Protein AF-A0A9E2IDX4-F1 (afdb_monomer)

Solvent-accessible surface area (backbone atoms only — not comparable to full-atom values): 43262 Å² total; per-residue (Å²): 86,78,41,84,50,68,46,78,37,51,72,86,38,72,53,68,49,57,102,42,39,40,37,21,64,90,28,57,51,42,34,43,14,36,42,33,38,45,52,80,47,53,42,56,63,56,61,58,37,43,88,36,31,35,42,36,38,52,19,70,54,82,28,78,37,52,57,63,57,46,55,25,11,19,40,34,29,66,18,68,16,37,36,28,46,77,59,54,38,39,24,67,22,37,40,34,28,64,24,25,34,43,32,33,51,72,33,38,38,42,26,58,21,34,42,37,33,38,19,35,43,37,44,33,63,18,48,35,41,30,27,21,33,43,36,27,60,87,28,40,34,37,30,64,64,16,38,42,33,39,59,31,60,24,49,34,32,36,64,27,73,47,96,37,30,31,39,17,26,41,35,33,58,16,42,39,30,38,76,82,35,33,46,27,26,68,28,36,44,39,32,58,22,34,42,34,32,72,36,33,38,37,40,32,21,34,36,41,40,33,73,34,49,64,39,30,67,74,11,38,42,35,35,48,22,81,51,65,27,45,39,31,40,51,68,35,57,38,28,26,41,34,34,48,20,38,71,82,29,41,41,35,44,35,103,34,48,42,40,28,71,48,35,39,36,23,57,18,10,30,44,35,43,34,78,70,28,30,40,36,33,18,30,35,38,28,31,70,52,8,32,44,39,34,68,23,50,28,34,40,34,30,74,31,40,39,40,28,45,16,40,39,40,38,36,32,74,49,103,84,53,36,23,36,39,35,33,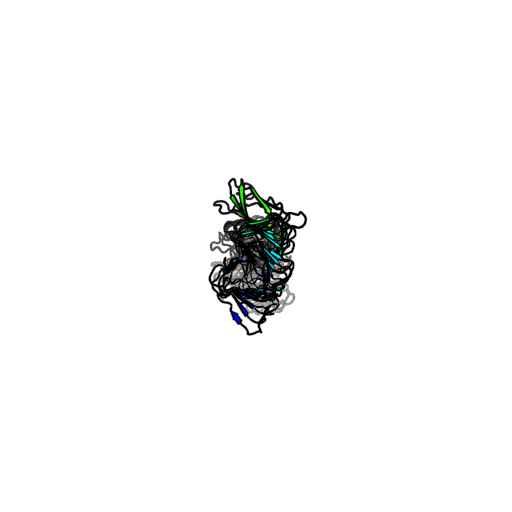73,46,86,85,46,60,31,40,43,36,36,84,26,51,76,43,41,26,34,31,35,37,25,16,33,30,20,73,88,63,36,45,66,46,43,67,26,74,34,65,45,87,69,44,72,50,33,24,62,45,57,49,37,85,20,33,50,21,18,42,32,17,70,35,92,84,77,44,57,33,84,52,78,41,44,34,37,38,31,39,22,41,79,81,70,27,70,48,78,51,77,38,70,18,54,59,15,40,40,65,48,72,48,37,64,51,52,68,63,17,23,38,26,36,27,33,48,95,48,96,86,50,46,19,21,28,37,38,22,32,52,35,87,39,79,46,66,75,68,44,32,30,40,46,27,37,38,44,35,25,77,38,81,56,30,33,40,70,48,52,51,57,25,54,88,85,51,92,45,50,57,54,48,58,59,94,48,23,38,37,38,36,77,53,28,24,40,34,37,33,70,58,20,32,38,46,35,73,30,33,40,35,34,28,42,20,36,38,36,32,28,57,65,7,34,47,35,37,49,70,27,41,40,38,33,35,64,74,22,38,40,38,31,45,12,34,44,38,33,61,33,46,35,38,42,28,57,18,34,39,42,31,61,19,38,40,38,33,53,46,21,45,36,40,29,24,38,36,42,39,32,72,24,48,51,46,24,75,66,13,38,40,33,44,25,41,57,44,53,27,43,37,28,38,40,73,30,47,40,17,29,39,34,33,42,18,65,45,94,52,92,88,38,14,36,41,35,43,56,89,38,44,44,40,26,70,50,29,40,34,23,60,17,26,34,42,35,37,59,60,31,38,41,37,33,16,27,37,38,28,31,68,60,6,32,42,38,27,77,20,55,27,35,39,34,31,70,33,41,38,41,28,24,16,42,37,39,40,34,30,71,86,51,92,39,18,20,45,40,35,32,73,45,84,88,43,62,31,42,42,34,32,44,95,74,23,45,76,46,39,28,26,28,28,39,26,17,34,29,22,78,88,62,38,48,62,49,48,60,30,70,34,62,46,85,73,42,70,36,27,16,61,46,64,48,34,89,24,34,52,20,22,39,37,15,71,34,94,81,74,47,52,38,56,54,79,47,41,37,36,48,39,47,30,53,72,58,90,28,61,46,83,49,83,50,74,53,71,45,44,20,42,84,79,63,5,41,44,74,50,70,49,34,61,41,36,63,62,16,18,28,21,43,27,30,42,98,46,94,85,49,45,20,24,27,34,34,27,29,27,64,82,50,54,49,71,74,63,46,32,27,45,42,26,43,34,44,34,32,64,27,98,58,63,29,30,29,66,49,49,50,57,27,53,89,79,56,84,50,49,58,56,48,62,60,95,50,22,36,37,34,39,79,69,33,26,42,33,38,35,65,60,22,38,44,37,39,88,36,44,55,40,63,46,89,37,59,76,44,74,33,76,72,32,45,77,57,74,90,55,82,67,134

Sequence (950 aa):
LTVTNNLTLSSNAILGLRDKNLNAAGAVISNQGIIKLEGSQSLPNFFNDDNSGCVEYYGNYSYPQLVAGDNYYSLTFSGAGNYSLDDPLDVQGDLRINSGSLSAGNNSINIEGNLTNSGILTLANNMVNIAGNWTNTGGTFIAGTSTVIFDGISTIITGGIADTQDFNDVVISGTANLSTNPIDINGSLEVTGSFDTSGLDIYLAGNWTNQGTFTHSSGTVVFDGAASSTLISGGSSFYDLAVNKTSGVILTLQTDPVIIENSFTITFGELIQAEGINLTTGDVIVEAAGKWTNISDGDVTLSGNVSNSGIITFNGVTALNGISITSSAAGAQRNWQGQGVFSMADVDVRDQACIGGVPPYMEVTDGTDSGNNINWFFKGIDELAGIAYKDEGVSPIDENLTIKLYLAYNTGSKLNLSAIASLGEYFFSGLDIDTGDVVTLYIDDHATYEATTSARLAGDEFLTDLDLYNGVVIMRAEVGAISNSDLNNADSGDDDIKYNVLANNLTIDSGFKLLIWQGDVVNLTGNLTVDNADCQIAVGAALNINANTFNLTTGGTLNNDGTLNITTGLIDLSANLDNFGTINAGGVLINLAGNWSNQGIFNAQTSTVTLSGITSSTLVSGESSFYDLIINKTDSDDANDNLILQTNDAIVTNSLTITNGELIQNGRNFTTGTVTVEAAGKWTNISDGDVTLSGDVSNSGIITFNGVTALNGISITSSAVGTQRNWQAVGGGVFNMTDVDIRDQACVGGVPPYIEVTDGTDSGNNVNWFFKGTDSIAGIIYADEGITAIVQDVCLTLYLYYETTSRLTLTTTTIGTANLGDGSYSFNNLDLDTQDVAAVYINDSLNYEATTSSNFDDAVSPANFNLYHNDVIIRSDSTTPISNTALNNADDGDMDIHYSITGGNLSIDSGYKLLVWGGDTFTPGGNVTVTSADMQIATGAGLNLTTYNL

Radius of gyration: 60.91 Å; Cα contacts (8 Å, |Δi|>4): 3240; chains: 1; bounding box: 128×70×184 Å

pLDDT: mean 91.88, std 9.24, range [36.69, 98.81]

Nearest PDB structures (foldseek):
  4wa0-assembly1_A  TM=1.634E-01  e=6.545E+00  Caldicellulosiruptor kronotskyensis 2002

Structure (mmCIF, N/CA/C/O backbone):
data_AF-A0A9E2IDX4-F1
#
_entry.id   AF-A0A9E2IDX4-F1
#
loop_
_atom_site.group_PDB
_atom_site.id
_atom_site.type_symbol
_atom_site.label_atom_id
_atom_site.label_alt_id
_atom_site.label_comp_id
_atom_site.label_asym_id
_atom_site.label_entity_id
_atom_site.label_seq_id
_atom_site.pdbx_PDB_ins_code
_atom_site.Cartn_x
_atom_site.Cartn_y
_atom_site.Cartn_z
_atom_site.occupancy
_atom_site.B_iso_or_equiv
_atom_site.auth_seq_id
_atom_site.auth_comp_id
_atom_site.auth_asym_id
_atom_site.auth_atom_id
_atom_site.pdbx_PDB_model_num
ATOM 1 N N . LEU A 1 1 ? 54.530 -10.138 -82.701 1.00 84.94 1 LEU A N 1
ATOM 2 C CA . LEU A 1 1 ? 53.566 -10.764 -83.626 1.00 84.94 1 LEU A CA 1
ATOM 3 C C . LEU A 1 1 ? 52.988 -9.673 -84.525 1.00 84.94 1 LEU A C 1
ATOM 5 O O . LEU A 1 1 ? 52.742 -8.576 -84.041 1.00 84.94 1 LEU A O 1
ATOM 9 N N . THR A 1 2 ? 52.812 -9.935 -85.817 1.00 87.88 2 THR A N 1
ATOM 10 C CA . THR A 1 2 ? 52.103 -9.019 -86.724 1.00 87.88 2 THR A CA 1
ATOM 11 C C . THR A 1 2 ? 50.972 -9.801 -87.357 1.00 87.88 2 THR A C 1
ATOM 13 O O . THR A 1 2 ? 51.210 -10.862 -87.932 1.00 87.88 2 THR A O 1
ATOM 16 N N . VAL A 1 3 ? 49.759 -9.293 -87.201 1.00 87.06 3 VAL A N 1
ATOM 17 C CA . VAL A 1 3 ? 48.524 -9.914 -87.670 1.00 87.06 3 VAL A CA 1
ATOM 18 C C . VAL A 1 3 ? 48.006 -9.069 -88.832 1.00 87.06 3 VAL A C 1
ATOM 20 O O . VAL A 1 3 ? 47.849 -7.861 -88.691 1.00 87.06 3 VAL A O 1
ATOM 23 N N . THR A 1 4 ? 47.811 -9.691 -89.997 1.00 84.06 4 THR A N 1
ATOM 24 C CA . THR A 1 4 ? 47.451 -9.008 -91.261 1.00 84.06 4 THR A CA 1
ATOM 25 C C . THR A 1 4 ? 46.065 -9.384 -91.799 1.00 84.06 4 THR A C 1
ATOM 27 O O . THR A 1 4 ? 45.686 -8.942 -92.877 1.00 84.06 4 THR A O 1
ATOM 30 N N . ASN A 1 5 ? 45.330 -10.220 -91.064 1.00 87.69 5 ASN A N 1
ATOM 31 C CA . ASN A 1 5 ? 43.939 -10.635 -91.280 1.00 87.69 5 ASN A CA 1
ATOM 32 C C . ASN A 1 5 ? 43.311 -10.865 -89.893 1.00 87.69 5 ASN A C 1
ATOM 34 O O . ASN A 1 5 ? 44.044 -10.870 -88.910 1.00 87.69 5 ASN A O 1
ATOM 38 N N . ASN A 1 6 ? 42.003 -11.110 -89.793 1.00 90.38 6 ASN A N 1
ATOM 39 C CA . ASN A 1 6 ? 41.339 -11.354 -88.503 1.00 90.38 6 ASN A CA 1
ATOM 40 C C . ASN A 1 6 ? 42.035 -12.436 -87.653 1.00 90.38 6 ASN A C 1
ATOM 42 O O . ASN A 1 6 ? 42.464 -13.472 -88.171 1.00 90.38 6 ASN A O 1
ATOM 46 N N . LEU A 1 7 ? 42.103 -12.201 -86.341 1.00 90.81 7 LEU A N 1
ATOM 47 C CA . LEU A 1 7 ? 42.621 -13.142 -85.350 1.00 90.81 7 LEU A CA 1
ATOM 48 C C . LEU A 1 7 ? 41.449 -13.711 -84.552 1.00 90.81 7 LEU A C 1
ATOM 50 O O . LEU A 1 7 ? 40.772 -12.969 -83.851 1.00 90.81 7 LEU A O 1
ATOM 54 N N . THR A 1 8 ? 41.239 -15.024 -84.636 1.00 93.00 8 THR A N 1
ATOM 55 C CA . THR A 1 8 ? 40.175 -15.719 -83.901 1.00 93.00 8 THR A CA 1
ATOM 56 C C . THR A 1 8 ? 40.767 -16.741 -82.936 1.00 93.00 8 THR A C 1
ATOM 58 O O . THR A 1 8 ? 41.477 -17.657 -83.361 1.00 93.00 8 THR A O 1
ATOM 61 N N . LEU A 1 9 ? 40.455 -16.611 -81.647 1.00 95.19 9 LEU A N 1
ATOM 62 C CA . LEU A 1 9 ? 40.769 -17.593 -80.608 1.00 95.19 9 LEU A CA 1
ATOM 63 C C . LEU A 1 9 ? 39.498 -18.373 -80.258 1.00 95.19 9 LEU A C 1
ATOM 65 O O . LEU A 1 9 ? 38.446 -17.787 -80.024 1.00 95.19 9 LEU A O 1
ATOM 69 N N . SER A 1 10 ? 39.597 -19.702 -80.238 1.00 95.69 10 SER A N 1
ATOM 70 C CA . SER A 1 10 ? 38.510 -20.585 -79.789 1.00 95.69 10 SER A CA 1
ATOM 71 C C . SER A 1 10 ? 38.506 -20.722 -78.264 1.00 95.69 10 SER A C 1
ATOM 73 O O . SER A 1 10 ? 39.498 -20.397 -77.615 1.00 95.69 10 SER A O 1
ATOM 75 N N . SER A 1 11 ? 37.420 -21.248 -77.693 1.00 90.12 11 SER A N 1
ATOM 76 C CA . SER A 1 11 ? 37.141 -21.230 -76.246 1.00 90.12 11 SER A CA 1
ATOM 77 C C . SER A 1 11 ? 38.174 -21.880 -75.312 1.00 90.12 11 SER A C 1
ATOM 79 O O . SER A 1 11 ? 38.112 -21.685 -74.105 1.00 90.12 11 SER A O 1
ATOM 81 N N . ASN A 1 12 ? 39.128 -22.649 -75.846 1.00 90.94 12 ASN A N 1
ATOM 82 C CA . ASN A 1 12 ? 40.222 -23.270 -75.087 1.00 90.94 12 ASN A CA 1
ATOM 83 C C . ASN A 1 12 ? 41.619 -22.818 -75.565 1.00 90.94 12 ASN A C 1
ATOM 85 O O . ASN A 1 12 ? 42.632 -23.406 -75.184 1.00 90.94 12 ASN A O 1
ATOM 89 N N . ALA A 1 13 ? 41.696 -21.824 -76.454 1.00 96.38 13 ALA A N 1
ATOM 90 C CA . ALA A 1 13 ? 42.954 -21.317 -76.988 1.00 96.38 13 ALA A CA 1
ATOM 91 C C . ALA A 1 13 ? 43.565 -20.264 -76.052 1.00 96.38 13 ALA A C 1
ATOM 93 O O . ALA A 1 13 ? 42.868 -19.382 -75.559 1.00 96.38 13 ALA A O 1
ATOM 94 N N . ILE A 1 14 ? 44.886 -20.324 -75.861 1.00 96.75 14 ILE A N 1
ATOM 95 C CA . ILE A 1 14 ? 45.642 -19.326 -75.096 1.00 96.75 14 ILE A CA 1
ATOM 96 C C . ILE A 1 14 ? 46.661 -18.656 -76.020 1.00 96.75 14 ILE A C 1
ATOM 98 O O . ILE A 1 14 ? 47.577 -19.313 -76.521 1.00 96.75 14 ILE A O 1
ATOM 102 N N . LEU A 1 15 ? 46.541 -17.341 -76.206 1.00 95.31 15 LEU A N 1
ATOM 103 C CA . LEU A 1 15 ? 47.544 -16.505 -76.862 1.00 95.31 15 LEU A CA 1
ATOM 104 C C . LEU A 1 15 ? 48.394 -15.794 -75.807 1.00 95.31 15 LEU A C 1
ATOM 106 O O . LEU A 1 15 ? 48.090 -14.681 -75.389 1.00 95.31 15 LEU A O 1
ATOM 110 N N . GLY A 1 16 ? 49.480 -16.433 -75.376 1.00 94.25 16 GLY A N 1
ATOM 111 C CA . GLY A 1 16 ? 50.469 -15.790 -74.509 1.00 94.25 16 GLY A CA 1
ATOM 112 C C . GLY A 1 16 ? 51.516 -15.031 -75.313 1.00 94.25 16 GLY A C 1
ATOM 113 O O . GLY A 1 16 ? 52.361 -15.660 -75.953 1.00 94.25 16 GLY A O 1
ATOM 114 N N . LEU A 1 17 ? 51.488 -13.696 -75.261 1.00 92.50 17 LEU A N 1
ATOM 115 C CA . LEU A 1 17 ? 52.434 -12.863 -76.011 1.00 92.50 17 LEU A CA 1
ATOM 116 C C . LEU A 1 17 ? 53.844 -12.844 -75.405 1.00 92.50 17 LEU A C 1
ATOM 118 O O . LEU A 1 17 ? 54.814 -12.722 -76.156 1.00 92.50 17 LEU A O 1
ATOM 122 N N . ARG A 1 18 ? 53.974 -13.011 -74.078 1.00 87.94 18 ARG A N 1
ATOM 123 C CA . ARG A 1 18 ? 55.245 -12.828 -73.346 1.00 87.94 18 ARG A CA 1
ATOM 124 C C . ARG A 1 18 ? 55.867 -11.467 -73.673 1.00 87.94 18 ARG A C 1
ATOM 126 O O . ARG A 1 18 ? 55.144 -10.537 -74.006 1.00 87.94 18 ARG A O 1
ATOM 133 N N . ASP A 1 19 ? 57.186 -11.350 -73.686 1.00 84.81 19 ASP A N 1
ATOM 134 C CA . ASP A 1 19 ? 57.937 -10.140 -74.045 1.00 84.81 19 ASP A CA 1
ATOM 135 C C . ASP A 1 19 ? 57.739 -9.619 -75.498 1.00 84.81 19 ASP A C 1
ATOM 137 O O . ASP A 1 19 ? 58.552 -8.831 -75.988 1.00 84.81 19 ASP A O 1
ATOM 141 N N . LYS A 1 20 ? 56.717 -10.069 -76.249 1.00 92.81 20 LYS A N 1
ATOM 142 C CA . LYS A 1 20 ? 56.503 -9.718 -77.664 1.00 92.81 20 LYS A CA 1
ATOM 143 C C . LYS A 1 20 ? 55.314 -8.780 -77.878 1.00 92.81 20 LYS A C 1
ATOM 145 O O . LYS A 1 20 ? 54.168 -9.124 -77.622 1.00 92.81 20 LYS A O 1
ATOM 150 N N . ASN A 1 21 ? 55.590 -7.650 -78.523 1.00 94.44 21 ASN A N 1
ATOM 151 C CA . ASN A 1 21 ? 54.587 -6.719 -79.052 1.00 94.44 21 ASN A CA 1
ATOM 152 C C . ASN A 1 21 ? 53.662 -7.387 -80.086 1.00 94.44 21 ASN A C 1
ATOM 154 O O . ASN A 1 21 ? 54.110 -8.266 -80.835 1.00 94.44 21 ASN A O 1
ATOM 158 N N . LEU A 1 22 ? 52.416 -6.923 -80.203 1.00 93.06 22 LEU A N 1
ATOM 159 C CA . LEU A 1 22 ? 51.442 -7.360 -81.211 1.00 93.06 22 LEU A CA 1
ATOM 160 C C . LEU A 1 22 ? 50.909 -6.146 -81.985 1.00 93.06 22 LEU A C 1
ATOM 162 O O . LEU A 1 22 ? 50.265 -5.283 -81.415 1.00 93.06 22 LEU A O 1
ATOM 166 N N . ASN A 1 23 ? 51.155 -6.091 -83.295 1.00 91.25 23 ASN A N 1
ATOM 167 C CA . ASN A 1 23 ? 50.528 -5.103 -84.180 1.00 91.25 23 ASN A CA 1
ATOM 168 C C . ASN A 1 23 ? 49.384 -5.769 -84.956 1.00 91.25 23 ASN A C 1
ATOM 170 O O . ASN A 1 23 ? 49.626 -6.765 -85.650 1.00 91.25 23 ASN A O 1
ATOM 174 N N . ALA A 1 24 ? 48.179 -5.210 -84.839 1.00 88.75 24 ALA A N 1
ATOM 175 C CA . ALA A 1 24 ? 46.933 -5.737 -85.400 1.00 88.75 24 ALA A CA 1
ATOM 176 C C . ALA A 1 24 ? 46.305 -4.808 -86.463 1.00 88.75 24 ALA A C 1
ATOM 178 O O . ALA A 1 24 ? 45.092 -4.789 -86.640 1.00 88.75 24 ALA A O 1
ATOM 179 N N . ALA A 1 25 ? 47.123 -4.025 -87.177 1.00 83.88 25 ALA A N 1
ATOM 180 C CA . ALA A 1 25 ? 46.675 -3.049 -88.175 1.00 83.88 25 ALA A CA 1
ATOM 181 C C . ALA A 1 25 ? 45.646 -3.609 -89.187 1.00 83.88 25 ALA A C 1
ATOM 183 O O . ALA A 1 25 ? 46.003 -4.300 -90.142 1.00 83.88 25 ALA A O 1
ATOM 184 N N . GLY A 1 26 ? 44.371 -3.249 -88.991 1.00 76.56 26 GLY A N 1
ATOM 185 C CA . GLY A 1 26 ? 43.246 -3.631 -89.853 1.00 76.56 26 GLY A CA 1
ATOM 186 C C . GLY A 1 26 ? 42.646 -5.019 -89.589 1.00 76.56 26 GLY A C 1
ATOM 187 O O . GLY A 1 26 ? 41.825 -5.468 -90.386 1.00 76.56 26 GLY A O 1
ATOM 188 N N . ALA A 1 27 ? 43.038 -5.703 -88.512 1.00 85.31 27 ALA A N 1
ATOM 189 C CA . ALA A 1 27 ? 42.496 -7.005 -88.134 1.00 85.31 27 ALA A CA 1
ATOM 190 C C . ALA A 1 27 ? 41.369 -6.867 -87.101 1.00 85.31 27 ALA A C 1
ATOM 192 O O . ALA A 1 27 ? 41.535 -6.180 -86.097 1.00 85.31 27 ALA A O 1
ATOM 193 N N . VAL A 1 28 ? 40.259 -7.584 -87.301 1.00 88.38 28 VAL A N 1
ATOM 194 C CA . VAL A 1 28 ? 39.278 -7.802 -86.226 1.00 88.38 28 VAL A CA 1
ATOM 195 C C . VAL A 1 28 ? 39.821 -8.882 -85.292 1.00 88.38 28 VAL A C 1
ATOM 197 O O . VAL A 1 28 ? 40.227 -9.957 -85.752 1.00 88.38 28 VAL A O 1
ATOM 200 N N . ILE A 1 29 ? 39.833 -8.593 -83.994 1.00 91.12 29 ILE A N 1
ATOM 201 C CA . ILE A 1 29 ? 40.133 -9.561 -82.940 1.00 91.12 29 ILE A CA 1
ATOM 202 C C . ILE A 1 29 ? 38.810 -10.188 -82.502 1.00 91.12 29 ILE A C 1
ATOM 204 O O . ILE A 1 29 ? 37.836 -9.480 -82.282 1.00 91.12 29 ILE A O 1
ATOM 208 N N . SER A 1 30 ? 38.765 -11.514 -82.409 1.00 93.81 30 SER A N 1
ATOM 209 C CA . SER A 1 30 ? 37.679 -12.236 -81.747 1.00 93.81 30 SER A CA 1
ATOM 210 C C . SER A 1 30 ? 38.290 -13.287 -80.829 1.00 93.81 30 SER A C 1
ATOM 212 O O . SER A 1 30 ? 39.097 -14.118 -81.260 1.00 93.81 30 SER A O 1
ATOM 214 N N . ASN A 1 31 ? 37.955 -13.226 -79.551 1.00 94.88 31 ASN A N 1
ATOM 215 C CA . ASN A 1 31 ? 38.595 -13.974 -78.493 1.00 94.88 31 ASN A CA 1
ATOM 216 C C . ASN A 1 31 ? 37.559 -14.737 -77.678 1.00 94.88 31 ASN A C 1
ATOM 218 O O . ASN A 1 31 ? 37.050 -14.217 -76.710 1.00 94.88 31 ASN A O 1
ATOM 222 N N . GLN A 1 32 ? 37.325 -16.014 -77.971 1.00 96.06 32 GLN A N 1
ATOM 223 C CA . GLN A 1 32 ? 36.561 -16.863 -77.045 1.00 96.06 32 GLN A CA 1
ATOM 224 C C . GLN A 1 32 ? 37.454 -17.482 -75.953 1.00 96.06 32 GLN A C 1
ATOM 226 O O . GLN A 1 32 ? 36.943 -18.109 -75.030 1.00 96.06 32 GLN A O 1
ATOM 231 N N . GLY A 1 33 ? 38.781 -17.361 -76.086 1.00 96.44 33 GLY A N 1
ATOM 232 C CA . GLY A 1 33 ? 39.790 -17.987 -75.229 1.00 96.44 33 GLY A CA 1
ATOM 233 C C . GLY A 1 33 ? 40.447 -17.000 -74.260 1.00 96.44 33 GLY A C 1
ATOM 234 O O . GLY A 1 33 ? 39.773 -16.169 -73.656 1.00 96.44 33 GLY A O 1
ATOM 235 N N . ILE A 1 34 ? 41.772 -17.104 -74.096 1.00 97.62 34 ILE A N 1
ATOM 236 C CA . ILE A 1 34 ? 42.558 -16.233 -73.204 1.00 97.62 34 ILE A CA 1
ATOM 237 C C . ILE A 1 34 ? 43.694 -15.544 -73.971 1.00 97.62 34 ILE A C 1
ATOM 239 O O . ILE A 1 34 ? 44.552 -16.213 -74.553 1.00 97.62 34 ILE A O 1
ATOM 243 N N . ILE A 1 35 ? 43.772 -14.214 -73.900 1.00 97.00 35 ILE A N 1
ATOM 244 C CA . ILE A 1 35 ? 44.955 -13.437 -74.306 1.00 97.00 35 ILE A CA 1
ATOM 245 C C . ILE A 1 35 ? 45.777 -13.138 -73.048 1.00 97.00 35 ILE A C 1
ATOM 247 O O . ILE A 1 35 ? 45.300 -12.441 -72.160 1.00 97.00 35 ILE A O 1
ATOM 251 N N . LYS A 1 36 ? 47.014 -13.652 -72.952 1.00 97.44 36 LYS A N 1
ATOM 252 C CA . LYS A 1 36 ? 47.897 -13.405 -71.795 1.00 97.44 36 LYS A CA 1
ATOM 253 C C . LYS A 1 36 ? 48.941 -12.332 -72.092 1.00 97.44 36 LYS A C 1
ATOM 255 O O . LYS A 1 36 ? 49.741 -12.484 -73.025 1.00 97.44 36 LYS A O 1
ATOM 260 N N . LEU A 1 37 ? 48.982 -11.311 -71.240 1.00 96.94 37 LEU A N 1
ATOM 261 C CA . LEU A 1 37 ? 49.834 -10.126 -71.341 1.00 96.94 37 LEU A CA 1
ATOM 262 C C . LEU A 1 37 ? 50.705 -9.954 -70.091 1.00 96.94 37 LEU A C 1
ATOM 264 O O . LEU A 1 37 ? 50.325 -10.321 -68.985 1.00 96.94 37 LEU A O 1
ATOM 268 N N . GLU A 1 38 ? 51.879 -9.354 -70.264 1.00 94.69 38 GLU A N 1
ATOM 269 C CA . GLU A 1 38 ? 52.756 -8.949 -69.150 1.00 94.69 38 GLU A CA 1
ATOM 270 C C . GLU A 1 38 ? 52.576 -7.470 -68.797 1.00 94.69 38 GLU A C 1
ATOM 272 O O . GLU A 1 38 ? 53.259 -7.009 -67.900 1.00 94.69 38 GLU A O 1
ATOM 277 N N . GLY A 1 39 ? 51.741 -6.711 -69.515 1.00 93.94 39 GLY A N 1
ATOM 278 C CA . GLY A 1 39 ? 51.535 -5.269 -69.325 1.00 93.94 39 GLY A CA 1
ATOM 279 C C . GLY A 1 39 ? 52.559 -4.367 -70.032 1.00 93.94 39 GLY A C 1
ATOM 280 O O . GLY A 1 39 ? 52.263 -3.218 -70.329 1.00 93.94 39 GLY A O 1
ATOM 281 N N . SER A 1 40 ? 53.755 -4.873 -70.353 1.00 93.69 40 SER A N 1
ATOM 282 C CA . SER A 1 40 ? 54.845 -4.116 -71.003 1.00 93.69 40 SER A CA 1
ATOM 283 C C . SER A 1 40 ? 54.863 -4.192 -72.537 1.00 93.69 40 SER A C 1
ATOM 285 O O . SER A 1 40 ? 55.747 -3.612 -73.172 1.00 93.69 40 SER A O 1
ATOM 287 N N . GLN A 1 41 ? 53.939 -4.940 -73.148 1.00 94.69 41 GLN A N 1
ATOM 288 C CA . GLN A 1 41 ? 53.838 -5.066 -74.604 1.00 94.69 41 GLN A CA 1
ATOM 289 C C . GLN A 1 41 ? 53.492 -3.719 -75.248 1.00 94.69 41 GLN A C 1
ATOM 291 O O . GLN A 1 41 ? 52.850 -2.878 -74.645 1.00 94.69 41 GLN A O 1
ATOM 296 N N . SER A 1 42 ? 53.832 -3.542 -76.522 1.00 93.44 42 SER A N 1
ATOM 297 C CA . SER A 1 42 ? 53.187 -2.538 -77.374 1.00 93.44 42 SER A CA 1
ATOM 298 C C . SER A 1 42 ? 52.127 -3.213 -78.249 1.00 93.44 42 SER A C 1
ATOM 300 O O . SER A 1 42 ? 52.436 -4.187 -78.947 1.00 93.44 42 SER A O 1
ATOM 302 N N . LEU A 1 43 ? 50.897 -2.691 -78.206 1.00 93.75 43 LEU A N 1
ATOM 303 C CA . LEU A 1 43 ? 49.700 -3.224 -78.872 1.00 93.75 43 LEU A CA 1
ATOM 304 C C . LEU A 1 43 ? 49.085 -2.233 -79.899 1.00 93.75 43 LEU A C 1
ATOM 306 O O . LEU A 1 43 ? 47.902 -1.908 -79.832 1.00 93.75 43 LEU A O 1
ATOM 310 N N . PRO A 1 44 ? 49.856 -1.688 -80.866 1.00 89.94 44 PRO A N 1
ATOM 311 C CA . PRO A 1 44 ? 49.341 -0.673 -81.782 1.00 89.94 44 PRO A CA 1
ATOM 312 C C . PRO A 1 44 ? 48.242 -1.226 -82.702 1.00 89.94 44 PRO A C 1
ATOM 314 O O . PRO A 1 44 ? 48.409 -2.267 -83.348 1.00 89.94 44 PRO A O 1
ATOM 317 N N . ASN A 1 45 ? 47.153 -0.462 -82.824 1.00 88.50 45 ASN A N 1
ATOM 318 C CA . ASN A 1 45 ? 45.938 -0.812 -83.576 1.00 88.50 45 ASN A CA 1
ATOM 319 C C . ASN A 1 45 ? 45.234 -2.086 -83.074 1.00 88.50 45 ASN A C 1
ATOM 321 O O . ASN A 1 45 ? 44.481 -2.697 -83.830 1.00 88.50 45 ASN A O 1
ATOM 325 N N . PHE A 1 46 ? 45.510 -2.513 -81.841 1.00 91.56 46 PHE A N 1
ATOM 326 C CA . PHE A 1 46 ? 44.728 -3.544 -81.175 1.00 91.56 46 PHE A CA 1
ATOM 327 C C . PHE A 1 46 ? 43.446 -2.917 -80.624 1.00 91.56 46 PHE A C 1
ATOM 329 O O . PHE A 1 46 ? 43.501 -1.898 -79.944 1.00 91.56 46 PHE A O 1
ATOM 336 N N . PHE A 1 47 ? 42.315 -3.545 -80.919 1.00 90.81 47 PHE A N 1
ATOM 337 C CA . PHE A 1 47 ? 41.043 -3.308 -80.251 1.00 90.81 47 PHE A CA 1
ATOM 338 C C . PHE A 1 47 ? 40.661 -4.637 -79.610 1.00 90.81 47 PHE A C 1
ATOM 340 O O . PHE A 1 47 ? 40.761 -5.676 -80.273 1.00 90.81 47 PHE A O 1
ATOM 347 N N . ASN A 1 48 ? 40.325 -4.616 -78.324 1.00 92.81 48 ASN A N 1
ATOM 348 C CA . ASN A 1 48 ? 39.987 -5.831 -77.598 1.00 92.81 48 ASN A CA 1
ATOM 349 C C . ASN A 1 48 ? 38.639 -6.408 -78.068 1.00 92.81 48 ASN A C 1
ATOM 351 O O . ASN A 1 48 ? 37.830 -5.697 -78.659 1.00 92.81 48 ASN A O 1
ATOM 355 N N . ASP A 1 49 ? 38.416 -7.696 -77.805 1.00 93.12 49 ASP A N 1
ATOM 356 C CA . ASP A 1 49 ? 37.081 -8.289 -77.898 1.00 93.12 49 ASP A CA 1
ATOM 357 C C . ASP A 1 49 ? 36.377 -8.110 -76.542 1.00 93.12 49 ASP A C 1
ATOM 359 O O . ASP A 1 49 ? 36.853 -8.595 -75.512 1.00 93.12 49 ASP A O 1
ATOM 363 N N . ASP A 1 50 ? 35.279 -7.362 -76.550 1.00 92.06 50 ASP A N 1
ATOM 364 C CA . ASP A 1 50 ? 34.476 -6.965 -75.389 1.00 92.06 50 ASP A CA 1
ATOM 365 C C . ASP A 1 50 ? 33.233 -7.849 -75.181 1.00 92.06 50 ASP A C 1
ATOM 367 O O . ASP A 1 50 ? 32.612 -7.806 -74.124 1.00 92.06 50 ASP A O 1
ATOM 371 N N . ASN A 1 51 ? 32.897 -8.709 -76.150 1.00 94.38 51 ASN A N 1
ATOM 372 C CA . ASN A 1 51 ? 31.714 -9.578 -76.106 1.00 94.38 51 ASN A CA 1
ATOM 373 C C . ASN A 1 51 ? 32.037 -11.060 -75.841 1.00 94.38 51 ASN A C 1
ATOM 375 O O . ASN A 1 51 ? 31.113 -11.860 -75.667 1.00 94.38 51 ASN A O 1
ATOM 379 N N . SER A 1 52 ? 33.318 -11.458 -75.816 1.00 95.12 52 SER A N 1
ATOM 380 C CA . SER A 1 52 ? 33.708 -12.814 -75.413 1.00 95.12 52 SER A CA 1
ATOM 381 C C . SER A 1 52 ? 35.138 -12.937 -74.858 1.00 95.12 52 SER A C 1
ATOM 383 O O . SER A 1 52 ? 36.002 -12.093 -75.087 1.00 95.12 52 SER A O 1
ATOM 385 N N . GLY A 1 53 ? 35.376 -14.030 -74.117 1.00 96.56 53 GLY A N 1
ATOM 386 C CA . GLY A 1 53 ? 36.694 -14.481 -73.643 1.00 96.56 53 GLY A CA 1
ATOM 387 C C . GLY A 1 53 ? 37.362 -13.620 -72.571 1.00 96.56 53 GLY A C 1
ATOM 388 O O . GLY A 1 53 ? 36.754 -12.761 -71.946 1.00 96.56 53 GLY A O 1
ATOM 389 N N . CYS A 1 54 ? 38.632 -13.911 -72.292 1.00 97.38 54 CYS A N 1
ATOM 390 C CA . CYS A 1 54 ? 39.372 -13.290 -71.195 1.00 97.38 54 CYS A CA 1
ATOM 391 C C . CYS A 1 54 ? 40.682 -12.646 -71.668 1.00 97.38 54 CYS A C 1
ATOM 393 O O . CYS A 1 54 ? 41.395 -13.207 -72.510 1.00 97.38 54 CYS A O 1
ATOM 395 N N . VAL A 1 55 ? 41.033 -11.506 -71.074 1.00 98.06 55 VAL A N 1
ATOM 396 C CA . VAL A 1 55 ? 42.403 -10.979 -71.072 1.00 98.06 55 VAL A CA 1
ATOM 397 C C . VAL A 1 55 ? 43.003 -11.183 -69.684 1.00 98.06 55 VAL A C 1
ATOM 399 O O . VAL A 1 55 ? 42.401 -10.833 -68.672 1.00 98.06 55 VAL A O 1
ATOM 402 N N . GLU A 1 56 ? 44.202 -11.760 -69.632 1.00 98.06 56 GLU A N 1
ATOM 403 C CA . GLU A 1 56 ? 44.896 -12.087 -68.389 1.00 98.06 56 GLU A CA 1
ATOM 404 C C . GLU A 1 56 ? 46.256 -11.377 -68.304 1.00 98.06 56 GLU A C 1
ATOM 406 O O . GLU A 1 56 ? 47.193 -11.697 -69.044 1.00 98.06 56 GLU A O 1
ATOM 411 N N . TYR A 1 57 ? 46.392 -10.452 -67.358 1.00 98.00 57 TYR A N 1
ATOM 412 C CA . TYR A 1 57 ? 47.640 -9.775 -67.023 1.00 98.00 57 TYR A CA 1
ATOM 413 C C . TYR A 1 57 ? 48.424 -10.546 -65.952 1.00 98.00 57 TYR A C 1
ATOM 415 O O . TYR A 1 57 ? 47.982 -10.699 -64.814 1.00 98.00 57 TYR A O 1
ATOM 423 N N . TYR A 1 58 ? 49.626 -11.009 -66.301 1.00 96.88 58 TYR A N 1
ATOM 424 C CA . TYR A 1 58 ? 50.498 -11.810 -65.424 1.00 96.88 58 TYR A CA 1
ATOM 425 C C . TYR A 1 58 ? 51.888 -11.179 -65.182 1.00 96.88 58 TYR A C 1
ATOM 427 O O . TYR A 1 58 ? 52.820 -11.843 -64.722 1.00 96.88 58 TYR A O 1
ATOM 435 N N . GLY A 1 59 ? 52.040 -9.890 -65.500 1.00 96.00 59 GLY A N 1
ATOM 436 C CA . GLY A 1 59 ? 53.252 -9.103 -65.259 1.00 96.00 59 GLY A CA 1
ATOM 437 C C . GLY A 1 59 ? 53.633 -8.963 -63.778 1.00 96.00 59 GLY A C 1
ATOM 438 O O . GLY A 1 59 ? 52.858 -9.316 -62.894 1.00 96.00 59 GLY A O 1
ATOM 439 N N . ASN A 1 60 ? 54.839 -8.440 -63.518 1.00 95.69 60 ASN A N 1
ATOM 440 C CA . ASN A 1 60 ? 55.444 -8.311 -62.176 1.00 95.69 60 ASN A CA 1
ATOM 441 C C . ASN A 1 60 ? 56.096 -6.932 -61.919 1.00 95.69 60 ASN A C 1
ATOM 443 O O . ASN A 1 60 ? 56.876 -6.781 -60.981 1.00 95.69 60 ASN A O 1
ATOM 447 N N . TYR A 1 61 ? 55.838 -5.942 -62.777 1.00 95.88 61 TYR A N 1
ATOM 448 C CA . TYR A 1 61 ? 56.333 -4.566 -62.642 1.00 95.88 61 TYR A CA 1
ATOM 449 C C . TYR A 1 61 ? 55.171 -3.592 -62.402 1.00 95.88 61 TYR A C 1
ATOM 451 O O . TYR A 1 61 ? 54.038 -4.024 -62.211 1.00 95.88 61 TYR A O 1
ATOM 459 N N . SER A 1 62 ? 55.442 -2.287 -62.402 1.00 97.12 62 SER A N 1
ATOM 460 C CA . SER A 1 62 ? 54.392 -1.265 -62.440 1.00 97.12 62 SER A CA 1
ATOM 461 C C . SER A 1 62 ? 54.076 -0.866 -63.884 1.00 97.12 62 SER A C 1
ATOM 463 O O . SER A 1 62 ? 54.991 -0.590 -64.664 1.00 97.12 62 SER A O 1
ATOM 465 N N . TYR A 1 63 ? 52.790 -0.808 -64.214 1.00 97.19 63 TYR A N 1
ATOM 466 C CA . TYR A 1 63 ? 52.236 -0.518 -65.532 1.00 97.19 63 TYR A CA 1
ATOM 467 C C . TYR A 1 63 ? 51.261 0.660 -65.394 1.00 97.19 63 TYR A C 1
ATOM 469 O O . TYR A 1 63 ? 50.310 0.556 -64.622 1.00 97.19 63 TYR A O 1
ATOM 477 N N . PRO A 1 64 ? 51.481 1.788 -66.093 1.00 95.75 64 PRO A N 1
ATOM 478 C CA . PRO A 1 64 ? 50.675 2.997 -65.908 1.00 95.75 64 PRO A CA 1
ATOM 479 C C . PRO A 1 64 ? 49.315 2.959 -66.627 1.00 95.75 64 PRO A C 1
ATOM 481 O O . PRO A 1 64 ? 48.595 3.945 -66.559 1.00 95.75 64 PRO A O 1
ATOM 484 N N . GLN A 1 65 ? 49.020 1.874 -67.350 1.00 95.69 65 GLN A N 1
ATOM 485 C CA . GLN A 1 65 ? 47.809 1.662 -68.144 1.00 95.69 65 GLN A CA 1
ATOM 486 C C . GLN A 1 65 ? 47.567 0.168 -68.383 1.00 95.69 65 GLN A C 1
ATOM 488 O O . GLN A 1 65 ? 48.500 -0.645 -68.278 1.00 95.69 65 GLN A O 1
ATOM 493 N N . LEU A 1 66 ? 46.352 -0.187 -68.803 1.00 97.12 66 LEU A N 1
ATOM 494 C CA . LEU A 1 66 ? 46.036 -1.510 -69.336 1.00 97.12 66 LEU A CA 1
ATOM 495 C C . LEU A 1 66 ? 46.294 -1.533 -70.847 1.00 97.12 66 LEU A C 1
ATOM 497 O O . LEU A 1 66 ? 45.547 -0.990 -71.649 1.00 97.12 66 LEU A O 1
ATOM 501 N N . VAL A 1 67 ? 47.376 -2.183 -71.277 1.00 95.31 67 VAL A N 1
ATOM 502 C CA . VAL A 1 67 ? 47.865 -2.040 -72.663 1.00 95.31 67 VAL A CA 1
ATOM 503 C C . VAL A 1 67 ? 46.995 -2.701 -73.755 1.00 95.31 67 VAL A C 1
ATOM 505 O O . VAL A 1 67 ? 47.275 -2.550 -74.944 1.00 95.31 67 VAL A O 1
ATOM 508 N N . ALA A 1 68 ? 45.928 -3.412 -73.383 1.00 95.06 68 ALA A N 1
ATOM 509 C CA . ALA A 1 68 ? 44.866 -3.859 -74.294 1.00 95.06 68 ALA A CA 1
ATOM 510 C C . ALA A 1 68 ? 43.689 -2.862 -74.428 1.00 95.06 68 ALA A C 1
ATOM 512 O O . ALA A 1 68 ? 42.745 -3.157 -75.163 1.00 95.06 68 ALA A O 1
ATOM 513 N N . GLY A 1 69 ? 43.757 -1.703 -73.762 1.00 95.06 69 GLY A N 1
ATOM 514 C CA . GLY A 1 69 ? 42.648 -0.766 -73.558 1.00 95.06 69 GLY A CA 1
ATOM 515 C C . GLY A 1 69 ? 41.842 -1.103 -72.301 1.00 95.06 69 GLY A C 1
ATOM 516 O O . GLY A 1 69 ? 42.250 -1.956 -71.513 1.00 95.06 69 GLY A O 1
ATOM 517 N N . ASP A 1 70 ? 40.684 -0.465 -72.147 1.00 96.50 70 ASP A N 1
ATOM 518 C CA . ASP A 1 70 ? 39.916 -0.475 -70.889 1.00 96.50 70 ASP A CA 1
ATOM 519 C C . ASP A 1 70 ? 38.499 -1.061 -71.038 1.00 96.50 70 ASP A C 1
ATOM 521 O O . ASP A 1 70 ? 37.691 -0.980 -70.124 1.00 96.50 70 ASP A O 1
ATOM 525 N N . ASN A 1 71 ? 38.204 -1.701 -72.177 1.00 97.44 71 ASN A N 1
ATOM 526 C CA . ASN A 1 71 ? 36.943 -2.411 -72.428 1.00 97.44 71 ASN A CA 1
ATOM 527 C C . ASN A 1 71 ? 37.225 -3.918 -72.561 1.00 97.44 71 ASN A C 1
ATOM 529 O O . ASN A 1 71 ? 38.073 -4.332 -73.366 1.00 97.44 71 ASN A O 1
ATOM 533 N N . TYR A 1 72 ? 36.536 -4.747 -71.777 1.00 98.12 72 TYR A N 1
ATOM 534 C CA . TYR A 1 72 ? 36.773 -6.190 -71.676 1.00 98.12 72 TYR A CA 1
ATOM 535 C C . TYR A 1 72 ? 35.468 -6.981 -71.580 1.00 98.12 72 TYR A C 1
ATOM 537 O O . TYR A 1 72 ? 34.523 -6.533 -70.944 1.00 98.12 72 TYR A O 1
ATOM 545 N N . TYR A 1 73 ? 35.455 -8.216 -72.096 1.00 97.56 73 TYR A N 1
ATOM 546 C CA . TYR A 1 73 ? 34.456 -9.192 -71.652 1.00 97.56 73 TYR A CA 1
ATOM 547 C C . TYR A 1 73 ? 34.796 -9.699 -70.247 1.00 97.56 73 TYR A C 1
ATOM 549 O O . TYR A 1 73 ? 34.087 -9.414 -69.294 1.00 97.56 73 TYR A O 1
ATOM 557 N N . SER A 1 74 ? 35.935 -10.379 -70.087 1.00 98.06 74 SER A N 1
ATOM 558 C CA . SER A 1 74 ? 36.469 -10.744 -68.769 1.00 98.06 74 SER A CA 1
ATOM 559 C C . SER A 1 74 ? 37.931 -10.327 -68.629 1.00 98.06 74 SER A C 1
ATOM 561 O O . SER A 1 74 ? 38.729 -10.456 -69.563 1.00 98.06 74 SER A O 1
ATOM 563 N N . LEU A 1 75 ? 38.294 -9.867 -67.433 1.00 98.50 75 LEU A N 1
ATOM 564 C CA . LEU A 1 75 ? 39.617 -9.346 -67.101 1.00 98.50 75 LEU A CA 1
ATOM 565 C C . LEU A 1 75 ? 40.180 -10.084 -65.882 1.00 98.50 75 LEU A C 1
ATOM 567 O O . LEU A 1 75 ? 39.507 -10.257 -64.869 1.00 98.50 75 LEU A O 1
ATOM 571 N N . THR A 1 76 ? 41.422 -10.560 -65.965 1.00 98.38 76 THR A N 1
ATOM 572 C CA . THR A 1 76 ? 42.095 -11.252 -64.855 1.00 98.38 76 THR A CA 1
ATOM 573 C C . THR A 1 76 ? 43.506 -10.717 -64.623 1.00 98.38 76 THR A C 1
ATOM 575 O O . THR A 1 76 ? 44.303 -10.646 -65.551 1.00 98.38 76 THR A O 1
ATOM 578 N N . PHE A 1 77 ? 43.857 -10.433 -63.373 1.00 98.31 77 PHE A N 1
ATOM 579 C CA . PHE A 1 77 ? 45.218 -10.171 -62.912 1.00 98.31 77 PHE A CA 1
ATOM 580 C C . PHE A 1 77 ? 45.708 -11.382 -62.111 1.00 98.31 77 PHE A C 1
ATOM 582 O O . PHE A 1 77 ? 45.060 -11.805 -61.154 1.00 98.31 77 PHE A O 1
ATOM 589 N N . SER A 1 78 ? 46.820 -11.991 -62.527 1.00 97.00 78 SER A N 1
ATOM 590 C CA . SER A 1 78 ? 47.343 -13.242 -61.947 1.00 97.00 78 SER A CA 1
ATOM 591 C C . SER A 1 78 ? 48.827 -13.202 -61.568 1.00 97.00 78 SER A C 1
ATOM 593 O O . SER A 1 78 ? 49.321 -14.138 -60.939 1.00 97.00 78 SER A O 1
ATOM 595 N N . GLY A 1 79 ? 49.541 -12.137 -61.939 1.00 95.06 79 GLY A N 1
ATOM 596 C CA . GLY A 1 79 ? 50.940 -11.890 -61.572 1.00 95.06 79 GLY A CA 1
ATOM 597 C C . GLY A 1 79 ? 51.073 -10.796 -60.515 1.00 95.06 79 GLY A C 1
ATOM 598 O O . GLY A 1 79 ? 50.112 -10.094 -60.223 1.00 95.06 79 GLY A O 1
ATOM 599 N N . ALA A 1 80 ? 52.276 -10.606 -59.969 1.00 96.38 80 ALA A N 1
ATOM 600 C CA . ALA A 1 80 ? 52.536 -9.658 -58.878 1.00 96.38 80 ALA A CA 1
ATOM 601 C C . ALA A 1 80 ? 52.699 -8.188 -59.337 1.00 96.38 80 ALA A C 1
ATOM 603 O O . ALA A 1 80 ? 53.367 -7.396 -58.675 1.00 96.38 80 ALA A O 1
ATOM 604 N N . GLY A 1 81 ? 52.173 -7.837 -60.511 1.00 96.94 81 GLY A N 1
ATOM 605 C CA . GLY A 1 81 ? 52.298 -6.510 -61.113 1.00 96.94 81 GLY A CA 1
ATOM 606 C C . GLY A 1 81 ? 51.348 -5.485 -60.500 1.00 96.94 81 GLY A C 1
ATOM 607 O O . GLY A 1 81 ? 50.314 -5.847 -59.950 1.00 96.94 81 GLY A O 1
ATOM 608 N N . ASN A 1 82 ? 51.690 -4.207 -60.639 1.00 97.75 82 ASN A N 1
ATOM 609 C CA . ASN A 1 82 ? 50.861 -3.081 -60.221 1.00 97.75 82 ASN A CA 1
ATOM 610 C C . ASN A 1 82 ? 50.343 -2.365 -61.466 1.00 97.75 82 ASN A C 1
ATOM 612 O O . ASN A 1 82 ? 51.151 -1.881 -62.257 1.00 97.75 82 ASN A O 1
ATOM 616 N N . TYR A 1 83 ? 49.033 -2.296 -61.651 1.00 98.25 83 TYR A N 1
ATOM 617 C CA . TYR A 1 83 ? 48.402 -1.723 -62.836 1.00 98.25 83 TYR A CA 1
ATOM 618 C C . TYR A 1 83 ? 47.612 -0.481 -62.433 1.00 98.25 83 TYR A C 1
ATOM 620 O O . TYR A 1 83 ? 46.831 -0.529 -61.487 1.00 98.25 83 TYR A O 1
ATOM 628 N N . SER A 1 84 ? 47.814 0.626 -63.138 1.00 97.38 84 SER A N 1
ATOM 629 C CA . SER A 1 84 ? 46.961 1.811 -63.040 1.00 97.38 84 SER A CA 1
ATOM 630 C C . SER A 1 84 ? 46.009 1.864 -64.230 1.00 97.38 84 SER A C 1
ATOM 632 O O . SER A 1 84 ? 46.398 1.475 -65.330 1.00 97.38 84 SER A O 1
ATOM 634 N N . LEU A 1 85 ? 44.788 2.351 -64.010 1.00 97.69 85 LEU A N 1
ATOM 635 C CA . LEU A 1 85 ? 43.889 2.773 -65.085 1.00 97.69 85 LEU A CA 1
ATOM 636 C C . LEU A 1 85 ? 44.264 4.181 -65.565 1.00 97.69 85 LEU A C 1
ATOM 638 O O . LEU A 1 85 ? 44.573 5.049 -64.743 1.00 97.69 85 LEU A O 1
ATOM 642 N N . ASP A 1 86 ? 44.186 4.421 -66.875 1.00 95.94 86 ASP A N 1
ATOM 643 C CA . ASP A 1 86 ? 44.287 5.750 -67.493 1.00 95.94 86 ASP A CA 1
ATOM 644 C C . ASP A 1 86 ? 42.993 6.220 -68.191 1.00 95.94 86 ASP A C 1
ATOM 646 O O . ASP A 1 86 ? 42.870 7.419 -68.441 1.00 95.94 86 ASP A O 1
ATOM 650 N N . ASP A 1 87 ? 41.993 5.344 -68.353 1.00 97.38 87 ASP A N 1
ATOM 651 C CA . ASP A 1 87 ? 40.596 5.654 -68.728 1.00 97.38 87 ASP A CA 1
ATOM 652 C C . ASP A 1 87 ? 39.609 4.858 -67.818 1.00 97.38 87 ASP A C 1
ATOM 654 O O . ASP A 1 87 ? 40.062 4.041 -67.005 1.00 97.38 87 ASP A O 1
ATOM 658 N N . PRO A 1 88 ? 38.278 5.088 -67.856 1.00 98.06 88 PRO A N 1
ATOM 659 C CA . PRO A 1 88 ? 37.285 4.227 -67.203 1.00 98.06 88 PRO A CA 1
ATOM 660 C C . PRO A 1 88 ? 37.332 2.772 -67.671 1.00 98.06 88 PRO A C 1
ATOM 662 O O . PRO A 1 88 ? 37.398 2.502 -68.868 1.00 98.06 88 PRO A O 1
ATOM 665 N N . LEU A 1 89 ? 37.238 1.845 -66.717 1.00 98.25 89 LEU A N 1
ATOM 666 C CA . LEU A 1 89 ? 37.255 0.405 -66.967 1.00 98.25 89 LEU A CA 1
ATOM 667 C C . LEU A 1 89 ? 35.825 -0.128 -67.117 1.00 98.25 89 LEU A C 1
ATOM 669 O O . LEU A 1 89 ? 35.035 -0.020 -66.182 1.00 98.25 89 LEU A O 1
ATOM 673 N N . ASP A 1 90 ? 35.523 -0.756 -68.251 1.00 98.25 90 ASP A N 1
ATOM 674 C CA . ASP A 1 90 ? 34.270 -1.476 -68.499 1.00 98.25 90 ASP A CA 1
ATOM 675 C C . ASP A 1 90 ? 34.530 -2.979 -68.686 1.00 98.25 90 ASP A C 1
ATOM 677 O O . ASP A 1 90 ? 35.378 -3.393 -69.488 1.00 98.25 90 ASP A O 1
ATOM 681 N N . VAL A 1 91 ? 33.816 -3.804 -67.917 1.00 98.44 91 VAL A N 1
ATOM 682 C CA . VAL A 1 91 ? 33.942 -5.265 -67.915 1.00 98.44 91 VAL A CA 1
ATOM 683 C C . VAL A 1 91 ? 32.555 -5.897 -68.046 1.00 98.44 91 VAL A C 1
ATOM 685 O O . VAL A 1 91 ? 31.811 -6.019 -67.077 1.00 98.44 91 VAL A O 1
ATOM 688 N N . GLN A 1 92 ? 32.228 -6.383 -69.242 1.00 98.06 92 GLN A N 1
ATOM 689 C CA . GLN A 1 92 ? 30.939 -7.005 -69.604 1.00 98.06 92 GLN A CA 1
ATOM 690 C C . GLN A 1 92 ? 30.718 -8.407 -68.980 1.00 98.06 92 GLN A C 1
ATOM 692 O O . GLN A 1 92 ? 29.829 -9.164 -69.369 1.00 98.06 92 GLN A O 1
ATOM 697 N N . GLY A 1 93 ? 31.561 -8.779 -68.023 1.00 97.44 93 GLY A N 1
ATOM 698 C CA . GLY A 1 93 ? 31.697 -10.098 -67.426 1.00 97.44 93 GLY A CA 1
ATOM 699 C C . GLY A 1 93 ? 32.521 -9.995 -66.145 1.00 97.44 93 GLY A C 1
ATOM 700 O O . GLY A 1 93 ? 32.325 -9.083 -65.348 1.00 97.44 93 GLY A O 1
ATOM 701 N N . ASP A 1 94 ? 33.434 -10.932 -65.901 1.00 98.31 94 ASP A N 1
ATOM 702 C CA . ASP A 1 94 ? 34.111 -11.007 -64.600 1.00 98.31 94 ASP A CA 1
ATOM 703 C C . ASP A 1 94 ? 35.424 -10.209 -64.541 1.00 98.31 94 ASP A C 1
ATOM 705 O O . ASP A 1 94 ? 36.312 -10.396 -65.383 1.00 98.31 94 ASP A O 1
ATOM 709 N N . LEU A 1 95 ? 35.615 -9.458 -63.452 1.00 98.50 95 LEU A N 1
ATOM 710 C CA . LEU A 1 95 ? 36.900 -8.899 -63.029 1.00 98.50 95 LEU A CA 1
ATOM 711 C C . LEU A 1 95 ? 37.510 -9.754 -61.908 1.00 98.50 95 LEU A C 1
ATOM 713 O O . LEU A 1 95 ? 36.945 -9.888 -60.824 1.00 98.50 95 LEU A O 1
ATOM 717 N N . ARG A 1 96 ? 38.705 -10.307 -62.131 1.00 98.25 96 ARG A N 1
ATOM 718 C CA . ARG A 1 96 ? 39.425 -11.131 -61.143 1.00 98.25 96 ARG A CA 1
ATOM 719 C C . ARG A 1 96 ? 40.805 -10.568 -60.837 1.00 98.25 96 ARG A C 1
ATOM 721 O O . ARG A 1 96 ? 41.677 -10.584 -61.697 1.00 98.25 96 ARG A O 1
ATOM 728 N N . ILE A 1 97 ? 41.046 -10.144 -59.605 1.00 98.00 97 ILE A N 1
ATOM 729 C CA . ILE A 1 97 ? 42.360 -9.729 -59.106 1.00 98.00 97 ILE A CA 1
ATOM 730 C C . ILE A 1 97 ? 42.886 -10.860 -58.216 1.00 98.00 97 ILE A C 1
ATOM 732 O O . ILE A 1 97 ? 42.737 -10.835 -57.000 1.00 98.00 97 ILE A O 1
ATOM 736 N N . ASN A 1 98 ? 43.469 -11.897 -58.821 1.00 96.62 98 ASN A N 1
ATOM 737 C CA . ASN A 1 98 ? 43.985 -13.062 -58.089 1.00 96.62 98 ASN A CA 1
ATOM 738 C C . ASN A 1 98 ? 45.342 -12.776 -57.419 1.00 96.62 98 ASN A C 1
ATOM 740 O O . ASN A 1 98 ? 45.742 -13.485 -56.498 1.00 96.62 98 ASN A O 1
ATOM 744 N N . SER A 1 99 ? 46.091 -11.796 -57.933 1.00 95.25 99 SER A N 1
ATOM 745 C CA . SER A 1 99 ? 47.360 -11.313 -57.381 1.00 95.25 99 SER A CA 1
ATOM 746 C C . SER A 1 99 ? 47.709 -9.940 -57.970 1.00 95.25 99 SER A C 1
ATOM 748 O O . SER A 1 99 ? 47.051 -9.483 -58.906 1.00 95.25 99 SER A O 1
ATOM 750 N N . GLY A 1 100 ? 48.756 -9.303 -57.440 1.00 95.56 100 GLY A N 1
ATOM 751 C CA . GLY A 1 100 ? 49.179 -7.962 -57.851 1.00 95.56 100 GLY A CA 1
ATOM 752 C C . GLY A 1 100 ? 48.258 -6.863 -57.318 1.00 95.56 100 GLY A C 1
ATOM 753 O O . GLY A 1 100 ? 47.522 -7.080 -56.354 1.00 95.56 100 GLY A O 1
ATOM 754 N N . SER A 1 101 ? 48.314 -5.682 -57.935 1.00 97.06 101 SER A N 1
ATOM 755 C CA . SER A 1 101 ? 47.429 -4.559 -57.619 1.00 97.06 101 SER A CA 1
ATOM 756 C C . SER A 1 101 ? 46.786 -3.933 -58.856 1.00 97.06 101 SER A C 1
ATOM 758 O O . SER A 1 101 ? 47.421 -3.830 -59.907 1.00 97.06 101 SER A O 1
ATOM 760 N N . LEU A 1 102 ? 45.541 -3.479 -58.709 1.00 97.94 102 LEU A N 1
ATOM 761 C CA . LEU A 1 102 ? 44.842 -2.593 -59.636 1.00 97.94 102 LEU A CA 1
ATOM 762 C C . LEU A 1 102 ? 44.517 -1.283 -58.907 1.00 97.94 102 LEU A C 1
ATOM 764 O O . LEU A 1 102 ? 43.865 -1.294 -57.865 1.00 97.94 102 LEU A O 1
ATOM 768 N N . SER A 1 103 ? 44.959 -0.154 -59.456 1.00 97.62 103 SER A N 1
ATOM 769 C CA . SER A 1 103 ? 44.661 1.186 -58.954 1.00 97.62 103 SER A CA 1
ATOM 770 C C . SER A 1 103 ? 43.824 1.952 -59.973 1.00 97.62 103 SER A C 1
ATOM 772 O O . SER A 1 103 ? 44.257 2.169 -61.105 1.00 97.62 103 SER A O 1
ATOM 774 N N . ALA A 1 104 ? 42.628 2.371 -59.568 1.00 96.56 104 ALA A N 1
ATOM 775 C CA . ALA A 1 104 ? 41.665 3.015 -60.455 1.00 96.56 104 ALA A CA 1
ATOM 776 C C . ALA A 1 104 ? 41.917 4.519 -60.666 1.00 96.56 104 ALA A C 1
ATOM 778 O O . ALA A 1 104 ? 41.283 5.138 -61.518 1.00 96.56 104 ALA A O 1
ATOM 779 N N . GLY A 1 105 ? 42.804 5.136 -59.875 1.00 92.50 105 GLY A N 1
ATOM 780 C CA . GLY A 1 105 ? 42.935 6.594 -59.842 1.00 92.50 105 GLY A CA 1
ATOM 781 C C . GLY A 1 105 ? 41.576 7.231 -59.544 1.00 92.50 105 GLY A C 1
ATOM 782 O O . GLY A 1 105 ? 40.939 6.858 -58.566 1.00 92.50 105 GLY A O 1
ATOM 783 N N . ASN A 1 106 ? 41.098 8.105 -60.434 1.00 89.12 106 ASN A N 1
ATOM 784 C CA . ASN A 1 106 ? 39.762 8.717 -60.359 1.00 89.12 106 ASN A CA 1
ATOM 785 C C . ASN A 1 106 ? 38.788 8.173 -61.433 1.00 89.12 106 ASN A C 1
ATOM 787 O O . ASN A 1 106 ? 37.731 8.759 -61.661 1.00 89.12 106 ASN A O 1
ATOM 791 N N . ASN A 1 107 ? 39.148 7.092 -62.131 1.00 96.44 107 ASN A N 1
ATOM 792 C CA . ASN A 1 107 ? 38.374 6.544 -63.245 1.00 96.44 107 ASN A CA 1
ATOM 793 C C . ASN A 1 107 ? 37.276 5.598 -62.738 1.00 96.44 107 ASN A C 1
ATOM 795 O O . ASN A 1 107 ? 37.521 4.796 -61.837 1.00 96.44 107 ASN A O 1
ATOM 799 N N . SER A 1 108 ? 36.062 5.676 -63.283 1.00 97.19 108 SER A N 1
ATOM 800 C CA . SER A 1 108 ? 34.977 4.765 -62.892 1.00 97.19 108 SER A CA 1
ATOM 801 C C . SER A 1 108 ? 35.252 3.325 -63.331 1.00 97.19 108 SER A C 1
ATOM 803 O O . SER A 1 108 ? 35.987 3.090 -64.293 1.00 97.19 108 SER A O 1
ATOM 805 N N . ILE A 1 109 ? 34.628 2.372 -62.640 1.00 98.25 109 ILE A N 1
ATOM 806 C CA . ILE A 1 109 ? 34.652 0.951 -62.994 1.00 98.25 109 ILE A CA 1
ATOM 807 C C . ILE A 1 109 ? 33.204 0.478 -63.186 1.00 98.25 109 ILE A C 1
ATOM 809 O O . ILE A 1 109 ? 32.365 0.718 -62.321 1.00 98.25 109 ILE A O 1
ATOM 813 N N . ASN A 1 110 ? 32.916 -0.194 -64.299 1.00 98.38 110 ASN A N 1
ATOM 814 C CA . ASN A 1 110 ? 31.638 -0.852 -64.573 1.00 98.38 110 ASN A CA 1
ATOM 815 C C . ASN A 1 110 ? 31.859 -2.362 -64.738 1.00 98.38 110 ASN A C 1
ATOM 817 O O . ASN A 1 110 ? 32.785 -2.768 -65.446 1.00 98.38 110 ASN A O 1
ATOM 821 N N . ILE A 1 111 ? 31.059 -3.188 -64.058 1.00 98.56 111 ILE A N 1
ATOM 822 C CA . ILE A 1 111 ? 31.201 -4.651 -64.063 1.00 98.56 111 ILE A CA 1
ATOM 823 C C . ILE A 1 111 ? 29.821 -5.306 -64.151 1.00 98.56 111 ILE A C 1
ATOM 825 O O . ILE A 1 111 ? 29.093 -5.387 -63.165 1.00 98.56 111 ILE A O 1
ATOM 829 N N . GLU A 1 112 ? 29.487 -5.849 -65.319 1.00 98.19 112 GLU A N 1
ATOM 830 C CA . GLU A 1 112 ? 28.222 -6.568 -65.539 1.00 98.19 112 GLU A CA 1
ATOM 831 C C . GLU A 1 112 ? 28.237 -7.984 -64.914 1.00 98.19 112 GLU A C 1
ATOM 833 O O . GLU A 1 112 ? 27.193 -8.586 -64.660 1.00 98.19 112 GLU A O 1
ATOM 838 N N . GLY A 1 113 ? 29.429 -8.545 -64.675 1.00 97.56 113 GLY A N 1
ATOM 839 C CA . GLY A 1 113 ? 29.635 -9.830 -64.001 1.00 97.56 113 GLY A CA 1
ATOM 840 C C . GLY A 1 113 ? 30.188 -9.689 -62.580 1.00 97.56 113 GLY A C 1
ATOM 841 O O . GLY A 1 113 ? 29.829 -8.784 -61.831 1.00 97.56 113 GLY A O 1
ATOM 842 N N . ASN A 1 114 ? 31.036 -10.633 -62.162 1.00 98.44 114 ASN A N 1
ATOM 843 C CA . ASN A 1 114 ? 31.510 -10.709 -60.776 1.00 98.44 114 ASN A CA 1
ATOM 844 C C . ASN A 1 114 ? 32.854 -9.995 -60.580 1.00 98.44 114 ASN A C 1
ATOM 846 O O . ASN A 1 114 ? 33.771 -10.175 -61.384 1.00 98.44 114 ASN A O 1
ATOM 850 N N . LEU A 1 115 ? 33.020 -9.307 -59.447 1.00 98.38 115 LEU A N 1
ATOM 851 C CA . LEU A 1 115 ? 34.326 -8.875 -58.947 1.00 98.38 115 LEU A CA 1
ATOM 852 C C . LEU A 1 115 ? 34.858 -9.889 -57.928 1.00 98.38 115 LEU A C 1
ATOM 854 O O . LEU A 1 115 ? 34.213 -10.185 -56.924 1.00 98.38 115 LEU A O 1
ATOM 858 N N . THR A 1 116 ? 36.070 -10.397 -58.146 1.00 97.94 116 THR A N 1
ATOM 859 C CA . THR A 1 116 ? 36.805 -11.213 -57.165 1.00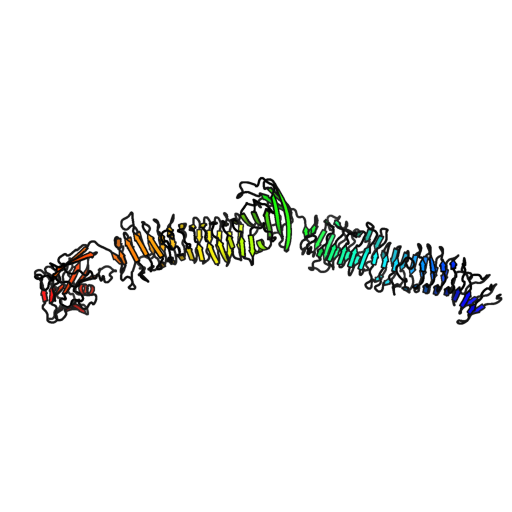 97.94 116 THR A CA 1
ATOM 860 C C . THR A 1 116 ? 38.165 -10.589 -56.869 1.00 97.94 116 THR A C 1
ATOM 862 O O . THR A 1 116 ? 38.994 -10.489 -57.771 1.00 97.94 116 THR A O 1
ATOM 865 N N . ASN A 1 117 ? 38.423 -10.212 -55.615 1.00 97.44 117 ASN A N 1
ATOM 866 C CA . ASN A 1 117 ? 39.698 -9.680 -55.144 1.00 97.44 117 ASN A CA 1
ATOM 867 C C . ASN A 1 117 ? 40.373 -10.615 -54.123 1.00 97.44 117 ASN A C 1
ATOM 869 O O . ASN A 1 117 ? 39.847 -10.897 -53.044 1.00 97.44 117 ASN A O 1
ATOM 873 N N . SER A 1 118 ? 41.585 -11.036 -54.471 1.00 96.12 118 SER A N 1
ATOM 874 C CA . SER A 1 118 ? 42.579 -11.691 -53.610 1.00 96.12 118 SER A CA 1
ATOM 875 C C . SER A 1 118 ? 43.971 -11.043 -53.752 1.00 96.12 118 SER A C 1
ATOM 877 O O . SER A 1 118 ? 44.954 -11.564 -53.228 1.00 96.12 118 SER A O 1
ATOM 879 N N . GLY A 1 119 ? 44.069 -9.924 -54.480 1.00 96.00 119 GLY A N 1
ATOM 880 C CA . GLY A 1 119 ? 45.249 -9.067 -54.578 1.00 96.00 119 GLY A CA 1
ATOM 881 C C . GLY A 1 119 ? 44.987 -7.738 -53.874 1.00 96.00 119 GLY A C 1
ATOM 882 O O . GLY A 1 119 ? 44.485 -7.723 -52.752 1.00 96.00 119 GLY A O 1
ATOM 883 N N . ILE A 1 120 ? 45.326 -6.625 -54.524 1.00 97.62 120 ILE A N 1
ATOM 884 C CA . ILE A 1 120 ? 45.053 -5.275 -54.020 1.00 97.62 120 ILE A CA 1
ATOM 885 C C . ILE A 1 120 ? 44.179 -4.515 -55.025 1.00 97.62 120 ILE A C 1
ATOM 887 O O . ILE A 1 120 ? 44.565 -4.362 -56.183 1.00 97.62 120 ILE A O 1
ATOM 891 N N . LEU A 1 121 ? 43.041 -3.985 -54.581 1.00 97.69 121 LEU A N 1
ATOM 892 C CA . LEU A 1 121 ? 42.235 -3.019 -55.329 1.00 97.69 121 LEU A CA 1
ATOM 893 C C . LEU A 1 121 ? 42.299 -1.668 -54.613 1.00 97.69 121 LEU A C 1
ATOM 895 O O . LEU A 1 121 ? 41.959 -1.577 -53.436 1.00 97.69 121 LEU A O 1
ATOM 899 N N . THR A 1 122 ? 42.747 -0.624 -55.308 1.00 97.56 122 THR A N 1
ATOM 900 C CA . THR A 1 122 ? 42.894 0.727 -54.747 1.00 97.56 122 THR A CA 1
ATOM 901 C C . THR A 1 122 ? 42.070 1.738 -55.529 1.00 97.56 122 THR A C 1
ATOM 903 O O . THR A 1 122 ? 42.338 1.999 -56.706 1.00 97.56 122 THR A O 1
ATOM 906 N N . LEU A 1 123 ? 41.109 2.339 -54.842 1.00 96.81 123 LEU A N 1
ATOM 907 C CA . LEU A 1 123 ? 40.261 3.422 -55.317 1.00 96.81 123 LEU A CA 1
ATOM 908 C C . LEU A 1 123 ? 40.709 4.762 -54.698 1.00 96.81 123 LEU A C 1
ATOM 910 O O . LEU A 1 123 ? 41.427 4.800 -53.696 1.00 96.81 123 LEU A O 1
ATOM 914 N N . ALA A 1 124 ? 40.305 5.866 -55.323 1.00 94.81 124 ALA A N 1
ATOM 915 C CA . ALA A 1 124 ? 40.293 7.204 -54.747 1.00 94.81 124 ALA A CA 1
ATOM 916 C C . ALA A 1 124 ? 38.840 7.687 -54.618 1.00 94.81 124 ALA A C 1
ATOM 918 O O . ALA A 1 124 ? 38.197 7.351 -53.638 1.00 94.81 124 ALA A O 1
ATOM 919 N N . ASN A 1 125 ? 38.296 8.441 -55.576 1.00 94.06 125 ASN A N 1
ATOM 920 C CA . ASN A 1 125 ? 36.926 8.982 -55.528 1.00 94.06 125 ASN A CA 1
ATOM 921 C C . ASN A 1 125 ? 35.998 8.372 -56.597 1.00 94.06 125 ASN A C 1
ATOM 923 O O . ASN A 1 125 ? 35.161 9.059 -57.182 1.00 94.06 125 ASN A O 1
ATOM 927 N N . ASN A 1 126 ? 36.215 7.097 -56.916 1.00 95.12 126 ASN A N 1
ATOM 928 C CA . ASN A 1 126 ? 35.598 6.417 -58.055 1.00 95.12 126 ASN A CA 1
ATOM 929 C C . ASN A 1 126 ? 34.121 6.095 -57.806 1.00 95.12 126 ASN A C 1
ATOM 931 O O . ASN A 1 126 ? 33.703 5.867 -56.674 1.00 95.12 126 ASN A O 1
ATOM 935 N N . MET A 1 127 ? 33.369 5.970 -58.896 1.00 96.94 127 MET A N 1
ATOM 936 C CA . MET A 1 127 ? 32.094 5.255 -58.927 1.00 96.94 127 MET A CA 1
ATOM 937 C C . MET A 1 127 ? 32.356 3.842 -59.460 1.00 96.94 127 MET A C 1
ATOM 939 O O . MET A 1 127 ? 33.019 3.698 -60.494 1.00 96.94 127 MET A O 1
ATOM 943 N N . VAL A 1 128 ? 31.885 2.820 -58.746 1.00 98.19 128 VAL A N 1
ATOM 944 C CA . VAL A 1 128 ? 32.083 1.403 -59.090 1.00 98.19 128 VAL A CA 1
ATOM 945 C C . VAL A 1 128 ? 30.725 0.708 -59.156 1.00 98.19 128 VAL A C 1
ATOM 947 O O . VAL A 1 128 ? 30.149 0.430 -58.110 1.00 98.19 128 VAL A O 1
ATOM 950 N N . ASN A 1 129 ? 30.224 0.432 -60.361 1.00 98.38 129 ASN A N 1
ATOM 951 C CA . ASN A 1 129 ? 28.956 -0.281 -60.571 1.00 98.38 129 ASN A CA 1
ATOM 952 C C . ASN A 1 129 ? 29.215 -1.783 -60.737 1.00 98.38 129 ASN A C 1
ATOM 954 O O . ASN A 1 129 ? 30.147 -2.170 -61.453 1.00 98.38 129 ASN A O 1
ATOM 958 N N . ILE A 1 130 ? 28.418 -2.619 -60.069 1.00 98.19 130 ILE A N 1
ATOM 959 C CA . ILE A 1 130 ? 28.562 -4.078 -60.063 1.00 98.19 130 ILE A CA 1
ATOM 960 C C . ILE A 1 130 ? 27.180 -4.737 -60.148 1.00 98.19 130 ILE A C 1
ATOM 962 O O . ILE A 1 130 ? 26.435 -4.769 -59.164 1.00 98.19 130 ILE A O 1
ATOM 966 N N . ALA A 1 131 ? 26.893 -5.370 -61.286 1.00 98.19 131 ALA A N 1
ATOM 967 C CA . ALA A 1 131 ? 25.643 -6.101 -61.482 1.00 98.19 131 ALA A CA 1
ATOM 968 C C . ALA A 1 131 ? 25.700 -7.557 -60.971 1.00 98.19 131 ALA A C 1
ATOM 970 O O . ALA A 1 131 ? 24.661 -8.164 -60.694 1.00 98.19 131 ALA A O 1
ATOM 971 N N . GLY A 1 132 ? 26.900 -8.138 -60.842 1.00 98.06 132 GLY A N 1
ATOM 972 C CA . GLY A 1 132 ? 27.119 -9.480 -60.290 1.00 98.06 132 GLY A CA 1
ATOM 973 C C . GLY A 1 132 ? 27.547 -9.490 -58.818 1.00 98.06 132 GLY A C 1
ATOM 974 O O . GLY A 1 132 ? 27.226 -8.597 -58.037 1.00 98.06 132 GLY A O 1
ATOM 975 N N . ASN A 1 133 ? 28.271 -10.536 -58.407 1.00 98.44 133 ASN A N 1
ATOM 976 C CA . ASN A 1 133 ? 28.720 -10.700 -57.020 1.00 98.44 133 ASN A CA 1
ATOM 977 C C . ASN A 1 133 ? 30.012 -9.917 -56.730 1.00 98.44 133 ASN A C 1
ATOM 979 O O . ASN A 1 133 ? 30.894 -9.825 -57.587 1.00 98.44 133 ASN A O 1
ATOM 983 N N . TRP A 1 134 ? 30.173 -9.459 -55.485 1.00 98.25 134 TRP A N 1
ATOM 984 C CA . TRP A 1 134 ? 31.442 -8.944 -54.958 1.00 98.25 134 TRP A CA 1
ATOM 985 C C . TRP A 1 134 ? 32.057 -9.958 -54.002 1.00 98.25 134 TRP A C 1
ATOM 987 O O . TRP A 1 134 ? 31.404 -10.457 -53.085 1.00 98.25 134 TRP A O 1
ATOM 997 N N . THR A 1 135 ? 33.331 -10.278 -54.198 1.00 97.62 135 THR A N 1
ATOM 998 C CA . THR A 1 135 ? 34.063 -11.203 -53.331 1.00 97.62 135 THR A CA 1
ATOM 999 C C . THR A 1 135 ? 35.466 -10.690 -53.071 1.00 97.62 135 THR A C 1
ATOM 1001 O O . THR A 1 135 ? 36.364 -10.876 -53.887 1.00 97.62 135 THR A O 1
ATOM 1004 N N . ASN A 1 136 ? 35.670 -10.079 -51.911 1.00 95.44 136 ASN A N 1
ATOM 1005 C CA . ASN A 1 136 ? 36.981 -9.721 -51.394 1.00 95.44 136 ASN A CA 1
ATOM 1006 C C . ASN A 1 136 ? 37.363 -10.753 -50.323 1.00 95.44 136 ASN A C 1
ATOM 1008 O O . ASN A 1 136 ? 36.835 -10.753 -49.216 1.00 95.44 136 ASN A O 1
ATOM 1012 N N . THR A 1 137 ? 38.223 -11.715 -50.664 1.00 82.88 137 THR A N 1
ATOM 1013 C CA . THR A 1 137 ? 38.587 -12.818 -49.756 1.00 82.88 137 THR A CA 1
ATOM 1014 C C . THR A 1 137 ? 40.093 -13.016 -49.770 1.00 82.88 137 THR A C 1
ATOM 1016 O O . THR A 1 137 ? 40.667 -13.511 -50.742 1.00 82.88 137 THR A O 1
ATOM 1019 N N . GLY A 1 138 ? 40.738 -12.587 -48.682 1.00 83.56 138 GLY A N 1
ATOM 1020 C CA . GLY A 1 138 ? 42.198 -12.550 -48.555 1.00 83.56 138 GLY A CA 1
ATOM 1021 C C . GLY A 1 138 ? 42.882 -11.431 -49.352 1.00 83.56 138 GLY A C 1
ATOM 1022 O O . GLY A 1 138 ? 44.106 -11.348 -49.319 1.00 83.56 138 GLY A O 1
ATOM 1023 N N . GLY A 1 139 ? 42.113 -10.595 -50.056 1.00 91.31 139 GLY A N 1
ATOM 1024 C CA . GLY A 1 139 ? 42.597 -9.391 -50.724 1.00 91.31 139 GLY A CA 1
ATOM 1025 C C . GLY A 1 139 ? 42.564 -8.156 -49.821 1.00 91.31 139 GLY A C 1
ATOM 1026 O O . GLY A 1 139 ? 41.896 -8.121 -48.786 1.00 91.31 139 GLY A O 1
ATOM 1027 N N . THR A 1 140 ? 43.285 -7.126 -50.252 1.00 96.69 140 THR A N 1
ATOM 1028 C CA . THR A 1 140 ? 43.206 -5.765 -49.717 1.00 96.69 140 THR A CA 1
ATOM 1029 C C . THR A 1 140 ? 42.344 -4.928 -50.653 1.00 96.69 140 THR A C 1
ATOM 1031 O O . THR A 1 140 ? 42.631 -4.821 -51.846 1.00 96.69 140 THR A O 1
ATOM 1034 N N . PHE A 1 141 ? 41.300 -4.321 -50.114 1.00 97.12 141 PHE A N 1
ATOM 1035 C CA . PHE A 1 141 ? 40.525 -3.266 -50.744 1.00 97.12 141 PHE A CA 1
ATOM 1036 C C . PHE A 1 141 ? 40.864 -1.947 -50.044 1.00 97.12 141 PHE A C 1
ATOM 1038 O O . PHE A 1 141 ? 41.031 -1.926 -48.832 1.00 97.12 141 PHE A O 1
ATOM 1045 N N . ILE A 1 142 ? 41.049 -0.870 -50.802 1.00 96.25 142 ILE A N 1
ATOM 1046 C CA . ILE A 1 142 ? 41.269 0.481 -50.274 1.00 96.25 142 ILE A CA 1
ATOM 1047 C C . ILE A 1 142 ? 40.242 1.368 -50.970 1.00 96.25 142 ILE A C 1
ATOM 1049 O O . ILE A 1 142 ? 40.426 1.699 -52.144 1.00 96.25 142 ILE A O 1
ATOM 1053 N N . ALA A 1 143 ? 39.157 1.705 -50.272 1.00 95.81 143 ALA A N 1
ATOM 1054 C CA . ALA A 1 143 ? 38.019 2.425 -50.847 1.00 95.81 143 ALA A CA 1
ATOM 1055 C C . ALA A 1 143 ? 38.298 3.917 -51.117 1.00 95.81 143 ALA A C 1
ATOM 1057 O O . ALA A 1 143 ? 37.712 4.508 -52.020 1.00 95.81 143 ALA A O 1
ATOM 1058 N N . GLY A 1 144 ? 39.188 4.552 -50.349 1.00 94.12 144 GLY A N 1
ATOM 1059 C CA . GLY A 1 144 ? 39.394 5.999 -50.444 1.00 94.12 144 GLY A CA 1
ATOM 1060 C C . GLY A 1 144 ? 38.120 6.760 -50.060 1.00 94.12 144 GLY A C 1
ATOM 1061 O O . GLY A 1 144 ? 37.620 6.600 -48.956 1.00 94.12 144 GLY A O 1
ATOM 1062 N N . THR A 1 145 ? 37.597 7.575 -50.974 1.00 95.44 145 THR A N 1
ATOM 1063 C CA . THR A 1 145 ? 36.285 8.238 -50.888 1.00 95.44 145 THR A CA 1
ATOM 1064 C C . THR A 1 145 ? 35.370 7.805 -52.048 1.00 95.44 145 THR A C 1
ATOM 1066 O O . THR A 1 145 ? 34.731 8.644 -52.689 1.00 95.44 145 THR A O 1
ATOM 1069 N N . SER A 1 146 ? 35.403 6.522 -52.426 1.00 97.31 146 SER A N 1
ATOM 1070 C CA . SER A 1 146 ? 34.612 5.973 -53.536 1.00 97.31 146 SER A CA 1
ATOM 1071 C C . SER A 1 146 ? 33.155 5.691 -53.160 1.00 97.31 146 SER A C 1
ATOM 1073 O O . SER A 1 146 ? 32.843 5.480 -51.987 1.00 97.31 146 SER A O 1
ATOM 1075 N N . THR A 1 147 ? 32.303 5.542 -54.173 1.00 98.38 147 THR A N 1
ATOM 1076 C CA . THR A 1 147 ? 30.954 4.977 -54.046 1.00 98.38 147 THR A CA 1
ATOM 1077 C C . THR A 1 147 ? 30.878 3.652 -54.801 1.00 98.38 147 THR A C 1
ATOM 1079 O O . THR A 1 147 ? 31.159 3.606 -56.003 1.00 98.38 147 THR A O 1
ATOM 1082 N N . VAL A 1 148 ? 30.487 2.580 -54.111 1.00 98.62 148 VAL A N 1
ATOM 1083 C CA . VAL A 1 148 ? 30.226 1.266 -54.716 1.00 98.62 148 VAL A CA 1
ATOM 1084 C C . VAL A 1 148 ? 28.718 1.069 -54.857 1.00 98.62 148 VAL A C 1
ATOM 1086 O O . VAL A 1 148 ? 27.973 1.224 -53.892 1.00 98.62 148 VAL A O 1
ATOM 1089 N N . ILE A 1 149 ? 28.269 0.753 -56.069 1.00 98.69 149 ILE A N 1
ATOM 1090 C CA . ILE A 1 149 ? 26.861 0.645 -56.446 1.00 98.69 149 ILE A CA 1
ATOM 1091 C C . ILE A 1 149 ? 26.575 -0.800 -56.858 1.00 98.69 149 ILE A C 1
ATOM 1093 O O . ILE A 1 149 ? 27.147 -1.309 -57.822 1.00 98.69 149 ILE A O 1
ATOM 1097 N N . PHE A 1 150 ? 25.679 -1.451 -56.123 1.00 98.75 150 PHE A N 1
ATOM 1098 C CA . PHE A 1 150 ? 25.172 -2.788 -56.416 1.00 98.75 150 PHE A CA 1
ATOM 1099 C C . PHE A 1 150 ? 23.816 -2.655 -57.114 1.00 98.75 150 PHE A C 1
ATOM 1101 O O . PHE A 1 150 ? 22.789 -2.449 -56.459 1.00 98.75 150 PHE A O 1
ATOM 1108 N N . ASP A 1 151 ? 23.821 -2.722 -58.446 1.00 98.06 151 ASP A N 1
ATOM 1109 C CA . ASP A 1 151 ? 22.678 -2.410 -59.317 1.00 98.06 151 ASP A CA 1
ATOM 1110 C C . ASP A 1 151 ? 22.004 -3.642 -59.952 1.00 98.06 151 ASP A C 1
ATOM 1112 O O . ASP A 1 151 ? 20.891 -3.537 -60.475 1.00 98.06 151 ASP A O 1
ATOM 1116 N N . GLY A 1 152 ? 22.624 -4.821 -59.848 1.00 96.94 152 GLY A N 1
ATOM 1117 C CA . GLY A 1 152 ? 22.099 -6.092 -60.360 1.00 96.94 152 GLY A CA 1
ATOM 1118 C C . GLY A 1 152 ? 21.611 -7.056 -59.272 1.00 96.94 152 GLY A C 1
ATOM 1119 O O . GLY A 1 152 ? 20.737 -6.717 -58.475 1.00 96.94 152 GLY A O 1
ATOM 1120 N N . ILE A 1 153 ? 22.121 -8.294 -59.278 1.00 98.06 153 ILE A N 1
ATOM 1121 C CA . ILE A 1 153 ? 21.815 -9.322 -58.267 1.00 98.06 153 ILE A CA 1
ATOM 1122 C C . ILE A 1 153 ? 23.130 -9.801 -57.648 1.00 98.06 153 ILE A C 1
ATOM 1124 O O . ILE A 1 153 ? 23.868 -10.587 -58.250 1.00 98.06 153 ILE A O 1
ATOM 1128 N N . SER A 1 154 ? 23.401 -9.342 -56.429 1.00 98.31 154 SER A N 1
ATOM 1129 C CA . SER A 1 154 ? 24.726 -9.400 -55.815 1.00 98.31 154 SER A CA 1
ATOM 1130 C C . SER A 1 154 ? 24.731 -10.178 -54.503 1.00 98.31 154 SER A C 1
ATOM 1132 O O . SER A 1 154 ? 24.092 -9.806 -53.526 1.00 98.31 154 SER A O 1
ATOM 1134 N N . THR A 1 155 ? 25.545 -11.225 -54.432 1.00 98.38 155 THR A N 1
ATOM 1135 C CA . THR A 1 155 ? 26.061 -11.740 -53.159 1.00 98.38 155 THR A CA 1
ATOM 1136 C C . THR A 1 155 ? 27.313 -10.943 -52.807 1.00 98.38 155 THR A C 1
ATOM 1138 O O . THR A 1 155 ? 28.218 -10.820 -53.638 1.00 98.38 155 THR A O 1
ATOM 1141 N N . ILE A 1 156 ? 27.375 -10.409 -51.589 1.00 98.38 156 ILE A N 1
ATOM 1142 C CA . ILE A 1 156 ? 28.483 -9.585 -51.106 1.00 98.38 156 ILE A CA 1
ATOM 1143 C C . ILE A 1 156 ? 29.273 -10.363 -50.048 1.00 98.38 156 ILE A C 1
ATOM 1145 O O . ILE A 1 156 ? 28.768 -10.734 -48.986 1.00 98.38 156 ILE A O 1
ATOM 1149 N N . ILE A 1 157 ? 30.553 -10.583 -50.345 1.00 97.75 157 ILE A N 1
ATOM 1150 C CA . ILE A 1 157 ? 31.570 -11.081 -49.417 1.00 97.75 157 ILE A CA 1
ATOM 1151 C C . ILE A 1 157 ? 32.602 -9.960 -49.253 1.00 97.75 157 ILE A C 1
ATOM 1153 O O . ILE A 1 157 ? 33.444 -9.742 -50.125 1.00 97.75 157 ILE A O 1
ATOM 1157 N N . THR A 1 158 ? 32.497 -9.218 -48.151 1.00 96.25 158 THR A N 1
ATOM 1158 C CA . THR A 1 158 ? 33.320 -8.030 -47.836 1.00 96.25 158 THR A CA 1
ATOM 1159 C C . THR A 1 158 ? 34.762 -8.392 -47.467 1.00 96.25 158 THR A C 1
ATOM 1161 O O . THR A 1 158 ? 35.701 -7.657 -47.772 1.00 96.25 158 THR A O 1
ATOM 1164 N N . GLY A 1 159 ? 34.932 -9.561 -46.842 1.00 93.81 159 GLY A N 1
ATOM 1165 C CA . GLY A 1 159 ? 36.184 -10.045 -46.267 1.00 93.81 159 GLY A CA 1
ATOM 1166 C C . GLY A 1 159 ? 36.368 -9.706 -44.784 1.00 93.81 159 GLY A C 1
ATOM 1167 O O . GLY A 1 159 ? 37.277 -10.257 -44.165 1.00 93.81 159 GLY A O 1
ATOM 1168 N N . GLY A 1 160 ? 35.521 -8.846 -44.205 1.00 93.25 160 GLY A N 1
ATOM 1169 C CA . GLY A 1 160 ? 35.624 -8.383 -42.819 1.00 93.25 160 GLY A CA 1
ATOM 1170 C C . GLY A 1 160 ? 35.347 -6.885 -42.659 1.00 93.25 160 GLY A C 1
ATOM 1171 O O . GLY A 1 160 ? 34.802 -6.259 -43.561 1.00 93.25 160 GLY A O 1
ATOM 1172 N N . ILE A 1 161 ? 35.747 -6.355 -41.498 1.00 94.62 161 ILE A N 1
ATOM 1173 C CA . ILE A 1 161 ? 35.479 -4.990 -40.999 1.00 94.62 161 ILE A CA 1
ATOM 1174 C C . ILE A 1 161 ? 36.768 -4.268 -40.556 1.00 94.62 161 ILE A C 1
ATOM 1176 O O . ILE A 1 161 ? 36.832 -3.657 -39.496 1.00 94.62 161 ILE A O 1
ATOM 1180 N N . ALA A 1 162 ? 37.863 -4.469 -41.285 1.00 93.12 162 ALA A N 1
ATOM 1181 C CA . ALA A 1 162 ? 39.093 -3.712 -41.057 1.00 93.12 162 ALA A CA 1
ATOM 1182 C C . ALA A 1 162 ? 39.342 -2.782 -42.247 1.00 93.12 162 ALA A C 1
ATOM 1184 O O . ALA A 1 162 ? 38.822 -3.043 -43.332 1.00 93.12 162 ALA A O 1
ATOM 1185 N N . ASP A 1 163 ? 40.229 -1.796 -42.060 1.00 89.06 163 ASP A N 1
ATOM 1186 C CA . ASP A 1 163 ? 40.678 -0.732 -42.989 1.00 89.06 163 ASP A CA 1
ATOM 1187 C C . ASP A 1 163 ? 41.255 -1.224 -44.351 1.00 89.06 163 ASP A C 1
ATOM 1189 O O . ASP A 1 163 ? 41.968 -0.506 -45.059 1.00 89.06 163 ASP A O 1
ATOM 1193 N N . THR A 1 164 ? 41.087 -2.510 -44.664 1.00 90.94 164 THR A N 1
ATOM 1194 C CA . THR A 1 164 ? 41.485 -3.167 -45.913 1.00 90.94 164 THR A CA 1
ATOM 1195 C C . THR A 1 164 ? 40.342 -3.977 -46.554 1.00 90.94 164 THR A C 1
ATOM 1197 O O . THR A 1 164 ? 40.582 -4.798 -47.449 1.00 90.94 164 THR A O 1
ATOM 1200 N N . GLN A 1 165 ? 39.110 -3.804 -46.069 1.00 94.19 165 GLN A N 1
ATOM 1201 C CA . GLN A 1 165 ? 37.874 -4.481 -46.493 1.00 94.19 165 GLN A CA 1
ATOM 1202 C C . GLN A 1 165 ? 36.641 -3.557 -46.456 1.00 94.19 165 GLN A C 1
ATOM 1204 O O . GLN A 1 165 ? 35.626 -3.886 -47.071 1.00 94.19 165 GLN A O 1
ATOM 1209 N N . ASP A 1 166 ? 36.745 -2.436 -45.749 1.00 94.06 166 ASP A N 1
ATOM 1210 C CA . ASP A 1 166 ? 35.754 -1.381 -45.584 1.00 94.06 166 ASP A CA 1
ATOM 1211 C C . ASP A 1 166 ? 35.378 -0.694 -46.904 1.00 94.06 166 ASP A C 1
ATOM 1213 O O . ASP A 1 166 ? 36.181 -0.543 -47.830 1.00 94.06 166 ASP A O 1
ATOM 1217 N N . PHE A 1 167 ? 34.128 -0.246 -46.979 1.00 98.19 167 PHE A N 1
ATOM 1218 C CA . PHE A 1 167 ? 33.638 0.631 -48.034 1.00 98.19 167 PHE A CA 1
ATOM 1219 C C . PHE A 1 167 ? 33.649 2.082 -47.548 1.00 98.19 167 PHE A C 1
ATOM 1221 O O . PHE A 1 167 ? 33.585 2.355 -46.352 1.00 98.19 167 PHE A O 1
ATOM 1228 N N . ASN A 1 168 ? 33.688 3.032 -48.485 1.00 97.69 168 ASN A N 1
ATOM 1229 C CA . ASN A 1 168 ? 33.379 4.424 -48.173 1.00 97.69 168 ASN A CA 1
ATOM 1230 C C . ASN A 1 168 ? 31.863 4.644 -48.299 1.00 97.69 168 ASN A C 1
ATOM 1232 O O . ASN A 1 168 ? 31.172 4.504 -47.301 1.00 97.69 168 ASN A O 1
ATOM 1236 N N . ASP A 1 169 ? 31.318 4.881 -49.493 1.00 98.62 169 ASP A N 1
ATOM 1237 C CA . ASP A 1 169 ? 29.863 4.967 -49.697 1.00 98.62 169 ASP A CA 1
ATOM 1238 C C . ASP A 1 169 ? 29.343 3.712 -50.414 1.00 98.62 169 ASP A C 1
ATOM 1240 O O . ASP A 1 169 ? 30.010 3.184 -51.313 1.00 98.62 169 ASP A O 1
ATOM 1244 N N . VAL A 1 170 ? 28.140 3.256 -50.052 1.00 98.75 170 VAL A N 1
ATOM 1245 C CA . VAL A 1 170 ? 27.474 2.095 -50.667 1.00 98.75 170 VAL A CA 1
ATOM 1246 C C . VAL A 1 170 ? 26.057 2.461 -51.101 1.00 98.75 170 VAL A C 1
ATOM 1248 O O . VAL A 1 170 ? 25.284 3.016 -50.322 1.00 98.75 170 VAL A O 1
ATOM 1251 N N . VAL A 1 171 ? 25.697 2.094 -52.332 1.00 98.81 171 VAL A N 1
ATOM 1252 C CA . VAL A 1 171 ? 24.332 2.211 -52.863 1.00 98.81 171 VAL A CA 1
ATOM 1253 C C . VAL A 1 171 ? 23.827 0.831 -53.277 1.00 98.81 171 VAL A C 1
ATOM 1255 O O . VAL A 1 171 ? 24.433 0.174 -54.122 1.00 98.81 171 VAL A O 1
ATOM 1258 N N . ILE A 1 172 ? 22.696 0.400 -52.721 1.00 98.75 172 ILE A N 1
ATOM 1259 C CA . ILE A 1 172 ? 21.970 -0.802 -53.147 1.00 98.75 172 ILE A CA 1
ATOM 1260 C C . ILE A 1 172 ? 20.761 -0.368 -53.977 1.00 98.75 172 ILE A C 1
ATOM 1262 O O . ILE A 1 172 ? 19.723 0.006 -53.426 1.00 98.75 172 ILE A O 1
ATOM 1266 N N . SER A 1 173 ? 20.884 -0.410 -55.303 1.00 98.38 173 SER A N 1
ATOM 1267 C CA . SER A 1 173 ? 19.794 -0.109 -56.248 1.00 98.38 173 SER A CA 1
ATOM 1268 C C . SER A 1 173 ? 19.196 -1.366 -56.895 1.00 98.38 173 SER A C 1
ATOM 1270 O O . SER A 1 173 ? 18.049 -1.340 -57.342 1.00 98.38 173 SER A O 1
ATOM 1272 N N . GLY A 1 174 ? 19.942 -2.475 -56.896 1.00 98.12 174 GLY A N 1
ATOM 1273 C CA . GLY A 1 174 ? 19.503 -3.806 -57.313 1.00 98.12 174 GLY A CA 1
ATOM 1274 C C . GLY A 1 174 ? 18.981 -4.660 -56.150 1.00 98.12 174 GLY A C 1
ATOM 1275 O O . GLY A 1 174 ? 18.279 -4.188 -55.258 1.00 98.12 174 GLY A O 1
ATOM 1276 N N . THR A 1 175 ? 19.307 -5.952 -56.152 1.00 98.44 175 THR A N 1
ATOM 1277 C CA . THR A 1 175 ? 19.066 -6.878 -55.031 1.00 98.44 175 THR A CA 1
ATOM 1278 C C . THR A 1 175 ? 20.403 -7.384 -54.509 1.00 98.44 175 THR A C 1
ATOM 1280 O O . THR A 1 175 ? 21.130 -8.050 -55.247 1.00 98.44 175 THR A O 1
ATOM 1283 N N . ALA A 1 176 ? 20.727 -7.096 -53.252 1.00 98.44 176 ALA A N 1
ATOM 1284 C CA . ALA A 1 176 ? 21.991 -7.481 -52.639 1.00 98.44 176 ALA A CA 1
ATOM 1285 C C . ALA A 1 176 ? 21.788 -8.253 -51.333 1.00 98.44 176 ALA A C 1
ATOM 1287 O O . ALA A 1 176 ? 20.970 -7.867 -50.502 1.00 98.44 176 ALA A O 1
ATOM 1288 N N . ASN A 1 177 ? 22.594 -9.294 -51.119 1.00 98.25 177 ASN A N 1
ATOM 1289 C CA . ASN A 1 177 ? 22.623 -10.044 -49.866 1.00 98.25 177 ASN A CA 1
ATOM 1290 C C . ASN A 1 177 ? 24.063 -10.145 -49.338 1.00 98.25 177 ASN A C 1
ATOM 1292 O O . ASN A 1 177 ? 24.976 -10.457 -50.110 1.00 98.25 177 ASN A O 1
ATOM 1296 N N . LEU A 1 178 ? 24.282 -9.958 -48.032 1.00 98.25 178 LEU A N 1
ATOM 1297 C CA . LEU A 1 178 ? 25.546 -10.372 -47.398 1.00 98.25 178 LEU A CA 1
ATOM 1298 C C . LEU A 1 178 ? 25.610 -11.912 -47.303 1.00 98.25 178 LEU A C 1
ATOM 1300 O O . LEU A 1 178 ? 24.597 -12.595 -47.436 1.00 98.25 178 LEU A O 1
ATOM 1304 N N . SER A 1 179 ? 26.805 -12.485 -47.109 1.00 96.06 179 SER A N 1
ATOM 1305 C CA . SER A 1 179 ? 26.981 -13.952 -47.144 1.00 96.06 179 SER A CA 1
ATOM 1306 C C . SER A 1 179 ? 27.858 -14.545 -46.038 1.00 96.06 179 SER A C 1
ATOM 1308 O O . SER A 1 179 ? 27.482 -15.554 -45.445 1.00 96.06 179 SER A O 1
ATOM 1310 N N . THR A 1 180 ? 29.029 -13.964 -45.755 1.00 95.44 180 THR A N 1
ATOM 1311 C CA . THR A 1 180 ? 30.015 -14.574 -44.831 1.00 95.44 180 THR A CA 1
ATOM 1312 C C . THR A 1 180 ? 30.595 -13.633 -43.784 1.00 95.44 180 THR A C 1
ATOM 1314 O O . THR A 1 180 ? 31.243 -14.099 -42.849 1.00 95.44 180 THR A O 1
ATOM 1317 N N . ASN A 1 181 ? 30.436 -12.323 -43.955 1.00 96.44 181 ASN A N 1
ATOM 1318 C CA . ASN A 1 181 ? 31.099 -11.301 -43.155 1.00 96.44 181 ASN A CA 1
ATOM 1319 C C . ASN A 1 181 ? 30.175 -10.085 -42.998 1.00 96.44 181 ASN A C 1
ATOM 1321 O O . ASN A 1 181 ? 29.492 -9.754 -43.971 1.00 96.44 181 ASN A O 1
ATOM 1325 N N . PRO A 1 182 ? 30.196 -9.403 -41.838 1.00 97.88 182 PRO A N 1
ATOM 1326 C CA . PRO A 1 182 ? 29.625 -8.067 -41.697 1.00 97.88 182 PRO A CA 1
ATOM 1327 C C . PRO A 1 182 ? 30.189 -7.089 -42.736 1.00 97.88 182 PRO A C 1
ATOM 1329 O O . PRO A 1 182 ? 31.271 -7.313 -43.299 1.00 97.88 182 PRO A O 1
ATOM 1332 N N . ILE A 1 183 ? 29.460 -6.004 -42.977 1.00 98.06 183 ILE A N 1
ATOM 1333 C CA . ILE A 1 183 ? 29.904 -4.893 -43.826 1.00 98.06 183 ILE A CA 1
ATOM 1334 C C . ILE A 1 183 ? 30.254 -3.681 -42.967 1.00 98.06 183 ILE A C 1
ATOM 1336 O O . ILE A 1 183 ? 29.580 -3.410 -41.978 1.00 98.06 183 ILE A O 1
ATOM 1340 N N . ASP A 1 184 ? 31.311 -2.977 -43.357 1.00 98.19 184 ASP A N 1
ATOM 1341 C CA . ASP A 1 184 ? 31.762 -1.729 -42.744 1.00 98.19 184 ASP A CA 1
ATOM 1342 C C . ASP A 1 184 ? 31.765 -0.619 -43.805 1.00 98.19 184 ASP A C 1
ATOM 1344 O O . ASP A 1 184 ? 32.164 -0.855 -44.954 1.00 98.19 184 ASP A O 1
ATOM 1348 N N . ILE A 1 185 ? 31.228 0.546 -43.442 1.00 98.56 185 ILE A N 1
ATOM 1349 C CA . ILE A 1 185 ? 30.893 1.662 -44.329 1.00 98.56 185 ILE A CA 1
ATOM 1350 C C . ILE A 1 185 ? 31.283 2.977 -43.633 1.00 98.56 185 ILE A C 1
ATOM 1352 O O . ILE A 1 185 ? 30.540 3.528 -42.817 1.00 98.56 185 ILE A O 1
ATOM 1356 N N . ASN A 1 186 ? 32.443 3.521 -44.005 1.00 97.38 186 ASN A N 1
ATOM 1357 C CA . ASN A 1 186 ? 32.993 4.775 -43.471 1.00 97.38 186 ASN A CA 1
ATOM 1358 C C . ASN A 1 186 ? 32.221 6.042 -43.906 1.00 97.38 186 ASN A C 1
ATOM 1360 O O . ASN A 1 186 ? 32.371 7.112 -43.310 1.00 97.38 186 ASN A O 1
ATOM 1364 N N . GLY A 1 187 ? 31.420 5.932 -44.963 1.00 97.50 187 GLY A N 1
ATOM 1365 C CA . GLY A 1 187 ? 30.537 6.960 -45.505 1.00 97.50 187 GLY A CA 1
ATOM 1366 C C . GLY A 1 187 ? 29.069 6.622 -45.246 1.00 97.50 187 GLY A C 1
ATOM 1367 O O . GLY A 1 187 ? 28.696 6.257 -44.134 1.00 97.50 187 GLY A O 1
ATOM 1368 N N . SER A 1 188 ? 28.215 6.798 -46.252 1.00 98.38 188 SER A N 1
ATOM 1369 C CA . SER A 1 188 ? 26.764 6.577 -46.151 1.00 98.38 188 SER A CA 1
ATOM 1370 C C . SER A 1 188 ? 26.304 5.305 -46.869 1.00 98.38 188 SER A C 1
ATOM 1372 O O . SER A 1 188 ? 26.900 4.880 -47.862 1.00 98.38 188 SER A O 1
ATOM 1374 N N . LEU A 1 189 ? 25.195 4.738 -46.388 1.00 98.75 189 LEU A N 1
ATOM 1375 C CA . LEU A 1 189 ? 24.473 3.635 -47.019 1.00 98.75 189 LEU A CA 1
ATOM 1376 C C . LEU A 1 189 ? 23.125 4.135 -47.556 1.00 98.75 189 LEU A C 1
ATOM 1378 O O . LEU A 1 189 ? 22.273 4.598 -46.792 1.00 98.75 189 LEU A O 1
ATOM 1382 N N . GLU A 1 190 ? 22.922 3.999 -48.866 1.00 98.69 190 GLU A N 1
ATOM 1383 C CA . GLU A 1 190 ? 21.642 4.248 -49.535 1.00 98.69 190 GLU A CA 1
ATOM 1384 C C . GLU A 1 190 ? 21.050 2.934 -50.067 1.00 98.69 190 GLU A C 1
ATOM 1386 O O . GLU A 1 190 ? 21.697 2.205 -50.818 1.00 98.69 190 GLU A O 1
ATOM 1391 N N . VAL A 1 191 ? 19.800 2.632 -49.716 1.00 98.69 191 VAL A N 1
ATOM 1392 C CA . VAL A 1 191 ? 19.056 1.469 -50.220 1.00 98.69 191 VAL A CA 1
ATOM 1393 C C . VAL A 1 191 ? 17.830 1.966 -50.979 1.00 98.69 191 VAL A C 1
ATOM 1395 O O . VAL A 1 191 ? 16.902 2.506 -50.388 1.00 98.69 191 VAL A O 1
ATOM 1398 N N . THR A 1 192 ? 17.815 1.772 -52.295 1.00 98.31 192 THR A N 1
ATOM 1399 C CA . THR A 1 192 ? 16.654 2.030 -53.175 1.00 98.31 192 THR A CA 1
ATOM 1400 C C . THR A 1 192 ? 16.087 0.743 -53.784 1.00 98.31 192 THR A C 1
ATOM 1402 O O . THR A 1 192 ? 14.939 0.725 -54.225 1.00 98.31 192 THR A O 1
ATOM 1405 N N . GLY A 1 193 ? 16.869 -0.339 -53.774 1.00 98.12 193 GLY A N 1
ATOM 1406 C CA . GLY A 1 193 ? 16.472 -1.687 -54.169 1.00 98.12 193 GLY A CA 1
ATOM 1407 C C . GLY A 1 193 ? 16.104 -2.572 -52.972 1.00 98.12 193 GLY A C 1
ATOM 1408 O O . GLY A 1 193 ? 15.251 -2.214 -52.159 1.00 98.12 193 GLY A O 1
ATOM 1409 N N . SER A 1 194 ? 16.728 -3.747 -52.862 1.00 98.25 194 SER A N 1
ATOM 1410 C CA . SER A 1 194 ? 16.519 -4.696 -51.758 1.00 98.25 194 SER A CA 1
ATOM 1411 C C . SER A 1 194 ? 17.849 -5.146 -51.152 1.00 98.25 194 SER A C 1
ATOM 1413 O O . SER A 1 194 ? 18.743 -5.553 -51.893 1.00 98.25 194 SER A O 1
ATOM 1415 N N . PHE A 1 195 ? 17.972 -5.081 -49.822 1.00 98.62 195 PHE A N 1
ATOM 1416 C CA . PHE A 1 195 ? 19.175 -5.470 -49.082 1.00 98.62 195 PHE A CA 1
ATOM 1417 C C . PHE A 1 195 ? 18.850 -6.416 -47.913 1.00 98.62 195 PHE A C 1
ATOM 1419 O O . PHE A 1 195 ? 18.175 -6.007 -46.968 1.00 98.62 195 PHE A O 1
ATOM 1426 N N . ASP A 1 196 ? 19.341 -7.659 -47.965 1.00 98.44 196 ASP A N 1
ATOM 1427 C CA . ASP A 1 196 ? 19.239 -8.653 -46.880 1.00 98.44 196 ASP A CA 1
ATOM 1428 C C . ASP A 1 196 ? 20.619 -8.911 -46.256 1.00 98.44 196 ASP A C 1
ATOM 1430 O O . ASP A 1 196 ? 21.549 -9.379 -46.920 1.00 98.44 196 ASP A O 1
ATOM 1434 N N . THR A 1 197 ? 20.781 -8.641 -44.962 1.00 97.62 197 THR A N 1
ATOM 1435 C CA . THR A 1 197 ? 22.073 -8.877 -44.293 1.00 97.62 197 THR A CA 1
ATOM 1436 C C . THR A 1 197 ? 22.334 -10.354 -44.000 1.00 97.62 197 THR A C 1
ATOM 1438 O O . THR A 1 197 ? 23.434 -10.705 -43.578 1.00 97.62 197 THR A O 1
ATOM 1441 N N . SER A 1 198 ? 21.348 -11.238 -44.194 1.00 97.75 198 SER A N 1
ATOM 1442 C CA . SER A 1 198 ? 21.436 -12.665 -43.850 1.00 97.75 198 SER A CA 1
ATOM 1443 C C . SER A 1 198 ? 21.876 -12.927 -42.395 1.00 97.75 198 SER A C 1
ATOM 1445 O O . SER A 1 198 ? 22.476 -13.962 -42.104 1.00 97.75 198 SER A O 1
ATOM 1447 N N . GLY A 1 199 ? 21.580 -11.991 -41.483 1.00 97.44 199 GLY A N 1
ATOM 1448 C CA . GLY A 1 199 ? 21.909 -12.077 -40.057 1.00 97.44 199 GLY A CA 1
ATOM 1449 C C . GLY A 1 199 ? 23.315 -11.596 -39.700 1.00 97.44 199 GLY A C 1
ATOM 1450 O O . GLY A 1 199 ? 23.803 -11.892 -38.614 1.00 97.44 199 GLY A O 1
ATOM 1451 N N . LEU A 1 200 ? 23.980 -10.890 -40.616 1.00 98.56 200 LEU A N 1
ATOM 1452 C CA . LEU A 1 200 ? 25.290 -10.276 -40.408 1.00 98.56 200 LEU A CA 1
ATOM 1453 C C . LEU A 1 200 ? 25.133 -8.792 -40.054 1.00 98.56 200 LEU A C 1
ATOM 1455 O O . LEU A 1 200 ? 24.173 -8.142 -40.470 1.00 98.56 200 LEU A O 1
ATOM 1459 N N . ASP A 1 201 ? 26.087 -8.265 -39.291 1.00 98.56 201 ASP A N 1
ATOM 1460 C CA . ASP A 1 201 ? 26.043 -6.880 -38.819 1.00 98.56 201 ASP A CA 1
ATOM 1461 C C . ASP A 1 201 ? 26.421 -5.862 -39.917 1.00 98.56 201 ASP A C 1
ATOM 1463 O O . ASP A 1 201 ? 27.099 -6.179 -40.904 1.00 98.56 201 ASP A O 1
ATOM 1467 N N . ILE A 1 202 ? 25.999 -4.614 -39.712 1.00 98.81 202 ILE A N 1
ATOM 1468 C CA . ILE A 1 202 ? 26.400 -3.436 -40.487 1.00 98.81 202 ILE A CA 1
ATOM 1469 C C . ILE A 1 202 ? 27.071 -2.450 -39.532 1.00 98.81 202 ILE A C 1
ATOM 1471 O O . ILE A 1 202 ? 26.450 -2.031 -38.557 1.00 98.81 202 ILE A O 1
ATOM 1475 N N . TYR A 1 203 ? 28.293 -2.035 -39.848 1.00 98.62 203 TYR A N 1
ATOM 1476 C CA . TYR A 1 203 ? 28.981 -0.905 -39.227 1.00 98.62 203 TYR A CA 1
ATOM 1477 C C . TYR A 1 203 ? 28.876 0.296 -40.173 1.00 98.62 203 TYR A C 1
ATOM 1479 O O . TYR A 1 203 ? 29.093 0.158 -41.381 1.00 98.62 203 TYR A O 1
ATOM 1487 N N . LEU A 1 204 ? 28.430 1.444 -39.656 1.00 98.69 204 LEU A N 1
ATOM 1488 C CA . LEU A 1 204 ? 28.091 2.615 -40.462 1.00 98.69 204 LEU A CA 1
ATOM 1489 C C . LEU A 1 204 ? 28.481 3.923 -39.768 1.00 98.69 204 LEU A C 1
ATOM 1491 O O . LEU A 1 204 ? 27.862 4.367 -38.793 1.00 98.69 204 LEU A O 1
ATOM 1495 N N . ALA A 1 205 ? 29.449 4.623 -40.349 1.00 98.12 205 ALA A N 1
ATOM 1496 C CA . ALA A 1 205 ? 29.915 5.883 -39.797 1.00 98.12 205 ALA A CA 1
ATOM 1497 C C . ALA A 1 205 ? 29.022 7.084 -40.172 1.00 98.12 205 ALA A C 1
ATOM 1499 O O . ALA A 1 205 ? 28.821 7.985 -39.341 1.00 98.12 205 ALA A O 1
ATOM 1500 N N . GLY A 1 206 ? 28.494 7.105 -41.401 1.00 97.81 206 GLY A N 1
ATOM 1501 C CA . GLY A 1 206 ? 27.681 8.183 -41.971 1.00 97.81 206 GLY A CA 1
ATOM 1502 C C . GLY A 1 206 ? 26.172 7.929 -41.929 1.00 97.81 206 GLY A C 1
ATOM 1503 O O . GLY A 1 206 ? 25.639 7.432 -40.938 1.00 97.81 206 GLY A O 1
ATOM 1504 N N . ASN A 1 207 ? 25.457 8.368 -42.971 1.00 98.50 207 ASN A N 1
ATOM 1505 C CA . ASN A 1 207 ? 23.990 8.374 -42.989 1.00 98.50 207 ASN A CA 1
ATOM 1506 C C . ASN A 1 207 ? 23.407 7.034 -43.442 1.00 98.50 207 ASN A C 1
ATOM 1508 O O . ASN A 1 207 ? 23.946 6.387 -44.340 1.00 98.50 207 ASN A O 1
ATOM 1512 N N . TRP A 1 208 ? 22.246 6.688 -42.888 1.00 98.69 208 TRP A N 1
ATOM 1513 C CA . TRP A 1 208 ? 21.397 5.602 -43.367 1.00 98.69 208 TRP A CA 1
ATOM 1514 C C . TRP A 1 208 ? 20.189 6.185 -44.099 1.00 98.69 208 TRP A C 1
ATOM 1516 O O . TRP A 1 208 ? 19.408 6.941 -43.515 1.00 98.69 208 TRP A O 1
ATOM 1526 N N . THR A 1 209 ? 20.009 5.832 -45.370 1.00 98.50 209 THR A N 1
ATOM 1527 C CA . THR A 1 209 ? 18.823 6.206 -46.153 1.00 98.50 209 THR A CA 1
ATOM 1528 C C . THR A 1 209 ? 18.240 4.977 -46.829 1.00 98.50 209 THR A C 1
ATOM 1530 O O . THR A 1 209 ? 18.781 4.495 -47.820 1.00 98.50 209 THR A O 1
ATOM 1533 N N . ASN A 1 210 ? 17.110 4.485 -46.324 1.00 98.25 210 ASN A N 1
ATOM 1534 C CA . ASN A 1 210 ? 16.338 3.446 -46.994 1.00 98.25 210 ASN A CA 1
ATOM 1535 C C . ASN A 1 210 ? 15.077 4.042 -47.640 1.00 98.25 210 ASN A C 1
ATOM 1537 O O . ASN A 1 210 ? 14.264 4.682 -46.984 1.00 98.25 210 ASN A O 1
ATOM 1541 N N . GLN A 1 211 ? 14.927 3.805 -48.939 1.00 96.81 211 GLN A N 1
ATOM 1542 C CA . GLN A 1 211 ? 13.737 4.064 -49.757 1.00 96.81 211 GLN A CA 1
ATOM 1543 C C . GLN A 1 211 ? 13.266 2.777 -50.471 1.00 96.81 211 GLN A C 1
ATOM 1545 O O . GLN A 1 211 ? 12.352 2.818 -51.296 1.00 96.81 211 GLN A O 1
ATOM 1550 N N . GLY A 1 212 ? 13.914 1.643 -50.181 1.00 96.81 212 GLY A N 1
ATOM 1551 C CA . GLY A 1 212 ? 13.636 0.320 -50.724 1.00 96.81 212 GLY A CA 1
ATOM 1552 C C . GLY A 1 212 ? 13.236 -0.669 -49.626 1.00 96.81 212 GLY A C 1
ATOM 1553 O O . GLY A 1 212 ? 12.523 -0.330 -48.684 1.00 96.81 212 GLY A O 1
ATOM 1554 N N . THR A 1 213 ? 13.670 -1.923 -49.757 1.00 97.50 213 THR A N 1
ATOM 1555 C CA . THR A 1 213 ? 13.413 -2.986 -48.770 1.00 97.50 213 THR A CA 1
ATOM 1556 C C . THR A 1 213 ? 14.694 -3.367 -48.040 1.00 97.50 213 THR A C 1
ATOM 1558 O O . THR A 1 213 ? 15.622 -3.885 -48.661 1.00 97.50 213 THR A O 1
ATOM 1561 N N . PHE A 1 214 ? 14.718 -3.188 -46.721 1.00 98.50 214 PHE A N 1
ATOM 1562 C CA . PHE A 1 214 ? 15.761 -3.734 -45.856 1.00 98.50 214 PHE A CA 1
ATOM 1563 C C . PHE A 1 214 ? 15.269 -5.013 -45.162 1.00 98.50 214 PHE A C 1
ATOM 1565 O O . PHE A 1 214 ? 14.095 -5.135 -44.812 1.00 98.50 214 PHE A O 1
ATOM 1572 N N . THR A 1 215 ? 16.148 -5.996 -44.984 1.00 98.31 215 THR A N 1
ATOM 1573 C CA . THR A 1 215 ? 15.870 -7.233 -44.245 1.00 98.31 215 THR A CA 1
ATOM 1574 C C . THR A 1 215 ? 17.049 -7.530 -43.323 1.00 98.31 215 THR A C 1
ATOM 1576 O O . THR A 1 215 ? 18.152 -7.841 -43.764 1.00 98.31 215 THR A O 1
ATOM 1579 N N . HIS A 1 216 ? 16.809 -7.400 -42.019 1.00 97.62 216 HIS A N 1
ATOM 1580 C CA . HIS A 1 216 ? 17.832 -7.521 -40.978 1.00 97.62 216 HIS A CA 1
ATOM 1581 C C . HIS A 1 216 ? 18.235 -8.970 -40.683 1.00 97.62 216 HIS A C 1
ATOM 1583 O O . HIS A 1 216 ? 19.349 -9.199 -40.235 1.00 97.62 216 HIS A O 1
ATOM 1589 N N . SER A 1 217 ? 17.346 -9.955 -40.863 1.00 95.88 217 SER A N 1
ATOM 1590 C CA . SER A 1 217 ? 17.643 -11.390 -40.667 1.00 95.88 217 SER A CA 1
ATOM 1591 C C . SER A 1 217 ? 18.353 -11.753 -39.336 1.00 95.88 217 SER A C 1
ATOM 1593 O O . SER A 1 217 ? 19.043 -12.762 -39.263 1.00 95.88 217 SER A O 1
ATOM 1595 N N . SER A 1 218 ? 18.139 -10.944 -38.286 1.00 96.94 218 SER A N 1
ATOM 1596 C CA . SER A 1 218 ? 18.795 -10.934 -36.956 1.00 96.94 218 SER A CA 1
ATOM 1597 C C . SER A 1 218 ? 20.206 -10.320 -36.831 1.00 96.94 218 SER A C 1
ATOM 1599 O O . SER A 1 218 ? 20.886 -10.584 -35.843 1.00 96.94 218 SER A O 1
ATOM 1601 N N . GLY A 1 219 ? 20.656 -9.519 -37.799 1.00 97.75 219 GLY A N 1
ATOM 1602 C CA . GLY A 1 219 ? 21.896 -8.737 -37.722 1.00 97.75 219 GLY A CA 1
ATOM 1603 C C . GLY A 1 219 ? 21.702 -7.364 -37.065 1.00 97.75 219 GLY A C 1
ATOM 1604 O O . GLY A 1 219 ? 20.620 -6.772 -37.139 1.00 97.75 219 GLY A O 1
ATOM 1605 N N . THR A 1 220 ? 22.768 -6.854 -36.449 1.00 98.50 220 THR A N 1
ATOM 1606 C CA . THR A 1 220 ? 22.821 -5.550 -35.767 1.00 98.50 220 THR A CA 1
ATOM 1607 C C . THR A 1 220 ? 23.192 -4.439 -36.743 1.00 98.50 220 THR A C 1
ATOM 1609 O O . THR A 1 220 ? 24.094 -4.609 -37.564 1.00 98.50 220 THR A O 1
ATOM 1612 N N . VAL A 1 221 ? 22.580 -3.261 -36.614 1.00 98.81 221 VAL A N 1
ATOM 1613 C CA . VAL A 1 221 ? 23.091 -2.033 -37.250 1.00 98.81 221 VAL A CA 1
ATOM 1614 C C . VAL A 1 221 ? 23.795 -1.179 -36.200 1.00 98.81 221 VAL A C 1
ATOM 1616 O O . VAL A 1 221 ? 23.187 -0.775 -35.212 1.00 98.81 221 VAL A O 1
ATOM 1619 N N . VAL A 1 222 ? 25.083 -0.912 -36.404 1.00 98.69 222 VAL A N 1
ATOM 1620 C CA . VAL A 1 222 ? 25.959 -0.178 -35.485 1.00 98.69 222 VAL A CA 1
ATOM 1621 C C . VAL A 1 222 ? 26.370 1.146 -36.123 1.00 98.69 222 VAL A C 1
ATOM 1623 O O . VAL A 1 222 ? 27.111 1.171 -37.101 1.00 98.69 222 VAL A O 1
ATOM 1626 N N . PHE A 1 223 ? 25.932 2.262 -35.543 1.00 98.75 223 PHE A N 1
ATOM 1627 C CA . PHE A 1 223 ? 26.423 3.591 -35.904 1.00 98.75 223 PHE A CA 1
ATOM 1628 C C . PHE A 1 223 ? 27.643 3.945 -35.053 1.00 98.75 223 PHE A C 1
ATOM 1630 O O . PHE A 1 223 ? 27.493 4.208 -33.862 1.00 98.75 223 PHE A O 1
ATOM 1637 N N . ASP A 1 224 ? 28.834 4.001 -35.642 1.00 97.50 224 ASP A N 1
ATOM 1638 C CA . ASP A 1 224 ? 30.120 4.136 -34.926 1.00 97.50 224 ASP A CA 1
ATOM 1639 C C . ASP A 1 224 ? 30.957 5.374 -35.312 1.00 97.50 224 ASP A C 1
ATOM 1641 O O . ASP A 1 224 ? 31.936 5.725 -34.649 1.00 97.50 224 ASP A O 1
ATOM 1645 N N . GLY A 1 225 ? 30.527 6.106 -36.339 1.00 96.12 225 GLY A N 1
ATOM 1646 C CA . GLY A 1 225 ? 31.274 7.235 -36.897 1.00 96.12 225 GLY A CA 1
ATOM 1647 C C . GLY A 1 225 ? 31.512 8.433 -35.969 1.00 96.12 225 GLY A C 1
ATOM 1648 O O . GLY A 1 225 ? 30.754 8.730 -35.042 1.00 96.12 225 GLY A O 1
ATOM 1649 N N . ALA A 1 226 ? 32.553 9.203 -36.297 1.00 96.12 226 ALA A N 1
ATOM 1650 C CA . ALA A 1 226 ? 32.954 10.418 -35.579 1.00 96.12 226 ALA A CA 1
ATOM 1651 C C . ALA A 1 226 ? 32.246 11.713 -36.042 1.00 96.12 226 ALA A C 1
ATOM 1653 O O . ALA A 1 226 ? 32.514 12.786 -35.501 1.00 96.12 226 ALA A O 1
ATOM 1654 N N . ALA A 1 227 ? 31.353 11.633 -37.033 1.00 97.12 227 ALA A N 1
ATOM 1655 C CA . ALA A 1 227 ? 30.531 12.744 -37.518 1.00 97.12 227 ALA A CA 1
ATOM 1656 C C . ALA A 1 227 ? 29.041 12.459 -37.284 1.00 97.12 227 ALA A C 1
ATOM 1658 O O . ALA A 1 227 ? 28.626 11.298 -37.280 1.00 97.12 227 ALA A O 1
ATOM 1659 N N . SER A 1 228 ? 28.240 13.510 -37.076 1.00 97.56 228 SER A N 1
ATOM 1660 C CA . SER A 1 228 ? 26.795 13.356 -36.873 1.00 97.56 228 SER A CA 1
ATOM 1661 C C . SER A 1 228 ? 26.122 12.812 -38.131 1.00 97.56 228 SER A C 1
ATOM 1663 O O . SER A 1 228 ? 26.507 13.179 -39.242 1.00 97.56 228 SER A O 1
ATOM 1665 N N . SER A 1 229 ? 25.112 11.967 -37.948 1.00 97.94 229 SER A N 1
ATOM 1666 C CA . SER A 1 229 ? 24.436 11.255 -39.035 1.00 97.94 229 SER A CA 1
ATOM 1667 C C . SER A 1 229 ? 22.918 11.236 -38.868 1.00 97.94 229 SER A C 1
ATOM 1669 O O . SER A 1 229 ? 22.391 11.481 -37.780 1.00 97.94 229 SER A O 1
ATOM 1671 N N . THR A 1 230 ? 22.211 10.919 -39.948 1.00 98.25 230 THR A N 1
ATOM 1672 C CA . THR A 1 230 ? 20.756 10.733 -39.971 1.00 98.25 230 THR A CA 1
ATOM 1673 C C . THR A 1 230 ? 20.377 9.283 -40.274 1.00 98.25 230 THR A C 1
ATOM 1675 O O . THR A 1 230 ? 21.139 8.546 -40.908 1.00 98.25 230 THR A O 1
ATOM 1678 N N . LEU A 1 231 ? 19.192 8.880 -39.811 1.00 98.50 231 LEU A N 1
ATOM 1679 C CA . LEU A 1 231 ? 18.566 7.592 -40.106 1.00 98.50 231 LEU A CA 1
ATOM 1680 C C . LEU A 1 231 ? 17.163 7.840 -40.669 1.00 98.50 231 LEU A C 1
ATOM 1682 O O . LEU A 1 231 ? 16.290 8.338 -39.960 1.00 98.50 231 LEU A O 1
ATOM 1686 N N . ILE A 1 232 ? 16.966 7.463 -41.934 1.00 98.25 232 ILE A N 1
ATOM 1687 C CA . ILE A 1 232 ? 15.662 7.382 -42.610 1.00 98.25 232 ILE A CA 1
ATOM 1688 C C . ILE A 1 232 ? 15.367 5.897 -42.848 1.00 98.25 232 ILE A C 1
ATOM 1690 O O . ILE A 1 232 ? 16.044 5.252 -43.655 1.00 98.25 232 ILE A O 1
ATOM 1694 N N . SER A 1 233 ? 14.414 5.332 -42.101 1.00 97.00 233 SER A N 1
ATOM 1695 C CA . SER A 1 233 ? 14.173 3.878 -42.066 1.00 97.00 233 SER A CA 1
ATOM 1696 C C . SER A 1 233 ? 13.458 3.349 -43.312 1.00 97.00 233 SER A C 1
ATOM 1698 O O . SER A 1 233 ? 13.527 2.147 -43.589 1.00 97.00 233 SER A O 1
ATOM 1700 N N . GLY A 1 234 ? 12.748 4.208 -44.055 1.00 95.75 234 GLY A N 1
ATOM 1701 C CA . GLY A 1 234 ? 11.848 3.786 -45.131 1.00 95.75 234 GLY A CA 1
ATOM 1702 C C . GLY A 1 234 ? 10.702 2.901 -44.627 1.00 95.75 234 GLY A C 1
ATOM 1703 O O . GLY A 1 234 ? 10.171 2.090 -45.385 1.00 95.75 234 GLY A O 1
ATOM 1704 N N . GLY A 1 235 ? 10.389 2.963 -43.327 1.00 92.81 235 GLY A N 1
ATOM 1705 C CA . GLY A 1 235 ? 9.428 2.084 -42.656 1.00 92.81 235 GLY A CA 1
ATOM 1706 C C . GLY A 1 235 ? 9.875 0.624 -42.485 1.00 92.81 235 GLY A C 1
ATOM 1707 O O . GLY A 1 235 ? 9.053 -0.210 -42.111 1.00 92.81 235 GLY A O 1
ATOM 1708 N N . SER A 1 236 ? 11.142 0.286 -42.762 1.00 96.62 236 SER A N 1
ATOM 1709 C CA . SER A 1 236 ? 11.697 -1.050 -42.477 1.00 96.62 236 SER A CA 1
ATOM 1710 C C . SER A 1 236 ? 12.162 -1.164 -41.018 1.00 96.62 236 SER A C 1
ATOM 1712 O O . SER A 1 236 ? 12.646 -0.187 -40.444 1.00 96.62 236 SER A O 1
ATOM 1714 N N . SER A 1 237 ? 12.035 -2.355 -40.425 1.00 97.62 237 SER A N 1
ATOM 1715 C CA . SER A 1 237 ? 12.508 -2.643 -39.067 1.00 97.62 237 SER A CA 1
ATOM 1716 C C . SER A 1 237 ? 13.998 -3.002 -39.016 1.00 97.62 237 SER A C 1
ATOM 1718 O O . SER A 1 237 ? 14.605 -3.445 -39.995 1.00 97.62 237 SER A O 1
ATOM 1720 N N . PHE A 1 238 ? 14.578 -2.823 -37.832 1.00 98.69 238 PHE A N 1
ATOM 1721 C CA . PHE A 1 238 ? 15.893 -3.318 -37.435 1.00 98.69 238 PHE A CA 1
ATOM 1722 C C . PHE A 1 238 ? 15.710 -4.442 -36.410 1.00 98.69 238 PHE A C 1
ATOM 1724 O O . PHE A 1 238 ? 14.743 -4.424 -35.650 1.00 98.69 238 PHE A O 1
ATOM 1731 N N . TYR A 1 239 ? 16.641 -5.398 -36.341 1.00 98.50 239 TYR A N 1
ATOM 1732 C CA . TYR A 1 239 ? 16.639 -6.366 -35.239 1.00 98.50 239 TYR A CA 1
ATOM 1733 C C . TYR A 1 239 ? 17.173 -5.710 -33.967 1.00 98.50 239 TYR A C 1
ATOM 1735 O O . TYR A 1 239 ? 16.422 -5.436 -33.032 1.00 98.50 239 TYR A O 1
ATOM 1743 N N . ASP A 1 240 ? 18.464 -5.387 -34.013 1.00 98.75 240 ASP A N 1
ATOM 1744 C CA . ASP A 1 240 ? 19.199 -4.651 -33.001 1.00 98.75 240 ASP A CA 1
ATOM 1745 C C . ASP A 1 240 ? 19.773 -3.378 -33.632 1.00 98.75 240 ASP A C 1
ATOM 1747 O O . ASP A 1 240 ? 20.260 -3.392 -34.770 1.00 98.75 240 ASP A O 1
ATOM 1751 N N . LEU A 1 241 ? 19.728 -2.277 -32.885 1.00 98.69 241 LEU A N 1
ATOM 1752 C CA . LEU A 1 241 ? 20.303 -0.994 -33.284 1.00 98.69 241 LEU A CA 1
ATOM 1753 C C . LEU A 1 241 ? 21.234 -0.495 -32.178 1.00 98.69 241 LEU A C 1
ATOM 1755 O O . LEU A 1 241 ? 20.816 -0.320 -31.034 1.00 98.69 241 LEU A O 1
ATOM 1759 N N . ALA A 1 242 ? 22.488 -0.224 -32.529 1.00 98.62 242 ALA A N 1
ATOM 1760 C CA . ALA A 1 242 ? 23.499 0.277 -31.612 1.00 98.62 242 ALA A CA 1
ATOM 1761 C C . ALA A 1 242 ? 24.016 1.656 -32.047 1.00 98.62 242 ALA A C 1
ATOM 1763 O O . ALA A 1 242 ? 24.416 1.860 -33.193 1.00 98.62 242 ALA A O 1
ATOM 1764 N N . VAL A 1 243 ? 24.074 2.597 -31.108 1.00 98.69 243 VAL A N 1
ATOM 1765 C CA . VAL A 1 243 ? 24.740 3.895 -31.258 1.00 98.69 243 VAL A CA 1
ATOM 1766 C C . VAL A 1 243 ? 26.030 3.850 -30.443 1.00 98.69 243 VAL A C 1
ATOM 1768 O O . VAL A 1 243 ? 26.028 3.870 -29.214 1.00 98.69 243 VAL A O 1
ATOM 1771 N N . ASN A 1 244 ? 27.147 3.743 -31.151 1.00 97.88 244 ASN A N 1
ATOM 1772 C CA . ASN A 1 244 ? 28.504 3.617 -30.626 1.00 97.88 244 ASN A CA 1
ATOM 1773 C C . ASN A 1 244 ? 29.425 4.678 -31.261 1.00 97.88 244 ASN A C 1
ATOM 1775 O O . ASN A 1 244 ? 30.596 4.428 -31.541 1.00 97.88 244 ASN A O 1
ATOM 1779 N N . LYS A 1 245 ? 28.863 5.860 -31.544 1.00 96.75 245 LYS A N 1
ATOM 1780 C CA . LYS A 1 245 ? 29.553 6.981 -32.194 1.00 96.75 245 LYS A CA 1
ATOM 1781 C C . LYS A 1 245 ? 30.589 7.587 -31.248 1.00 96.75 245 LYS A C 1
ATOM 1783 O O . LYS A 1 245 ? 30.679 7.243 -30.073 1.00 96.75 245 LYS A O 1
ATOM 1788 N N . THR A 1 246 ? 31.362 8.564 -31.713 1.00 93.69 246 THR A N 1
ATOM 1789 C CA . THR A 1 246 ? 32.178 9.359 -30.776 1.00 93.69 246 THR A CA 1
ATOM 1790 C C . THR A 1 246 ? 31.288 10.076 -29.747 1.00 93.69 246 THR A C 1
ATOM 1792 O O . THR A 1 246 ? 30.215 10.575 -30.080 1.00 93.69 246 THR A O 1
ATOM 1795 N N . SER A 1 247 ? 31.720 10.146 -28.484 1.00 87.75 247 SER A N 1
ATOM 1796 C CA . SER A 1 247 ? 30.920 10.766 -27.416 1.00 87.75 247 SER A CA 1
ATOM 1797 C C . SER A 1 247 ? 30.524 12.211 -27.759 1.00 87.75 247 SER A C 1
ATOM 1799 O O . SER A 1 247 ? 31.360 13.012 -28.180 1.00 87.75 247 SER A O 1
ATOM 1801 N N . GLY A 1 248 ? 29.237 12.535 -27.592 1.00 84.56 248 GLY A N 1
ATOM 1802 C CA . GLY A 1 248 ? 28.655 13.830 -27.966 1.00 84.56 248 GLY A CA 1
ATOM 1803 C C . GLY A 1 248 ? 28.339 14.009 -29.459 1.00 84.56 248 GLY A C 1
ATOM 1804 O O . GLY A 1 248 ? 27.854 15.072 -29.839 1.00 84.56 248 GLY A O 1
ATOM 1805 N N . VAL A 1 249 ? 28.589 13.002 -30.303 1.00 97.50 249 VAL A N 1
ATOM 1806 C CA . VAL A 1 249 ? 28.154 12.982 -31.708 1.00 97.50 249 VAL A CA 1
ATOM 1807 C C . VAL A 1 249 ? 26.730 12.435 -31.806 1.00 97.50 249 VAL A C 1
ATOM 1809 O O . VAL A 1 249 ? 26.371 11.488 -31.107 1.00 97.50 249 VAL A O 1
ATOM 1812 N N . ILE A 1 250 ? 25.924 13.045 -32.677 1.00 98.00 250 ILE A N 1
ATOM 1813 C CA . ILE A 1 250 ? 24.476 12.826 -32.747 1.00 98.00 250 ILE A CA 1
ATOM 1814 C C . ILE A 1 250 ? 24.112 11.859 -33.883 1.00 98.00 250 ILE A C 1
ATOM 1816 O O . ILE A 1 250 ? 24.600 12.006 -35.006 1.00 98.00 250 ILE A O 1
ATOM 1820 N N . LEU A 1 251 ? 23.202 10.925 -33.603 1.00 98.50 251 LEU A N 1
ATOM 1821 C CA . LEU A 1 251 ? 22.359 10.257 -34.594 1.00 98.50 251 LEU A CA 1
ATOM 1822 C C . LEU A 1 251 ? 20.945 10.854 -34.512 1.00 98.50 251 LEU A C 1
ATOM 1824 O O . LEU A 1 251 ? 20.349 10.871 -33.436 1.00 98.50 251 LEU A O 1
ATOM 1828 N N . THR A 1 252 ? 20.395 11.337 -35.626 1.00 98.06 252 THR A N 1
ATOM 1829 C CA . THR A 1 252 ? 19.022 11.873 -35.676 1.00 98.06 252 THR A CA 1
ATOM 1830 C C . THR A 1 252 ? 18.099 10.944 -36.460 1.00 98.06 252 THR A C 1
ATOM 1832 O O . THR A 1 252 ? 18.364 10.661 -37.630 1.00 98.06 252 THR A O 1
ATOM 1835 N N . LEU A 1 253 ? 17.002 10.504 -35.837 1.00 97.69 253 LEU A N 1
ATOM 1836 C CA . LEU A 1 253 ? 15.929 9.768 -36.516 1.00 97.69 253 LEU A CA 1
ATOM 1837 C C . LEU A 1 253 ? 15.065 10.744 -37.325 1.00 97.69 253 LEU A C 1
ATOM 1839 O O . LEU A 1 253 ? 14.739 11.821 -36.825 1.00 97.69 253 LEU A O 1
ATOM 1843 N N . GLN A 1 254 ? 14.731 10.406 -38.573 1.00 95.38 254 GLN A N 1
ATOM 1844 C CA . GLN A 1 254 ? 14.054 11.315 -39.504 1.00 95.38 254 GLN A CA 1
ATOM 1845 C C . GLN A 1 254 ? 13.044 10.610 -40.417 1.00 95.38 254 GLN A C 1
ATOM 1847 O O . GLN A 1 254 ? 13.216 9.450 -40.783 1.00 95.38 254 GLN A O 1
ATOM 1852 N N . THR A 1 255 ? 12.052 11.390 -40.863 1.00 93.00 255 THR A N 1
ATOM 1853 C CA . THR A 1 255 ? 11.043 11.076 -41.896 1.00 93.00 255 THR A CA 1
ATOM 1854 C C . THR A 1 255 ? 10.026 9.991 -41.544 1.00 93.00 255 THR A C 1
ATOM 1856 O O . THR A 1 255 ? 8.831 10.244 -41.676 1.00 93.00 255 THR A O 1
ATOM 1859 N N . ASP A 1 256 ? 10.477 8.824 -41.099 1.00 95.00 256 ASP A N 1
ATOM 1860 C CA . ASP A 1 256 ? 9.655 7.636 -40.876 1.00 95.00 256 ASP A CA 1
ATOM 1861 C C . ASP A 1 256 ? 9.777 7.153 -39.420 1.00 95.00 256 ASP A C 1
ATOM 1863 O O . ASP A 1 256 ? 10.852 7.289 -38.826 1.00 95.00 256 ASP A O 1
ATOM 1867 N N . PRO A 1 257 ? 8.737 6.516 -38.847 1.00 95.75 257 PRO A N 1
ATOM 1868 C CA . PRO A 1 257 ? 8.866 5.789 -37.590 1.00 95.75 257 PRO A CA 1
ATOM 1869 C C . PRO A 1 257 ? 9.979 4.735 -37.646 1.00 95.75 257 PRO A C 1
ATOM 1871 O O . PRO A 1 257 ? 10.235 4.109 -38.683 1.00 95.75 257 PRO A O 1
ATOM 1874 N N . VAL A 1 258 ? 10.625 4.508 -36.506 1.00 98.19 258 VAL A N 1
ATOM 1875 C CA . VAL A 1 258 ? 11.705 3.524 -36.369 1.00 98.19 258 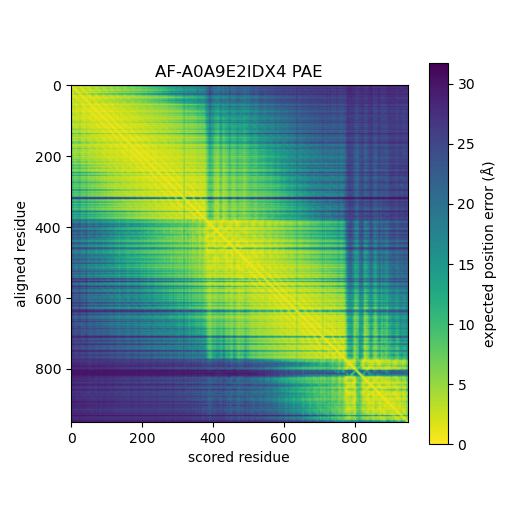VAL A CA 1
ATOM 1876 C C . VAL A 1 258 ? 11.224 2.369 -35.501 1.00 98.19 258 VAL A C 1
ATOM 1878 O O . VAL A 1 258 ? 10.639 2.577 -34.439 1.00 98.19 258 VAL A O 1
ATOM 1881 N N . ILE A 1 259 ? 11.457 1.143 -35.972 1.00 98.38 259 ILE A N 1
ATOM 1882 C CA . ILE A 1 259 ? 11.070 -0.093 -35.286 1.00 98.38 259 ILE A CA 1
ATOM 1883 C C . ILE A 1 259 ? 12.330 -0.928 -35.058 1.00 98.38 259 ILE A C 1
ATOM 1885 O O . ILE A 1 259 ? 13.044 -1.236 -36.012 1.00 98.38 259 ILE A O 1
ATOM 1889 N N . ILE A 1 260 ? 12.585 -1.289 -33.803 1.00 98.69 260 ILE A N 1
ATOM 1890 C CA . ILE A 1 260 ? 13.705 -2.123 -33.357 1.00 98.69 260 ILE A CA 1
ATOM 1891 C C . ILE A 1 260 ? 13.100 -3.334 -32.643 1.00 98.69 260 ILE A C 1
ATOM 1893 O O . ILE A 1 260 ? 12.423 -3.192 -31.626 1.00 98.69 260 ILE A O 1
ATOM 1897 N N . GLU A 1 261 ? 13.273 -4.527 -33.200 1.00 98.25 261 GLU A N 1
ATOM 1898 C CA . GLU A 1 261 ? 12.507 -5.708 -32.784 1.00 98.25 261 GLU A CA 1
ATOM 1899 C C . GLU A 1 261 ? 13.023 -6.364 -31.493 1.00 98.25 261 GLU A C 1
ATOM 1901 O O . GLU A 1 261 ? 12.234 -7.014 -30.803 1.00 98.25 261 GLU A O 1
ATOM 1906 N N . ASN A 1 262 ? 14.310 -6.201 -31.156 1.00 98.19 262 ASN A N 1
ATOM 1907 C CA . ASN A 1 262 ? 14.957 -6.896 -30.039 1.00 98.19 262 ASN A CA 1
ATOM 1908 C C . ASN A 1 262 ? 15.644 -5.947 -29.034 1.00 98.19 262 ASN A C 1
ATOM 1910 O O . ASN A 1 262 ? 15.182 -5.858 -27.896 1.00 98.19 262 ASN A O 1
ATOM 1914 N N . SER A 1 263 ? 16.706 -5.227 -29.414 1.00 98.06 263 SER A N 1
ATOM 1915 C CA . SER A 1 263 ? 17.455 -4.353 -28.494 1.00 98.06 263 SER A CA 1
ATOM 1916 C C . SER A 1 263 ? 17.928 -3.046 -29.133 1.00 98.06 263 SER A C 1
ATOM 1918 O O . SER A 1 263 ? 18.522 -3.019 -30.214 1.00 98.06 263 SER A O 1
ATOM 1920 N N . PHE A 1 264 ? 17.725 -1.945 -28.411 1.00 98.69 264 PHE A N 1
ATOM 1921 C CA . PHE A 1 264 ? 18.289 -0.637 -28.714 1.00 98.69 264 PHE A CA 1
ATOM 1922 C C . PHE A 1 264 ? 19.372 -0.283 -27.693 1.00 98.69 264 PHE A C 1
ATOM 1924 O O . PHE A 1 264 ? 19.108 -0.197 -26.496 1.00 98.69 264 PHE A O 1
ATOM 1931 N N . THR A 1 265 ? 20.603 -0.057 -28.151 1.00 98.75 265 THR A N 1
ATOM 1932 C CA . THR A 1 265 ? 21.744 0.244 -27.272 1.00 98.75 265 THR A CA 1
ATOM 1933 C C . THR A 1 265 ? 22.414 1.564 -27.649 1.00 98.75 265 THR A C 1
ATOM 1935 O O . THR A 1 265 ? 22.694 1.815 -28.817 1.00 98.75 265 THR A O 1
ATOM 1938 N N . ILE A 1 266 ? 22.738 2.398 -26.663 1.00 98.69 266 ILE A N 1
ATOM 1939 C CA . ILE A 1 266 ? 23.547 3.611 -26.822 1.00 98.69 266 ILE A CA 1
ATOM 1940 C C . ILE A 1 266 ? 24.785 3.479 -25.936 1.00 98.69 266 ILE A C 1
ATOM 1942 O O . ILE A 1 266 ? 24.747 3.786 -24.746 1.00 98.69 266 ILE A O 1
ATOM 1946 N N . THR A 1 267 ? 25.893 3.032 -26.523 1.00 98.25 267 THR A N 1
ATOM 1947 C CA . THR A 1 267 ? 27.186 2.897 -25.836 1.00 98.25 267 THR A CA 1
ATOM 1948 C C . THR A 1 267 ? 27.880 4.256 -25.707 1.00 98.25 267 THR A C 1
ATOM 1950 O O . THR A 1 267 ? 28.388 4.616 -24.645 1.00 98.25 267 THR A O 1
ATOM 1953 N N . PHE A 1 268 ? 27.881 5.027 -26.799 1.00 97.06 268 PHE A N 1
ATOM 1954 C CA . PHE A 1 268 ? 28.488 6.354 -26.894 1.00 97.06 268 PHE A CA 1
ATOM 1955 C C . PHE A 1 268 ? 27.747 7.217 -27.921 1.00 97.06 268 PHE A C 1
ATOM 1957 O O . PHE A 1 268 ? 27.339 6.733 -28.976 1.00 97.06 268 PHE A O 1
ATOM 1964 N N . GLY A 1 269 ? 27.646 8.517 -27.640 1.00 97.56 269 GLY A N 1
ATOM 1965 C CA . GLY A 1 269 ? 26.977 9.481 -28.519 1.00 97.56 269 GLY A CA 1
ATOM 1966 C C . GLY A 1 269 ? 25.576 9.831 -28.022 1.00 97.56 269 GLY A C 1
ATOM 1967 O O . GLY A 1 269 ? 25.250 9.609 -26.857 1.00 97.56 269 GLY A O 1
ATOM 1968 N N . GLU A 1 270 ? 24.765 10.425 -28.892 1.00 98.06 270 GLU A N 1
ATOM 1969 C CA . GLU A 1 270 ? 23.420 10.902 -28.560 1.00 98.06 270 GLU A CA 1
ATOM 1970 C C . GLU A 1 270 ? 22.421 10.528 -29.663 1.00 98.06 270 GLU A C 1
ATOM 1972 O O . GLU A 1 270 ? 22.637 10.867 -30.827 1.00 98.06 270 GLU A O 1
ATOM 1977 N N . LEU A 1 271 ? 21.327 9.845 -29.311 1.00 98.25 271 LEU A N 1
ATOM 1978 C CA . LEU A 1 271 ? 20.172 9.687 -30.198 1.00 98.25 271 LEU A CA 1
ATOM 1979 C C . LEU A 1 271 ? 19.216 10.869 -29.998 1.00 98.25 271 LEU A C 1
ATOM 1981 O O . LEU A 1 271 ? 18.809 11.132 -28.867 1.00 98.25 271 LEU A O 1
ATOM 1985 N N . ILE A 1 272 ? 18.802 11.515 -31.090 1.00 96.94 272 ILE A N 1
ATOM 1986 C CA . ILE A 1 272 ? 17.729 12.518 -31.098 1.00 96.94 272 ILE A CA 1
ATOM 1987 C C . ILE A 1 272 ? 16.565 12.034 -31.972 1.00 96.94 272 ILE A C 1
ATOM 1989 O O . ILE A 1 272 ? 16.757 11.709 -33.146 1.00 96.94 272 ILE A O 1
ATOM 1993 N N . GLN A 1 273 ? 15.357 12.041 -31.408 1.00 95.62 273 GLN A N 1
ATOM 1994 C CA . GLN A 1 273 ? 14.103 11.931 -32.164 1.00 95.62 273 GLN A CA 1
ATOM 1995 C C . GLN A 1 273 ? 13.726 13.309 -32.731 1.00 95.62 273 GLN A C 1
ATOM 1997 O O . GLN A 1 273 ? 13.777 14.308 -32.010 1.00 95.62 273 GLN A O 1
ATOM 2002 N N . ALA A 1 274 ? 13.419 13.378 -34.029 1.00 92.06 274 ALA A N 1
ATOM 2003 C CA . ALA A 1 274 ? 12.900 14.590 -34.662 1.00 92.06 274 ALA A CA 1
ATOM 2004 C C . ALA A 1 274 ? 11.367 14.692 -34.517 1.00 92.06 274 ALA A C 1
ATOM 2006 O O . ALA A 1 274 ? 10.707 13.715 -34.176 1.00 92.06 274 ALA A O 1
ATOM 2007 N N . GLU A 1 275 ? 10.820 15.872 -34.821 1.00 90.56 275 GLU A N 1
ATOM 2008 C CA . GLU A 1 275 ? 9.377 16.177 -34.823 1.00 90.56 275 GLU A CA 1
ATOM 2009 C C . GLU A 1 275 ? 8.553 15.090 -35.542 1.00 90.56 275 GLU A C 1
ATOM 2011 O O . GLU A 1 275 ? 8.834 14.740 -36.693 1.00 90.56 275 GLU A O 1
ATOM 2016 N N . GLY A 1 276 ? 7.563 14.539 -34.836 1.00 89.69 276 GLY A N 1
ATOM 2017 C CA . GLY A 1 276 ? 6.666 13.469 -35.276 1.00 89.69 276 GLY A CA 1
ATOM 2018 C C . GLY A 1 276 ? 7.284 12.074 -35.453 1.00 89.69 276 GLY A C 1
ATOM 2019 O O . GLY A 1 276 ? 6.622 11.203 -36.021 1.00 89.69 276 GLY A O 1
ATOM 2020 N N . ILE A 1 277 ? 8.537 11.834 -35.040 1.00 94.25 277 ILE A N 1
ATOM 2021 C CA . ILE A 1 277 ? 9.224 10.553 -35.281 1.00 94.25 277 ILE A CA 1
ATOM 2022 C C . ILE A 1 277 ? 9.094 9.607 -34.087 1.00 94.25 277 ILE A 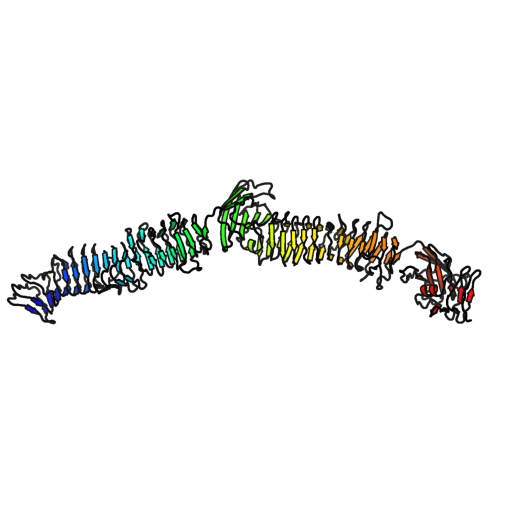C 1
ATOM 2024 O O . ILE A 1 277 ? 9.865 9.678 -33.132 1.00 94.25 277 ILE A O 1
ATOM 2028 N N . ASN A 1 278 ? 8.145 8.676 -34.192 1.00 95.94 278 ASN A N 1
ATOM 2029 C CA . ASN A 1 278 ? 7.904 7.649 -33.181 1.00 95.94 278 ASN A CA 1
ATOM 2030 C C . ASN A 1 278 ? 8.981 6.544 -33.209 1.00 95.94 278 ASN A C 1
ATOM 2032 O O . ASN A 1 278 ? 9.382 6.075 -34.283 1.00 95.94 278 ASN A O 1
ATOM 2036 N N . LEU A 1 279 ? 9.369 6.056 -32.029 1.00 98.00 279 LEU A N 1
ATOM 2037 C CA . LEU A 1 279 ? 10.277 4.922 -31.837 1.00 98.00 279 LEU A CA 1
ATOM 2038 C C . LEU A 1 279 ? 9.558 3.759 -31.142 1.00 98.00 279 LEU A C 1
ATOM 2040 O O . LEU A 1 279 ? 9.116 3.866 -29.999 1.00 98.00 279 LEU A O 1
ATOM 2044 N N . THR A 1 280 ? 9.486 2.614 -31.819 1.00 98.56 280 THR A N 1
ATOM 2045 C CA . THR A 1 280 ? 9.089 1.333 -31.217 1.00 98.56 280 THR A CA 1
ATOM 2046 C C . THR A 1 280 ? 10.331 0.477 -31.001 1.00 98.56 280 THR A C 1
ATOM 2048 O O . THR A 1 280 ? 11.081 0.255 -31.949 1.00 98.56 280 THR A O 1
ATOM 2051 N N . THR A 1 281 ? 10.567 -0.011 -29.784 1.00 98.50 281 THR A N 1
ATOM 2052 C CA . THR A 1 281 ? 11.784 -0.774 -29.459 1.00 98.50 281 THR A CA 1
ATOM 2053 C C . THR A 1 281 ? 11.552 -1.874 -28.423 1.00 98.50 281 THR A C 1
ATOM 2055 O O . THR A 1 281 ? 10.627 -1.784 -27.617 1.00 98.50 281 THR A O 1
ATOM 2058 N N . GLY A 1 282 ? 12.407 -2.900 -28.443 1.00 98.19 282 GLY A N 1
ATOM 2059 C CA . GLY A 1 282 ? 12.542 -3.916 -27.397 1.00 98.19 282 GLY A CA 1
ATOM 2060 C C . GLY A 1 282 ? 13.213 -3.401 -26.127 1.00 98.19 282 GLY A C 1
ATOM 2061 O O . GLY A 1 282 ? 12.807 -2.372 -25.586 1.00 98.19 282 GLY A O 1
ATOM 2062 N N . ASP A 1 283 ? 14.201 -4.136 -25.616 1.00 98.31 283 ASP A N 1
ATOM 2063 C CA . ASP A 1 283 ? 14.992 -3.665 -24.471 1.00 98.31 283 ASP A CA 1
ATOM 2064 C C . ASP A 1 283 ? 15.794 -2.414 -24.875 1.00 98.31 283 ASP A C 1
ATOM 2066 O O . ASP A 1 283 ? 16.252 -2.293 -26.013 1.00 98.31 283 ASP A O 1
ATOM 2070 N N . VAL A 1 284 ? 15.963 -1.472 -23.947 1.00 98.81 284 VAL A N 1
ATOM 2071 C CA . VAL A 1 284 ? 16.747 -0.247 -24.148 1.00 98.81 284 VAL A CA 1
ATOM 2072 C C . VAL A 1 284 ? 17.900 -0.208 -23.157 1.00 98.81 284 VAL A C 1
ATOM 2074 O O . VAL A 1 284 ? 17.692 -0.314 -21.949 1.00 98.81 284 VAL A O 1
ATOM 2077 N N . ILE A 1 285 ? 19.117 -0.003 -23.656 1.00 98.69 285 ILE A N 1
ATOM 2078 C CA . ILE A 1 285 ? 20.338 0.095 -22.852 1.00 98.69 285 ILE A CA 1
ATOM 2079 C C . ILE A 1 285 ? 21.040 1.415 -23.179 1.00 98.69 285 ILE A C 1
ATOM 2081 O O . ILE A 1 285 ? 21.563 1.593 -24.275 1.00 98.69 285 ILE A O 1
ATOM 2085 N N . VAL A 1 286 ? 21.090 2.345 -22.227 1.00 98.69 286 VAL A N 1
ATOM 2086 C CA . VAL A 1 286 ? 21.852 3.599 -22.349 1.00 98.69 286 VAL A CA 1
ATOM 2087 C C . VAL A 1 286 ? 23.046 3.528 -21.405 1.00 98.69 286 VAL A C 1
ATOM 2089 O O . VAL A 1 286 ? 22.897 3.638 -20.191 1.00 98.69 286 VAL A O 1
ATOM 2092 N N . GLU A 1 287 ? 24.241 3.315 -21.947 1.00 98.50 287 GLU A N 1
ATOM 2093 C CA . GLU A 1 287 ? 25.482 3.232 -21.171 1.00 98.50 287 GLU A CA 1
ATOM 2094 C C . GLU A 1 287 ? 25.932 4.606 -20.658 1.00 98.50 287 GLU A C 1
ATOM 2096 O O . GLU A 1 287 ? 25.467 5.649 -21.113 1.00 98.50 287 GLU A O 1
ATOM 2101 N N . ALA A 1 288 ? 26.899 4.628 -19.736 1.00 97.62 288 ALA A N 1
ATOM 2102 C CA . ALA A 1 288 ? 27.343 5.842 -19.036 1.00 97.62 288 ALA A CA 1
ATOM 2103 C C . ALA A 1 288 ? 27.848 7.003 -19.924 1.00 97.62 288 ALA A C 1
ATOM 2105 O O . ALA A 1 288 ? 27.958 8.134 -19.452 1.00 97.62 288 ALA A O 1
ATOM 2106 N N . ALA A 1 289 ? 28.176 6.745 -21.194 1.00 96.94 289 ALA A N 1
ATOM 2107 C CA . ALA A 1 289 ? 28.594 7.757 -22.171 1.00 96.94 289 ALA A CA 1
ATOM 2108 C C . ALA A 1 289 ? 27.591 7.957 -23.327 1.00 96.94 289 ALA A C 1
ATOM 2110 O O . ALA A 1 289 ? 27.872 8.722 -24.262 1.00 96.94 289 ALA A O 1
ATOM 2111 N N . GLY A 1 290 ? 26.449 7.269 -23.263 1.00 98.19 290 GLY A N 1
ATOM 2112 C CA . GLY A 1 290 ? 25.326 7.383 -24.178 1.00 98.19 290 GLY A CA 1
ATOM 2113 C C . GLY A 1 290 ? 24.263 8.361 -23.681 1.00 98.19 290 GLY A C 1
ATOM 2114 O O . GLY A 1 290 ? 24.137 8.638 -22.484 1.00 98.19 290 GLY A O 1
ATOM 2115 N N . LYS A 1 291 ? 23.478 8.883 -24.623 1.00 98.50 291 LYS A N 1
ATOM 2116 C CA . LYS A 1 291 ? 22.308 9.711 -24.338 1.00 98.50 291 LYS A CA 1
ATOM 2117 C C . LYS A 1 291 ? 21.143 9.409 -25.270 1.00 98.50 291 LYS A C 1
ATOM 2119 O O . LYS A 1 291 ? 21.353 9.240 -26.471 1.00 98.50 291 LYS A O 1
ATOM 2124 N N . TRP A 1 292 ? 19.926 9.458 -24.743 1.00 98.44 292 TRP A N 1
ATOM 2125 C CA . TRP A 1 292 ? 18.692 9.426 -25.525 1.00 98.44 292 TRP A CA 1
ATOM 2126 C C . TRP A 1 292 ? 17.873 10.686 -25.248 1.00 98.44 292 TRP A C 1
ATOM 2128 O O . TRP A 1 292 ? 17.428 10.918 -24.124 1.00 98.44 292 TRP A O 1
ATOM 2138 N N . THR A 1 293 ? 17.677 11.499 -26.280 1.00 97.25 293 THR A N 1
ATOM 2139 C CA . THR A 1 293 ? 17.003 12.793 -26.187 1.00 97.25 293 THR A CA 1
ATOM 2140 C C . THR A 1 293 ? 15.741 12.786 -27.048 1.00 97.25 293 THR A C 1
ATOM 2142 O O . THR A 1 293 ? 15.778 12.474 -28.241 1.00 97.25 293 THR A O 1
ATOM 2145 N N . ASN A 1 294 ? 14.618 13.183 -26.455 1.00 95.25 294 ASN A N 1
ATOM 2146 C CA . ASN A 1 294 ? 13.397 13.536 -27.167 1.00 95.25 294 ASN A CA 1
ATOM 2147 C C . ASN A 1 294 ? 12.934 14.913 -26.692 1.00 95.25 294 ASN A C 1
ATOM 2149 O O . ASN A 1 294 ? 12.452 15.062 -25.575 1.00 95.25 294 ASN A O 1
ATOM 2153 N N . ILE A 1 295 ? 13.114 15.923 -27.537 1.00 91.25 295 ILE A N 1
ATOM 2154 C CA . ILE A 1 295 ? 12.640 17.292 -27.289 1.00 91.25 295 ILE A CA 1
ATOM 2155 C C . ILE A 1 295 ? 11.618 17.704 -28.356 1.00 91.25 295 ILE A C 1
ATOM 2157 O O . ILE A 1 295 ? 11.646 18.817 -28.880 1.00 91.25 295 ILE A O 1
ATOM 2161 N N . SER A 1 296 ? 10.799 16.729 -28.748 1.00 88.62 296 SER A N 1
ATOM 2162 C CA . SER A 1 296 ? 9.822 16.781 -29.832 1.00 88.62 296 SER A CA 1
ATOM 2163 C C . SER A 1 296 ? 8.495 16.162 -29.364 1.00 88.62 296 SER A C 1
ATOM 2165 O O . SER A 1 296 ? 8.261 16.054 -28.165 1.00 88.62 296 SER A O 1
ATOM 2167 N N . ASP A 1 297 ? 7.632 15.775 -30.294 1.00 88.94 297 ASP A N 1
ATOM 2168 C CA . ASP A 1 297 ? 6.320 15.152 -30.089 1.00 88.94 297 ASP A CA 1
ATOM 2169 C C . ASP A 1 297 ? 6.248 13.693 -30.599 1.00 88.94 297 ASP A C 1
ATOM 2171 O O . ASP A 1 297 ? 5.164 13.129 -30.698 1.00 88.94 297 ASP A O 1
ATOM 2175 N N . GLY A 1 298 ? 7.383 13.066 -30.941 1.00 92.56 298 GLY A N 1
ATOM 2176 C CA . GLY A 1 298 ? 7.425 11.653 -31.346 1.00 92.56 298 GLY A CA 1
ATOM 2177 C C . GLY A 1 298 ? 7.247 10.685 -30.167 1.00 92.56 298 GLY A C 1
ATOM 2178 O O . GLY A 1 298 ? 7.948 10.809 -29.162 1.00 92.56 298 GLY A O 1
ATOM 2179 N N . ASP A 1 299 ? 6.352 9.701 -30.294 1.00 95.31 299 ASP A N 1
ATOM 2180 C CA . ASP A 1 299 ? 6.021 8.745 -29.221 1.00 95.31 299 ASP A CA 1
ATOM 2181 C C . ASP A 1 299 ? 7.057 7.625 -29.043 1.00 95.31 299 ASP A C 1
ATOM 2183 O O . ASP A 1 299 ? 7.720 7.189 -29.988 1.00 95.31 299 ASP A O 1
ATOM 2187 N N . VAL A 1 300 ? 7.106 7.058 -27.835 1.00 97.75 300 VAL A N 1
ATOM 2188 C CA . VAL A 1 300 ? 7.946 5.912 -27.466 1.00 97.75 300 VAL A CA 1
ATOM 2189 C C . VAL A 1 300 ? 7.073 4.708 -27.099 1.00 97.75 300 VAL A C 1
ATOM 2191 O O . VAL A 1 300 ? 6.281 4.744 -26.158 1.00 97.75 300 VAL A O 1
ATOM 2194 N N . THR A 1 301 ? 7.242 3.598 -27.822 1.00 98.44 301 THR A N 1
ATOM 2195 C CA . THR A 1 301 ? 6.548 2.325 -27.554 1.00 98.44 301 THR A CA 1
ATOM 2196 C C . THR A 1 301 ? 7.552 1.227 -27.203 1.00 98.44 301 THR A C 1
ATOM 2198 O O . THR A 1 301 ? 8.422 0.892 -28.006 1.00 98.44 301 THR A O 1
ATOM 2201 N N . LEU A 1 302 ? 7.417 0.628 -26.018 1.00 98.62 302 LEU A N 1
ATOM 2202 C CA . LEU A 1 302 ? 8.366 -0.351 -25.480 1.00 98.62 302 LEU A CA 1
ATOM 2203 C C . LEU A 1 302 ? 7.815 -1.787 -25.488 1.00 98.62 302 LEU A C 1
ATOM 2205 O O . LEU A 1 302 ? 6.696 -2.058 -25.038 1.00 98.62 302 LEU A O 1
ATOM 2209 N N . SER A 1 303 ? 8.610 -2.746 -25.961 1.00 97.56 303 SER A N 1
ATOM 2210 C CA . SER A 1 303 ? 8.379 -4.193 -25.813 1.00 97.56 303 SER A CA 1
ATOM 2211 C C . SER A 1 303 ? 9.376 -4.881 -24.873 1.00 97.56 303 SER A C 1
ATOM 2213 O O . SER A 1 303 ? 9.129 -6.027 -24.480 1.00 97.56 303 SER A O 1
ATOM 2215 N N . GLY A 1 304 ? 10.407 -4.159 -24.420 1.00 97.62 304 GLY A N 1
ATOM 2216 C CA . GLY A 1 304 ? 11.340 -4.541 -23.356 1.00 97.62 304 GLY A CA 1
ATOM 2217 C C . GLY A 1 304 ? 11.427 -3.503 -22.226 1.00 97.62 304 GLY A C 1
ATOM 2218 O O . GLY A 1 304 ? 10.569 -2.628 -22.105 1.00 97.62 304 GLY A O 1
ATOM 2219 N N . ASN A 1 305 ? 12.434 -3.640 -21.366 1.00 97.88 305 ASN A N 1
ATOM 2220 C CA . ASN A 1 305 ? 12.720 -2.758 -20.227 1.00 97.88 305 ASN A CA 1
ATOM 2221 C C . ASN A 1 305 ? 13.798 -1.716 -20.572 1.00 97.88 305 ASN A C 1
ATOM 2223 O O . ASN A 1 305 ? 14.556 -1.890 -21.522 1.00 97.88 305 ASN A O 1
ATOM 2227 N N . VAL A 1 306 ? 13.916 -0.662 -19.759 1.00 98.62 306 VAL A N 1
ATOM 2228 C CA . VAL A 1 306 ? 14.933 0.389 -19.912 1.00 98.62 306 VAL A CA 1
ATOM 2229 C C . VAL A 1 306 ? 15.988 0.290 -18.809 1.00 98.62 306 VAL A C 1
ATOM 2231 O O . VAL A 1 306 ? 15.679 0.399 -17.622 1.00 98.62 306 VAL A O 1
ATOM 2234 N N . SER A 1 307 ? 17.246 0.131 -19.216 1.00 97.94 307 SER A N 1
ATOM 2235 C CA . SER A 1 307 ? 18.438 0.166 -18.367 1.00 97.94 307 SER A CA 1
ATOM 2236 C C . SER A 1 307 ? 19.288 1.390 -18.713 1.00 97.94 307 SER A C 1
ATOM 2238 O O . SER A 1 307 ? 19.783 1.510 -19.832 1.00 97.94 307 SER A O 1
ATOM 2240 N N . ASN A 1 308 ? 19.485 2.300 -17.761 1.00 98.31 308 ASN A N 1
ATOM 2241 C CA . ASN A 1 308 ? 20.135 3.593 -17.984 1.00 98.31 308 ASN A CA 1
ATOM 2242 C C . ASN A 1 308 ? 21.280 3.841 -16.991 1.00 98.31 308 ASN A C 1
ATOM 2244 O O . ASN A 1 308 ? 21.052 4.064 -15.806 1.00 98.31 308 ASN A O 1
ATOM 2248 N N . SER A 1 309 ? 22.514 3.875 -17.480 1.00 98.12 309 SER A N 1
ATOM 2249 C CA . SER A 1 309 ? 23.679 4.429 -16.774 1.00 98.12 309 SER A CA 1
ATOM 2250 C C . SER A 1 309 ? 24.089 5.814 -17.299 1.00 98.12 309 SER A C 1
ATOM 2252 O O . SER A 1 309 ? 24.943 6.455 -16.690 1.00 98.12 309 SER A O 1
ATOM 2254 N N . GLY A 1 310 ? 23.525 6.257 -18.428 1.00 98.12 310 GLY A N 1
ATOM 2255 C CA . GLY A 1 310 ? 23.826 7.524 -19.099 1.00 98.12 310 GLY A CA 1
ATOM 2256 C C . GLY A 1 310 ? 22.805 8.622 -18.800 1.00 98.12 310 GLY A C 1
ATOM 2257 O O . GLY A 1 310 ? 22.553 8.954 -17.641 1.00 98.12 310 GLY A O 1
ATOM 2258 N N . ILE A 1 311 ? 22.253 9.236 -19.851 1.00 98.38 311 ILE A N 1
ATOM 2259 C CA . ILE A 1 311 ? 21.240 10.298 -19.741 1.00 98.38 311 ILE A CA 1
ATOM 2260 C C . ILE A 1 311 ? 20.061 9.994 -20.669 1.00 98.38 311 ILE A C 1
ATOM 2262 O O . ILE A 1 311 ? 20.245 9.820 -21.872 1.00 98.38 311 ILE A O 1
ATOM 2266 N N . ILE A 1 312 ? 18.844 10.017 -20.129 1.00 98.62 312 ILE A N 1
ATOM 2267 C CA . ILE A 1 312 ? 17.600 10.038 -20.903 1.00 98.62 312 ILE A CA 1
ATOM 2268 C C . ILE A 1 312 ? 16.881 11.355 -20.601 1.00 98.62 312 ILE A C 1
ATOM 2270 O O . ILE A 1 312 ? 16.693 11.716 -19.439 1.00 98.62 312 ILE A O 1
ATOM 2274 N N . THR A 1 313 ? 16.530 12.112 -21.639 1.00 97.56 313 THR A N 1
ATOM 2275 C CA . THR A 1 313 ? 15.889 13.430 -21.518 1.00 97.56 313 THR A CA 1
ATOM 2276 C C . THR A 1 313 ? 14.707 13.529 -22.462 1.00 97.56 313 THR A C 1
ATOM 2278 O O . THR A 1 313 ? 14.893 13.718 -23.665 1.00 97.56 313 THR A O 1
ATOM 2281 N N . PHE A 1 314 ? 13.503 13.422 -21.907 1.00 97.00 314 PHE A N 1
ATOM 2282 C CA . PHE A 1 314 ? 12.244 13.663 -22.599 1.00 97.00 314 PHE A CA 1
ATOM 2283 C C . PHE A 1 314 ? 11.638 14.975 -22.094 1.00 97.00 314 PHE A C 1
ATOM 2285 O O . PHE A 1 314 ? 11.475 15.172 -20.891 1.00 97.00 314 PHE A O 1
ATOM 2292 N N . ASN A 1 315 ? 11.375 15.889 -23.023 1.00 93.38 315 ASN A N 1
ATOM 2293 C CA . ASN A 1 315 ? 10.744 17.178 -22.766 1.00 93.38 315 ASN A CA 1
ATOM 2294 C C . ASN A 1 315 ? 9.937 17.590 -23.999 1.00 93.38 315 ASN A C 1
ATOM 2296 O O . ASN A 1 315 ? 10.506 18.175 -24.927 1.00 93.38 315 ASN A O 1
ATOM 2300 N N . GLY A 1 316 ? 8.645 17.268 -24.006 1.00 88.06 316 GLY A N 1
ATOM 2301 C CA . GLY A 1 316 ? 7.724 17.674 -25.065 1.00 88.06 316 GLY A CA 1
ATOM 2302 C C . GLY A 1 316 ? 7.713 19.192 -25.312 1.00 88.06 316 GLY A C 1
ATOM 2303 O O . GLY A 1 316 ? 8.190 20.004 -24.511 1.00 88.06 316 GLY A O 1
ATOM 2304 N N . VAL A 1 317 ? 7.255 19.582 -26.504 1.00 76.12 317 VAL A N 1
ATOM 2305 C CA . VAL A 1 317 ? 7.297 20.977 -26.991 1.00 76.12 317 VAL A CA 1
ATOM 2306 C C . VAL A 1 317 ? 5.949 21.493 -27.499 1.00 76.12 317 VAL A C 1
ATOM 2308 O O . VAL A 1 317 ? 5.895 22.602 -28.043 1.00 76.12 317 VAL A O 1
ATOM 2311 N N . THR A 1 318 ? 4.847 20.748 -27.329 1.00 62.00 318 THR A N 1
ATOM 2312 C CA . THR A 1 318 ? 3.530 21.170 -27.842 1.00 62.00 318 THR A CA 1
ATOM 2313 C C . THR A 1 318 ? 2.402 21.001 -26.827 1.00 62.00 318 THR A C 1
ATOM 2315 O O . THR A 1 318 ? 2.174 19.934 -26.279 1.00 62.00 318 THR A O 1
ATOM 2318 N N . ALA A 1 319 ? 1.615 22.063 -26.646 1.00 58.72 319 ALA A N 1
ATOM 2319 C CA . ALA A 1 319 ? 0.583 22.168 -25.611 1.00 58.72 319 ALA A CA 1
ATOM 2320 C C . ALA A 1 319 ? -0.689 21.308 -25.832 1.00 58.72 319 ALA A C 1
ATOM 2322 O O . ALA A 1 319 ? -1.760 21.692 -25.359 1.00 58.72 319 ALA A O 1
ATOM 2323 N N . LEU A 1 320 ? -0.622 20.221 -26.613 1.00 49.84 320 LEU A N 1
ATOM 2324 C CA . LEU A 1 320 ? -1.778 19.358 -26.906 1.00 49.84 320 LEU A CA 1
ATOM 2325 C C . LEU A 1 320 ? -1.485 17.856 -27.032 1.00 49.84 320 LEU A C 1
ATOM 2327 O O . LEU A 1 320 ? -2.440 17.096 -26.912 1.00 49.84 320 LEU A O 1
ATOM 2331 N N . ASN A 1 321 ? -0.240 17.426 -27.254 1.00 54.38 321 ASN A N 1
ATOM 2332 C CA . ASN A 1 321 ? 0.191 16.041 -27.039 1.00 54.38 321 ASN A CA 1
ATOM 2333 C C . ASN A 1 321 ? 1.668 16.084 -26.615 1.00 54.38 321 ASN A C 1
ATOM 2335 O O . ASN A 1 321 ? 2.521 16.450 -27.429 1.00 54.38 321 ASN A O 1
ATOM 2339 N N . GLY A 1 322 ? 1.946 15.748 -25.355 1.00 80.69 322 GLY A N 1
ATOM 2340 C CA . GLY A 1 322 ? 3.302 15.449 -24.898 1.00 80.69 322 GLY A CA 1
ATOM 2341 C C . GLY A 1 322 ? 3.796 14.119 -25.475 1.00 80.69 322 GLY A C 1
ATOM 2342 O O . GLY A 1 322 ? 3.088 13.447 -26.226 1.00 80.69 322 GLY A O 1
ATOM 2343 N N . ILE A 1 323 ? 5.008 13.708 -25.110 1.00 94.00 323 ILE A N 1
ATOM 2344 C CA . ILE A 1 323 ? 5.594 12.444 -25.583 1.00 94.00 323 ILE A CA 1
ATOM 2345 C C . ILE A 1 323 ? 4.840 11.272 -24.941 1.00 94.00 323 ILE A C 1
ATOM 2347 O O . ILE A 1 323 ? 4.937 11.084 -23.724 1.00 94.00 323 ILE A O 1
ATOM 2351 N N . SER A 1 324 ? 4.130 10.451 -25.724 1.00 95.19 324 SER A N 1
ATOM 2352 C CA . SER A 1 324 ? 3.485 9.257 -25.168 1.00 95.19 324 SER A CA 1
ATOM 2353 C C . SER A 1 324 ? 4.516 8.150 -24.925 1.00 95.19 324 SER A C 1
ATOM 2355 O O . SER A 1 324 ? 5.269 7.781 -25.829 1.00 95.19 324 SER A O 1
ATOM 2357 N N . ILE A 1 325 ? 4.562 7.604 -23.707 1.00 97.69 325 ILE A N 1
ATOM 2358 C CA . ILE A 1 325 ? 5.443 6.497 -23.307 1.00 97.69 325 ILE A CA 1
ATOM 2359 C C . ILE A 1 325 ? 4.565 5.301 -22.943 1.00 97.69 325 ILE A C 1
ATOM 2361 O O . ILE A 1 325 ? 3.926 5.282 -21.890 1.00 97.69 325 ILE A O 1
ATOM 2365 N N . THR A 1 326 ? 4.524 4.291 -23.813 1.00 97.69 326 THR A N 1
ATOM 2366 C CA . THR A 1 326 ? 3.571 3.176 -23.681 1.00 97.69 326 THR A CA 1
ATOM 2367 C C . THR A 1 326 ? 4.219 1.803 -23.805 1.00 97.69 326 THR A C 1
ATOM 2369 O O . THR A 1 326 ? 5.264 1.620 -24.433 1.00 97.69 326 THR A O 1
ATOM 2372 N N . SER A 1 327 ? 3.577 0.792 -23.217 1.00 98.06 327 SER A N 1
ATOM 2373 C CA . SER A 1 327 ? 3.883 -0.604 -23.516 1.00 98.06 327 SER A CA 1
ATOM 2374 C C . SER A 1 327 ? 3.203 -1.040 -24.814 1.00 98.06 327 SER A C 1
ATOM 2376 O O . SER A 1 327 ? 1.999 -0.879 -24.999 1.00 98.06 327 SER A O 1
ATOM 2378 N N . SER A 1 328 ? 3.960 -1.713 -25.676 1.00 96.88 328 SER A N 1
ATOM 2379 C CA . SER A 1 328 ? 3.458 -2.470 -26.838 1.00 96.88 328 SER A CA 1
ATOM 2380 C C . SER A 1 328 ? 2.445 -3.573 -26.482 1.00 96.88 328 SER A C 1
ATOM 2382 O O . SER A 1 328 ? 1.760 -4.093 -27.364 1.00 96.88 328 SER A O 1
ATOM 2384 N N . ALA A 1 329 ? 2.357 -3.956 -25.205 1.00 95.88 329 ALA A N 1
ATOM 2385 C CA . ALA A 1 329 ? 1.425 -4.948 -24.692 1.00 95.88 329 ALA A CA 1
ATOM 2386 C C . ALA A 1 329 ? 0.616 -4.333 -23.542 1.00 95.88 329 ALA A C 1
ATOM 2388 O O . ALA A 1 329 ? 1.103 -4.239 -22.418 1.00 95.88 329 ALA A O 1
ATOM 2389 N N . ALA A 1 330 ? -0.620 -3.923 -23.838 1.00 92.56 330 ALA A N 1
ATOM 2390 C CA . ALA A 1 330 ? -1.495 -3.236 -22.890 1.00 92.56 330 ALA A CA 1
ATOM 2391 C C . ALA A 1 330 ? -1.653 -4.011 -21.567 1.00 92.56 330 ALA A C 1
ATOM 2393 O O . ALA A 1 330 ? -1.947 -5.212 -21.572 1.00 92.56 330 ALA A O 1
ATOM 2394 N N . GLY A 1 331 ? -1.471 -3.319 -20.442 1.00 91.31 331 GLY A N 1
ATOM 2395 C CA . GLY A 1 331 ? -1.495 -3.896 -19.095 1.00 91.31 331 GLY A CA 1
ATOM 2396 C C . GLY A 1 331 ? -0.185 -4.562 -18.647 1.00 91.31 331 GLY A C 1
ATOM 2397 O O . GLY A 1 331 ? -0.072 -4.935 -17.480 1.00 91.31 331 GLY A O 1
ATOM 2398 N N . ALA A 1 332 ? 0.805 -4.732 -19.532 1.00 96.25 332 ALA A N 1
ATOM 2399 C CA . ALA A 1 332 ? 2.107 -5.309 -19.195 1.00 96.25 332 ALA A CA 1
ATOM 2400 C C . ALA A 1 332 ? 3.152 -4.203 -19.002 1.00 96.25 332 ALA A C 1
ATOM 2402 O O . ALA A 1 332 ? 3.634 -3.619 -19.975 1.00 96.25 332 ALA A O 1
ATOM 2403 N N . GLN A 1 333 ? 3.511 -3.954 -17.743 1.00 96.69 333 GLN A N 1
ATOM 2404 C CA . GLN A 1 333 ? 4.416 -2.877 -17.352 1.00 96.69 333 GLN A CA 1
ATOM 2405 C C . GLN A 1 333 ? 5.846 -3.054 -17.875 1.00 96.69 333 GLN A C 1
ATOM 2407 O O . GLN A 1 333 ? 6.382 -4.166 -17.871 1.00 96.69 333 GLN A O 1
ATOM 2412 N N . ARG A 1 334 ? 6.484 -1.946 -18.270 1.00 97.81 334 ARG A N 1
ATOM 2413 C CA . ARG A 1 334 ? 7.905 -1.890 -18.657 1.00 97.81 334 ARG A CA 1
ATOM 2414 C C . ARG A 1 334 ? 8.718 -1.165 -17.602 1.00 97.81 334 ARG A C 1
ATOM 2416 O O . ARG A 1 334 ? 8.367 -0.068 -17.183 1.00 97.81 334 ARG A O 1
ATOM 2423 N N . ASN A 1 335 ? 9.783 -1.806 -17.137 1.00 97.81 335 ASN A N 1
ATOM 2424 C CA . ASN A 1 335 ? 10.552 -1.339 -15.995 1.00 97.81 335 ASN A CA 1
ATOM 2425 C C . ASN A 1 335 ? 11.691 -0.409 -16.425 1.00 97.81 335 ASN A C 1
ATOM 2427 O O . ASN A 1 335 ? 12.451 -0.752 -17.329 1.00 97.81 335 ASN A O 1
ATOM 2431 N N . TRP A 1 336 ? 11.834 0.723 -15.742 1.00 98.19 336 TRP A N 1
ATOM 2432 C CA . TRP A 1 336 ? 12.886 1.716 -15.954 1.00 98.19 336 TRP A CA 1
ATOM 2433 C C . TRP A 1 336 ? 13.807 1.743 -14.735 1.00 98.19 336 TRP A C 1
ATOM 2435 O O . TRP A 1 336 ? 13.354 2.005 -13.622 1.00 98.19 336 TRP A O 1
ATOM 2445 N N . GLN A 1 337 ? 15.092 1.436 -14.927 1.00 96.81 337 GLN A N 1
ATOM 2446 C CA . GLN A 1 337 ? 16.094 1.356 -13.856 1.00 96.81 337 GLN A CA 1
ATOM 2447 C C . GLN A 1 337 ? 17.493 1.777 -14.339 1.00 96.81 337 GLN A C 1
ATOM 2449 O O . GLN A 1 337 ? 17.790 1.804 -15.532 1.00 96.81 337 GLN A O 1
ATOM 2454 N N . GLY A 1 338 ? 18.377 2.057 -13.385 1.00 96.19 338 GLY A N 1
ATOM 2455 C CA . GLY A 1 338 ? 19.799 2.338 -13.553 1.00 96.19 338 GLY A CA 1
ATOM 2456 C C . GLY A 1 338 ? 20.248 3.641 -12.873 1.00 96.19 338 GLY A C 1
ATOM 2457 O O . GLY A 1 338 ? 19.438 4.453 -12.439 1.00 96.19 338 GLY A O 1
ATOM 2458 N N . GLN A 1 339 ? 21.568 3.820 -12.736 1.00 95.75 339 GLN A N 1
ATOM 2459 C CA . GLN A 1 339 ? 22.195 4.965 -12.045 1.00 95.75 339 GLN A CA 1
ATOM 2460 C C . GLN A 1 339 ? 22.286 6.247 -12.894 1.00 95.75 339 GLN A C 1
ATOM 2462 O O . GLN A 1 339 ? 22.813 7.256 -12.425 1.00 95.75 339 GLN A O 1
ATOM 2467 N N . GLY A 1 340 ? 21.830 6.197 -14.145 1.00 96.88 340 GLY A N 1
ATOM 2468 C CA . GLY A 1 340 ? 21.819 7.328 -15.063 1.00 96.88 340 GLY A CA 1
ATOM 2469 C C . GLY A 1 340 ? 20.793 8.396 -14.689 1.00 96.88 340 GLY A C 1
ATOM 2470 O O . GLY A 1 340 ? 19.954 8.227 -13.804 1.00 96.88 340 GLY A O 1
ATOM 2471 N N . VAL A 1 341 ? 20.850 9.517 -15.402 1.00 97.88 341 VAL A N 1
ATOM 2472 C CA . VAL A 1 341 ? 19.875 10.602 -15.258 1.00 97.88 341 VAL A CA 1
ATOM 2473 C C . VAL A 1 341 ? 18.644 10.281 -16.095 1.00 97.88 341 VAL A C 1
ATOM 2475 O O . VAL A 1 341 ? 18.763 9.989 -17.286 1.00 97.88 341 VAL A O 1
ATOM 2478 N N . PHE A 1 342 ? 17.470 10.399 -15.484 1.00 98.06 342 PHE A N 1
ATOM 2479 C CA . PHE A 1 342 ? 16.188 10.467 -16.172 1.00 98.06 342 PHE A CA 1
ATOM 2480 C C . PHE A 1 342 ? 15.618 11.875 -15.973 1.00 98.06 342 PHE A C 1
ATOM 2482 O O . PHE A 1 342 ? 15.575 12.372 -14.852 1.00 98.06 342 PHE A O 1
ATOM 2489 N N . SER A 1 343 ? 15.211 12.522 -17.060 1.00 96.75 343 SER A N 1
ATOM 2490 C CA . SER A 1 343 ? 14.535 13.822 -17.051 1.00 96.75 343 SER A CA 1
ATOM 2491 C C . SER A 1 343 ? 13.249 13.674 -17.850 1.00 96.75 343 SER A C 1
ATOM 2493 O O . SER A 1 343 ? 13.334 13.481 -19.063 1.00 96.75 343 SER A O 1
ATOM 2495 N N . MET A 1 344 ? 12.097 13.739 -17.177 1.00 96.00 344 MET A N 1
ATOM 2496 C CA . MET A 1 344 ? 10.773 13.512 -17.766 1.00 96.00 344 MET A CA 1
ATOM 2497 C C . MET A 1 344 ? 9.882 14.744 -17.573 1.00 96.00 344 MET A C 1
ATOM 2499 O O . MET A 1 344 ? 9.518 15.082 -16.446 1.00 96.00 344 MET A O 1
ATOM 2503 N N . ALA A 1 345 ? 9.543 15.409 -18.675 1.00 93.00 345 ALA A N 1
ATOM 2504 C CA . ALA A 1 345 ? 8.658 16.570 -18.723 1.00 93.00 345 ALA A CA 1
ATOM 2505 C C . ALA A 1 345 ? 7.805 16.542 -20.004 1.00 93.00 345 ALA A C 1
ATOM 2507 O O . ALA A 1 345 ? 8.277 16.084 -21.045 1.00 93.00 345 ALA A O 1
ATOM 2508 N N . ASP A 1 346 ? 6.566 17.029 -19.929 1.00 91.56 346 ASP A N 1
ATOM 2509 C CA . ASP A 1 346 ? 5.565 16.973 -21.008 1.00 91.56 346 ASP A CA 1
ATOM 2510 C C . ASP A 1 346 ? 5.494 15.559 -21.635 1.00 91.56 346 ASP A C 1
ATOM 2512 O O . ASP A 1 346 ? 5.757 15.344 -22.823 1.00 91.56 346 ASP A O 1
ATOM 2516 N N . VAL A 1 347 ? 5.225 14.567 -20.771 1.00 93.88 347 VAL A N 1
ATOM 2517 C CA . VAL A 1 347 ? 5.086 13.135 -21.107 1.00 93.88 347 VAL A CA 1
ATOM 2518 C C . VAL A 1 347 ? 3.708 12.596 -20.698 1.00 93.88 347 VAL A C 1
ATOM 2520 O O . VAL A 1 347 ? 3.203 12.926 -19.627 1.00 93.88 347 VAL A O 1
ATOM 2523 N N . ASP A 1 348 ? 3.120 11.721 -21.515 1.00 93.56 348 ASP A N 1
ATOM 2524 C CA . ASP A 1 348 ? 1.895 10.964 -21.197 1.00 93.56 348 ASP A CA 1
ATOM 2525 C C . ASP A 1 348 ? 2.252 9.481 -21.050 1.00 93.56 348 ASP A C 1
ATOM 2527 O O . ASP A 1 348 ? 2.690 8.840 -22.006 1.00 93.56 348 ASP A O 1
ATOM 2531 N N . VAL A 1 349 ? 2.136 8.924 -19.846 1.00 95.44 349 VAL A N 1
ATOM 2532 C CA . VAL A 1 349 ? 2.793 7.652 -19.504 1.00 95.44 349 VAL A CA 1
ATOM 2533 C C . VAL A 1 349 ? 1.761 6.565 -19.213 1.00 95.44 349 VAL A C 1
ATOM 2535 O O . VAL A 1 349 ? 0.836 6.776 -18.433 1.00 95.44 349 VAL A O 1
ATOM 2538 N N . ARG A 1 350 ? 1.915 5.372 -19.801 1.00 95.12 350 ARG A N 1
ATOM 2539 C CA . ARG A 1 350 ? 1.049 4.204 -19.544 1.00 95.12 350 ARG A CA 1
ATOM 2540 C C . ARG A 1 350 ? 1.845 2.911 -19.476 1.00 95.12 350 ARG A C 1
ATOM 2542 O O . ARG A 1 350 ? 2.724 2.687 -20.309 1.00 95.12 350 ARG A O 1
ATOM 2549 N N . ASP A 1 351 ? 1.442 2.000 -18.590 1.00 96.69 351 ASP A N 1
ATOM 2550 C CA . ASP A 1 351 ? 2.037 0.663 -18.461 1.00 96.69 351 ASP A CA 1
ATOM 2551 C C . ASP A 1 351 ? 3.568 0.720 -18.231 1.00 96.69 351 ASP A C 1
ATOM 2553 O O . ASP A 1 351 ? 4.334 -0.022 -18.854 1.00 96.69 351 ASP A O 1
ATOM 2557 N N . GLN A 1 352 ? 4.040 1.608 -17.351 1.00 97.44 352 GLN A N 1
ATOM 2558 C CA . GLN A 1 352 ? 5.451 1.707 -16.956 1.00 97.44 352 GLN A CA 1
ATOM 2559 C C . GLN A 1 352 ? 5.656 1.367 -15.470 1.00 97.44 352 GLN A C 1
ATOM 2561 O O . GLN A 1 352 ? 4.739 1.395 -14.656 1.00 97.44 352 GLN A O 1
ATOM 2566 N N . ALA A 1 353 ? 6.881 1.020 -15.093 1.00 96.38 353 ALA A N 1
ATOM 2567 C CA . ALA A 1 353 ? 7.253 0.728 -13.714 1.00 96.38 353 ALA A CA 1
ATOM 2568 C C . ALA A 1 353 ? 8.649 1.274 -13.391 1.00 96.38 353 ALA A C 1
ATOM 2570 O O . ALA A 1 353 ? 9.484 1.424 -14.284 1.00 96.38 353 ALA A O 1
ATOM 2571 N N . CYS A 1 354 ? 8.904 1.547 -12.114 1.00 95.75 354 CYS A N 1
ATOM 2572 C CA . CYS A 1 354 ? 10.230 1.841 -11.577 1.00 95.75 354 CYS A CA 1
ATOM 2573 C C . CYS A 1 354 ? 10.478 0.968 -10.335 1.00 95.75 354 CYS A C 1
ATOM 2575 O O . CYS A 1 354 ? 10.186 1.338 -9.198 1.00 95.75 354 CYS A O 1
ATOM 2577 N N . ILE A 1 355 ? 10.927 -0.267 -10.570 1.00 91.81 355 ILE A N 1
ATOM 2578 C CA . ILE A 1 355 ? 11.069 -1.317 -9.555 1.00 91.81 355 ILE A CA 1
ATOM 2579 C C . ILE A 1 355 ? 12.481 -1.907 -9.643 1.00 91.81 355 ILE A C 1
ATOM 2581 O O . ILE A 1 355 ? 12.888 -2.432 -10.678 1.00 91.81 355 ILE A O 1
ATOM 2585 N N . GLY A 1 356 ? 13.226 -1.870 -8.538 1.00 83.94 356 GLY A N 1
ATOM 2586 C CA . GLY A 1 356 ? 14.606 -2.378 -8.466 1.00 83.94 356 GLY A CA 1
ATOM 2587 C C . GLY A 1 356 ? 15.539 -1.540 -7.587 1.00 83.94 356 GLY A C 1
ATOM 2588 O O . GLY A 1 356 ? 16.594 -2.027 -7.184 1.00 83.94 356 GLY A O 1
ATOM 2589 N N . GLY A 1 357 ? 15.113 -0.327 -7.219 1.00 80.38 357 GLY A N 1
ATOM 2590 C CA . GLY A 1 357 ? 15.735 0.507 -6.191 1.00 80.38 357 GLY A CA 1
ATOM 2591 C C . GLY A 1 357 ? 16.686 1.593 -6.695 1.00 80.38 357 GLY A C 1
ATOM 2592 O O . GLY A 1 357 ? 17.139 2.389 -5.875 1.00 80.38 357 GLY A O 1
ATOM 2593 N N . VAL A 1 358 ? 16.985 1.673 -7.999 1.00 92.31 358 VAL A N 1
ATOM 2594 C CA . VAL A 1 358 ? 17.761 2.794 -8.560 1.00 92.31 358 VAL A CA 1
ATOM 2595 C C . VAL A 1 358 ? 17.219 3.209 -9.938 1.00 92.31 358 VAL A C 1
ATOM 2597 O O . VAL A 1 358 ? 17.359 2.428 -10.875 1.00 92.31 358 VAL A O 1
ATOM 2600 N N . PRO A 1 359 ? 16.651 4.421 -10.089 1.00 92.50 359 PRO A N 1
ATOM 2601 C CA . PRO A 1 359 ? 16.142 5.240 -8.994 1.00 92.50 359 PRO A CA 1
ATOM 2602 C C . PRO A 1 359 ? 15.036 4.474 -8.231 1.00 92.50 359 PRO A C 1
ATOM 2604 O O . PRO A 1 359 ? 14.497 3.487 -8.743 1.00 92.50 359 PRO A O 1
ATOM 2607 N N . PRO A 1 360 ? 14.709 4.871 -6.989 1.00 87.94 360 PRO A N 1
ATOM 2608 C CA . PRO A 1 360 ? 13.604 4.263 -6.244 1.00 87.94 360 PRO A CA 1
ATOM 2609 C C . PRO A 1 360 ? 12.239 4.540 -6.896 1.00 87.94 360 PRO A C 1
ATOM 2611 O O . PRO A 1 360 ? 11.307 3.766 -6.700 1.00 87.94 360 PRO A O 1
ATOM 2614 N N . TYR A 1 361 ? 12.138 5.625 -7.668 1.00 91.69 361 TYR A N 1
ATOM 2615 C CA . TYR A 1 361 ? 10.969 6.035 -8.437 1.00 91.69 361 TYR A CA 1
ATOM 2616 C C . TYR A 1 361 ? 11.370 6.937 -9.613 1.00 91.69 361 TYR A C 1
ATOM 2618 O O . TYR A 1 361 ? 12.491 7.442 -9.662 1.00 91.69 361 TYR A O 1
ATOM 2626 N N . MET A 1 362 ? 10.457 7.142 -10.559 1.00 94.44 362 MET A N 1
ATOM 2627 C CA . MET A 1 362 ? 10.581 8.116 -11.646 1.00 94.44 362 MET A CA 1
ATOM 2628 C C . MET A 1 362 ? 9.814 9.389 -11.285 1.00 94.44 362 MET A C 1
ATOM 2630 O O . MET A 1 362 ? 8.639 9.318 -10.935 1.00 94.44 362 MET A O 1
ATOM 2634 N N . GLU A 1 363 ? 10.469 10.544 -11.377 1.00 92.81 363 GLU A N 1
ATOM 2635 C CA . GLU A 1 363 ? 9.844 11.859 -11.198 1.00 92.81 363 GLU A CA 1
ATOM 2636 C C . GLU A 1 363 ? 9.472 12.437 -12.571 1.00 92.81 363 GLU A C 1
ATOM 2638 O O . GLU A 1 363 ? 10.333 12.580 -13.444 1.00 92.81 363 GLU A O 1
ATOM 2643 N N . VAL A 1 364 ? 8.196 12.773 -12.753 1.00 93.31 364 VAL A N 1
ATOM 2644 C CA . VAL A 1 364 ? 7.658 13.459 -13.930 1.00 93.31 364 VAL A CA 1
ATOM 2645 C C . VAL A 1 364 ? 7.305 14.885 -13.519 1.00 93.31 364 VAL A C 1
ATOM 2647 O O . VAL A 1 364 ? 6.373 15.114 -12.749 1.00 93.31 364 VAL A O 1
ATOM 2650 N N . THR A 1 365 ? 8.076 15.862 -14.000 1.00 90.25 365 THR A N 1
ATOM 2651 C CA . THR A 1 365 ? 7.947 17.257 -13.541 1.00 90.25 365 THR A CA 1
ATOM 2652 C C . THR A 1 365 ? 6.799 18.025 -14.189 1.00 90.25 365 THR A C 1
ATOM 2654 O O . THR A 1 365 ? 6.422 19.075 -13.680 1.00 90.25 365 THR A O 1
ATOM 2657 N N . ASP A 1 366 ? 6.300 17.520 -15.316 1.00 88.06 366 ASP A N 1
ATOM 2658 C CA . ASP A 1 366 ? 5.126 17.977 -16.065 1.00 88.06 366 ASP A CA 1
ATOM 2659 C C . ASP A 1 366 ? 4.673 16.782 -16.926 1.00 88.06 366 ASP A C 1
ATOM 2661 O O . ASP A 1 366 ? 5.535 16.103 -17.494 1.00 88.06 366 ASP A O 1
ATOM 2665 N N . GLY A 1 367 ? 3.381 16.462 -16.994 1.00 89.88 367 GLY A N 1
ATOM 2666 C CA . GLY A 1 367 ? 2.906 15.264 -17.696 1.00 89.88 367 GLY A CA 1
ATOM 2667 C C . GLY A 1 367 ? 1.542 14.745 -17.241 1.00 89.88 367 GLY A C 1
ATOM 2668 O O . GLY A 1 367 ? 0.785 15.433 -16.562 1.00 89.88 367 GLY A O 1
ATOM 2669 N N . THR A 1 368 ? 1.203 13.522 -17.649 1.00 89.81 368 THR A N 1
ATOM 2670 C CA . THR A 1 368 ? -0.086 12.868 -17.363 1.00 89.81 368 THR A CA 1
ATOM 2671 C C . THR A 1 368 ? 0.105 11.384 -17.045 1.00 89.81 368 THR A C 1
ATOM 2673 O O . THR A 1 368 ? 0.790 10.671 -17.786 1.00 89.81 368 THR A O 1
ATOM 2676 N N . ASP A 1 369 ? -0.538 10.905 -15.971 1.00 90.38 369 ASP A N 1
ATOM 2677 C CA . ASP A 1 369 ? -0.699 9.471 -15.719 1.00 90.38 369 ASP A CA 1
ATOM 2678 C C . ASP A 1 369 ? -1.853 8.924 -16.574 1.00 90.38 369 ASP A C 1
ATOM 2680 O O . ASP A 1 369 ? -3.038 9.133 -16.306 1.00 90.38 369 ASP A O 1
ATOM 2684 N N . SER A 1 370 ? -1.504 8.200 -17.633 1.00 91.88 370 SER A N 1
ATOM 2685 C CA . SER A 1 370 ? -2.456 7.531 -18.520 1.00 91.88 370 SER A CA 1
ATOM 2686 C C . SER A 1 370 ? -2.853 6.122 -18.037 1.00 91.88 370 SER A C 1
ATOM 2688 O O . SER A 1 370 ? -3.610 5.420 -18.729 1.00 91.88 370 SER A O 1
ATOM 2690 N N . GLY A 1 371 ? -2.368 5.698 -16.867 1.00 90.31 371 GLY A N 1
ATOM 2691 C CA . GLY A 1 371 ? -2.791 4.526 -16.105 1.00 90.31 371 GLY A CA 1
ATOM 2692 C C . GLY A 1 371 ? -1.778 3.376 -16.029 1.00 90.31 371 GLY A C 1
ATOM 2693 O O . GLY A 1 371 ? -0.939 3.169 -16.908 1.00 90.31 371 GLY A O 1
ATOM 2694 N N . ASN A 1 372 ? -1.947 2.547 -14.990 1.00 92.12 372 ASN A N 1
ATOM 2695 C CA . ASN A 1 372 ? -1.164 1.331 -14.717 1.00 92.12 372 ASN A CA 1
ATOM 2696 C C . ASN A 1 372 ? 0.351 1.576 -14.566 1.00 92.12 372 ASN A C 1
ATOM 2698 O O . ASN A 1 372 ? 1.164 0.725 -14.939 1.00 92.12 372 ASN A O 1
ATOM 2702 N N . ASN A 1 373 ? 0.731 2.723 -14.003 1.00 93.56 373 ASN A N 1
ATOM 2703 C CA . ASN A 1 373 ? 2.118 3.034 -13.684 1.00 93.56 373 ASN A CA 1
ATOM 2704 C C . ASN A 1 373 ? 2.440 2.707 -12.213 1.00 93.56 373 ASN A C 1
ATOM 2706 O O . ASN A 1 373 ? 1.612 2.928 -11.333 1.00 93.56 373 ASN A O 1
ATOM 2710 N N . ILE A 1 374 ? 3.633 2.165 -11.937 1.00 93.19 374 ILE A N 1
ATOM 2711 C CA . ILE A 1 374 ? 4.114 1.900 -10.563 1.00 93.19 374 ILE A CA 1
ATOM 2712 C C . ILE A 1 374 ? 5.417 2.649 -10.300 1.00 93.19 374 ILE A C 1
ATOM 2714 O O . ILE A 1 374 ? 6.393 2.475 -11.032 1.00 93.19 374 ILE A O 1
ATOM 2718 N N . ASN A 1 375 ? 5.451 3.426 -9.215 1.00 92.75 375 ASN A N 1
ATOM 2719 C CA . ASN A 1 375 ? 6.571 4.291 -8.824 1.00 92.75 375 ASN A CA 1
ATOM 2720 C C . ASN A 1 375 ? 6.973 5.288 -9.929 1.00 92.75 375 ASN A C 1
ATOM 2722 O O . ASN A 1 375 ? 8.152 5.596 -10.105 1.00 92.75 375 ASN A O 1
ATOM 2726 N N . TRP A 1 376 ? 5.991 5.775 -10.684 1.00 92.94 376 TRP A N 1
ATOM 2727 C CA . TRP A 1 376 ? 6.097 6.994 -11.479 1.00 92.94 376 TRP A CA 1
ATOM 2728 C C . TRP A 1 376 ? 5.235 8.042 -10.783 1.00 92.94 376 TRP A C 1
ATOM 2730 O O . TRP A 1 376 ? 4.064 7.777 -10.524 1.00 92.94 376 TRP A O 1
ATOM 2740 N N . PHE A 1 377 ? 5.825 9.183 -10.441 1.00 90.56 377 PHE A N 1
ATOM 2741 C CA . PHE A 1 377 ? 5.156 10.256 -9.713 1.00 90.56 377 PHE A CA 1
ATOM 2742 C C . PHE A 1 377 ? 5.088 11.500 -10.579 1.00 90.56 377 PHE A C 1
ATOM 2744 O O . PHE A 1 377 ? 6.116 12.031 -11.003 1.00 90.56 377 PHE A O 1
ATOM 2751 N N . PHE A 1 378 ? 3.864 11.941 -10.829 1.00 89.69 378 PHE A N 1
ATOM 2752 C CA . PHE A 1 378 ? 3.539 13.129 -11.595 1.00 89.69 378 PHE A CA 1
ATOM 2753 C C . PHE A 1 378 ? 3.381 14.279 -10.606 1.00 89.69 378 PHE A C 1
ATOM 2755 O O . PHE A 1 378 ? 2.819 14.101 -9.527 1.00 89.69 378 PHE A O 1
ATOM 2762 N N . LYS A 1 379 ? 3.937 15.450 -10.923 1.00 86.56 379 LYS A N 1
ATOM 2763 C CA . LYS A 1 379 ? 3.772 16.620 -10.057 1.00 86.56 379 LYS A CA 1
ATOM 2764 C C . LYS A 1 379 ? 2.377 17.205 -10.214 1.00 86.56 379 LYS A C 1
ATOM 2766 O O . LYS A 1 379 ? 2.125 17.948 -11.161 1.00 86.56 379 LYS A O 1
ATOM 2771 N N . GLY A 1 380 ? 1.512 16.886 -9.260 1.00 86.00 380 GLY A N 1
ATOM 2772 C CA . GLY A 1 380 ? 0.227 17.547 -9.085 1.00 86.00 380 GLY A CA 1
ATOM 2773 C C . GLY A 1 380 ? 0.369 18.921 -8.423 1.00 86.00 380 GLY A C 1
ATOM 2774 O O . GLY A 1 380 ? 1.449 19.525 -8.382 1.00 86.00 380 GLY A O 1
ATOM 2775 N N . ILE A 1 381 ? -0.752 19.437 -7.925 1.00 85.06 381 ILE A N 1
ATOM 2776 C CA . ILE A 1 381 ? -0.854 20.775 -7.322 1.00 85.06 381 ILE A CA 1
ATOM 2777 C C . ILE A 1 381 ? -1.026 20.751 -5.801 1.00 85.06 381 ILE A C 1
ATOM 2779 O O . ILE A 1 381 ? -1.043 21.823 -5.196 1.00 85.06 381 ILE A O 1
ATOM 2783 N N . ASP A 1 382 ? -1.133 19.565 -5.207 1.00 90.88 382 ASP A N 1
ATOM 2784 C CA . ASP A 1 382 ? -1.586 19.386 -3.832 1.00 90.88 382 ASP A CA 1
ATOM 2785 C C . ASP A 1 382 ? -0.481 19.676 -2.811 1.00 90.88 382 ASP A C 1
ATOM 2787 O O . ASP A 1 382 ? 0.728 19.573 -3.092 1.00 90.88 382 ASP A O 1
ATOM 2791 N N . GLU A 1 383 ? -0.914 20.052 -1.608 1.00 93.81 383 GLU A N 1
ATOM 2792 C CA . GLU A 1 383 ? -0.051 20.445 -0.499 1.00 93.81 383 GLU A CA 1
ATOM 2793 C C . GLU A 1 383 ? -0.537 19.844 0.828 1.00 93.81 383 GLU A C 1
ATOM 2795 O O . GLU A 1 383 ? -1.685 20.034 1.235 1.00 93.81 383 GLU A O 1
ATOM 2800 N N . LEU A 1 384 ? 0.372 19.154 1.524 1.00 95.75 384 LEU A N 1
ATOM 2801 C CA . LEU A 1 384 ? 0.157 18.622 2.869 1.00 95.75 384 LEU A CA 1
ATOM 2802 C C . LEU A 1 384 ? 1.098 19.323 3.851 1.00 95.75 384 LEU A C 1
ATOM 2804 O O . LEU A 1 384 ? 2.322 19.259 3.715 1.00 95.75 384 LEU A O 1
ATOM 2808 N N . ALA A 1 385 ? 0.528 19.989 4.847 1.00 96.88 385 ALA A N 1
ATOM 2809 C CA . ALA A 1 385 ? 1.225 20.828 5.811 1.00 96.88 385 ALA A CA 1
ATOM 2810 C C . ALA A 1 385 ? 0.631 20.686 7.220 1.00 96.88 385 ALA A C 1
ATOM 2812 O O . ALA A 1 385 ? -0.507 20.248 7.402 1.00 96.88 385 ALA A O 1
ATOM 2813 N N . GLY A 1 386 ? 1.413 21.076 8.222 1.00 97.12 386 GLY A N 1
ATOM 2814 C CA . GLY A 1 386 ? 1.012 21.022 9.624 1.00 97.12 386 GLY A CA 1
ATOM 2815 C C . GLY A 1 386 ? 2.089 21.579 10.547 1.00 97.12 386 GLY A C 1
ATOM 2816 O O . GLY A 1 386 ? 3.112 22.113 10.099 1.00 97.12 386 GLY A O 1
ATOM 2817 N N . ILE A 1 387 ? 1.846 21.461 11.850 1.00 97.75 387 ILE A N 1
ATOM 2818 C CA . ILE A 1 387 ? 2.750 21.926 12.900 1.00 97.75 387 ILE A CA 1
ATOM 2819 C C . ILE A 1 387 ? 3.103 20.766 13.840 1.00 97.75 387 ILE A C 1
ATOM 2821 O O . ILE A 1 387 ? 2.243 20.026 14.318 1.00 97.75 387 ILE A O 1
ATOM 2825 N N . ALA A 1 388 ? 4.394 20.620 14.138 1.00 98.06 388 ALA A N 1
ATOM 2826 C CA . ALA A 1 388 ? 4.897 19.715 15.165 1.00 98.06 388 ALA A CA 1
ATOM 2827 C C . ALA A 1 388 ? 4.909 20.400 16.548 1.00 98.06 388 ALA A C 1
ATOM 2829 O O . ALA A 1 388 ? 5.554 21.438 16.746 1.00 98.06 388 ALA A O 1
ATOM 2830 N N . TYR A 1 389 ? 4.218 19.800 17.518 1.00 98.19 389 TYR A N 1
ATOM 2831 C CA . TYR A 1 389 ? 3.995 20.325 18.866 1.00 98.19 389 TYR A CA 1
ATOM 2832 C C . TYR A 1 389 ? 4.640 19.459 19.958 1.00 98.19 389 TYR A C 1
ATOM 2834 O O . TYR A 1 389 ? 4.751 18.239 19.849 1.00 98.19 389 TYR A O 1
ATOM 2842 N N . LYS A 1 390 ? 5.025 20.108 21.063 1.00 96.25 390 LYS A N 1
ATOM 2843 C CA . LYS A 1 390 ? 5.557 19.474 22.289 1.00 96.25 390 LYS A CA 1
ATOM 2844 C C . LYS A 1 390 ? 4.471 18.823 23.152 1.00 96.25 390 LYS A C 1
ATOM 2846 O O . LYS A 1 390 ? 4.789 18.079 24.076 1.00 96.25 390 LYS A O 1
ATOM 2851 N N . ASP A 1 391 ? 3.226 19.190 22.885 1.00 94.62 391 ASP A N 1
ATOM 2852 C CA . ASP A 1 391 ? 1.996 18.852 23.586 1.00 94.62 391 ASP A CA 1
ATOM 2853 C C . ASP A 1 391 ? 0.853 18.752 22.552 1.00 94.62 391 ASP A C 1
ATOM 2855 O O . ASP A 1 391 ? 1.089 18.831 21.346 1.00 94.62 391 ASP A O 1
ATOM 2859 N N . GLU A 1 392 ? -0.386 18.558 22.997 1.00 93.75 392 GLU A N 1
ATOM 2860 C CA . GLU A 1 392 ? -1.544 18.408 22.106 1.00 93.75 392 GLU A CA 1
ATOM 2861 C C . GLU A 1 392 ? -2.025 19.773 21.576 1.00 93.75 392 GLU A C 1
ATOM 2863 O O . GLU A 1 392 ? -2.975 20.368 22.087 1.00 93.75 392 GLU A O 1
ATOM 2868 N N . GLY A 1 393 ? -1.326 20.284 20.557 1.00 93.69 393 GLY A N 1
ATOM 2869 C CA . GLY A 1 393 ? -1.738 21.437 19.748 1.00 93.69 393 GLY A CA 1
ATOM 2870 C C . GLY A 1 393 ? -1.516 22.827 20.363 1.00 93.69 393 GLY A C 1
ATOM 2871 O O . GLY A 1 393 ? -2.096 23.799 19.874 1.00 93.69 393 GLY A O 1
ATOM 2872 N N . VAL A 1 394 ? -0.710 22.971 21.427 1.00 95.31 394 VAL A N 1
ATOM 2873 C CA . VAL A 1 394 ? -0.550 24.254 22.151 1.00 95.31 394 VAL A CA 1
ATOM 2874 C C . VAL A 1 394 ? 0.820 24.905 21.939 1.00 95.31 394 VAL A C 1
ATOM 2876 O O . VAL A 1 394 ? 0.889 26.102 21.650 1.00 95.31 394 VAL A O 1
ATOM 2879 N N . SER A 1 395 ? 1.910 24.150 22.082 1.00 96.56 395 SER A N 1
ATOM 2880 C CA . SER A 1 395 ? 3.292 24.650 22.091 1.00 96.56 395 SER A CA 1
ATOM 2881 C C . SER A 1 395 ? 4.125 24.059 20.942 1.00 96.56 395 SER A C 1
ATOM 2883 O O . SER A 1 395 ? 4.639 22.945 21.082 1.00 96.56 395 SER A O 1
ATOM 2885 N N . PRO A 1 396 ? 4.324 24.782 19.822 1.00 97.25 396 PRO A N 1
ATOM 2886 C CA . PRO A 1 396 ? 5.153 24.309 18.714 1.00 97.25 396 PRO A CA 1
ATOM 2887 C C . PRO A 1 396 ? 6.606 24.008 19.112 1.00 97.25 396 PRO A C 1
ATOM 2889 O O . PRO A 1 396 ? 7.153 24.556 20.084 1.00 97.25 396 PRO A O 1
ATOM 2892 N N . ILE A 1 397 ? 7.258 23.136 18.345 1.00 96.06 397 ILE A N 1
ATOM 2893 C CA . ILE A 1 397 ? 8.661 22.771 18.548 1.00 96.06 397 ILE A CA 1
ATOM 2894 C C . ILE A 1 397 ? 9.588 23.859 17.975 1.00 96.06 397 ILE A C 1
ATOM 2896 O O . ILE A 1 397 ? 9.831 23.957 16.780 1.00 96.06 397 ILE A O 1
ATOM 2900 N N . ASP A 1 398 ? 10.122 24.692 18.871 1.00 92.81 398 ASP A N 1
ATOM 2901 C CA . ASP A 1 398 ? 11.082 25.781 18.599 1.00 92.81 398 ASP A CA 1
ATOM 2902 C C . ASP A 1 398 ? 12.523 25.276 18.325 1.00 92.81 398 ASP A C 1
ATOM 2904 O O . ASP A 1 398 ? 13.494 25.758 18.908 1.00 92.81 398 ASP A O 1
ATOM 2908 N N . GLU A 1 399 ? 12.662 24.252 17.478 1.00 92.06 399 GLU A N 1
ATOM 2909 C CA . GLU A 1 399 ? 13.929 23.810 16.877 1.00 92.06 399 GLU A CA 1
ATOM 2910 C C . GLU A 1 399 ? 13.684 23.106 15.530 1.00 92.06 399 GLU A C 1
ATOM 2912 O O . GLU A 1 399 ? 12.538 22.895 15.133 1.00 92.06 399 GLU A O 1
ATOM 2917 N N . ASN A 1 400 ? 14.750 22.811 14.780 1.00 92.38 400 ASN A N 1
ATOM 2918 C CA . ASN A 1 400 ? 14.623 22.173 13.470 1.00 92.38 400 ASN A CA 1
ATOM 2919 C C . ASN A 1 400 ? 14.399 20.665 13.627 1.00 92.38 400 ASN A C 1
ATOM 2921 O O . ASN A 1 400 ? 15.235 19.993 14.230 1.00 92.38 400 ASN A O 1
ATOM 2925 N N . LEU A 1 401 ? 13.348 20.138 13.001 1.00 94.81 401 LEU A N 1
ATOM 2926 C CA . LEU A 1 401 ? 13.060 18.702 12.934 1.00 94.81 401 LEU A CA 1
ATOM 2927 C C . LEU A 1 401 ? 13.151 18.214 11.491 1.00 94.81 401 LEU A C 1
ATOM 2929 O O . LEU A 1 401 ? 12.767 18.948 10.578 1.00 94.81 401 LEU A O 1
ATOM 2933 N N . THR A 1 402 ? 13.585 16.974 11.282 1.00 97.00 402 THR A N 1
ATOM 2934 C CA . THR A 1 402 ? 13.300 16.271 10.026 1.00 97.00 402 THR A CA 1
ATOM 2935 C C . THR A 1 402 ? 11.907 15.668 10.148 1.00 97.00 402 THR A C 1
ATOM 2937 O O . THR A 1 402 ? 11.645 14.909 11.077 1.00 97.00 402 THR A O 1
ATOM 2940 N N . ILE A 1 403 ? 11.010 16.024 9.233 1.00 97.81 403 ILE A N 1
ATOM 2941 C CA . ILE A 1 403 ? 9.689 15.405 9.117 1.00 97.81 403 ILE A CA 1
ATOM 2942 C C . ILE A 1 403 ? 9.705 14.536 7.871 1.00 97.81 403 ILE A C 1
ATOM 2944 O O . ILE A 1 403 ? 10.045 15.006 6.779 1.00 97.81 403 ILE A O 1
ATOM 2948 N N . LYS A 1 404 ? 9.341 13.269 8.034 1.00 97.50 404 LYS A N 1
ATOM 2949 C CA . LYS A 1 404 ? 9.132 12.330 6.936 1.00 97.50 404 LYS A CA 1
ATOM 2950 C C . LYS A 1 404 ? 7.670 12.310 6.550 1.00 97.50 404 LYS A C 1
ATOM 2952 O O . LYS A 1 404 ? 6.788 12.456 7.394 1.00 97.50 404 LYS A O 1
ATOM 2957 N N . LEU A 1 405 ? 7.439 12.089 5.266 1.00 96.38 405 LEU A N 1
ATOM 2958 C CA . LEU A 1 405 ? 6.127 11.805 4.711 1.00 96.38 405 LEU A CA 1
ATOM 2959 C C . LEU A 1 405 ? 6.247 10.536 3.881 1.00 96.38 405 LEU A C 1
ATOM 2961 O O . LEU A 1 405 ? 7.007 10.500 2.911 1.00 96.38 405 LEU A O 1
ATOM 2965 N N . TYR A 1 406 ? 5.500 9.505 4.267 1.00 96.25 406 TYR A N 1
ATOM 2966 C CA . TYR A 1 406 ? 5.336 8.283 3.495 1.00 96.25 406 TYR A CA 1
ATOM 2967 C C . TYR A 1 406 ? 3.910 8.234 2.946 1.00 96.25 406 TYR A C 1
ATOM 2969 O O . TYR A 1 406 ? 2.951 8.049 3.696 1.00 96.25 406 TYR A O 1
ATOM 2977 N N . LEU A 1 407 ? 3.777 8.444 1.637 1.00 94.81 407 LEU A N 1
ATOM 2978 C CA . LEU A 1 407 ? 2.504 8.465 0.923 1.00 94.81 407 LEU A CA 1
ATOM 2979 C C . LEU A 1 407 ? 2.318 7.158 0.152 1.00 94.81 407 LEU A C 1
ATOM 2981 O O . LEU A 1 407 ? 3.127 6.767 -0.697 1.00 94.81 407 LEU A O 1
ATOM 2985 N N . ALA A 1 408 ? 1.224 6.486 0.479 1.00 94.94 408 ALA A N 1
ATOM 2986 C CA . ALA A 1 408 ? 0.786 5.231 -0.084 1.00 94.94 408 ALA A CA 1
ATOM 2987 C C . ALA A 1 408 ? -0.422 5.467 -0.989 1.00 94.94 408 ALA A C 1
ATOM 2989 O O . ALA A 1 408 ? -1.559 5.569 -0.528 1.00 94.94 408 ALA A O 1
ATOM 2990 N N . TYR A 1 409 ? -0.155 5.492 -2.289 1.00 91.00 409 TYR A N 1
ATOM 2991 C CA . TYR A 1 409 ? -1.169 5.684 -3.313 1.00 91.00 409 TYR A CA 1
ATOM 2992 C C . TYR A 1 409 ? -2.056 4.442 -3.436 1.00 91.00 409 TYR A C 1
ATOM 2994 O O . TYR A 1 409 ? -1.591 3.302 -3.292 1.00 91.00 409 TYR A O 1
ATOM 3002 N N . ASN A 1 410 ? -3.324 4.650 -3.783 1.00 86.00 410 ASN A N 1
ATOM 3003 C CA . ASN A 1 410 ? -4.295 3.592 -4.061 1.00 86.00 410 ASN A CA 1
ATOM 3004 C C . ASN A 1 410 ? -3.862 2.683 -5.237 1.00 86.00 410 ASN A C 1
ATOM 3006 O O . ASN A 1 410 ? -4.222 1.504 -5.278 1.00 86.00 410 ASN A O 1
ATOM 3010 N N . THR A 1 411 ? -3.010 3.200 -6.132 1.00 80.44 411 THR A N 1
ATOM 3011 C CA . THR A 1 411 ? -2.372 2.478 -7.247 1.00 80.44 411 THR A CA 1
ATOM 3012 C C . THR A 1 411 ? -1.326 1.449 -6.797 1.00 80.44 411 THR A C 1
ATOM 3014 O O . THR A 1 411 ? -0.906 0.604 -7.587 1.00 80.44 411 THR A O 1
ATOM 3017 N N . GLY A 1 412 ? -0.899 1.502 -5.530 1.00 84.31 412 GLY A N 1
ATOM 3018 C CA . GLY A 1 412 ? 0.168 0.678 -4.958 1.00 84.31 412 GLY A CA 1
ATOM 3019 C C . GLY A 1 412 ? 1.555 1.332 -4.982 1.00 84.31 412 GLY A C 1
ATOM 3020 O O . GLY A 1 412 ? 2.462 0.821 -4.323 1.00 84.31 412 GLY A O 1
ATOM 3021 N N . SER A 1 413 ? 1.719 2.461 -5.679 1.00 89.19 413 SER A N 1
ATOM 3022 C CA . SER A 1 413 ? 2.951 3.264 -5.665 1.00 89.19 413 SER A CA 1
ATOM 3023 C C . SER A 1 413 ? 3.249 3.832 -4.269 1.00 89.19 413 SER A C 1
ATOM 3025 O O . SER A 1 413 ? 2.332 4.082 -3.481 1.00 89.19 413 SER A O 1
ATOM 3027 N N . LYS A 1 414 ? 4.538 4.034 -3.955 1.00 89.94 414 LYS A N 1
ATOM 3028 C CA . LYS A 1 414 ? 5.015 4.534 -2.647 1.00 89.94 414 LYS A CA 1
ATOM 3029 C C . LYS A 1 414 ? 5.987 5.698 -2.803 1.00 89.94 414 LYS A C 1
ATOM 3031 O O . LYS A 1 414 ? 7.039 5.529 -3.418 1.00 89.94 414 LYS A O 1
ATOM 3036 N N . LEU A 1 415 ? 5.667 6.842 -2.206 1.00 90.25 415 LEU A N 1
ATOM 3037 C CA . LEU A 1 415 ? 6.527 8.024 -2.198 1.00 90.25 415 LEU A CA 1
ATOM 3038 C C . LEU A 1 415 ? 7.013 8.304 -0.772 1.00 90.25 415 LEU A C 1
ATOM 3040 O O . LEU A 1 415 ? 6.215 8.349 0.159 1.00 90.25 415 LEU A O 1
ATOM 3044 N N . ASN A 1 416 ? 8.322 8.500 -0.605 1.00 91.75 416 ASN A N 1
ATOM 3045 C CA . ASN A 1 416 ? 8.929 8.934 0.653 1.00 91.75 416 ASN A CA 1
ATOM 3046 C C . ASN A 1 416 ? 9.607 10.292 0.424 1.00 91.75 416 ASN A C 1
ATOM 3048 O O . ASN A 1 416 ? 10.499 10.400 -0.423 1.00 91.75 416 ASN A O 1
ATOM 3052 N N . LEU A 1 417 ? 9.164 11.314 1.156 1.00 93.19 417 LEU A N 1
ATOM 3053 C CA . LEU A 1 417 ? 9.709 12.671 1.129 1.00 93.19 417 LEU A CA 1
ATOM 3054 C C . LEU A 1 417 ? 10.245 13.071 2.506 1.00 93.19 417 LEU A C 1
ATOM 3056 O O . LEU A 1 417 ? 9.954 12.456 3.530 1.00 93.19 417 LEU A O 1
ATOM 3060 N N . SER A 1 418 ? 11.047 14.133 2.539 1.00 95.31 418 SER A N 1
ATOM 3061 C CA . SER A 1 418 ? 11.556 14.715 3.784 1.00 95.31 418 SER A CA 1
ATOM 3062 C C . SER A 1 418 ? 11.496 16.238 3.718 1.00 95.31 418 SER A C 1
ATOM 3064 O O . SER A 1 418 ? 11.973 16.833 2.750 1.00 95.31 418 SER A O 1
ATOM 3066 N N . ALA A 1 419 ? 10.943 16.858 4.756 1.00 95.69 419 ALA A N 1
ATOM 3067 C CA . ALA A 1 419 ? 10.929 18.300 4.966 1.00 95.69 419 ALA A CA 1
ATOM 3068 C C . ALA A 1 419 ? 11.705 18.644 6.246 1.00 95.69 419 ALA A C 1
ATOM 3070 O O . ALA A 1 419 ? 11.847 17.812 7.141 1.00 95.69 419 ALA A O 1
ATOM 3071 N N . ILE A 1 420 ? 12.210 19.876 6.341 1.00 95.38 420 ILE A N 1
ATOM 3072 C CA . ILE A 1 420 ? 12.783 20.399 7.587 1.00 95.38 420 ILE A CA 1
ATOM 3073 C C . ILE A 1 420 ? 11.749 21.339 8.194 1.00 95.38 420 ILE A C 1
ATOM 3075 O O . ILE A 1 420 ? 11.500 22.406 7.628 1.00 95.38 420 ILE A O 1
ATOM 3079 N N . ALA A 1 421 ? 11.169 20.958 9.330 1.00 93.62 421 ALA A N 1
ATOM 3080 C CA . ALA A 1 421 ? 10.271 21.834 10.066 1.00 93.62 421 ALA A CA 1
ATOM 3081 C C . ALA A 1 421 ? 11.051 22.979 10.725 1.00 93.62 421 ALA A C 1
ATOM 3083 O O . ALA A 1 421 ? 12.182 22.791 11.187 1.00 93.62 421 ALA A O 1
ATOM 3084 N N . SER A 1 422 ? 10.440 24.160 10.804 1.00 91.75 422 SER A N 1
ATOM 3085 C CA . SER A 1 422 ? 11.003 25.332 11.481 1.00 91.75 422 SER A CA 1
ATOM 3086 C C . SER A 1 422 ? 9.928 25.980 12.344 1.00 91.75 422 SER A C 1
ATOM 3088 O O . SER A 1 422 ? 8.853 26.286 11.845 1.00 91.75 422 SER A O 1
ATOM 3090 N N . LEU A 1 423 ? 10.196 26.164 13.644 1.00 92.56 423 LEU A N 1
ATOM 3091 C CA . LEU A 1 423 ? 9.167 26.534 14.635 1.00 92.56 423 LEU A CA 1
ATOM 3092 C C . LEU A 1 423 ? 7.988 25.536 14.671 1.00 92.56 423 LEU A C 1
ATOM 3094 O O . LEU A 1 423 ? 6.861 25.910 14.983 1.00 92.56 423 LEU A O 1
ATOM 3098 N N . GLY A 1 424 ? 8.248 24.273 14.327 1.00 93.06 424 GLY A N 1
ATOM 3099 C CA . GLY A 1 424 ? 7.252 23.215 14.169 1.00 93.06 424 GLY A CA 1
ATOM 3100 C C . GLY A 1 424 ? 6.563 23.183 12.801 1.00 93.06 424 GLY A C 1
ATOM 3101 O O . GLY A 1 424 ? 6.111 22.113 12.414 1.00 93.06 424 GLY A O 1
ATOM 3102 N N . GLU A 1 425 ? 6.516 24.288 12.050 1.00 97.00 425 GLU A N 1
ATOM 3103 C CA . GLU A 1 425 ? 5.833 24.373 10.747 1.00 97.00 425 GLU A CA 1
ATOM 3104 C C . GLU A 1 425 ? 6.575 23.577 9.657 1.00 97.00 425 GLU A C 1
ATOM 3106 O O . GLU A 1 425 ? 7.78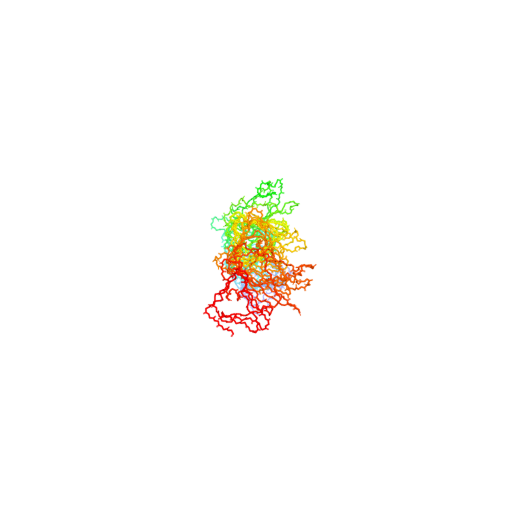4 23.757 9.469 1.00 97.00 425 GLU A O 1
ATOM 3111 N N . TYR A 1 426 ? 5.851 22.743 8.903 1.00 97.06 426 TYR A N 1
ATOM 3112 C CA . TYR A 1 426 ? 6.336 22.042 7.705 1.00 97.06 426 TYR A CA 1
ATOM 3113 C C . TYR A 1 426 ? 5.270 21.979 6.606 1.00 97.06 426 TYR A C 1
ATOM 3115 O O . TYR A 1 426 ? 4.075 22.102 6.870 1.00 97.06 426 TYR A O 1
ATOM 3123 N N . PHE A 1 427 ? 5.712 21.735 5.371 1.00 96.06 427 PHE A N 1
ATOM 3124 C CA . PHE A 1 427 ? 4.847 21.473 4.223 1.00 96.06 427 PHE A CA 1
ATOM 3125 C C . PHE A 1 427 ? 5.543 20.572 3.193 1.00 96.06 427 PHE A C 1
ATOM 3127 O O . PHE A 1 427 ? 6.773 20.565 3.078 1.00 96.06 427 PHE A O 1
ATOM 3134 N N . PHE A 1 428 ? 4.738 19.848 2.423 1.00 95.38 428 PHE A N 1
ATOM 3135 C CA . PHE A 1 428 ? 5.117 19.049 1.262 1.00 95.38 428 PHE A CA 1
ATOM 3136 C C . PHE A 1 428 ? 4.220 19.468 0.100 1.00 95.38 428 PHE A C 1
ATOM 3138 O O . PHE A 1 428 ? 3.006 19.509 0.266 1.00 95.38 428 PHE A O 1
ATOM 3145 N N . SER A 1 429 ? 4.797 19.786 -1.058 1.00 91.81 429 SER A N 1
ATOM 3146 C CA . SER A 1 429 ? 4.064 20.340 -2.202 1.00 91.81 429 SER A CA 1
ATOM 3147 C C . SER A 1 429 ? 4.478 19.708 -3.528 1.00 91.81 429 SER A C 1
ATOM 3149 O O . SER A 1 429 ? 5.557 19.121 -3.645 1.00 91.81 429 SER A O 1
ATOM 3151 N N . GLY A 1 430 ? 3.614 19.847 -4.538 1.00 87.12 430 GLY A N 1
ATOM 3152 C CA . GLY A 1 430 ? 3.772 19.157 -5.821 1.00 87.12 430 GLY A CA 1
ATOM 3153 C C . GLY A 1 430 ? 3.357 17.688 -5.741 1.00 87.12 430 GLY A C 1
ATOM 3154 O O . GLY A 1 430 ? 3.915 16.857 -6.458 1.00 87.12 430 GLY A O 1
ATOM 3155 N N . LEU A 1 431 ? 2.439 17.381 -4.820 1.00 90.12 431 LEU A N 1
ATOM 3156 C CA . LEU A 1 431 ? 1.805 16.079 -4.669 1.00 90.12 431 LEU A CA 1
ATOM 3157 C C . LEU A 1 431 ? 0.607 15.981 -5.625 1.00 90.12 431 LEU A C 1
ATOM 3159 O O . LEU A 1 431 ? 0.079 16.996 -6.074 1.00 90.12 431 LEU A O 1
ATOM 3163 N N . ASP A 1 432 ? 0.216 14.755 -5.943 1.00 88.19 432 ASP A N 1
ATOM 3164 C CA . ASP A 1 432 ? -0.895 14.407 -6.836 1.00 88.19 432 ASP A CA 1
ATOM 3165 C C . ASP A 1 432 ? -1.746 13.392 -6.071 1.00 88.19 432 ASP A C 1
ATOM 3167 O O . ASP A 1 432 ? -1.389 12.217 -6.033 1.00 88.19 432 ASP A O 1
ATOM 3171 N N . ILE A 1 433 ? -2.727 13.854 -5.292 1.00 89.88 433 ILE A N 1
ATOM 3172 C CA . ILE A 1 433 ? -3.377 13.041 -4.256 1.00 89.88 433 ILE A CA 1
ATOM 3173 C C . ILE A 1 433 ? -4.777 12.641 -4.710 1.00 89.88 433 ILE A C 1
ATOM 3175 O O . ILE A 1 433 ? -5.654 13.482 -4.914 1.00 89.88 433 ILE A O 1
ATOM 3179 N N . ASP A 1 434 ? -5.011 11.333 -4.779 1.00 90.50 434 ASP A N 1
ATOM 3180 C CA . ASP A 1 434 ? -6.308 10.760 -5.127 1.00 90.50 434 ASP A CA 1
ATOM 3181 C C . ASP A 1 434 ? -7.152 10.422 -3.885 1.00 90.50 434 ASP A C 1
ATOM 3183 O O . ASP A 1 434 ? -6.657 10.102 -2.797 1.00 90.50 434 ASP A O 1
ATOM 3187 N N . THR A 1 435 ? -8.476 10.382 -4.068 1.00 93.56 435 THR A N 1
ATOM 3188 C CA . THR A 1 435 ? -9.404 9.914 -3.031 1.00 93.56 435 THR A CA 1
ATOM 3189 C C . THR A 1 435 ? -9.088 8.479 -2.596 1.00 93.56 435 THR A C 1
ATOM 3191 O O . THR A 1 435 ? -9.302 7.512 -3.331 1.00 93.56 435 THR A O 1
ATOM 3194 N N . GLY A 1 436 ? -8.721 8.316 -1.328 1.00 92.44 436 GLY A N 1
ATOM 3195 C CA . GLY A 1 436 ? -8.422 7.033 -0.703 1.00 92.44 436 GLY A CA 1
ATOM 3196 C C . GLY A 1 436 ? -6.936 6.710 -0.592 1.00 92.44 436 GLY A C 1
ATOM 3197 O O . GLY A 1 436 ? -6.628 5.643 -0.059 1.00 92.44 436 GLY A O 1
ATOM 3198 N N . ASP A 1 437 ? -6.052 7.606 -1.029 1.00 94.38 437 ASP A N 1
ATOM 3199 C CA . ASP A 1 437 ? -4.631 7.545 -0.694 1.00 94.38 437 ASP A CA 1
ATOM 3200 C C . ASP A 1 437 ? -4.425 7.678 0.823 1.00 94.38 437 ASP A C 1
ATOM 3202 O O . ASP A 1 437 ? -5.294 8.157 1.561 1.00 94.38 437 ASP A O 1
ATOM 3206 N N . VAL A 1 438 ? -3.288 7.188 1.319 1.00 97.12 438 VAL A N 1
ATOM 3207 C CA . VAL A 1 438 ? -3.006 7.134 2.759 1.00 97.12 438 VAL A CA 1
ATOM 3208 C C . VAL A 1 438 ? -1.609 7.666 3.020 1.00 97.12 438 VAL A C 1
ATOM 3210 O O . VAL A 1 438 ? -0.641 7.192 2.429 1.00 97.12 438 VAL A O 1
ATOM 3213 N N . VAL A 1 439 ? -1.491 8.627 3.928 1.00 97.31 439 VAL A N 1
ATOM 3214 C CA . VAL A 1 439 ? -0.212 9.214 4.330 1.00 97.31 439 VAL A CA 1
ATOM 3215 C C . VAL A 1 439 ? 0.092 8.886 5.786 1.00 97.31 439 VAL A C 1
ATOM 3217 O O . VAL A 1 439 ? -0.802 8.932 6.628 1.00 97.31 439 VAL A O 1
ATOM 3220 N N . THR A 1 440 ? 1.356 8.593 6.084 1.00 98.19 440 THR A N 1
ATOM 3221 C CA . THR A 1 440 ? 1.907 8.623 7.444 1.00 98.19 440 THR A CA 1
ATOM 3222 C C . THR A 1 440 ? 3.018 9.665 7.492 1.00 98.19 440 THR A C 1
ATOM 3224 O O . THR A 1 440 ? 3.970 9.606 6.710 1.00 98.19 440 THR A O 1
ATOM 3227 N N . LEU A 1 441 ? 2.893 10.622 8.409 1.00 98.06 441 LEU A N 1
ATOM 3228 C CA . LEU A 1 441 ? 3.929 11.591 8.749 1.00 98.06 441 LEU A CA 1
ATOM 3229 C C . LEU A 1 441 ? 4.558 11.215 10.087 1.00 98.06 441 LEU A C 1
ATOM 3231 O O . LEU A 1 441 ? 3.853 10.763 10.992 1.00 98.06 441 LEU A O 1
ATOM 3235 N N . TYR A 1 442 ? 5.866 11.421 10.217 1.00 98.25 442 TYR A N 1
ATOM 3236 C CA . TYR A 1 442 ? 6.603 11.147 11.450 1.00 98.25 442 TYR A CA 1
ATOM 3237 C C . TYR A 1 442 ? 7.816 12.071 11.625 1.00 98.25 442 TYR A C 1
ATOM 3239 O O . TYR A 1 442 ? 8.320 12.648 10.657 1.00 98.25 442 TYR A O 1
ATOM 3247 N N . ILE A 1 443 ? 8.254 12.242 12.876 1.00 97.75 443 ILE A N 1
ATOM 3248 C CA . ILE A 1 443 ? 9.490 12.962 13.225 1.00 97.75 443 ILE A CA 1
ATOM 3249 C C . ILE A 1 443 ? 10.652 11.965 13.160 1.00 97.75 443 ILE A C 1
ATOM 3251 O O . ILE A 1 443 ? 10.597 10.949 13.835 1.00 97.75 443 ILE A O 1
ATOM 3255 N N . ASP A 1 444 ? 11.677 12.274 12.371 1.00 96.50 444 ASP A N 1
ATOM 3256 C CA . ASP A 1 444 ? 12.749 11.357 11.947 1.00 96.50 444 ASP A CA 1
ATOM 3257 C C . ASP A 1 444 ? 14.076 11.642 12.673 1.00 96.50 444 ASP A C 1
ATOM 3259 O O . ASP A 1 444 ? 14.549 12.788 12.701 1.00 96.50 444 ASP A O 1
ATOM 3263 N N . ASP A 1 445 ? 14.674 10.596 13.254 1.00 92.62 445 ASP A N 1
ATOM 3264 C CA . ASP A 1 445 ? 15.984 10.568 13.927 1.00 92.62 445 ASP A CA 1
ATOM 3265 C C . ASP A 1 445 ? 16.115 11.554 15.126 1.00 92.62 445 ASP A C 1
ATOM 3267 O O . ASP A 1 445 ? 17.220 11.976 15.505 1.00 92.62 445 ASP A O 1
ATOM 3271 N N . HIS A 1 446 ? 15.002 11.968 15.757 1.00 93.62 446 HIS A N 1
ATOM 3272 C CA . HIS A 1 446 ? 15.010 13.055 16.750 1.00 93.62 446 HIS A CA 1
ATOM 3273 C C . HIS A 1 446 ? 15.021 12.607 18.225 1.00 93.62 446 HIS A C 1
ATOM 3275 O O . HIS A 1 446 ? 14.014 12.235 18.817 1.00 93.62 446 HIS A O 1
ATOM 3281 N N . ALA A 1 447 ? 16.158 12.818 18.896 1.00 89.50 447 ALA A N 1
ATOM 3282 C CA . ALA A 1 447 ? 16.477 12.316 20.243 1.00 89.50 447 ALA A CA 1
ATOM 3283 C C . ALA A 1 447 ? 15.610 12.798 21.439 1.00 89.50 447 ALA A C 1
ATOM 3285 O O . ALA A 1 447 ? 15.985 12.577 22.594 1.00 89.50 447 ALA A O 1
ATOM 3286 N N . THR A 1 448 ? 14.522 13.541 21.229 1.00 92.81 448 THR A N 1
ATOM 3287 C CA . THR A 1 448 ? 13.651 14.070 22.309 1.00 92.81 448 THR A CA 1
ATOM 3288 C C . THR A 1 448 ? 12.178 14.171 21.920 1.00 92.81 448 THR A C 1
ATOM 3290 O O . THR A 1 448 ? 11.337 14.255 22.815 1.00 92.81 448 THR A O 1
ATOM 3293 N N . TYR A 1 449 ? 11.859 14.171 20.623 1.00 95.88 449 TYR A N 1
ATOM 3294 C CA . TYR A 1 449 ? 10.487 14.328 20.152 1.00 95.88 449 TYR A CA 1
ATOM 3295 C C . TYR A 1 449 ? 10.197 13.287 19.092 1.00 95.88 449 TYR A C 1
ATOM 3297 O O . TYR A 1 449 ? 10.890 13.243 18.084 1.00 95.88 449 TYR A O 1
ATOM 3305 N N . GLU A 1 450 ? 9.155 12.509 19.321 1.00 96.75 450 GLU A N 1
ATOM 3306 C CA . GLU A 1 450 ? 8.710 11.434 18.447 1.00 96.75 450 GLU A CA 1
ATOM 3307 C C . GLU A 1 450 ? 7.186 11.547 18.342 1.00 96.75 450 GLU A C 1
ATOM 3309 O O . GLU A 1 450 ? 6.501 11.766 19.344 1.00 96.75 450 GLU A O 1
ATOM 3314 N N . ALA A 1 451 ? 6.648 11.466 17.131 1.00 97.75 451 ALA A N 1
ATOM 3315 C CA . ALA A 1 451 ? 5.220 11.611 16.861 1.00 97.75 451 ALA A CA 1
ATOM 3316 C C . ALA A 1 451 ? 4.885 10.928 15.537 1.00 97.75 451 ALA A C 1
ATOM 3318 O O . ALA A 1 451 ? 5.731 10.879 14.640 1.00 97.75 451 ALA A O 1
ATOM 3319 N N . THR A 1 452 ? 3.648 10.461 15.391 1.00 98.44 452 THR A N 1
ATOM 3320 C CA . THR A 1 452 ? 3.174 9.854 14.143 1.00 98.44 452 THR A CA 1
ATOM 3321 C C . THR A 1 452 ? 1.740 10.288 13.862 1.00 98.44 452 THR A C 1
ATOM 3323 O O . THR A 1 452 ? 0.880 10.166 14.729 1.00 98.44 452 THR A O 1
ATOM 3326 N N . THR A 1 453 ? 1.456 10.742 12.644 1.00 98.44 453 THR A N 1
ATOM 3327 C CA . THR A 1 453 ? 0.096 11.082 12.200 1.00 98.44 453 THR A CA 1
ATOM 3328 C C . THR A 1 453 ? -0.200 10.340 10.914 1.00 98.44 453 THR A C 1
ATOM 3330 O O . THR A 1 453 ? 0.500 10.529 9.920 1.00 98.44 453 THR A O 1
ATOM 3333 N N . SER A 1 454 ? -1.248 9.517 10.920 1.00 98.31 454 SER A N 1
ATOM 3334 C CA . SER A 1 454 ? -1.703 8.789 9.736 1.00 98.31 454 SER A CA 1
ATOM 3335 C C . SER A 1 454 ? -3.101 9.241 9.328 1.00 98.31 454 SER A C 1
ATOM 3337 O O . SER A 1 454 ? -4.029 9.260 10.143 1.00 98.31 454 SER A O 1
ATOM 3339 N N . ALA A 1 455 ? -3.242 9.584 8.049 1.00 97.44 455 ALA A N 1
ATOM 3340 C CA . ALA A 1 455 ? -4.456 10.136 7.472 1.00 97.44 455 ALA A CA 1
ATOM 3341 C C . ALA A 1 455 ? -4.847 9.401 6.191 1.00 97.44 455 ALA A C 1
ATOM 3343 O O . ALA A 1 455 ? -4.003 9.111 5.341 1.00 97.44 455 ALA A O 1
ATOM 3344 N N . ARG A 1 456 ? -6.146 9.128 6.045 1.00 97.00 456 ARG A N 1
ATOM 3345 C CA . ARG A 1 456 ? -6.742 8.713 4.772 1.00 97.00 456 ARG A CA 1
ATOM 3346 C C . ARG A 1 456 ? -7.318 9.932 4.057 1.00 97.00 456 ARG A C 1
ATOM 3348 O O . ARG A 1 456 ? -8.135 10.643 4.637 1.00 97.00 456 ARG A O 1
ATOM 3355 N N . LEU A 1 457 ? -6.923 10.114 2.806 1.00 95.94 457 LEU A N 1
ATOM 3356 C CA . LEU A 1 457 ? -7.052 11.357 2.055 1.00 95.94 457 LEU A CA 1
ATOM 3357 C C . LEU A 1 457 ? -8.276 11.352 1.122 1.00 95.94 457 LEU A C 1
ATOM 3359 O O . LEU A 1 457 ? -8.665 10.316 0.581 1.00 95.94 457 LEU A O 1
ATOM 3363 N N . ALA A 1 458 ? -8.916 12.508 0.972 1.00 91.69 458 ALA A N 1
ATOM 3364 C CA . ALA A 1 458 ? -10.046 12.802 0.098 1.00 91.69 458 ALA A CA 1
ATOM 3365 C C . ALA A 1 458 ? -9.643 13.159 -1.348 1.00 91.69 458 ALA A C 1
ATOM 3367 O O . ALA A 1 458 ? -10.462 12.943 -2.245 1.00 91.69 458 ALA A O 1
ATOM 3368 N N . GLY A 1 459 ? -8.412 13.626 -1.573 1.00 86.06 459 GLY A N 1
ATOM 3369 C CA . GLY A 1 459 ? -7.871 14.039 -2.881 1.00 86.06 459 GLY A CA 1
ATOM 3370 C C . GLY A 1 459 ? -8.217 15.478 -3.309 1.00 86.06 459 GLY A C 1
ATOM 3371 O O . GLY A 1 459 ? -9.126 16.085 -2.736 1.00 86.06 459 GLY A O 1
ATOM 3372 N N . ASP A 1 460 ? -7.480 16.020 -4.292 1.00 76.31 460 ASP A N 1
ATOM 3373 C CA . ASP A 1 460 ? -7.434 17.464 -4.644 1.00 76.31 460 ASP A CA 1
ATOM 3374 C C . ASP A 1 460 ? -7.129 18.354 -3.403 1.00 76.31 460 ASP A C 1
ATOM 3376 O O . ASP A 1 460 ? -7.870 19.290 -3.063 1.00 76.31 460 ASP A O 1
ATOM 3380 N N . GLU A 1 461 ? -6.083 18.012 -2.644 1.00 76.19 461 GLU A N 1
ATOM 3381 C CA . GLU A 1 461 ? -5.905 18.454 -1.255 1.00 76.19 461 GLU A CA 1
ATOM 3382 C C . GLU A 1 461 ? -4.984 19.654 -1.015 1.00 76.19 461 GLU A C 1
ATOM 3384 O O . GLU A 1 461 ? -3.832 19.721 -1.437 1.00 76.19 461 GLU A O 1
ATOM 3389 N N . PHE A 1 462 ? -5.474 20.548 -0.153 1.00 88.44 462 PHE A N 1
ATOM 3390 C CA . PHE A 1 462 ? -4.680 21.558 0.543 1.00 88.44 462 PHE A CA 1
ATOM 3391 C C . PHE A 1 462 ? -4.936 21.421 2.047 1.00 88.44 462 PHE A C 1
ATOM 3393 O O . PHE A 1 462 ? -5.710 22.190 2.626 1.00 88.44 462 PHE A O 1
ATOM 3400 N N . LEU A 1 463 ? -4.338 20.399 2.666 1.00 91.44 463 LEU A N 1
ATOM 3401 C CA . LEU A 1 463 ? -4.471 20.143 4.101 1.00 91.44 463 LEU A CA 1
ATOM 3402 C C . LEU A 1 463 ? -3.349 20.846 4.863 1.00 91.44 463 LEU A C 1
ATOM 3404 O O . LEU A 1 463 ? -2.175 20.630 4.582 1.00 91.44 463 LEU A O 1
ATOM 3408 N N . THR A 1 464 ? -3.708 21.677 5.841 1.00 92.44 464 THR A N 1
ATOM 3409 C CA . THR A 1 464 ? -2.746 22.494 6.609 1.00 92.44 464 THR A CA 1
ATOM 3410 C C . THR A 1 464 ? -2.766 22.216 8.112 1.00 92.44 464 THR A C 1
ATOM 3412 O O . THR A 1 464 ? -2.164 22.964 8.878 1.00 92.44 464 THR A O 1
ATOM 3415 N N . ASP A 1 465 ? -3.515 21.200 8.534 1.00 93.69 465 ASP A N 1
ATOM 3416 C CA . ASP A 1 465 ? -3.733 20.776 9.920 1.00 93.69 465 ASP A CA 1
ATOM 3417 C C . ASP A 1 465 ? -3.329 19.306 10.147 1.00 93.69 465 ASP A C 1
ATOM 3419 O O . ASP A 1 465 ? -3.783 18.672 11.102 1.00 93.69 465 ASP A O 1
ATOM 3423 N N . LEU A 1 466 ? -2.469 18.746 9.283 1.00 95.81 466 LEU A N 1
ATOM 3424 C CA . LEU A 1 466 ? -1.822 17.443 9.492 1.00 95.81 466 LEU A CA 1
ATOM 3425 C C . LEU A 1 466 ? -0.749 17.566 10.577 1.00 95.81 466 LEU A C 1
ATOM 3427 O O . LEU A 1 466 ? 0.432 17.373 10.311 1.00 95.81 466 LEU A O 1
ATOM 3431 N N . ASP A 1 467 ? -1.157 17.940 11.785 1.00 97.62 467 ASP A N 1
ATOM 3432 C CA . ASP A 1 467 ? -0.273 18.215 12.914 1.00 97.62 467 ASP A CA 1
ATOM 3433 C C . ASP A 1 467 ? 0.360 16.940 13.488 1.00 97.62 467 ASP A C 1
ATOM 3435 O O . ASP A 1 467 ? -0.175 15.835 13.365 1.00 97.62 467 ASP A O 1
ATOM 3439 N N . LEU A 1 468 ? 1.497 17.108 14.166 1.00 98.25 468 LEU A N 1
ATOM 3440 C CA . LEU A 1 468 ? 2.215 16.052 14.885 1.00 98.25 468 LEU A CA 1
ATOM 3441 C C . LEU A 1 468 ? 2.317 16.429 16.364 1.00 98.25 468 LEU A C 1
ATOM 3443 O O . LEU A 1 468 ? 2.889 17.465 16.701 1.00 98.25 468 LEU A O 1
ATOM 3447 N N . TYR A 1 469 ? 1.797 15.591 17.262 1.00 98.31 469 TYR A N 1
ATOM 3448 C CA . TYR A 1 469 ? 1.877 15.815 18.710 1.00 98.31 469 TYR A CA 1
ATOM 3449 C C . TYR A 1 469 ? 2.888 14.849 19.332 1.00 98.31 469 TYR A C 1
ATOM 3451 O O . TYR A 1 469 ? 2.756 13.632 19.207 1.00 98.31 469 TYR A O 1
ATOM 3459 N N . ASN A 1 470 ? 3.907 15.387 20.003 1.00 97.50 470 ASN A N 1
ATOM 3460 C CA . ASN A 1 470 ? 4.945 14.586 20.647 1.00 97.50 470 ASN A CA 1
ATOM 3461 C C . ASN A 1 470 ? 4.364 13.565 21.645 1.00 97.50 470 ASN A C 1
ATOM 3463 O O . ASN A 1 470 ? 3.629 13.938 22.560 1.00 97.50 470 ASN A O 1
ATOM 3467 N N . GLY A 1 471 ? 4.748 12.294 21.505 1.00 96.94 471 GLY A N 1
ATOM 3468 C CA . GLY A 1 471 ? 4.243 11.185 22.318 1.00 96.94 471 GLY A CA 1
ATOM 3469 C C . GLY A 1 471 ? 2.869 10.655 21.889 1.00 96.94 471 GLY A C 1
ATOM 3470 O O . GLY A 1 471 ? 2.254 9.906 22.649 1.00 96.94 471 GLY A O 1
ATOM 3471 N N . VAL A 1 472 ? 2.369 11.031 20.705 1.00 98.38 472 VAL A N 1
ATOM 3472 C CA . VAL A 1 472 ? 1.036 10.652 20.211 1.00 98.38 472 VAL A CA 1
ATOM 3473 C C . VAL A 1 472 ? 1.118 9.998 18.828 1.00 98.38 472 VAL A C 1
ATOM 3475 O O . 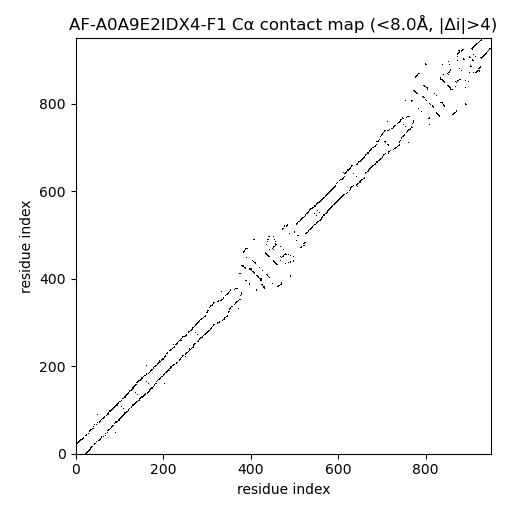VAL A 1 472 ? 1.831 10.469 17.939 1.00 98.38 472 VAL A O 1
ATOM 3478 N N . VAL A 1 473 ? 0.332 8.935 18.644 1.00 98.44 473 VAL A N 1
ATOM 3479 C CA . VAL A 1 473 ? -0.065 8.399 17.338 1.00 98.44 473 VAL A CA 1
ATOM 3480 C C . VAL A 1 473 ? -1.474 8.894 17.023 1.00 98.44 473 VAL A C 1
ATOM 3482 O O . VAL A 1 473 ? -2.437 8.513 17.694 1.00 98.44 473 VAL A O 1
ATOM 3485 N N . ILE A 1 474 ? -1.601 9.745 16.009 1.00 98.50 474 ILE A N 1
ATOM 3486 C CA . ILE A 1 474 ? -2.876 10.302 15.549 1.00 98.50 474 ILE A CA 1
ATOM 3487 C C . ILE A 1 474 ? -3.402 9.465 14.381 1.00 98.50 474 ILE A C 1
ATOM 3489 O O . ILE A 1 474 ? -2.688 9.214 13.410 1.00 98.50 474 ILE A O 1
ATOM 3493 N N . MET A 1 475 ? -4.674 9.074 14.456 1.00 98.19 475 MET A N 1
ATOM 3494 C CA . MET A 1 475 ? -5.408 8.444 13.358 1.00 98.19 475 MET A CA 1
ATOM 3495 C C . MET A 1 475 ? -6.569 9.342 12.946 1.00 98.19 475 MET A C 1
ATOM 3497 O O . MET A 1 475 ? -7.476 9.592 13.747 1.00 98.19 475 MET A O 1
ATOM 3501 N N . ARG A 1 476 ? -6.527 9.815 11.698 1.00 96.50 476 ARG A N 1
ATOM 3502 C CA . ARG A 1 476 ? -7.519 10.721 11.105 1.00 96.50 476 ARG A CA 1
ATOM 3503 C C . ARG A 1 476 ? -7.952 10.267 9.708 1.00 96.50 476 ARG A C 1
ATOM 3505 O O . ARG A 1 476 ? -7.320 9.392 9.107 1.00 96.50 476 ARG A O 1
ATOM 3512 N N . ALA A 1 477 ? -9.063 10.790 9.204 1.00 95.88 477 ALA A N 1
ATOM 3513 C CA . ALA A 1 477 ? -9.599 10.407 7.897 1.00 95.88 477 ALA A CA 1
ATOM 3514 C C . ALA A 1 477 ? -10.439 11.527 7.269 1.00 95.88 477 ALA A C 1
ATOM 3516 O O . ALA A 1 477 ? -11.606 11.707 7.606 1.00 95.88 477 ALA A O 1
ATOM 3517 N N . GLU A 1 478 ? -9.875 12.181 6.255 1.00 94.88 478 GLU A N 1
ATOM 3518 C CA . GLU A 1 478 ? -10.534 13.228 5.465 1.00 94.88 478 GLU A CA 1
ATOM 3519 C C . GLU A 1 478 ? -11.661 12.656 4.587 1.00 94.88 478 GLU A C 1
ATOM 3521 O O . GLU A 1 478 ? -12.619 13.349 4.233 1.00 94.88 478 GLU A O 1
ATOM 3526 N N . VAL A 1 479 ? -11.587 11.356 4.264 1.00 94.00 479 VAL A N 1
ATOM 3527 C CA . VAL A 1 479 ? -12.671 10.618 3.609 1.00 94.00 479 VAL A CA 1
ATOM 3528 C C . VAL A 1 479 ? -12.886 9.225 4.201 1.00 94.00 479 VAL A C 1
ATOM 3530 O O . VAL A 1 479 ? -11.967 8.423 4.382 1.00 94.00 479 VAL A O 1
ATOM 3533 N N . GLY A 1 480 ? -14.157 8.884 4.414 1.00 94.75 480 GLY A N 1
ATOM 3534 C CA . GLY A 1 480 ? -14.571 7.541 4.804 1.00 94.75 480 GLY A CA 1
ATOM 3535 C C . GLY A 1 480 ? -14.060 7.153 6.191 1.00 94.75 480 GLY A C 1
ATOM 3536 O O . GLY A 1 480 ? -14.441 7.759 7.184 1.00 94.75 480 GLY A O 1
ATOM 3537 N N . ALA A 1 481 ? -13.270 6.085 6.252 1.00 95.88 481 ALA A N 1
ATOM 3538 C CA . ALA A 1 481 ? -12.640 5.614 7.477 1.00 95.88 481 ALA A CA 1
ATOM 3539 C C . ALA A 1 481 ? -11.251 5.053 7.168 1.00 95.88 481 ALA A C 1
ATOM 3541 O O . ALA A 1 481 ? -11.072 4.401 6.131 1.00 95.88 481 ALA A O 1
ATOM 3542 N N . ILE A 1 482 ? -10.305 5.260 8.081 1.00 96.44 482 ILE A N 1
ATOM 3543 C CA . ILE A 1 482 ? -8.974 4.640 8.050 1.00 96.44 482 ILE A CA 1
ATOM 3544 C C . ILE A 1 482 ? -9.002 3.296 8.805 1.00 96.44 482 ILE A C 1
ATOM 3546 O O . ILE A 1 482 ? -9.795 3.099 9.732 1.00 96.44 482 ILE A O 1
ATOM 3550 N N . SER A 1 483 ? -8.189 2.332 8.376 1.00 95.19 483 SER A N 1
ATOM 3551 C CA . SER A 1 483 ? -8.197 0.945 8.865 1.00 95.19 483 SER A CA 1
ATOM 3552 C C . SER A 1 483 ? -6.793 0.371 9.078 1.00 95.19 483 SER A C 1
ATOM 3554 O O . SER A 1 483 ? -5.808 0.933 8.606 1.00 95.19 483 SER A O 1
ATOM 3556 N N . ASN A 1 484 ? -6.687 -0.808 9.712 1.00 93.75 484 ASN A N 1
ATOM 3557 C CA . ASN A 1 484 ? -5.406 -1.529 9.827 1.00 93.75 484 ASN A CA 1
ATOM 3558 C C . ASN A 1 484 ? -4.724 -1.739 8.463 1.00 93.75 484 ASN A C 1
ATOM 3560 O O . ASN A 1 484 ? -3.501 -1.723 8.384 1.00 93.75 484 ASN A O 1
ATOM 3564 N N . SER A 1 485 ? -5.509 -1.959 7.399 1.00 93.88 485 SER A N 1
ATOM 3565 C CA . SER A 1 485 ? -4.972 -2.166 6.051 1.00 93.88 485 SER A CA 1
ATOM 3566 C C . SER A 1 485 ? -4.393 -0.884 5.465 1.00 93.88 485 SER A C 1
ATOM 3568 O O . SER A 1 485 ? -3.412 -0.958 4.737 1.00 93.88 485 SER A O 1
ATOM 3570 N N . ASP A 1 486 ? -4.992 0.264 5.776 1.00 95.81 486 ASP A N 1
ATOM 3571 C CA . ASP A 1 486 ? -4.528 1.575 5.322 1.00 95.81 486 ASP A CA 1
ATOM 3572 C C . ASP A 1 486 ? -3.217 1.933 6.036 1.00 95.81 486 ASP A C 1
ATOM 3574 O O . ASP A 1 486 ? -2.225 2.243 5.382 1.00 95.81 486 ASP A O 1
ATOM 3578 N N . LEU A 1 487 ? -3.178 1.753 7.363 1.00 95.69 487 LEU A N 1
ATOM 3579 C CA . LEU A 1 487 ? -1.983 1.934 8.194 1.00 95.69 487 LEU A CA 1
ATOM 3580 C C . LEU A 1 487 ? -0.824 1.034 7.732 1.00 95.69 487 LEU A C 1
ATOM 3582 O O . LEU A 1 487 ? 0.243 1.535 7.413 1.00 95.69 487 LEU A O 1
ATOM 3586 N N . ASN A 1 488 ? -1.046 -0.277 7.570 1.00 95.31 488 ASN A N 1
ATOM 3587 C CA . ASN A 1 488 ? -0.032 -1.204 7.039 1.00 95.31 488 ASN A CA 1
ATOM 3588 C C . ASN A 1 488 ? 0.423 -0.838 5.612 1.00 95.31 488 ASN A C 1
ATOM 3590 O O . ASN A 1 488 ? 1.508 -1.219 5.182 1.00 95.31 488 ASN A O 1
ATOM 3594 N N . ASN A 1 489 ? -0.430 -0.185 4.823 1.00 93.12 489 ASN A N 1
ATOM 3595 C CA . ASN A 1 489 ? -0.099 0.230 3.462 1.00 93.12 489 ASN A CA 1
ATOM 3596 C C . ASN A 1 489 ? 0.733 1.526 3.454 1.00 93.12 489 ASN A C 1
ATOM 3598 O O . ASN A 1 489 ? 1.513 1.720 2.520 1.00 93.12 489 ASN A O 1
ATOM 3602 N N . ALA A 1 490 ? 0.584 2.371 4.479 1.00 94.25 490 ALA A N 1
ATOM 3603 C CA . ALA A 1 490 ? 1.333 3.606 4.722 1.00 94.25 490 ALA A CA 1
ATOM 3604 C C . ALA A 1 490 ? 2.420 3.463 5.810 1.00 94.25 490 ALA A C 1
ATOM 3606 O O . ALA A 1 490 ? 2.875 4.465 6.360 1.00 94.25 490 ALA A O 1
ATOM 3607 N N . ASP A 1 491 ? 2.845 2.234 6.095 1.00 94.12 491 ASP A N 1
ATOM 3608 C CA . ASP A 1 491 ? 3.970 1.907 6.968 1.00 94.12 491 ASP A CA 1
ATOM 3609 C C . ASP A 1 491 ? 5.228 1.696 6.104 1.00 94.12 491 ASP A C 1
ATOM 3611 O O . ASP A 1 491 ? 5.250 0.853 5.200 1.00 94.12 491 ASP A O 1
ATOM 3615 N N . SER A 1 492 ? 6.269 2.495 6.344 1.00 92.12 492 SER A N 1
ATOM 3616 C CA . SER A 1 492 ? 7.564 2.396 5.659 1.00 92.12 492 SER A CA 1
ATOM 3617 C C . SER A 1 492 ? 8.490 1.326 6.258 1.00 92.12 492 SER A C 1
ATOM 3619 O O . SER A 1 492 ? 9.514 1.010 5.644 1.00 92.12 492 SER A O 1
ATOM 3621 N N . GLY A 1 493 ? 8.145 0.755 7.419 1.00 92.31 493 GLY A N 1
ATOM 3622 C CA . GLY A 1 493 ? 9.009 -0.112 8.225 1.00 92.31 493 GLY A CA 1
ATOM 3623 C C . GLY A 1 493 ? 10.123 0.638 8.965 1.00 92.31 493 GLY A C 1
ATOM 3624 O O . GLY A 1 493 ? 11.129 0.027 9.325 1.00 92.31 493 GLY A O 1
ATOM 3625 N N . ASP A 1 494 ? 9.962 1.951 9.116 1.00 95.31 494 ASP A N 1
ATOM 3626 C CA . ASP A 1 494 ? 10.869 2.889 9.778 1.00 95.31 494 ASP A CA 1
ATOM 3627 C C . ASP A 1 494 ? 10.585 2.924 11.291 1.00 95.31 494 ASP A C 1
ATOM 3629 O O . ASP A 1 494 ? 9.421 2.913 11.694 1.00 95.31 494 ASP A O 1
ATOM 3633 N N . ASP A 1 495 ? 11.621 2.929 12.137 1.00 93.75 495 ASP A N 1
ATOM 3634 C CA . ASP A 1 495 ? 11.462 2.858 13.596 1.00 93.75 495 ASP A CA 1
ATOM 3635 C C . ASP A 1 495 ? 10.940 4.153 14.244 1.00 93.75 495 ASP A C 1
ATOM 3637 O O . ASP A 1 495 ? 10.628 4.156 15.442 1.00 93.75 495 ASP A O 1
ATOM 3641 N N . ASP A 1 496 ? 10.740 5.216 13.456 1.00 96.31 496 ASP A N 1
ATOM 3642 C CA . ASP A 1 496 ? 10.030 6.421 13.883 1.00 96.31 496 ASP A CA 1
ATOM 3643 C C . ASP A 1 496 ? 8.513 6.444 13.608 1.00 96.31 496 ASP A C 1
ATOM 3645 O O . ASP A 1 496 ? 7.805 7.335 14.091 1.00 96.31 496 ASP A O 1
ATOM 3649 N N . ILE A 1 497 ? 7.966 5.411 12.957 1.00 97.50 497 ILE A N 1
ATOM 3650 C CA . ILE A 1 497 ? 6.519 5.150 12.943 1.00 97.50 497 ILE A CA 1
ATOM 3651 C C . ILE A 1 497 ? 6.152 4.390 14.226 1.00 97.50 497 ILE A C 1
ATOM 3653 O O . ILE A 1 497 ? 6.405 3.196 14.350 1.00 97.50 497 ILE A O 1
ATOM 3657 N N . LYS A 1 498 ? 5.520 5.069 15.193 1.00 97.25 498 LYS A N 1
ATOM 3658 C CA . LYS A 1 498 ? 5.278 4.541 16.559 1.00 97.25 498 LYS A CA 1
ATOM 3659 C C . LYS A 1 498 ? 4.048 3.630 16.674 1.00 97.25 498 LYS A C 1
ATOM 3661 O O . LYS A 1 498 ? 3.359 3.576 17.699 1.00 97.25 498 LYS A O 1
ATOM 3666 N N . TYR A 1 499 ? 3.750 2.922 15.590 1.00 97.12 499 TYR A N 1
ATOM 3667 C CA . TYR A 1 499 ? 2.774 1.846 15.530 1.00 97.12 499 TYR A CA 1
ATOM 3668 C C . TYR A 1 499 ? 3.268 0.741 14.595 1.00 97.12 499 TYR A C 1
ATOM 3670 O O . TYR A 1 499 ? 4.035 0.978 13.672 1.00 97.12 499 TYR A O 1
ATOM 3678 N N . ASN A 1 500 ? 2.754 -0.470 14.784 1.00 95.75 500 ASN A N 1
ATOM 3679 C CA . ASN A 1 500 ? 3.048 -1.616 13.929 1.00 95.75 500 ASN A CA 1
ATOM 3680 C C . ASN A 1 500 ? 1.759 -2.384 13.621 1.00 95.75 500 ASN A C 1
ATOM 3682 O O . ASN A 1 500 ? 0.964 -2.662 14.529 1.00 95.75 500 ASN A O 1
ATOM 3686 N N . VAL A 1 501 ? 1.563 -2.767 12.356 1.00 95.69 501 VAL A N 1
ATOM 3687 C CA . VAL A 1 501 ? 0.465 -3.648 11.943 1.00 95.69 501 VAL A CA 1
ATOM 3688 C C . VAL A 1 501 ? 0.995 -5.034 11.571 1.00 95.69 501 VAL A C 1
ATOM 3690 O O . VAL A 1 501 ? 1.478 -5.269 10.469 1.00 95.69 501 VAL A O 1
ATOM 3693 N N . LEU A 1 502 ? 0.831 -6.009 12.471 1.00 93.88 502 LEU A N 1
ATOM 3694 C CA . LEU A 1 502 ? 1.269 -7.389 12.240 1.00 93.88 502 LEU A CA 1
ATOM 3695 C C . LEU A 1 502 ? 0.084 -8.357 12.175 1.00 93.88 502 LEU A C 1
ATOM 3697 O O . LEU A 1 502 ? -0.660 -8.545 13.141 1.00 93.88 502 LEU A O 1
ATOM 3701 N N . ALA A 1 503 ? -0.070 -9.018 11.022 1.00 91.31 503 ALA A N 1
ATOM 3702 C CA . ALA A 1 503 ? -1.187 -9.923 10.733 1.00 91.31 503 ALA A CA 1
ATOM 3703 C C . ALA A 1 503 ? -2.558 -9.268 11.018 1.00 91.31 503 ALA A C 1
ATOM 3705 O O . ALA A 1 503 ? -3.413 -9.850 11.685 1.00 91.31 503 ALA A O 1
ATOM 3706 N N . ASN A 1 504 ? -2.728 -8.036 10.522 1.00 91.19 504 ASN A N 1
ATOM 3707 C CA . ASN A 1 504 ? -3.853 -7.116 10.737 1.00 91.19 504 ASN A CA 1
ATOM 3708 C C . ASN A 1 504 ? -4.029 -6.573 12.167 1.00 91.19 504 ASN A C 1
ATOM 3710 O O . ASN A 1 504 ? -4.880 -5.709 12.355 1.00 91.19 504 ASN A O 1
ATOM 3714 N N . ASN A 1 505 ? -3.261 -7.021 13.165 1.00 93.19 505 ASN A N 1
ATOM 3715 C CA . ASN A 1 505 ? -3.328 -6.469 14.522 1.00 93.19 505 ASN A CA 1
ATOM 3716 C C . ASN A 1 505 ? -2.506 -5.184 14.601 1.00 93.19 505 ASN A C 1
ATOM 3718 O O . ASN A 1 505 ? -1.333 -5.200 14.240 1.00 93.19 505 ASN A O 1
ATOM 3722 N N . LEU A 1 506 ? -3.111 -4.112 15.101 1.00 95.31 506 LEU A N 1
ATOM 3723 C CA . LEU A 1 506 ? -2.459 -2.835 15.364 1.00 95.31 506 LEU A CA 1
ATOM 3724 C C . LEU A 1 506 ? -1.940 -2.815 16.805 1.00 95.31 506 LEU A C 1
ATOM 3726 O O . LEU A 1 506 ? -2.714 -2.958 17.754 1.00 95.31 506 LEU A O 1
ATOM 3730 N N . THR A 1 507 ? -0.637 -2.605 16.954 1.00 95.81 507 THR A N 1
ATOM 3731 C CA . THR A 1 507 ? 0.001 -2.282 18.234 1.00 95.81 507 THR A CA 1
ATOM 3732 C C . THR A 1 507 ? 0.505 -0.846 18.160 1.00 95.81 507 THR A C 1
ATOM 3734 O O . THR A 1 507 ? 1.170 -0.497 17.189 1.00 95.81 507 THR A O 1
ATOM 3737 N N . ILE A 1 508 ? 0.181 -0.034 19.162 1.00 96.94 508 ILE A N 1
ATOM 3738 C CA . ILE A 1 508 ? 0.797 1.276 19.399 1.00 96.94 508 ILE A CA 1
ATOM 3739 C C . ILE A 1 508 ? 1.972 1.075 20.353 1.00 96.94 508 ILE A C 1
ATOM 3741 O O . ILE A 1 508 ? 1.863 0.286 21.299 1.00 96.94 508 ILE A O 1
ATOM 3745 N N . ASP A 1 509 ? 3.084 1.758 20.094 1.00 95.75 509 ASP A N 1
ATOM 3746 C CA . ASP A 1 509 ? 4.314 1.564 20.855 1.00 95.75 509 ASP A CA 1
ATOM 3747 C C . ASP A 1 509 ? 4.195 2.008 22.319 1.00 95.75 509 ASP A C 1
ATOM 3749 O O . ASP A 1 509 ? 3.408 2.881 22.692 1.00 95.75 509 ASP A O 1
ATOM 3753 N N . SER A 1 510 ? 5.000 1.373 23.173 1.00 94.81 510 SER A N 1
ATOM 3754 C CA . SER A 1 510 ? 4.933 1.545 24.625 1.00 94.81 510 SER A CA 1
ATOM 3755 C C . SER A 1 510 ? 5.190 2.994 25.039 1.00 94.81 510 SER A C 1
ATOM 3757 O O . SER A 1 510 ? 6.265 3.538 24.788 1.00 94.81 510 SER A O 1
ATOM 3759 N N . GLY A 1 511 ? 4.218 3.608 25.716 1.00 93.94 511 GLY A N 1
ATOM 3760 C CA . GLY A 1 511 ? 4.281 5.006 26.148 1.00 93.94 511 GLY A CA 1
ATOM 3761 C C . GLY A 1 511 ? 3.736 6.029 25.143 1.00 93.94 511 GLY A C 1
ATOM 3762 O O . GLY A 1 511 ? 3.677 7.206 25.498 1.00 93.94 511 GLY A O 1
ATOM 3763 N N . PHE A 1 512 ? 3.290 5.615 23.950 1.00 96.25 512 PHE A N 1
ATOM 3764 C CA . PHE A 1 512 ? 2.650 6.503 22.972 1.00 96.25 512 PHE A CA 1
ATOM 3765 C C . PHE A 1 512 ? 1.126 6.484 23.091 1.00 96.25 512 PHE A C 1
ATOM 3767 O O . PHE A 1 512 ? 0.481 5.437 23.013 1.00 96.25 512 PHE A O 1
ATOM 3774 N N . LYS A 1 513 ? 0.530 7.668 23.255 1.00 97.00 513 LYS A N 1
ATOM 3775 C CA . LYS A 1 513 ? -0.925 7.844 23.305 1.00 97.00 513 LYS A CA 1
ATOM 3776 C C . LYS A 1 513 ? -1.531 7.576 21.928 1.00 97.00 513 LYS A C 1
ATOM 3778 O O . LYS A 1 513 ? -1.069 8.134 20.938 1.00 97.00 513 LYS A O 1
ATOM 3783 N N . LEU A 1 514 ? -2.622 6.816 21.867 1.00 97.81 514 LEU A N 1
ATOM 3784 C CA . LEU A 1 514 ? -3.460 6.757 20.667 1.00 97.81 514 LEU A CA 1
ATOM 3785 C C . LEU A 1 514 ? -4.487 7.893 20.698 1.00 97.81 514 LEU A C 1
ATOM 3787 O O . LEU A 1 514 ? -5.237 8.009 21.668 1.00 97.81 514 LEU A O 1
ATOM 3791 N N . LEU A 1 515 ? -4.565 8.694 19.635 1.00 98.31 515 LEU A N 1
ATOM 3792 C CA . LEU A 1 515 ? -5.606 9.704 19.441 1.00 98.31 515 LEU A CA 1
ATOM 3793 C C . LEU A 1 515 ? -6.387 9.424 18.153 1.00 98.31 515 LEU A C 1
ATOM 3795 O O . LEU A 1 515 ? -5.849 9.522 17.052 1.00 98.31 515 LEU A O 1
ATOM 3799 N N . ILE A 1 516 ? -7.679 9.130 18.292 1.00 98.31 516 ILE A N 1
ATOM 3800 C CA . ILE A 1 516 ? -8.625 9.138 17.174 1.00 98.31 516 ILE A CA 1
ATOM 3801 C C . ILE A 1 516 ? -9.138 10.569 17.012 1.00 98.31 516 ILE A C 1
ATOM 3803 O O . ILE A 1 516 ? -9.732 11.116 17.947 1.00 98.31 516 ILE A O 1
ATOM 3807 N N . TRP A 1 517 ? -8.872 11.176 15.857 1.00 97.75 517 TRP A N 1
ATOM 3808 C CA . TRP A 1 517 ? -9.080 12.606 15.625 1.00 97.75 517 TRP A CA 1
ATOM 3809 C C . TRP A 1 517 ? -10.560 13.015 15.589 1.00 97.75 517 TRP A C 1
ATOM 3811 O O . TRP A 1 517 ? -11.453 12.213 15.316 1.00 97.75 517 TRP A O 1
ATOM 3821 N N . GLN A 1 518 ? -10.830 14.280 15.915 1.00 96.62 518 GLN A N 1
ATOM 3822 C CA . GLN A 1 518 ? -12.186 14.800 16.110 1.00 96.62 518 GLN A CA 1
ATOM 3823 C C . GLN A 1 518 ? -13.053 14.712 14.843 1.00 96.62 518 GLN A C 1
ATOM 3825 O O . GLN A 1 518 ? -12.746 15.320 13.825 1.00 96.62 518 GLN A O 1
ATOM 3830 N N . GLY A 1 519 ? -14.192 14.022 14.946 1.00 95.94 519 GLY A N 1
ATOM 3831 C CA . GLY A 1 519 ? -15.129 13.806 13.834 1.00 95.94 519 GLY A CA 1
ATOM 3832 C C . GLY A 1 519 ? -14.858 12.561 12.980 1.00 95.94 519 GLY A C 1
ATOM 3833 O O . GLY A 1 519 ? -15.742 12.163 12.218 1.00 95.94 519 GLY A O 1
ATOM 3834 N N . ASP A 1 520 ? -13.702 11.916 13.145 1.00 97.50 520 ASP A N 1
ATOM 3835 C CA . ASP A 1 520 ? -13.213 10.917 12.193 1.00 97.50 520 ASP A CA 1
ATOM 3836 C C . ASP A 1 520 ? -13.540 9.479 12.590 1.00 97.50 520 ASP A C 1
ATOM 3838 O O . ASP A 1 520 ? -13.812 9.160 13.749 1.00 97.50 520 ASP A O 1
ATOM 3842 N N . VAL A 1 521 ? -13.501 8.578 11.606 1.00 97.44 521 VAL A N 1
ATOM 3843 C CA . VAL A 1 521 ? -13.876 7.173 11.785 1.00 97.44 521 VAL A CA 1
ATOM 3844 C C . VAL A 1 521 ? -12.677 6.254 11.571 1.00 97.44 521 VAL A C 1
ATOM 3846 O O . VAL A 1 521 ? -12.056 6.249 10.509 1.00 97.44 521 VAL A O 1
ATOM 3849 N N . VAL A 1 522 ? -12.409 5.399 12.558 1.00 96.38 522 VAL A N 1
ATOM 3850 C CA . VAL A 1 522 ? -11.388 4.348 12.495 1.00 96.38 522 VAL A CA 1
ATOM 3851 C C . VAL A 1 522 ? -12.063 2.981 12.548 1.00 96.38 522 VAL A C 1
ATOM 3853 O O . VAL A 1 522 ? -12.802 2.665 13.481 1.00 96.38 522 VAL A O 1
ATOM 3856 N N . ASN A 1 523 ? -11.814 2.157 11.530 1.00 94.19 523 ASN A N 1
ATOM 3857 C CA . ASN A 1 523 ? -12.395 0.826 11.361 1.00 94.19 523 ASN A CA 1
ATOM 3858 C C . ASN A 1 523 ? -11.321 -0.251 11.531 1.00 94.19 523 ASN A C 1
ATOM 3860 O O . ASN A 1 523 ? -10.571 -0.536 10.596 1.00 94.19 523 ASN A O 1
ATOM 3864 N N . LEU A 1 524 ? -11.280 -0.894 12.700 1.00 92.19 524 LEU A N 1
ATOM 3865 C CA . LEU A 1 524 ? -10.308 -1.948 12.982 1.00 92.19 524 LEU A CA 1
ATOM 3866 C C . LEU A 1 524 ? -10.881 -3.351 12.723 1.00 92.19 524 LEU A C 1
ATOM 3868 O O . LEU A 1 524 ? -11.992 -3.700 13.143 1.00 92.19 524 LEU A O 1
ATOM 3872 N N . THR A 1 525 ? -10.089 -4.153 12.010 1.00 89.00 525 THR A N 1
ATOM 3873 C CA . THR A 1 525 ? -10.374 -5.534 11.586 1.00 89.00 525 THR A CA 1
ATOM 3874 C C . THR A 1 525 ? -9.411 -6.568 12.173 1.00 89.00 525 THR A C 1
ATOM 3876 O O . THR A 1 525 ? -9.643 -7.763 11.990 1.00 89.00 525 THR A O 1
ATOM 3879 N N . GLY A 1 526 ? -8.357 -6.134 12.868 1.00 90.44 526 GLY A N 1
ATOM 3880 C CA . GLY A 1 526 ? -7.566 -6.958 13.790 1.00 90.44 526 GLY A CA 1
ATOM 3881 C C . GLY A 1 526 ? -7.621 -6.408 15.220 1.00 90.44 526 GLY A C 1
ATOM 3882 O O . GLY A 1 526 ? -8.349 -5.450 15.492 1.00 90.44 526 GLY A O 1
ATOM 3883 N N . ASN A 1 527 ? -6.858 -7.006 16.138 1.00 92.25 527 ASN A N 1
ATOM 3884 C CA . ASN A 1 527 ? -6.764 -6.517 17.518 1.00 92.25 527 ASN A CA 1
ATOM 3885 C C . ASN A 1 527 ? -6.161 -5.107 17.578 1.00 92.25 527 ASN A C 1
ATOM 3887 O O . ASN A 1 527 ? -5.339 -4.749 16.733 1.00 92.25 527 ASN A O 1
ATOM 3891 N N . LEU A 1 528 ? -6.537 -4.354 18.611 1.00 94.31 528 LEU A N 1
ATOM 3892 C CA . LEU A 1 528 ? -5.873 -3.120 19.023 1.00 94.31 528 LEU A CA 1
ATOM 3893 C C . LEU A 1 528 ? -5.154 -3.371 20.348 1.00 94.31 528 LEU A C 1
ATOM 3895 O O . LEU A 1 528 ? -5.767 -3.869 21.292 1.00 94.31 528 LEU A O 1
ATOM 3899 N N . THR A 1 529 ? -3.887 -2.985 20.436 1.00 94.69 529 THR A N 1
ATOM 3900 C CA . THR A 1 529 ? -3.139 -2.927 21.696 1.00 94.69 529 THR A CA 1
ATOM 3901 C C . THR A 1 529 ? -2.512 -1.549 21.835 1.00 94.69 529 THR A C 1
ATOM 3903 O O . THR A 1 529 ? -1.788 -1.120 20.940 1.00 94.69 529 THR A O 1
ATOM 3906 N N . VAL A 1 530 ? -2.766 -0.880 22.957 1.00 95.38 530 VAL A N 1
ATOM 3907 C CA . VAL A 1 530 ? -2.061 0.342 23.371 1.00 95.38 530 VAL A CA 1
ATOM 3908 C C . VAL A 1 530 ? -1.337 0.021 24.677 1.00 95.38 530 VAL A C 1
ATOM 3910 O O . VAL A 1 530 ? -1.965 -0.452 25.631 1.00 95.38 530 VAL A O 1
ATOM 3913 N N . ASP A 1 531 ? -0.014 0.200 24.701 1.00 91.06 531 ASP A N 1
ATOM 3914 C CA . ASP A 1 531 ? 0.834 -0.231 25.816 1.00 91.06 531 ASP A CA 1
ATOM 3915 C C . ASP A 1 531 ? 1.316 0.956 26.667 1.00 91.06 531 ASP A C 1
ATOM 3917 O O . ASP A 1 531 ? 1.918 1.895 26.152 1.00 91.06 531 ASP A O 1
ATOM 3921 N N . ASN A 1 532 ? 1.065 0.912 27.982 1.00 90.81 532 ASN A N 1
ATOM 3922 C CA . ASN A 1 532 ? 1.552 1.891 28.967 1.00 90.81 532 ASN A CA 1
ATOM 3923 C C . ASN A 1 532 ? 1.259 3.376 28.613 1.00 90.81 532 ASN A C 1
ATOM 3925 O O . ASN A 1 532 ? 2.037 4.272 28.940 1.00 90.81 532 ASN A O 1
ATOM 3929 N N . ALA A 1 533 ? 0.136 3.645 27.943 1.00 93.62 533 ALA A N 1
ATOM 3930 C CA . ALA A 1 533 ? -0.265 4.977 27.491 1.00 93.62 533 ALA A CA 1
ATOM 3931 C C . ALA A 1 533 ? -1.787 5.102 27.346 1.00 93.62 533 ALA A C 1
ATOM 3933 O O . ALA A 1 533 ? -2.499 4.099 27.339 1.00 93.62 533 ALA A O 1
ATOM 3934 N N . ASP A 1 534 ? -2.290 6.330 27.226 1.00 95.69 534 ASP A N 1
ATOM 3935 C CA . ASP A 1 534 ? -3.721 6.599 27.055 1.00 95.69 534 ASP A CA 1
ATOM 3936 C C . ASP A 1 534 ? -4.230 6.251 25.647 1.00 95.69 534 ASP A C 1
ATOM 3938 O O . ASP A 1 534 ? -3.510 6.322 24.651 1.00 95.69 534 ASP A O 1
ATOM 3942 N N . CYS A 1 535 ? -5.526 5.957 25.551 1.00 96.88 535 CYS A N 1
ATOM 3943 C CA . CYS A 1 535 ? -6.251 5.924 24.285 1.00 96.88 535 CYS A CA 1
ATOM 3944 C C . CYS A 1 535 ? -7.382 6.951 24.350 1.00 96.88 535 CYS A C 1
ATOM 3946 O O . CYS A 1 535 ? -8.267 6.825 25.197 1.00 96.88 535 CYS A O 1
ATOM 3948 N N . GLN A 1 536 ? -7.381 7.945 23.461 1.00 97.88 536 GLN A N 1
ATOM 3949 C CA . GLN A 1 536 ? -8.443 8.942 23.354 1.00 97.88 536 GLN A CA 1
ATOM 3950 C C . GLN A 1 536 ? -9.233 8.787 22.054 1.00 97.88 536 GLN A C 1
ATOM 3952 O O . GLN A 1 536 ? -8.671 8.771 20.961 1.00 97.88 536 GLN A O 1
ATOM 3957 N N . ILE A 1 537 ? -10.557 8.744 22.184 1.00 98.44 537 ILE A N 1
ATOM 3958 C CA . ILE A 1 537 ? -11.506 8.860 21.076 1.00 98.44 537 ILE A CA 1
ATOM 3959 C C . ILE A 1 537 ? -12.130 10.249 21.194 1.00 98.44 537 ILE A C 1
ATOM 3961 O O . ILE A 1 537 ? -12.956 10.467 22.081 1.00 98.44 537 ILE A O 1
ATOM 3965 N N . ALA A 1 538 ? -11.701 11.197 20.357 1.00 98.25 538 ALA A N 1
ATOM 3966 C CA . ALA A 1 538 ? -12.090 12.601 20.484 1.00 98.25 538 ALA A CA 1
ATOM 3967 C C . ALA A 1 538 ? -13.583 12.854 20.188 1.00 98.25 538 ALA A C 1
ATOM 3969 O O . ALA A 1 538 ? -14.300 12.008 19.649 1.00 98.25 538 ALA A O 1
ATOM 3970 N N . VAL A 1 539 ? -14.062 14.056 20.523 1.00 97.75 539 VAL A N 1
ATOM 3971 C CA . VAL A 1 539 ? -15.458 14.467 20.303 1.00 97.75 539 VAL A CA 1
ATOM 3972 C C . VAL A 1 539 ? -15.860 14.272 18.837 1.00 97.75 539 VAL A C 1
ATOM 3974 O O . VAL A 1 539 ? -15.191 14.738 17.918 1.00 97.75 539 VAL A O 1
ATOM 3977 N N . GLY A 1 540 ? -16.982 13.583 18.621 1.00 96.81 540 GLY A N 1
ATOM 3978 C CA . GLY A 1 540 ? -17.515 13.284 17.288 1.00 96.81 540 GLY A CA 1
ATOM 3979 C C . GLY A 1 540 ? -16.794 12.162 16.532 1.00 96.81 540 GLY A C 1
ATOM 3980 O O . GLY A 1 540 ? -17.335 11.698 15.534 1.00 96.81 540 GLY A O 1
ATOM 3981 N N . ALA A 1 541 ? -15.635 11.701 17.011 1.00 98.31 541 ALA A N 1
ATOM 3982 C CA . ALA A 1 541 ? -14.908 10.581 16.427 1.00 98.31 541 ALA A CA 1
ATOM 3983 C C . ALA A 1 541 ? -15.614 9.240 16.687 1.00 98.31 541 ALA A C 1
ATOM 3985 O O . ALA A 1 541 ? -16.425 9.116 17.614 1.00 98.31 541 ALA A O 1
ATOM 3986 N N . ALA A 1 542 ? -15.273 8.207 15.917 1.00 97.56 542 ALA A N 1
ATOM 3987 C CA . ALA A 1 542 ? -15.748 6.846 16.127 1.00 97.56 542 ALA A CA 1
ATOM 3988 C C . ALA A 1 542 ? -14.633 5.800 15.967 1.00 97.56 542 ALA A C 1
ATOM 3990 O O . ALA A 1 542 ? -14.060 5.654 14.888 1.00 97.56 542 ALA A O 1
ATOM 3991 N N . LEU A 1 543 ? -14.392 5.009 17.016 1.00 96.06 543 LEU A N 1
ATOM 3992 C CA . LEU A 1 543 ? -13.553 3.811 16.962 1.00 96.06 543 LEU A CA 1
ATOM 3993 C C . LEU A 1 543 ? -14.444 2.570 16.856 1.00 96.06 543 LEU A C 1
ATOM 3995 O O . LEU A 1 543 ? -15.208 2.254 17.771 1.00 96.06 543 LEU A O 1
ATOM 3999 N N . ASN A 1 544 ? -14.341 1.859 15.736 1.00 94.06 544 ASN A N 1
ATOM 4000 C CA . ASN A 1 544 ? -15.155 0.687 15.429 1.00 94.06 544 ASN A CA 1
ATOM 4001 C C . ASN A 1 544 ? -14.290 -0.578 15.462 1.00 94.06 544 ASN A C 1
ATOM 4003 O O . ASN A 1 544 ? -13.425 -0.768 14.605 1.00 94.06 544 ASN A O 1
ATOM 4007 N N . ILE A 1 545 ? -14.553 -1.465 16.421 1.00 88.88 545 ILE A N 1
ATOM 4008 C CA . ILE A 1 545 ? -13.789 -2.698 16.646 1.00 88.88 545 ILE A CA 1
ATOM 4009 C C . ILE A 1 545 ? -14.679 -3.895 16.302 1.00 88.88 545 ILE A C 1
ATOM 4011 O O . ILE A 1 545 ? -15.649 -4.211 16.998 1.00 88.88 545 ILE A O 1
ATOM 4015 N N . ASN A 1 546 ? -14.377 -4.552 15.180 1.00 82.88 546 ASN A N 1
ATOM 4016 C CA . ASN A 1 546 ? -15.228 -5.597 14.613 1.00 82.88 546 ASN A CA 1
ATOM 4017 C C . ASN A 1 546 ? -14.570 -6.977 14.725 1.00 82.88 546 ASN A C 1
ATOM 4019 O O . ASN A 1 546 ? -13.688 -7.285 13.931 1.00 82.88 546 ASN A O 1
ATOM 4023 N N . ALA A 1 547 ? -15.045 -7.814 15.655 1.00 65.19 547 ALA A N 1
ATOM 4024 C CA . ALA A 1 547 ? -14.619 -9.204 15.882 1.00 65.19 547 ALA A CA 1
ATOM 4025 C C . ALA A 1 547 ? -13.198 -9.389 16.452 1.00 65.19 547 ALA A C 1
ATOM 4027 O O . ALA A 1 547 ? -12.535 -10.378 16.146 1.00 65.19 547 ALA A O 1
ATOM 4028 N N . ASN A 1 548 ? -12.746 -8.457 17.297 1.00 82.62 548 ASN A N 1
ATOM 4029 C CA . ASN A 1 548 ? -11.370 -8.394 17.795 1.00 82.62 548 ASN A CA 1
ATOM 4030 C C . ASN A 1 548 ? -11.277 -7.976 19.270 1.00 82.62 548 ASN A C 1
ATOM 4032 O O . ASN A 1 548 ? -12.256 -7.525 19.864 1.00 82.62 548 ASN A O 1
ATOM 4036 N N . THR A 1 549 ? -10.086 -8.115 19.850 1.00 88.00 549 THR A N 1
ATOM 4037 C CA . THR A 1 549 ? -9.761 -7.648 21.199 1.00 88.00 549 THR A CA 1
ATOM 4038 C C . THR A 1 549 ? -9.196 -6.226 21.174 1.00 88.00 549 THR A C 1
ATOM 4040 O O . THR A 1 549 ? -8.326 -5.919 20.358 1.00 88.00 549 THR A O 1
ATOM 4043 N N . PHE A 1 550 ? -9.643 -5.382 22.105 1.00 91.75 550 PHE A N 1
ATOM 4044 C CA . PHE A 1 550 ? -8.979 -4.128 22.465 1.00 91.75 550 PHE A CA 1
ATOM 4045 C C . PHE A 1 550 ? -8.278 -4.294 23.814 1.00 91.75 550 PHE A C 1
ATOM 4047 O O . PHE A 1 550 ? -8.945 -4.433 24.837 1.00 91.75 550 PHE A O 1
ATOM 4054 N N . ASN A 1 551 ? -6.946 -4.277 23.809 1.00 91.50 551 ASN A N 1
ATOM 4055 C CA . ASN A 1 551 ? -6.115 -4.317 25.005 1.00 91.50 551 ASN A CA 1
ATOM 4056 C C . ASN A 1 551 ? -5.608 -2.909 25.356 1.00 91.50 551 ASN A C 1
ATOM 4058 O O . ASN A 1 551 ? -5.039 -2.227 24.498 1.00 91.50 551 ASN A O 1
ATOM 4062 N N . LEU A 1 552 ? -5.731 -2.523 26.626 1.00 91.19 552 LEU A N 1
ATOM 4063 C CA . LEU A 1 552 ? -5.041 -1.366 27.205 1.00 91.19 552 LEU A CA 1
ATOM 4064 C C . LEU A 1 552 ? -4.236 -1.838 28.418 1.00 91.19 552 LEU A C 1
ATOM 4066 O O . LEU A 1 552 ? -4.800 -2.296 29.424 1.00 91.19 552 LEU A O 1
ATOM 4070 N N . THR A 1 553 ? -2.910 -1.789 28.306 1.00 82.81 553 THR A N 1
ATOM 4071 C CA . THR A 1 553 ? -2.027 -2.314 29.355 1.00 82.81 553 THR A CA 1
ATOM 4072 C C . THR A 1 553 ? -1.822 -1.298 30.491 1.00 82.81 553 THR A C 1
ATOM 4074 O O . THR A 1 553 ? -2.374 -0.194 30.490 1.00 82.81 553 THR A O 1
ATOM 4077 N N . THR A 1 554 ? -1.082 -1.697 31.526 1.00 74.75 554 THR A N 1
ATOM 4078 C CA . THR A 1 554 ? -0.957 -0.937 32.771 1.00 74.75 554 THR A CA 1
ATOM 4079 C C . THR A 1 554 ? -0.256 0.396 32.538 1.00 74.75 554 THR A C 1
ATOM 4081 O O . THR A 1 554 ? 0.893 0.402 32.107 1.00 74.75 554 THR A O 1
ATOM 4084 N N . GLY A 1 555 ? -0.914 1.502 32.893 1.00 71.88 555 GLY A N 1
ATOM 4085 C CA . GLY A 1 555 ? -0.344 2.855 32.840 1.00 71.88 555 GLY A CA 1
ATOM 4086 C C . GLY A 1 555 ? -1.261 3.894 32.192 1.00 71.88 555 GLY A C 1
ATOM 4087 O O . GLY A 1 555 ? -1.148 5.070 32.524 1.00 71.88 555 GLY A O 1
ATOM 4088 N N . GLY A 1 556 ? -2.187 3.462 31.330 1.00 86.88 556 GLY A N 1
ATOM 4089 C CA . GLY A 1 556 ? -3.099 4.347 30.599 1.00 86.88 556 GLY A CA 1
ATOM 4090 C C . GLY A 1 556 ? -4.518 4.474 31.161 1.00 86.88 556 GLY A C 1
ATOM 4091 O O . GLY A 1 556 ? -4.891 3.866 32.169 1.00 86.88 556 GLY A O 1
ATOM 4092 N N . THR A 1 557 ? -5.328 5.244 30.436 1.00 94.94 557 THR A N 1
ATOM 4093 C CA . THR A 1 557 ? -6.783 5.401 30.560 1.00 94.94 557 THR A CA 1
ATOM 4094 C C . THR A 1 557 ? -7.428 5.402 29.169 1.00 94.94 557 THR A C 1
ATOM 4096 O O . THR A 1 557 ? -6.916 6.012 28.227 1.00 94.94 557 THR A O 1
ATOM 4099 N N . LEU A 1 558 ? -8.569 4.719 29.032 1.00 96.62 558 LEU A N 1
ATOM 4100 C CA . LEU A 1 558 ? -9.437 4.845 27.862 1.00 96.62 558 LEU A CA 1
ATOM 4101 C C . LEU A 1 558 ? -10.356 6.055 28.058 1.00 96.62 558 LEU A C 1
ATOM 4103 O O . LEU A 1 558 ? -11.296 5.984 28.845 1.00 96.62 558 LEU A O 1
ATOM 4107 N N . ASN A 1 559 ? -10.088 7.132 27.325 1.00 97.50 559 ASN A N 1
ATOM 4108 C CA . ASN A 1 559 ? -10.856 8.374 27.323 1.00 97.50 559 ASN A CA 1
ATOM 4109 C C . ASN A 1 559 ? -11.773 8.404 26.086 1.00 97.50 559 ASN A C 1
ATOM 4111 O O . ASN A 1 559 ? -11.306 8.634 24.970 1.00 97.50 559 ASN A O 1
ATOM 4115 N N . ASN A 1 560 ? -13.072 8.149 26.247 1.00 98.00 560 ASN A N 1
ATOM 4116 C CA . ASN A 1 560 ? -14.033 8.168 25.139 1.00 98.00 560 ASN A CA 1
ATOM 4117 C C . ASN A 1 560 ? -14.934 9.407 25.204 1.00 98.00 560 ASN A C 1
ATOM 4119 O O . ASN A 1 560 ? -15.934 9.404 25.922 1.00 98.00 560 ASN A O 1
ATOM 4123 N N . ASP A 1 561 ? -14.611 10.432 24.413 1.00 98.31 561 ASP A N 1
ATOM 4124 C CA . ASP A 1 561 ? -15.455 11.613 24.169 1.00 98.31 561 ASP A CA 1
ATOM 4125 C C . ASP A 1 561 ? -16.352 11.437 22.923 1.00 98.31 561 ASP A C 1
ATOM 4127 O O . ASP A 1 561 ? -17.361 12.128 22.760 1.00 98.31 561 ASP A O 1
ATOM 4131 N N . GLY A 1 562 ? -15.978 10.517 22.028 1.00 98.38 562 GLY A N 1
ATOM 4132 C CA . GLY A 1 562 ? -16.683 10.180 20.790 1.00 98.38 562 GLY A CA 1
ATOM 4133 C C . GLY A 1 562 ? -17.575 8.941 20.911 1.00 98.38 562 GLY A C 1
ATOM 4134 O O . GLY A 1 562 ? -18.422 8.835 21.800 1.00 98.38 562 GLY A O 1
ATOM 4135 N N . THR A 1 563 ? -17.438 8.004 19.973 1.00 98.06 563 THR A N 1
ATOM 4136 C CA . THR A 1 563 ? -18.188 6.740 19.956 1.00 98.06 563 THR A CA 1
ATOM 4137 C C . THR A 1 563 ? -17.255 5.535 19.877 1.00 98.06 563 THR A C 1
ATOM 4139 O O . THR A 1 563 ? -16.524 5.372 18.906 1.00 98.06 563 THR A O 1
ATOM 4142 N N . LEU A 1 564 ? -17.354 4.623 20.840 1.00 96.12 564 LEU A N 1
ATOM 4143 C CA . LEU A 1 564 ? -16.717 3.310 20.791 1.00 96.12 564 LEU A CA 1
ATOM 4144 C C . LEU A 1 564 ? -17.765 2.258 20.408 1.00 96.12 564 LEU A C 1
ATOM 4146 O O . LEU A 1 564 ? -18.667 1.950 21.191 1.00 96.12 564 LEU A O 1
ATOM 4150 N N . ASN A 1 565 ? -17.658 1.706 19.201 1.00 93.75 565 ASN A N 1
ATOM 4151 C CA . ASN A 1 565 ? -18.541 0.648 18.711 1.00 93.75 565 ASN A CA 1
ATOM 4152 C C . ASN A 1 565 ? -17.821 -0.695 18.733 1.00 93.75 565 ASN A C 1
ATOM 4154 O O . ASN A 1 565 ? -16.789 -0.857 18.081 1.00 93.75 565 ASN A O 1
ATOM 4158 N N . ILE A 1 566 ? -18.392 -1.677 19.429 1.00 87.88 566 ILE A N 1
ATOM 4159 C CA . ILE A 1 566 ? -17.807 -3.014 19.531 1.00 87.88 566 ILE A CA 1
ATOM 4160 C C . ILE A 1 566 ? -18.885 -4.036 19.212 1.00 87.88 566 ILE A C 1
ATOM 4162 O O . ILE A 1 566 ? -19.749 -4.343 20.030 1.00 87.88 566 ILE A O 1
ATOM 4166 N N . THR A 1 567 ? -18.854 -4.540 17.981 1.00 81.12 567 THR A N 1
ATOM 4167 C CA . THR A 1 567 ? -19.899 -5.431 17.460 1.00 81.12 567 THR A CA 1
ATOM 4168 C C . THR A 1 567 ? -19.773 -6.841 18.036 1.00 81.12 567 THR A C 1
ATOM 4170 O O . THR A 1 567 ? -20.770 -7.495 18.312 1.00 81.12 567 THR A O 1
ATOM 4173 N N . THR A 1 568 ? -18.537 -7.323 18.179 1.00 73.50 568 THR A N 1
ATOM 4174 C CA . THR A 1 568 ? -18.152 -8.632 18.733 1.00 73.50 568 THR A CA 1
ATOM 4175 C C . THR A 1 568 ? -16.689 -8.547 19.170 1.00 73.50 568 THR A C 1
ATOM 4177 O O . THR A 1 568 ? -15.906 -7.884 18.489 1.00 73.50 568 THR A O 1
ATOM 4180 N N . GLY A 1 569 ? -16.304 -9.210 20.265 1.00 80.88 569 GLY A N 1
ATOM 4181 C CA . GLY A 1 569 ? -14.918 -9.193 20.741 1.00 80.88 569 GLY A CA 1
ATOM 4182 C C . GLY A 1 569 ? -14.770 -9.214 22.261 1.00 80.88 569 GLY A C 1
ATOM 4183 O O . GLY A 1 569 ? -15.642 -9.713 22.976 1.00 80.88 569 GLY A O 1
ATOM 4184 N N . LEU A 1 570 ? -13.652 -8.653 22.721 1.00 89.06 570 LEU A N 1
ATOM 4185 C CA . LEU A 1 570 ? -13.276 -8.461 24.122 1.00 89.06 570 LEU A CA 1
ATOM 4186 C C . LEU A 1 570 ? -12.681 -7.053 24.273 1.00 89.06 570 LEU A C 1
ATOM 4188 O O . LEU A 1 570 ? -11.853 -6.657 23.457 1.00 89.06 570 LEU A O 1
ATOM 4192 N N . ILE A 1 571 ? -13.042 -6.319 25.322 1.00 91.69 571 ILE A N 1
ATOM 4193 C CA . ILE A 1 571 ? -12.177 -5.244 25.830 1.00 91.69 571 ILE A CA 1
ATOM 4194 C C . ILE A 1 571 ? -11.429 -5.799 27.039 1.00 91.69 571 ILE A C 1
ATOM 4196 O O . ILE A 1 571 ? -12.070 -6.372 27.918 1.00 91.69 571 ILE A O 1
ATOM 4200 N N . ASP A 1 572 ? -10.112 -5.632 27.096 1.00 92.50 572 ASP A N 1
ATOM 4201 C CA . ASP A 1 572 ? -9.284 -6.015 28.238 1.00 92.50 572 ASP A CA 1
ATOM 4202 C C . ASP A 1 572 ? -8.432 -4.819 28.685 1.00 92.50 572 ASP A C 1
ATOM 4204 O O . ASP A 1 572 ? -7.412 -4.474 28.082 1.00 92.50 572 ASP A O 1
ATOM 4208 N N . LEU A 1 573 ? -8.912 -4.122 29.714 1.00 93.25 573 LEU A N 1
ATOM 4209 C CA . LEU A 1 573 ? -8.334 -2.881 30.215 1.00 93.25 573 LEU A CA 1
ATOM 4210 C C . LEU A 1 573 ? -7.733 -3.125 31.600 1.00 93.25 573 LEU A C 1
ATOM 4212 O O . LEU A 1 573 ? -8.438 -3.167 32.607 1.00 93.25 573 LEU A O 1
ATOM 4216 N N . SER A 1 574 ? -6.408 -3.174 31.697 1.00 90.94 574 SER A N 1
ATOM 4217 C CA . SER A 1 574 ? -5.697 -3.158 32.993 1.00 90.94 574 SER A CA 1
ATOM 4218 C C . SER A 1 574 ? -5.552 -1.738 33.585 1.00 90.94 574 SER A C 1
ATOM 4220 O O . SER A 1 574 ? -4.657 -1.449 34.377 1.00 90.94 574 SER A O 1
ATOM 4222 N N . ALA A 1 575 ? -6.455 -0.855 33.163 1.00 89.94 575 ALA A N 1
ATOM 4223 C CA . ALA A 1 575 ? -6.391 0.602 33.159 1.00 89.94 575 ALA A CA 1
ATOM 4224 C C . ALA A 1 575 ? -7.726 1.194 33.660 1.00 89.94 575 ALA A C 1
ATOM 4226 O O . ALA A 1 575 ? -8.601 0.445 34.095 1.00 89.94 575 ALA A O 1
ATOM 4227 N N . ASN A 1 576 ? -7.906 2.518 33.602 1.00 93.81 576 ASN A N 1
ATOM 4228 C CA . ASN A 1 576 ? -9.216 3.156 33.820 1.00 93.81 576 ASN A CA 1
ATOM 4229 C C . ASN A 1 576 ? -10.026 3.259 32.514 1.00 93.81 576 ASN A C 1
ATOM 4231 O O . ASN A 1 576 ? -9.457 3.263 31.419 1.00 93.81 576 ASN A O 1
ATOM 4235 N N . LEU A 1 577 ? -11.348 3.405 32.639 1.00 96.31 577 LEU A N 1
ATOM 4236 C CA . LEU A 1 577 ? -12.262 3.754 31.548 1.00 96.31 577 LEU A CA 1
ATOM 4237 C C . LEU A 1 577 ? -13.069 4.995 31.946 1.00 96.31 577 LEU A C 1
ATOM 4239 O O . LEU A 1 577 ? -13.897 4.922 32.856 1.00 96.31 577 LEU A O 1
ATOM 4243 N N . ASP A 1 578 ? -12.853 6.096 31.227 1.00 97.19 578 ASP A N 1
ATOM 4244 C CA . ASP A 1 578 ? -13.592 7.357 31.320 1.00 97.19 578 ASP A CA 1
ATOM 4245 C C . ASP A 1 578 ? -14.433 7.546 30.040 1.00 97.19 578 ASP A C 1
ATOM 4247 O O . ASP A 1 578 ? -13.905 7.750 28.946 1.00 97.19 578 ASP A O 1
ATOM 4251 N N . ASN A 1 579 ? -15.761 7.460 30.156 1.00 97.69 579 ASN A N 1
ATOM 4252 C CA . ASN A 1 579 ? -16.699 7.624 29.042 1.00 97.69 579 ASN A CA 1
ATOM 4253 C C . ASN A 1 579 ? -17.541 8.893 29.197 1.00 97.69 579 ASN A C 1
ATOM 4255 O O . ASN A 1 579 ? -18.481 8.917 29.993 1.00 97.69 579 ASN A O 1
ATOM 4259 N N . PHE A 1 580 ? -17.268 9.906 28.379 1.00 97.81 580 PHE A N 1
ATOM 4260 C CA . PHE A 1 580 ? -18.106 11.099 28.209 1.00 97.81 580 PHE A CA 1
ATOM 4261 C C . PHE A 1 580 ? -19.021 11.000 26.974 1.00 97.81 580 PHE A C 1
ATOM 4263 O O . PHE A 1 580 ? -20.062 11.654 26.916 1.00 97.81 580 PHE A O 1
ATOM 4270 N N . GLY A 1 581 ? -18.644 10.166 26.003 1.00 97.75 581 GLY A N 1
ATOM 4271 C CA . GLY A 1 581 ? -19.345 9.924 24.747 1.00 97.75 581 GLY A CA 1
ATOM 4272 C C . GLY A 1 581 ? -20.292 8.720 24.797 1.00 97.75 581 GLY A C 1
ATOM 4273 O O . GLY A 1 581 ? -21.084 8.556 25.725 1.00 97.75 581 GLY A O 1
ATOM 4274 N N . THR A 1 582 ? -20.262 7.876 23.764 1.00 97.62 582 THR A N 1
ATOM 4275 C CA . THR A 1 582 ? -21.107 6.670 23.660 1.00 97.62 582 THR A CA 1
ATOM 4276 C C . THR A 1 582 ? -20.269 5.400 23.552 1.00 97.62 582 THR A C 1
ATOM 4278 O O . THR A 1 582 ? -19.383 5.318 22.706 1.00 97.62 582 THR A O 1
ATOM 4281 N N . ILE A 1 583 ? -20.600 4.375 24.339 1.00 96.62 583 ILE A N 1
ATOM 4282 C CA . ILE A 1 583 ? -20.088 3.006 24.181 1.00 96.62 583 ILE A CA 1
ATOM 4283 C C . ILE A 1 583 ? -21.244 2.096 23.750 1.00 96.62 583 ILE A C 1
ATOM 4285 O O . ILE A 1 583 ? -22.258 1.995 24.443 1.00 96.62 583 ILE A O 1
ATOM 4289 N N . ASN A 1 584 ? -21.082 1.406 22.620 1.00 94.69 584 ASN A N 1
ATOM 4290 C CA . ASN A 1 584 ? -22.037 0.434 22.083 1.00 94.69 584 ASN A CA 1
ATOM 4291 C C . ASN A 1 584 ? -21.454 -0.980 22.199 1.00 94.69 584 ASN A C 1
ATOM 4293 O O . ASN A 1 584 ? -20.588 -1.363 21.413 1.00 94.69 584 ASN A O 1
ATOM 4297 N N . ALA A 1 585 ? -21.935 -1.751 23.179 1.00 91.56 585 ALA A N 1
ATOM 4298 C CA . ALA A 1 585 ? -21.232 -2.928 23.695 1.00 91.56 585 ALA A CA 1
ATOM 4299 C C . ALA A 1 585 ? -21.691 -4.293 23.138 1.00 91.56 585 ALA A C 1
ATOM 4301 O O . ALA A 1 585 ? -21.365 -5.305 23.742 1.00 91.56 585 ALA A O 1
ATOM 4302 N N . GLY A 1 586 ? -22.455 -4.344 22.038 1.00 83.56 586 GLY A N 1
ATOM 4303 C CA . GLY A 1 586 ? -22.647 -5.504 21.132 1.00 83.56 586 GLY A CA 1
ATOM 4304 C C . GLY A 1 586 ? -22.953 -6.917 21.673 1.00 83.56 586 GLY A C 1
ATOM 4305 O O . GLY A 1 586 ? -22.973 -7.856 20.881 1.00 83.56 586 GLY A O 1
ATOM 4306 N N . GLY A 1 587 ? -23.157 -7.117 22.977 1.00 84.06 587 GLY A N 1
ATOM 4307 C CA . GLY A 1 587 ? -23.082 -8.443 23.603 1.00 84.06 587 GLY A CA 1
ATOM 4308 C C . GLY A 1 587 ? -21.658 -8.936 23.916 1.00 84.06 587 GLY A C 1
ATOM 4309 O O . GLY A 1 587 ? -21.445 -10.144 23.986 1.00 84.06 587 GLY A O 1
ATOM 4310 N N . VAL A 1 588 ? -20.674 -8.039 24.063 1.00 90.06 588 VAL A N 1
ATOM 4311 C CA . VAL A 1 588 ? -19.255 -8.383 24.294 1.00 90.06 588 VAL A CA 1
ATOM 4312 C C . VAL A 1 588 ? -18.898 -8.542 25.774 1.00 90.06 588 VAL A C 1
ATOM 4314 O O . VAL A 1 588 ? -19.645 -8.126 26.660 1.00 90.06 588 VAL A O 1
ATOM 4317 N N . LEU A 1 589 ? -17.722 -9.120 26.035 1.00 93.00 589 LEU A N 1
ATOM 4318 C CA . LEU A 1 589 ? -17.085 -9.095 27.352 1.00 93.00 589 LEU A CA 1
ATOM 4319 C C . LEU A 1 589 ? -16.223 -7.828 27.484 1.00 93.00 589 LEU A C 1
ATOM 4321 O O . LEU A 1 589 ? -15.430 -7.521 26.594 1.00 93.00 589 LEU A O 1
ATOM 4325 N N . ILE A 1 590 ? -16.362 -7.112 28.597 1.00 95.12 590 ILE A N 1
ATOM 4326 C CA . ILE A 1 590 ? -15.531 -5.963 28.972 1.00 95.12 590 ILE A CA 1
ATOM 4327 C C . ILE A 1 590 ? -14.844 -6.302 30.292 1.00 95.12 590 ILE A C 1
ATOM 4329 O O . ILE A 1 590 ? -15.492 -6.284 31.332 1.00 95.12 590 ILE A O 1
ATOM 4333 N N . ASN A 1 591 ? -13.555 -6.625 30.265 1.00 94.62 591 ASN A N 1
ATOM 4334 C CA . ASN A 1 591 ? -12.735 -6.789 31.460 1.00 94.62 591 ASN A CA 1
ATOM 4335 C C . ASN A 1 591 ? -12.036 -5.460 31.791 1.00 94.62 591 ASN A C 1
ATOM 4337 O O . ASN A 1 591 ? -11.404 -4.861 30.922 1.00 94.62 591 ASN A O 1
ATOM 4341 N N . LEU A 1 592 ? -12.159 -4.995 33.034 1.00 95.50 592 LEU A N 1
ATOM 4342 C CA . LEU A 1 592 ? -11.609 -3.717 33.488 1.00 95.50 592 LEU A CA 1
ATOM 4343 C C . LEU A 1 592 ? -11.045 -3.847 34.907 1.00 95.50 592 LEU A C 1
ATOM 4345 O O . LEU A 1 592 ? -11.789 -4.129 35.843 1.00 95.50 592 LEU A O 1
ATOM 4349 N N . ALA A 1 593 ? -9.746 -3.605 35.077 1.00 93.81 593 ALA A N 1
ATOM 4350 C CA . ALA A 1 593 ? -9.084 -3.677 36.379 1.00 93.81 593 ALA A CA 1
ATOM 4351 C C . ALA A 1 593 ? -9.221 -2.386 37.212 1.00 93.81 593 ALA A C 1
ATOM 4353 O O . ALA A 1 593 ? -9.318 -2.443 38.442 1.00 93.81 593 ALA A O 1
ATOM 4354 N N . GLY A 1 594 ? -9.204 -1.225 36.547 1.00 93.06 594 GLY A N 1
ATOM 4355 C CA . GLY A 1 594 ? -9.260 0.094 37.178 1.00 93.06 594 GLY A CA 1
ATOM 4356 C C . GLY A 1 594 ? -10.680 0.609 37.417 1.00 93.06 594 GLY A C 1
ATOM 4357 O O . GLY A 1 594 ? -11.619 -0.152 37.671 1.00 93.06 594 GLY A O 1
ATOM 4358 N N . ASN A 1 595 ? -10.825 1.934 37.398 1.00 94.81 595 ASN A N 1
ATOM 4359 C CA . ASN A 1 595 ? -12.091 2.619 37.654 1.00 94.81 595 ASN A CA 1
ATOM 4360 C C . ASN A 1 595 ? -12.996 2.608 36.417 1.00 94.81 595 ASN A C 1
ATOM 4362 O O . ASN A 1 595 ? -12.528 2.858 35.304 1.00 94.81 595 ASN A O 1
ATOM 4366 N N . TRP A 1 596 ? -14.295 2.381 36.633 1.00 96.88 596 TRP A N 1
ATOM 4367 C CA . TRP A 1 596 ? -15.339 2.589 35.629 1.00 96.88 596 TRP A CA 1
ATOM 4368 C C . TRP A 1 596 ? -16.010 3.940 35.876 1.00 96.88 596 TRP A C 1
ATOM 4370 O O . TRP A 1 596 ? -16.692 4.134 36.888 1.00 96.88 596 TRP A O 1
ATOM 4380 N N . SER A 1 597 ? -15.863 4.860 34.930 1.00 97.12 597 SER A N 1
ATOM 4381 C CA . SER A 1 597 ? -16.354 6.231 35.020 1.00 97.12 597 SER A CA 1
ATOM 4382 C C . SER A 1 597 ? -17.214 6.557 33.801 1.00 97.12 597 SER A C 1
ATOM 4384 O O . SER A 1 597 ? -16.722 6.983 32.761 1.00 97.12 597 SER A O 1
ATOM 4386 N N . ASN A 1 598 ? -18.526 6.321 33.896 1.00 97.44 598 ASN A N 1
ATOM 4387 C CA . ASN A 1 598 ? -19.464 6.685 32.836 1.00 97.44 598 ASN A CA 1
ATOM 4388 C C . ASN A 1 598 ? -20.180 8.004 33.160 1.00 97.44 598 ASN A C 1
ATOM 4390 O O . ASN A 1 598 ? -20.931 8.089 34.126 1.00 97.44 598 ASN A O 1
ATOM 4394 N N . GLN A 1 599 ? -19.987 9.017 32.323 1.00 96.06 599 GLN A N 1
ATOM 4395 C CA . GLN A 1 599 ? -20.740 10.278 32.320 1.00 96.06 599 GLN A CA 1
ATOM 4396 C C . GLN A 1 599 ? -21.533 10.476 31.014 1.00 96.06 599 GLN A C 1
ATOM 4398 O O . GLN A 1 599 ? -22.377 11.368 30.935 1.00 96.06 599 GLN A O 1
ATOM 4403 N N . GLY A 1 600 ? -21.277 9.633 30.009 1.00 95.94 600 GLY A N 1
ATOM 4404 C CA . GLY A 1 600 ? -22.016 9.543 28.756 1.00 95.94 600 GLY A CA 1
ATOM 4405 C C . GLY A 1 600 ? -22.988 8.357 28.710 1.00 95.94 600 GLY A C 1
ATOM 4406 O O . GLY A 1 600 ? -23.578 7.951 29.713 1.00 95.94 600 GLY A O 1
ATOM 4407 N N . ILE A 1 601 ? -23.171 7.796 27.514 1.00 96.38 601 ILE A N 1
ATOM 4408 C CA . ILE A 1 601 ? -24.131 6.719 27.235 1.00 96.38 601 ILE A CA 1
ATOM 4409 C C . ILE A 1 601 ? -23.405 5.371 27.167 1.00 96.38 601 ILE A C 1
ATOM 4411 O O . ILE A 1 601 ? -22.532 5.181 26.318 1.00 96.38 601 ILE A O 1
ATOM 4415 N N . PHE A 1 602 ? -23.821 4.402 27.988 1.00 97.12 602 PHE A N 1
ATOM 4416 C CA . PHE A 1 602 ? -23.400 3.003 27.861 1.00 97.12 602 PHE A CA 1
ATOM 4417 C C . PHE A 1 602 ? -24.568 2.118 27.401 1.00 97.12 602 PHE A C 1
ATOM 4419 O O . PHE A 1 602 ? -25.476 1.789 28.165 1.00 97.12 602 PHE A O 1
ATOM 4426 N N . ASN A 1 603 ? -24.534 1.704 26.133 1.00 95.75 603 ASN A N 1
ATOM 4427 C CA . ASN A 1 603 ? -25.513 0.796 25.538 1.00 95.75 603 ASN A CA 1
ATOM 4428 C C . ASN A 1 603 ? -25.043 -0.660 25.699 1.00 95.75 603 ASN A C 1
ATOM 4430 O O . ASN A 1 603 ? -24.454 -1.237 24.779 1.00 95.75 603 ASN A O 1
ATOM 4434 N N . ALA A 1 604 ? -25.324 -1.252 26.865 1.00 93.81 604 ALA A N 1
ATOM 4435 C CA . ALA A 1 604 ? -24.889 -2.603 27.243 1.00 93.81 604 ALA A CA 1
ATOM 4436 C C . ALA A 1 604 ? -25.357 -3.720 26.285 1.00 93.81 604 ALA A C 1
ATOM 4438 O O . ALA A 1 604 ? -24.624 -4.667 26.013 1.00 93.81 604 ALA A O 1
ATOM 4439 N N . GLN A 1 605 ? -26.581 -3.632 25.754 1.00 93.56 605 GLN A N 1
ATOM 4440 C CA . GLN A 1 605 ? -27.230 -4.735 25.027 1.00 93.56 605 GLN A CA 1
ATOM 4441 C C . GLN A 1 605 ? -27.265 -6.017 25.882 1.00 93.56 605 GLN A C 1
ATOM 4443 O O . GLN A 1 605 ? -27.966 -6.030 26.887 1.00 93.56 605 GLN A O 1
ATOM 4448 N N . THR A 1 606 ? -26.518 -7.064 25.512 1.00 94.38 606 THR A N 1
ATOM 4449 C CA . THR A 1 606 ? -26.344 -8.299 26.301 1.00 94.38 606 THR A CA 1
ATOM 4450 C C . THR A 1 606 ? -24.895 -8.488 26.774 1.00 94.38 606 THR A C 1
ATOM 4452 O O . THR A 1 606 ? -24.404 -9.613 26.816 1.00 94.38 606 THR A O 1
ATOM 4455 N N . SER A 1 607 ? -24.156 -7.395 27.003 1.00 95.38 607 SER A N 1
ATOM 4456 C CA . SER A 1 607 ? -22.736 -7.438 27.378 1.00 95.38 607 SER A CA 1
ATOM 4457 C C . SER A 1 607 ? -22.514 -7.939 28.804 1.00 95.38 607 SER A C 1
ATOM 4459 O O . SER A 1 607 ? -23.315 -7.659 29.700 1.00 95.38 607 SER A O 1
ATOM 4461 N N . THR A 1 608 ? -21.350 -8.534 29.044 1.00 96.94 608 THR A N 1
ATOM 4462 C CA . THR A 1 608 ? -20.847 -8.812 30.393 1.00 96.94 608 THR A CA 1
ATOM 4463 C C . THR A 1 608 ? -19.735 -7.827 30.728 1.00 96.94 608 THR A C 1
ATOM 4465 O O . THR A 1 608 ? -18.737 -7.762 30.014 1.00 96.94 608 THR A O 1
ATOM 4468 N N . VAL A 1 609 ? -19.884 -7.068 31.813 1.00 97.62 609 VAL A N 1
ATOM 4469 C CA . VAL A 1 609 ? -18.818 -6.212 32.351 1.00 97.62 609 VAL A CA 1
ATOM 4470 C C . VAL A 1 609 ? -18.203 -6.907 33.559 1.00 97.62 609 VAL A C 1
ATOM 4472 O O . VAL A 1 609 ? -18.893 -7.143 34.543 1.00 97.62 609 VAL A O 1
ATOM 4475 N N . THR A 1 610 ? -16.915 -7.224 33.492 1.00 97.06 610 THR A N 1
ATOM 4476 C CA . THR A 1 610 ? -16.133 -7.812 34.580 1.00 97.06 610 THR A CA 1
ATOM 4477 C C . THR A 1 610 ? -15.196 -6.760 35.160 1.00 97.06 610 THR A C 1
ATOM 4479 O O . THR A 1 610 ? -14.219 -6.364 34.527 1.00 97.06 610 THR A O 1
ATOM 4482 N N . LEU A 1 611 ? -15.476 -6.330 36.387 1.00 96.62 611 LEU A N 1
ATOM 4483 C CA . LEU A 1 611 ? -14.642 -5.413 37.156 1.00 96.62 611 LEU A CA 1
ATOM 4484 C C . LEU A 1 611 ? -13.656 -6.246 37.987 1.00 96.62 611 LEU A C 1
ATOM 4486 O O . LEU A 1 611 ? -14.029 -6.874 38.980 1.00 96.62 611 LEU A O 1
ATOM 4490 N N . SER A 1 612 ? -12.409 -6.307 37.524 1.00 92.50 612 SER A N 1
ATOM 4491 C CA . SER A 1 612 ? -11.363 -7.223 37.992 1.00 92.50 612 SER A CA 1
ATOM 4492 C C . SER A 1 612 ? -10.152 -6.488 38.586 1.00 92.50 612 SER A C 1
ATOM 4494 O O . SER A 1 612 ? -10.265 -5.342 39.025 1.00 92.50 612 SER A O 1
ATOM 4496 N N . GLY A 1 613 ? -8.990 -7.142 38.647 1.00 91.06 613 GLY A N 1
ATOM 4497 C CA . GLY A 1 613 ? -7.753 -6.588 39.201 1.00 91.06 613 GLY A CA 1
ATOM 4498 C C . GLY A 1 613 ? -7.542 -6.917 40.680 1.00 91.06 613 GLY A C 1
ATOM 4499 O O . GLY A 1 613 ? -8.340 -7.608 41.302 1.00 91.06 613 GLY A O 1
ATOM 4500 N N . ILE A 1 614 ? -6.437 -6.425 41.240 1.00 90.25 614 ILE A N 1
ATOM 4501 C CA . ILE A 1 614 ? -6.026 -6.648 42.642 1.00 90.25 614 ILE A CA 1
ATOM 4502 C C . ILE A 1 614 ? -6.109 -5.374 43.493 1.00 90.25 614 ILE A C 1
ATOM 4504 O O . ILE A 1 614 ? -5.510 -5.301 44.555 1.00 90.25 614 ILE A O 1
ATOM 4508 N N . THR A 1 615 ? -6.771 -4.334 42.986 1.00 90.88 615 THR A N 1
ATOM 4509 C CA . THR A 1 615 ? -6.902 -3.044 43.667 1.00 90.88 615 THR A CA 1
ATOM 4510 C C . THR A 1 615 ? -8.348 -2.578 43.665 1.00 90.88 615 THR A C 1
ATOM 4512 O O . THR A 1 615 ? -9.073 -2.765 42.675 1.00 90.88 615 THR A O 1
ATOM 4515 N N . SER A 1 616 ? -8.737 -1.899 44.741 1.00 92.62 616 SER A N 1
ATOM 4516 C CA . SER A 1 616 ? -10.025 -1.240 44.868 1.00 92.62 616 SER A CA 1
ATOM 4517 C C . SER A 1 616 ? -10.228 -0.267 43.715 1.00 92.62 616 SER A C 1
ATOM 4519 O O . SER A 1 616 ? -9.304 0.452 43.325 1.00 92.62 616 SER A O 1
ATOM 4521 N N . SER A 1 617 ? -11.439 -0.233 43.171 1.00 94.81 617 SER A N 1
ATOM 4522 C CA . SER A 1 617 ? -11.806 0.722 42.130 1.00 94.81 617 SER A CA 1
ATOM 4523 C C . SER A 1 617 ? -13.218 1.257 42.324 1.00 94.81 617 SER A C 1
ATOM 4525 O O . SER A 1 617 ? -13.977 0.809 43.188 1.00 94.81 617 SER A O 1
ATOM 4527 N N . THR A 1 618 ? -13.553 2.289 41.563 1.00 95.62 618 THR A N 1
ATOM 4528 C CA . THR A 1 618 ? -14.825 2.997 41.672 1.00 95.62 618 THR A CA 1
ATOM 4529 C C . THR A 1 618 ? -15.739 2.671 40.498 1.00 95.62 618 THR A C 1
ATOM 4531 O O . THR A 1 618 ? -15.279 2.387 39.389 1.00 95.62 618 THR A O 1
ATOM 4534 N N . LEU A 1 619 ? -17.048 2.717 40.754 1.00 96.88 619 LEU A N 1
ATOM 4535 C CA . LEU A 1 619 ? -18.088 2.562 39.744 1.00 96.88 619 LEU A CA 1
ATOM 4536 C C . LEU A 1 619 ? -19.009 3.789 39.736 1.00 96.88 619 LEU A C 1
ATOM 4538 O O . LEU A 1 619 ? -19.810 4.008 40.651 1.00 96.88 619 LEU A O 1
ATOM 4542 N N . VAL A 1 620 ? -18.915 4.567 38.660 1.00 97.00 620 VAL A N 1
ATOM 4543 C CA . VAL A 1 620 ? -19.896 5.582 38.266 1.00 97.00 620 VAL A CA 1
ATOM 4544 C C . VAL A 1 620 ? -20.680 5.037 37.073 1.00 97.00 620 VAL A C 1
ATOM 4546 O O . VAL A 1 620 ? -20.154 4.939 35.968 1.00 97.00 620 VAL A O 1
ATOM 4549 N N . SER A 1 621 ? -21.946 4.671 37.286 1.00 94.19 621 SER A N 1
ATOM 4550 C CA . SER A 1 621 ? -22.815 4.105 36.239 1.00 94.19 621 SER A CA 1
ATOM 4551 C C . SER A 1 621 ? -23.245 5.120 35.174 1.00 94.19 621 SER A C 1
ATOM 4553 O O . SER A 1 621 ? -23.620 4.727 34.070 1.00 94.19 621 SER A O 1
ATOM 4555 N N . GLY A 1 622 ? -23.241 6.420 35.491 1.00 93.06 622 GLY A N 1
ATOM 4556 C CA . GLY A 1 622 ? -23.809 7.465 34.631 1.00 93.06 622 GLY A CA 1
ATOM 4557 C C . GLY A 1 622 ? -25.286 7.237 34.310 1.00 93.06 622 GLY A C 1
ATOM 4558 O O . GLY A 1 622 ? -25.709 7.496 33.190 1.00 93.06 622 GLY A O 1
ATOM 4559 N N . GLU A 1 623 ? -26.038 6.645 35.248 1.00 89.94 623 GLU A N 1
ATOM 4560 C CA . GLU A 1 623 ? -27.455 6.252 35.088 1.00 89.94 623 GLU A CA 1
ATOM 4561 C C . GLU A 1 623 ? -27.710 5.205 33.981 1.00 89.94 623 GLU A C 1
ATOM 4563 O O . GLU A 1 623 ? -28.848 4.796 33.755 1.00 89.94 623 GLU A O 1
ATOM 4568 N N . SER A 1 624 ? -26.655 4.715 33.322 1.00 95.12 624 SER A N 1
ATOM 4569 C CA . SER A 1 624 ? -26.735 3.641 32.335 1.00 95.12 624 SER A CA 1
ATOM 4570 C C . SER A 1 624 ? -26.807 2.275 33.021 1.00 95.12 624 SER A C 1
ATOM 4572 O O . SER A 1 624 ? -26.165 2.031 34.045 1.00 95.12 624 SER A O 1
ATOM 4574 N N . SER A 1 625 ? -27.586 1.363 32.440 1.00 95.75 625 SER A N 1
ATOM 4575 C CA . SER A 1 625 ? -27.746 -0.001 32.944 1.00 95.75 625 SER A CA 1
ATOM 4576 C C . SER A 1 625 ? -26.689 -0.952 32.391 1.00 95.75 625 SER A C 1
ATOM 4578 O O . SER A 1 625 ? -26.444 -0.975 31.185 1.00 95.75 625 SER A O 1
ATOM 4580 N N . PHE A 1 626 ? -26.177 -1.831 33.244 1.00 97.81 626 PHE A N 1
ATOM 4581 C CA . PHE A 1 626 ? -25.445 -3.032 32.854 1.00 97.81 626 PHE A CA 1
ATOM 4582 C C . PHE A 1 626 ? -26.424 -4.155 32.480 1.00 97.81 626 PHE A C 1
ATOM 4584 O O . PHE A 1 626 ? -27.585 -4.156 32.905 1.00 97.81 626 PHE A O 1
ATOM 4591 N N . TYR A 1 627 ? -25.965 -5.127 31.690 1.00 97.62 627 TYR A N 1
ATOM 4592 C CA . TYR A 1 627 ? -26.717 -6.359 31.443 1.00 97.62 627 TYR A CA 1
ATOM 4593 C C . TYR A 1 627 ? -26.274 -7.441 32.425 1.00 97.62 627 TYR A C 1
ATOM 4595 O O . TYR A 1 627 ? -26.983 -7.691 33.401 1.00 97.62 627 TYR A O 1
ATOM 4603 N N . ASP A 1 628 ? -25.063 -7.967 32.242 1.00 98.25 628 ASP A N 1
ATOM 4604 C CA . ASP A 1 628 ? -24.366 -8.761 33.252 1.00 98.25 628 ASP A CA 1
ATOM 4605 C C . ASP A 1 628 ? -23.220 -7.947 33.861 1.00 98.25 628 ASP A C 1
ATOM 4607 O O . ASP A 1 628 ? -22.445 -7.311 33.138 1.00 98.25 628 ASP A O 1
ATOM 4611 N N . LEU A 1 629 ? -23.109 -7.978 35.188 1.00 98.12 629 LEU A N 1
ATOM 4612 C CA . LEU A 1 629 ? -22.030 -7.354 35.949 1.00 98.12 629 LEU A CA 1
ATOM 4613 C C . LEU A 1 629 ? -21.343 -8.416 36.812 1.00 98.12 629 LEU A C 1
ATOM 4615 O O . LEU A 1 629 ? -21.969 -9.019 37.682 1.00 98.12 629 LEU A O 1
ATOM 4619 N N . ILE A 1 630 ? -20.052 -8.627 36.580 1.00 98.19 630 ILE A N 1
ATOM 4620 C CA . ILE A 1 630 ? -19.197 -9.523 37.353 1.00 98.19 630 ILE A CA 1
ATOM 4621 C C . ILE A 1 630 ? -18.196 -8.680 38.142 1.00 98.19 630 ILE A C 1
ATOM 4623 O O . ILE A 1 630 ? -17.541 -7.797 37.594 1.00 98.19 630 ILE A O 1
ATOM 4627 N N . ILE A 1 631 ? -18.048 -8.972 39.428 1.00 97.31 631 ILE A N 1
ATOM 4628 C CA . ILE A 1 631 ? -17.033 -8.397 40.308 1.00 97.31 631 ILE A CA 1
ATOM 4629 C C . ILE A 1 631 ? -16.077 -9.530 40.667 1.00 97.31 631 ILE A C 1
ATOM 4631 O O . ILE A 1 631 ? -16.489 -10.547 41.223 1.00 97.31 631 ILE A O 1
ATOM 4635 N N . ASN A 1 632 ? -14.815 -9.376 40.274 1.00 95.00 632 ASN A N 1
ATOM 4636 C CA . ASN A 1 632 ? -13.779 -10.389 40.435 1.00 95.00 632 ASN A CA 1
ATOM 4637 C C . ASN A 1 632 ? -12.460 -9.727 40.834 1.00 95.00 632 ASN A C 1
ATOM 4639 O O . ASN A 1 632 ? -11.475 -9.775 40.090 1.00 95.00 632 ASN A O 1
ATOM 4643 N N . LYS A 1 633 ? -12.460 -9.050 41.982 1.00 92.75 633 LYS A N 1
ATOM 4644 C CA . LYS A 1 633 ? -11.241 -8.470 42.541 1.00 92.75 633 LYS A CA 1
ATOM 4645 C C . LYS A 1 633 ? -10.477 -9.576 43.267 1.00 92.75 633 LYS A C 1
ATOM 4647 O O . LYS A 1 633 ? -11.081 -10.348 43.997 1.00 92.75 633 LYS A O 1
ATOM 4652 N N . THR A 1 634 ? -9.185 -9.740 42.991 1.00 88.44 634 THR A N 1
ATOM 4653 C CA . THR A 1 634 ? -8.421 -10.930 43.411 1.00 88.44 634 THR A CA 1
ATOM 4654 C C . THR A 1 634 ? -7.186 -10.608 44.245 1.00 88.44 634 THR A C 1
ATOM 4656 O O . THR A 1 634 ? -6.156 -11.268 44.077 1.00 88.44 634 THR A O 1
ATOM 4659 N N . ASP A 1 635 ? -7.251 -9.597 45.115 1.00 81.69 635 ASP A N 1
ATOM 4660 C CA . ASP A 1 635 ? -6.235 -9.472 46.164 1.00 81.69 635 ASP A CA 1
ATOM 4661 C C . ASP A 1 635 ? -6.410 -10.615 47.191 1.00 81.69 635 ASP A C 1
ATOM 4663 O O . ASP A 1 635 ? -7.430 -11.300 47.270 1.00 81.69 635 ASP A O 1
ATOM 4667 N N . SER A 1 636 ? -5.350 -10.861 47.946 1.00 73.81 636 SER A N 1
ATOM 4668 C CA . SER A 1 636 ? -5.345 -11.645 49.177 1.00 73.81 636 SER A CA 1
ATOM 4669 C C . SER A 1 636 ? -5.634 -10.805 50.430 1.00 73.81 636 SER A C 1
ATOM 4671 O O . SER A 1 636 ? -5.845 -11.386 51.495 1.00 73.81 636 SER A O 1
ATOM 4673 N N . ASP A 1 637 ? -5.607 -9.470 50.316 1.00 70.06 637 ASP A N 1
ATOM 4674 C CA . ASP A 1 637 ? -5.937 -8.517 51.381 1.00 70.06 637 ASP A CA 1
ATOM 4675 C C . ASP A 1 637 ? -7.270 -7.800 51.095 1.00 70.06 637 ASP A C 1
ATOM 4677 O O . ASP A 1 637 ? -7.343 -6.853 50.314 1.00 70.06 637 ASP A O 1
ATOM 4681 N N . ASP A 1 638 ? -8.300 -8.254 51.806 1.00 68.62 638 ASP A N 1
ATOM 4682 C CA . ASP A 1 638 ? -9.722 -7.858 51.796 1.00 68.62 638 ASP A CA 1
ATOM 4683 C C . ASP A 1 638 ? -10.003 -6.365 52.106 1.00 68.62 638 ASP A C 1
ATOM 4685 O O . ASP A 1 638 ? -11.145 -5.923 52.184 1.00 68.62 638 ASP A O 1
ATOM 4689 N N . ALA A 1 639 ? -8.959 -5.569 52.357 1.00 74.69 639 ALA A N 1
ATOM 4690 C CA . ALA A 1 639 ? -9.052 -4.115 52.505 1.00 74.69 639 ALA A CA 1
ATOM 4691 C C . ALA A 1 639 ? -8.784 -3.351 51.192 1.00 74.69 639 ALA A C 1
ATOM 4693 O O . ALA A 1 639 ? -9.027 -2.140 51.128 1.00 74.69 639 ALA A O 1
ATOM 4694 N N . ASN A 1 640 ? -8.240 -4.027 50.173 1.00 80.31 640 ASN A N 1
ATOM 4695 C CA . ASN A 1 640 ? -7.729 -3.415 48.945 1.00 80.31 640 ASN A CA 1
ATOM 4696 C C . ASN A 1 640 ? -8.391 -3.960 47.670 1.00 80.31 640 ASN A C 1
ATOM 4698 O O . ASN A 1 640 ? -7.888 -3.681 46.587 1.00 80.31 640 ASN A O 1
ATOM 4702 N N . ASP A 1 641 ? -9.501 -4.692 47.755 1.00 88.81 641 ASP A N 1
ATOM 4703 C CA . ASP A 1 641 ? -10.175 -5.338 46.622 1.00 88.81 641 ASP A CA 1
ATOM 4704 C C . ASP A 1 641 ? -11.663 -4.937 46.501 1.00 88.81 641 ASP A C 1
ATOM 4706 O O . ASP A 1 641 ? -12.514 -5.690 46.023 1.00 88.81 641 ASP A O 1
ATOM 4710 N N . ASN A 1 642 ? -11.971 -3.690 46.870 1.00 92.81 642 ASN A N 1
ATOM 4711 C CA . ASN A 1 642 ? -13.341 -3.179 46.947 1.00 92.81 642 ASN A CA 1
ATOM 4712 C C . ASN A 1 642 ? -13.782 -2.502 45.642 1.00 92.81 642 ASN A C 1
ATOM 4714 O O . ASN A 1 642 ? -13.071 -1.662 45.086 1.00 92.81 642 ASN A O 1
ATOM 4718 N N . LEU A 1 643 ? -15.009 -2.770 45.197 1.00 96.12 643 LEU A N 1
ATOM 4719 C CA . LEU A 1 643 ? -15.709 -1.962 44.205 1.00 96.12 643 LEU A CA 1
ATOM 4720 C C . LEU A 1 643 ? -16.684 -1.004 44.896 1.00 96.12 643 LEU A C 1
ATOM 4722 O O . LEU A 1 643 ? -17.692 -1.422 45.463 1.00 96.12 643 LEU A O 1
ATOM 4726 N N . ILE A 1 644 ? -16.414 0.297 44.804 1.00 95.56 644 ILE A N 1
ATOM 4727 C CA . ILE A 1 644 ? -17.188 1.330 45.504 1.00 95.56 644 ILE A CA 1
ATOM 4728 C C . ILE A 1 644 ? -18.100 2.067 44.518 1.00 95.56 644 ILE A C 1
ATOM 4730 O O . ILE A 1 644 ? -17.617 2.747 43.607 1.00 95.56 644 ILE A O 1
ATOM 4734 N N . LEU A 1 645 ? -19.420 1.987 44.721 1.00 95.25 645 LEU A N 1
ATOM 4735 C CA . LEU A 1 645 ? -20.384 2.811 43.979 1.00 95.25 645 LEU A CA 1
ATOM 4736 C C . LEU A 1 645 ? -20.203 4.295 44.330 1.00 95.25 645 LEU A C 1
ATOM 4738 O O . LEU A 1 645 ? -19.936 4.629 45.484 1.00 95.25 645 LEU A O 1
ATOM 4742 N N . GLN A 1 646 ? -20.358 5.202 43.361 1.00 93.81 646 GLN A N 1
ATOM 4743 C CA . GLN A 1 646 ? -20.092 6.630 43.587 1.00 93.81 646 GLN A CA 1
ATOM 4744 C C . GLN A 1 646 ? -21.280 7.573 43.378 1.00 93.81 646 GLN A C 1
ATOM 4746 O O . GLN A 1 646 ? -22.035 7.807 44.320 1.00 93.81 646 GLN A O 1
ATOM 4751 N N . THR A 1 647 ? -21.404 8.238 42.227 1.00 91.00 647 THR A N 1
ATOM 4752 C CA . THR A 1 647 ? -22.301 9.405 42.074 1.00 91.00 647 THR A CA 1
ATOM 4753 C C . THR A 1 647 ? -23.747 9.060 41.746 1.00 91.00 647 THR A C 1
ATOM 4755 O O . THR A 1 647 ? -24.626 9.875 42.015 1.00 91.00 647 THR A O 1
ATOM 4758 N N . ASN A 1 648 ? -23.995 7.878 41.188 1.00 94.38 648 ASN A N 1
ATOM 4759 C CA . ASN A 1 648 ? -25.274 7.484 40.606 1.00 94.38 648 ASN A CA 1
ATOM 4760 C C . ASN A 1 648 ? -25.697 6.110 41.135 1.00 94.38 648 ASN A C 1
ATOM 4762 O O . ASN A 1 648 ? -24.855 5.315 41.561 1.00 94.38 648 ASN A O 1
ATOM 4766 N N . ASP A 1 649 ? -26.995 5.833 41.070 1.00 95.56 649 ASP A N 1
ATOM 4767 C CA . ASP A 1 649 ? -27.540 4.501 41.325 1.00 95.56 649 ASP A CA 1
ATOM 4768 C C . ASP A 1 649 ? -27.098 3.522 40.227 1.00 95.56 649 ASP A C 1
ATOM 4770 O O . ASP A 1 649 ? -26.830 3.916 39.085 1.00 95.56 649 ASP A O 1
ATOM 4774 N N . ALA A 1 650 ? -27.007 2.237 40.561 1.00 96.00 650 ALA A N 1
ATOM 4775 C CA . ALA A 1 650 ? -26.569 1.201 39.631 1.00 96.00 650 ALA A CA 1
ATOM 4776 C C . ALA A 1 650 ? -27.719 0.243 39.293 1.00 96.00 650 ALA A C 1
ATOM 4778 O O . ALA A 1 650 ? -28.491 -0.171 40.159 1.00 96.00 650 ALA A O 1
ATOM 4779 N N . ILE A 1 651 ? -27.826 -0.099 38.007 1.00 97.56 651 ILE A N 1
ATOM 4780 C CA . ILE A 1 651 ? -28.868 -0.973 37.466 1.00 97.56 651 ILE A CA 1
ATOM 4781 C C . ILE A 1 651 ? -28.188 -2.096 36.683 1.00 97.56 651 ILE A C 1
ATOM 4783 O O . ILE A 1 651 ? -27.421 -1.826 35.762 1.00 97.56 651 ILE A O 1
ATOM 4787 N N . VAL A 1 652 ? -28.492 -3.345 37.025 1.00 98.12 652 VAL A N 1
ATOM 4788 C CA . VAL A 1 652 ? -28.022 -4.561 36.352 1.00 98.12 652 VAL A CA 1
ATOM 4789 C C . VAL A 1 652 ? -29.250 -5.347 35.895 1.00 98.12 652 VAL A C 1
ATOM 4791 O O . VAL A 1 652 ? -30.092 -5.721 36.704 1.00 98.12 652 VAL A O 1
ATOM 4794 N N . THR A 1 653 ? -29.416 -5.551 34.592 1.00 97.38 653 THR A N 1
ATOM 4795 C CA . THR A 1 653 ? -30.707 -6.007 34.037 1.00 97.38 653 THR A CA 1
ATOM 4796 C C . THR A 1 653 ? -30.854 -7.522 33.896 1.00 97.38 653 THR A C 1
ATOM 4798 O O . THR A 1 653 ? -31.986 -7.984 33.761 1.00 97.38 653 THR A O 1
ATOM 4801 N N . ASN A 1 654 ? -29.765 -8.298 33.971 1.00 97.88 654 ASN A N 1
ATOM 4802 C CA . ASN A 1 654 ? -29.797 -9.762 33.889 1.00 97.88 654 ASN A CA 1
ATOM 4803 C C . ASN A 1 654 ? -29.146 -10.449 35.100 1.00 97.88 654 ASN A C 1
ATOM 4805 O O . ASN A 1 654 ? -29.847 -11.151 35.832 1.00 97.88 654 ASN A O 1
ATOM 4809 N N . SER A 1 655 ? -27.849 -10.240 35.363 1.00 98.06 655 SER A N 1
ATOM 4810 C CA . SER A 1 655 ? -27.200 -10.852 36.533 1.00 98.06 655 SER A CA 1
ATOM 4811 C C . SER A 1 655 ? -26.072 -10.030 37.162 1.00 98.06 655 SER A C 1
ATOM 4813 O O . SER A 1 655 ? -25.233 -9.456 36.470 1.00 98.06 655 SER A O 1
ATOM 4815 N N . LEU A 1 656 ? -26.039 -10.015 38.499 1.00 98.50 656 LEU A N 1
ATOM 4816 C CA . LEU A 1 656 ? -24.873 -9.622 39.293 1.00 98.50 656 LEU A CA 1
ATOM 4817 C C . LEU A 1 656 ? -24.167 -10.894 39.769 1.00 98.50 656 LEU A C 1
ATOM 4819 O O . LEU A 1 656 ? -24.787 -11.726 40.430 1.00 98.50 656 LEU A O 1
ATOM 4823 N N . THR A 1 657 ? -22.870 -11.020 39.503 1.00 98.50 657 THR A N 1
ATOM 4824 C CA . THR A 1 657 ? -22.023 -12.071 40.085 1.00 98.50 657 THR A CA 1
ATOM 4825 C C . THR A 1 657 ? -20.850 -11.445 40.828 1.00 98.50 657 THR A C 1
ATOM 4827 O O . THR A 1 657 ? -20.141 -10.620 40.266 1.00 98.50 657 THR A O 1
ATOM 4830 N N . ILE A 1 658 ? -20.600 -11.849 42.070 1.00 97.50 658 ILE A N 1
ATOM 4831 C CA . ILE A 1 658 ? -19.421 -11.451 42.846 1.00 97.50 658 ILE A CA 1
ATOM 4832 C C . ILE A 1 658 ? -18.606 -12.714 43.100 1.00 97.50 658 ILE A C 1
ATOM 4834 O O . ILE A 1 658 ? -18.928 -13.493 43.995 1.00 97.50 658 ILE A O 1
ATOM 4838 N N . THR A 1 659 ? -17.586 -12.958 42.277 1.00 96.00 659 THR A N 1
ATOM 4839 C CA . THR A 1 659 ? -16.727 -14.143 42.412 1.00 96.00 659 THR A CA 1
ATOM 4840 C C . THR A 1 659 ? -15.662 -13.956 43.489 1.00 96.00 659 THR A C 1
ATOM 4842 O O . THR A 1 659 ? -15.309 -14.920 44.167 1.00 96.00 659 THR A O 1
ATOM 4845 N N . ASN A 1 660 ? -15.157 -12.727 43.642 1.00 94.00 660 ASN A N 1
ATOM 4846 C CA . ASN A 1 660 ? -14.214 -12.319 44.682 1.00 94.00 660 ASN A CA 1
ATOM 4847 C C . ASN A 1 660 ? -14.210 -10.778 44.834 1.00 94.00 660 ASN A C 1
ATOM 4849 O O . ASN A 1 660 ? -14.545 -10.069 43.876 1.00 94.00 660 ASN A O 1
ATOM 4853 N N . GLY A 1 661 ? -13.840 -10.283 46.017 1.00 93.81 661 GLY A N 1
ATOM 4854 C CA . GLY A 1 661 ? -13.873 -8.869 46.402 1.00 93.81 661 GLY A CA 1
ATOM 4855 C C . GLY A 1 661 ? -15.221 -8.384 46.937 1.00 93.81 661 GLY A C 1
ATOM 4856 O O . GLY A 1 661 ? -16.206 -9.130 46.980 1.00 93.81 661 GLY A O 1
ATOM 4857 N N . GLU A 1 662 ? -15.277 -7.109 47.331 1.00 95.00 662 GLU A N 1
ATOM 4858 C CA . GLU A 1 662 ? -16.441 -6.499 47.991 1.00 95.00 662 GLU A CA 1
ATOM 4859 C C . GLU A 1 662 ? -17.148 -5.436 47.135 1.00 95.00 662 GLU A C 1
ATOM 4861 O O . GLU A 1 662 ? -16.554 -4.428 46.759 1.00 95.00 662 GLU A O 1
ATOM 4866 N N . LEU A 1 663 ? -18.452 -5.601 46.882 1.00 96.75 663 LEU A N 1
ATOM 4867 C CA . LEU A 1 663 ? -19.321 -4.529 46.380 1.00 96.75 663 LEU A CA 1
ATOM 4868 C C . LEU A 1 663 ? -19.789 -3.644 47.540 1.00 96.75 663 LEU A C 1
ATOM 4870 O O . LEU A 1 663 ? -20.536 -4.115 48.395 1.00 96.75 663 LEU A O 1
ATOM 4874 N N . ILE A 1 664 ? -19.431 -2.357 47.527 1.00 95.56 664 ILE A N 1
ATOM 4875 C CA . ILE A 1 664 ? -19.859 -1.374 48.533 1.00 95.56 664 ILE A CA 1
ATOM 4876 C C . ILE A 1 664 ? -20.903 -0.410 47.954 1.00 95.56 664 ILE A C 1
ATOM 4878 O O . ILE A 1 664 ? -20.593 0.450 47.121 1.00 95.56 664 ILE A O 1
ATOM 4882 N N . GLN A 1 665 ? -22.133 -0.490 48.472 1.00 94.25 665 GLN A N 1
ATOM 4883 C CA . GLN A 1 665 ? -23.147 0.554 48.306 1.00 94.25 665 GLN A CA 1
ATOM 4884 C C . GLN A 1 665 ? -22.835 1.742 49.227 1.00 94.25 665 GLN A C 1
ATOM 4886 O O . GLN A 1 665 ? -22.956 1.664 50.446 1.00 94.25 665 GLN A O 1
ATOM 4891 N N . ASN A 1 666 ? -22.419 2.857 48.628 1.00 89.12 666 ASN A N 1
ATOM 4892 C CA . ASN A 1 666 ? -22.023 4.087 49.319 1.00 89.12 666 ASN A CA 1
ATOM 4893 C C . ASN A 1 666 ? -23.146 5.144 49.246 1.00 89.12 666 ASN A C 1
ATOM 4895 O O . ASN A 1 666 ? -22.996 6.193 48.617 1.00 89.12 666 ASN A O 1
ATOM 4899 N N . GLY A 1 667 ? -24.310 4.829 49.819 1.00 90.81 667 GLY A N 1
ATOM 4900 C CA . GLY A 1 667 ? -25.511 5.676 49.788 1.00 90.81 667 GLY A CA 1
ATOM 4901 C C . GLY A 1 667 ? -26.215 5.703 48.430 1.00 90.81 667 GLY A C 1
ATOM 4902 O O . GLY A 1 667 ? -26.758 6.739 48.048 1.00 90.81 667 GLY A O 1
ATOM 4903 N N . ARG A 1 668 ? -26.145 4.599 47.671 1.00 94.69 668 ARG A N 1
ATOM 4904 C CA . ARG A 1 668 ? -26.718 4.459 46.321 1.00 94.69 668 ARG A CA 1
ATOM 4905 C C . ARG A 1 668 ? -27.625 3.253 46.218 1.00 94.69 668 ARG A C 1
ATOM 4907 O O . ARG A 1 668 ? -27.318 2.200 46.782 1.00 94.69 668 ARG A O 1
ATOM 4914 N N . ASN A 1 669 ? -28.692 3.413 45.446 1.00 95.94 669 ASN A N 1
ATOM 4915 C CA . ASN A 1 669 ? -29.635 2.341 45.183 1.00 95.94 669 ASN A CA 1
ATOM 4916 C C . ASN A 1 669 ? -29.022 1.344 44.190 1.00 95.94 669 ASN A C 1
ATOM 4918 O O . ASN A 1 669 ? -28.303 1.729 43.258 1.00 95.94 669 ASN A O 1
ATOM 4922 N N . PHE A 1 670 ? -29.329 0.064 44.376 1.00 97.38 670 PHE A N 1
ATOM 4923 C CA . PHE A 1 670 ? -28.875 -1.018 43.512 1.00 97.38 670 PHE A CA 1
ATOM 4924 C C . PHE A 1 670 ? -30.065 -1.842 43.018 1.00 97.38 670 PHE A C 1
ATOM 4926 O O . PHE A 1 670 ? -30.724 -2.549 43.780 1.00 97.38 670 PHE A O 1
ATOM 4933 N N . THR A 1 671 ? -30.351 -1.759 41.720 1.00 98.00 671 THR A N 1
ATOM 4934 C CA . THR A 1 671 ? -31.365 -2.598 41.066 1.00 98.00 671 THR A CA 1
ATOM 4935 C C . THR A 1 671 ? -30.670 -3.721 40.312 1.00 98.00 671 THR A C 1
ATOM 4937 O O . THR A 1 671 ? -29.776 -3.445 39.517 1.00 98.00 671 THR A O 1
ATOM 4940 N N . THR A 1 672 ? -31.061 -4.978 40.524 1.00 98.12 672 THR A N 1
ATOM 4941 C CA . THR A 1 672 ? -30.392 -6.121 39.886 1.00 98.12 672 THR A CA 1
ATOM 4942 C C . THR A 1 672 ? -31.329 -7.264 39.477 1.00 98.12 672 THR A C 1
ATOM 4944 O O . THR A 1 672 ? -32.486 -7.351 39.900 1.00 98.12 672 THR A O 1
ATOM 4947 N N . GLY A 1 673 ? -30.825 -8.117 38.588 1.00 97.50 673 GLY A N 1
ATOM 4948 C CA . GLY A 1 673 ? -31.413 -9.379 38.151 1.00 97.50 673 GLY A CA 1
ATOM 4949 C C . GLY A 1 673 ? -31.218 -10.501 39.164 1.00 97.50 673 GLY A C 1
ATOM 4950 O O . GLY A 1 673 ? -31.486 -10.328 40.353 1.00 97.50 673 GLY A O 1
ATOM 4951 N N . THR A 1 674 ? -30.773 -11.666 38.696 1.00 97.75 674 THR A N 1
ATOM 4952 C CA . THR A 1 674 ? -30.307 -12.738 39.591 1.00 97.75 674 THR A CA 1
ATOM 4953 C C . THR A 1 674 ? -28.974 -12.349 40.220 1.00 97.75 674 THR A C 1
ATOM 4955 O O . THR A 1 674 ? -28.104 -11.815 39.530 1.00 97.75 674 THR A O 1
ATOM 4958 N N . VAL A 1 675 ? -28.783 -12.663 41.498 1.00 98.50 675 VAL A N 1
ATOM 4959 C CA . VAL A 1 675 ? -27.548 -12.367 42.231 1.00 98.50 675 VAL A CA 1
ATOM 4960 C C . VAL A 1 675 ? -26.839 -13.665 42.587 1.00 98.50 675 VAL A C 1
ATOM 4962 O O . VAL A 1 675 ? -27.446 -14.569 43.157 1.00 98.50 675 VAL A O 1
ATOM 4965 N N . THR A 1 676 ? -25.545 -13.746 42.292 1.00 98.19 676 THR A N 1
ATOM 4966 C CA . THR A 1 676 ? -24.658 -14.804 42.788 1.00 98.19 676 THR A CA 1
ATOM 4967 C C . THR A 1 676 ? -23.492 -14.174 43.539 1.00 98.19 676 THR A C 1
ATOM 4969 O O . THR A 1 676 ? -22.761 -13.367 42.977 1.00 98.19 676 THR A O 1
ATOM 4972 N N . VAL A 1 677 ? -23.297 -14.540 44.802 1.00 97.62 677 VAL A N 1
ATOM 4973 C CA . VAL A 1 677 ? -22.112 -14.177 45.591 1.00 97.62 677 VAL A CA 1
ATOM 4974 C C . VAL A 1 677 ? -21.376 -15.473 45.905 1.00 97.62 677 VAL A C 1
ATOM 4976 O O . VAL A 1 677 ? -21.931 -16.353 46.554 1.00 97.62 677 VAL A O 1
ATOM 4979 N N . GLU A 1 678 ? -20.156 -15.634 45.406 1.00 96.44 678 GLU A N 1
ATOM 4980 C CA . GLU A 1 678 ? -19.322 -16.816 45.652 1.00 96.44 678 GLU A CA 1
ATOM 4981 C C . GLU A 1 678 ? -18.628 -16.739 47.019 1.00 96.44 678 GLU A C 1
ATOM 4983 O O . GLU A 1 678 ? -18.659 -15.712 47.687 1.00 96.44 678 GLU A O 1
ATOM 4988 N N . ALA A 1 679 ? -17.964 -17.819 47.441 1.00 94.62 679 ALA A N 1
ATOM 4989 C CA . ALA A 1 679 ? -17.386 -17.941 48.787 1.00 94.62 679 ALA A CA 1
ATOM 4990 C C . ALA A 1 679 ? -16.334 -16.879 49.173 1.00 94.62 679 ALA A C 1
ATOM 4992 O O . ALA A 1 679 ? -16.081 -16.686 50.361 1.00 94.62 679 ALA A O 1
ATOM 4993 N N . ALA A 1 680 ? -15.718 -16.212 48.194 1.00 92.88 680 ALA A N 1
ATOM 4994 C CA . ALA A 1 680 ? -14.787 -15.102 48.412 1.00 92.88 680 ALA A CA 1
ATOM 4995 C C . ALA A 1 680 ? -15.412 -13.721 48.112 1.00 92.88 680 ALA A C 1
ATOM 4997 O O . ALA A 1 680 ? -14.791 -12.695 48.358 1.00 92.88 680 ALA A O 1
ATOM 4998 N N . GLY A 1 681 ? -16.635 -13.684 47.578 1.00 94.62 681 GLY A N 1
ATOM 4999 C CA . GLY A 1 681 ? -17.342 -12.452 47.255 1.00 94.62 681 GLY A CA 1
ATOM 5000 C C . GLY A 1 681 ? -18.073 -11.855 48.456 1.00 94.62 681 GLY A C 1
ATOM 5001 O O . GLY A 1 681 ? -18.543 -12.566 49.352 1.00 94.62 681 GLY A O 1
ATOM 5002 N N . LYS A 1 682 ? -18.224 -10.530 48.444 1.00 96.12 682 LYS A N 1
ATOM 5003 C CA . LYS A 1 682 ? -19.008 -9.793 49.436 1.00 96.12 682 LYS A CA 1
ATOM 5004 C C . LYS A 1 682 ? -19.900 -8.735 48.806 1.00 96.12 682 LYS A C 1
ATOM 5006 O O . LYS A 1 682 ? -19.524 -8.096 47.825 1.00 96.12 682 LYS A O 1
ATOM 5011 N N . TRP A 1 683 ? -21.056 -8.498 49.416 1.00 97.81 683 TRP A N 1
ATOM 5012 C CA . TRP A 1 683 ? -21.913 -7.355 49.107 1.00 97.81 683 TRP A CA 1
ATOM 5013 C C . TRP A 1 683 ? -22.286 -6.633 50.399 1.00 97.81 683 TRP A C 1
ATOM 5015 O O . TRP A 1 683 ? -23.011 -7.165 51.241 1.00 97.81 683 TRP A O 1
ATOM 5025 N N . THR A 1 684 ? -21.781 -5.414 50.549 1.00 96.38 684 THR A N 1
ATOM 5026 C CA . THR A 1 684 ? -21.909 -4.610 51.759 1.00 96.38 684 THR A CA 1
ATOM 5027 C C . THR A 1 684 ? -22.658 -3.315 51.468 1.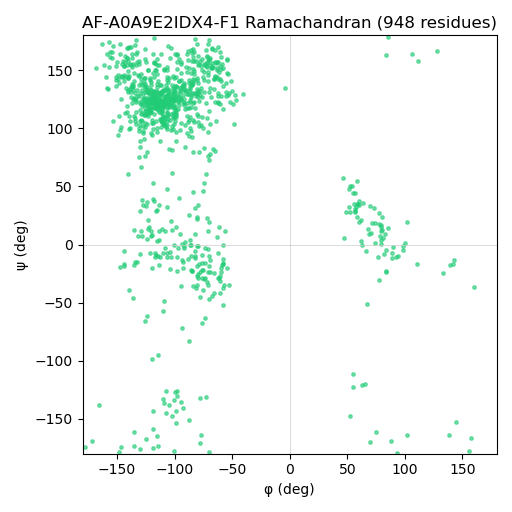00 96.38 684 THR A C 1
ATOM 5029 O O . THR A 1 684 ? -22.331 -2.558 50.552 1.00 96.38 684 THR A O 1
ATOM 5032 N N . ASN A 1 685 ? -23.663 -3.036 52.290 1.00 96.06 685 ASN A N 1
ATOM 5033 C CA . ASN A 1 685 ? -24.397 -1.783 52.306 1.00 96.06 685 ASN A CA 1
ATOM 5034 C C . ASN A 1 685 ? -24.475 -1.289 53.750 1.00 96.06 685 ASN A C 1
ATOM 5036 O O . ASN A 1 685 ? -25.298 -1.752 54.533 1.00 96.06 685 ASN A O 1
ATOM 5040 N N . ILE A 1 686 ? -23.576 -0.373 54.099 1.00 90.56 686 ILE A N 1
ATOM 5041 C CA . ILE A 1 686 ? -23.539 0.314 55.398 1.00 90.56 686 ILE A CA 1
ATOM 5042 C C . ILE A 1 686 ? -24.004 1.764 55.218 1.00 90.56 686 ILE A C 1
ATOM 5044 O O . ILE A 1 686 ? -23.312 2.716 55.580 1.00 90.56 686 ILE A O 1
ATOM 5048 N N . SER A 1 687 ? -25.130 1.919 54.520 1.00 92.50 687 SER A N 1
ATOM 5049 C CA . SER A 1 687 ? -25.703 3.185 54.066 1.00 92.50 687 SER A CA 1
ATOM 5050 C C . SER A 1 687 ? -27.208 3.034 53.823 1.00 92.50 687 SER A C 1
ATOM 5052 O O . SER A 1 687 ? -27.717 1.921 53.849 1.00 92.50 687 SER A O 1
ATOM 5054 N N . ASP A 1 688 ? -27.901 4.128 53.512 1.00 93.12 688 ASP A N 1
ATOM 5055 C CA . ASP A 1 688 ? -29.355 4.139 53.293 1.00 93.12 688 ASP A CA 1
ATOM 5056 C C . ASP A 1 688 ? -29.719 4.028 51.790 1.00 93.12 688 ASP A C 1
ATOM 5058 O O . ASP A 1 688 ? -30.551 4.774 51.276 1.00 93.12 688 ASP A O 1
ATOM 5062 N N . GLY A 1 689 ? -28.996 3.192 51.034 1.00 94.19 689 GLY A N 1
ATOM 5063 C CA . GLY A 1 689 ? -29.254 2.960 49.604 1.00 94.19 689 GLY A CA 1
ATOM 5064 C C . GLY A 1 689 ? -30.101 1.707 49.379 1.00 94.19 689 GLY A C 1
ATOM 5065 O O . GLY A 1 689 ? -29.694 0.627 49.795 1.00 94.19 689 GLY A O 1
ATOM 5066 N N . ASP A 1 690 ? -31.235 1.814 48.692 1.00 96.50 690 ASP A N 1
ATOM 5067 C CA . ASP A 1 690 ? -32.192 0.710 48.529 1.00 96.50 690 ASP A CA 1
ATOM 5068 C C . ASP A 1 690 ? -31.680 -0.423 47.619 1.00 96.50 690 ASP A C 1
ATOM 5070 O O . ASP A 1 690 ? -30.817 -0.233 46.756 1.00 96.50 690 ASP A O 1
ATOM 5074 N N . VAL A 1 691 ? -32.267 -1.615 47.759 1.00 97.81 691 VAL A N 1
ATOM 5075 C CA . VAL A 1 691 ? -32.007 -2.788 46.910 1.00 97.81 691 VAL A CA 1
ATOM 5076 C C . VAL A 1 691 ? -33.302 -3.256 46.242 1.00 97.81 691 VAL A C 1
ATOM 5078 O O . VAL A 1 691 ? -34.303 -3.546 46.895 1.00 97.81 691 VAL A O 1
ATOM 5081 N N . THR A 1 692 ? -33.293 -3.366 44.912 1.00 98.25 692 THR A N 1
ATOM 5082 C CA . THR A 1 692 ? -34.446 -3.848 44.129 1.00 98.25 692 THR A CA 1
ATOM 5083 C C . THR A 1 692 ? -34.064 -5.064 43.290 1.00 98.25 692 THR A C 1
ATOM 5085 O O . THR A 1 692 ? -33.148 -5.002 42.473 1.00 98.25 692 THR A O 1
ATOM 5088 N N . LEU A 1 693 ? -34.789 -6.172 43.455 1.00 98.25 693 LEU A N 1
ATOM 5089 C CA . LEU A 1 693 ? -34.467 -7.465 42.846 1.00 98.25 693 LEU A CA 1
ATOM 5090 C C . LEU A 1 693 ? -35.477 -7.887 41.770 1.00 98.25 693 LEU A C 1
ATOM 5092 O O . LEU A 1 693 ? -36.696 -7.786 41.939 1.00 98.25 693 LEU A O 1
ATOM 5096 N N . SER A 1 694 ? -34.980 -8.409 40.650 1.00 96.75 694 SER A N 1
ATOM 5097 C CA . SER A 1 694 ? -35.789 -9.027 39.586 1.00 96.75 694 SER A CA 1
ATOM 5098 C C . SER A 1 694 ? -35.508 -10.518 39.371 1.00 96.75 694 SER A C 1
ATOM 5100 O O . SER A 1 694 ? -36.308 -11.190 38.717 1.00 96.75 694 SER A O 1
ATOM 5102 N N . GLY A 1 695 ? -34.463 -11.056 40.006 1.00 96.56 695 GLY A N 1
ATOM 5103 C CA . GLY A 1 695 ? -34.183 -12.486 40.124 1.00 96.56 695 GLY A CA 1
ATOM 5104 C C . GLY A 1 695 ? -33.894 -12.910 41.568 1.00 96.56 695 GLY A C 1
ATOM 5105 O O . GLY A 1 695 ? -34.014 -12.112 42.496 1.00 96.56 695 GLY A O 1
ATOM 5106 N N . ASP A 1 696 ? -33.543 -14.182 41.735 1.00 97.19 696 ASP A N 1
ATOM 5107 C CA . ASP A 1 696 ? -33.218 -14.800 43.026 1.00 97.19 696 ASP A CA 1
ATOM 5108 C C . ASP A 1 696 ? -31.750 -14.552 43.431 1.00 97.19 696 ASP A C 1
ATOM 5110 O O . ASP A 1 696 ? -30.905 -14.241 42.586 1.00 97.19 696 ASP A O 1
ATOM 5114 N N . VAL A 1 697 ? -31.446 -14.717 44.722 1.00 97.75 697 VAL A N 1
ATOM 5115 C CA . VAL A 1 697 ? -30.129 -14.520 45.345 1.00 97.75 697 VAL A CA 1
ATOM 5116 C C . VAL A 1 697 ? -29.538 -15.857 45.804 1.00 97.75 697 VAL A C 1
ATOM 5118 O O . VAL A 1 697 ? -30.078 -16.533 46.680 1.00 97.75 697 VAL A O 1
ATOM 5121 N N . SER A 1 698 ? -28.378 -16.212 45.256 1.00 96.69 698 SER A N 1
ATOM 5122 C CA . SER A 1 698 ? -27.548 -17.344 45.675 1.00 96.69 698 SER A CA 1
ATOM 5123 C C . SER A 1 698 ? -26.273 -16.822 46.333 1.00 96.69 698 SER A C 1
ATOM 5125 O O . SER A 1 698 ? -25.476 -16.149 45.684 1.00 96.69 698 SER A O 1
ATOM 5127 N N . ASN A 1 699 ? -26.056 -17.124 47.611 1.00 97.12 699 ASN A N 1
ATOM 5128 C CA . ASN A 1 699 ? -24.932 -16.601 48.387 1.00 97.12 699 ASN A CA 1
ATOM 5129 C C . ASN A 1 699 ? -24.099 -17.732 49.002 1.00 97.12 699 ASN A C 1
ATOM 5131 O O . ASN A 1 699 ? -24.622 -18.523 49.776 1.00 97.12 699 ASN A O 1
ATOM 5135 N N . SER A 1 700 ? -22.804 -17.773 48.708 1.00 96.75 700 SER A N 1
ATOM 5136 C CA . SER A 1 700 ? -21.794 -18.573 49.414 1.00 96.75 700 SER A CA 1
ATOM 5137 C C . SER A 1 700 ? -20.781 -17.722 50.181 1.00 96.75 700 SER A C 1
ATOM 5139 O O . SER A 1 700 ? -20.011 -18.275 50.963 1.00 96.75 700 SER A O 1
ATOM 5141 N N . GLY A 1 701 ? -20.775 -16.406 49.958 1.00 95.88 701 GLY A N 1
ATOM 5142 C CA . GLY A 1 701 ? -19.903 -15.434 50.612 1.00 95.88 701 GLY A CA 1
ATOM 5143 C C . GLY A 1 701 ? -20.624 -14.685 51.730 1.00 95.88 701 GLY A C 1
ATOM 5144 O O . GLY A 1 701 ? -21.305 -15.293 52.560 1.00 95.88 701 GLY A O 1
ATOM 5145 N N . ILE A 1 702 ? -20.472 -13.359 51.778 1.00 95.81 702 ILE A N 1
ATOM 5146 C CA . ILE A 1 702 ? -21.077 -12.519 52.825 1.00 95.81 702 ILE A CA 1
ATOM 5147 C C . ILE A 1 702 ? -21.917 -11.403 52.199 1.00 95.81 702 ILE A C 1
ATOM 5149 O O . ILE A 1 702 ? -21.407 -10.593 51.431 1.00 95.81 702 ILE A O 1
ATOM 5153 N N . ILE A 1 703 ? -23.185 -11.302 52.596 1.00 98.12 703 ILE A N 1
ATOM 5154 C CA . ILE A 1 703 ? -24.021 -10.126 52.326 1.00 98.12 703 ILE A CA 1
ATOM 5155 C C . ILE A 1 703 ? -24.301 -9.430 53.659 1.00 98.12 703 ILE A C 1
ATOM 5157 O O . ILE A 1 703 ? -24.800 -10.066 54.588 1.00 98.12 703 ILE A O 1
ATOM 5161 N N . THR A 1 704 ? -23.951 -8.147 53.769 1.00 97.25 704 THR A N 1
ATOM 5162 C CA . THR A 1 704 ? -24.107 -7.349 54.997 1.00 97.25 704 THR A CA 1
ATOM 5163 C C . THR A 1 704 ? -24.817 -6.041 54.705 1.00 97.25 704 THR A C 1
ATOM 5165 O O . THR A 1 704 ? -24.220 -5.121 54.149 1.00 97.25 704 THR A O 1
ATOM 5168 N N . PHE A 1 705 ? -26.074 -5.943 55.125 1.00 97.62 705 PHE A N 1
ATOM 5169 C CA . PHE A 1 705 ? -26.900 -4.750 54.989 1.00 97.62 705 PHE A CA 1
ATOM 5170 C C . PHE A 1 705 ? -27.229 -4.187 56.376 1.00 97.62 705 PHE A C 1
ATOM 5172 O O . PHE A 1 705 ? -27.746 -4.894 57.242 1.00 97.62 705 PHE A O 1
ATOM 5179 N N . ASN A 1 706 ? -26.856 -2.926 56.587 1.00 94.75 706 ASN A N 1
ATOM 5180 C CA . ASN A 1 706 ? -26.995 -2.196 57.840 1.00 94.75 706 ASN A CA 1
ATOM 5181 C C . ASN A 1 706 ? -27.250 -0.707 57.554 1.00 94.75 706 ASN A C 1
ATOM 5183 O O . ASN A 1 706 ? -26.294 0.039 57.317 1.00 94.75 706 ASN A O 1
ATOM 5187 N N . GLY A 1 707 ? -28.516 -0.286 57.602 1.00 90.31 707 GLY A N 1
ATOM 5188 C CA . GLY A 1 707 ? -28.908 1.124 57.495 1.00 90.31 707 GLY A CA 1
ATOM 5189 C C . GLY A 1 707 ? -28.323 2.003 58.616 1.00 90.31 707 GLY A C 1
ATOM 5190 O O . GLY A 1 707 ? -27.711 1.508 59.574 1.00 90.31 707 GLY A O 1
ATOM 5191 N N . VAL A 1 708 ? -28.384 3.330 58.439 1.00 86.12 708 VAL A N 1
ATOM 5192 C CA . VAL A 1 708 ? -27.580 4.276 59.235 1.00 86.12 708 VAL A CA 1
ATOM 5193 C C . VAL A 1 708 ? -28.311 5.551 59.660 1.00 86.12 708 VAL A C 1
ATOM 5195 O O . VAL A 1 708 ? -28.039 6.038 60.763 1.00 86.12 708 VAL A O 1
ATOM 5198 N N . THR A 1 709 ? -29.162 6.163 58.820 1.00 75.06 709 THR A N 1
ATOM 5199 C CA . THR A 1 709 ? -29.719 7.508 59.118 1.00 75.06 709 THR A CA 1
ATOM 5200 C C . THR A 1 709 ? -31.242 7.594 59.230 1.00 75.06 709 THR A C 1
ATOM 5202 O O . THR A 1 709 ? -31.739 8.513 59.893 1.00 75.06 709 THR A O 1
ATOM 5205 N N . ALA A 1 710 ? -31.979 6.636 58.671 1.00 67.50 710 ALA A N 1
ATOM 5206 C CA . ALA A 1 710 ? -33.418 6.461 58.860 1.00 67.50 710 ALA A CA 1
ATOM 5207 C C . ALA A 1 710 ? -33.716 5.140 59.589 1.00 67.50 710 ALA A C 1
ATOM 5209 O O . ALA A 1 710 ? -32.930 4.215 59.502 1.00 67.50 710 ALA A O 1
ATOM 5210 N N . LEU A 1 711 ? -34.856 5.047 60.287 1.00 70.38 711 LEU A N 1
ATOM 5211 C CA . LEU A 1 711 ? -35.350 3.756 60.784 1.00 70.38 711 LEU A CA 1
ATOM 5212 C C . LEU A 1 711 ? -35.779 2.895 59.593 1.00 70.38 711 LEU A C 1
ATOM 5214 O O . LEU A 1 711 ? -36.622 3.336 58.805 1.00 70.38 711 LEU A O 1
ATOM 5218 N N . ASN A 1 712 ? -35.247 1.679 59.519 1.00 74.69 712 ASN A N 1
ATOM 5219 C CA . ASN A 1 712 ? -35.265 0.803 58.353 1.00 74.69 712 ASN A CA 1
ATOM 5220 C C . ASN A 1 712 ? -34.593 1.469 57.138 1.00 74.69 712 ASN A C 1
ATOM 5222 O O . ASN A 1 712 ? -35.213 1.626 56.085 1.00 74.69 712 ASN A O 1
ATOM 5226 N N . GLY A 1 713 ? -33.347 1.928 57.302 1.00 82.31 713 GLY A N 1
ATOM 5227 C CA . GLY A 1 713 ? -32.627 2.736 56.314 1.00 82.31 713 GLY A CA 1
ATOM 5228 C C . GLY A 1 713 ? -32.433 2.110 54.926 1.00 82.31 713 GLY A C 1
ATOM 5229 O O . GLY A 1 713 ? -32.159 2.854 53.988 1.00 82.31 713 GLY A O 1
ATOM 5230 N N . ILE A 1 714 ? -32.583 0.790 54.765 1.00 95.94 714 ILE A N 1
ATOM 5231 C CA . ILE A 1 714 ? -32.463 0.092 53.470 1.00 95.94 714 ILE A CA 1
ATOM 5232 C C . ILE A 1 714 ? -33.765 -0.651 53.147 1.00 95.94 714 ILE A C 1
ATOM 5234 O O . ILE A 1 714 ? -34.092 -1.634 53.815 1.00 95.94 714 ILE A O 1
ATOM 5238 N N . SER A 1 715 ? -34.468 -0.274 52.075 1.00 96.19 715 SER A N 1
ATOM 5239 C CA . SER A 1 715 ? -35.591 -1.063 51.552 1.00 96.19 715 SER A CA 1
ATOM 5240 C C . SER A 1 715 ? -35.097 -2.160 50.599 1.00 96.19 715 SER A C 1
ATOM 5242 O O . SER A 1 715 ? -34.325 -1.895 49.675 1.00 96.19 715 SER A O 1
ATOM 5244 N N . ILE A 1 716 ? -35.547 -3.403 50.800 1.00 97.81 716 ILE A N 1
ATOM 5245 C CA . ILE A 1 716 ? -35.215 -4.574 49.975 1.00 97.81 716 ILE A CA 1
ATOM 5246 C C . ILE A 1 716 ? -36.500 -5.131 49.374 1.00 97.81 716 ILE A C 1
ATOM 5248 O O . ILE A 1 716 ? -37.328 -5.733 50.064 1.00 97.81 716 ILE A O 1
ATOM 5252 N N . THR A 1 717 ? -36.683 -4.920 48.070 1.00 97.69 717 THR A N 1
ATOM 5253 C CA . THR A 1 717 ? -37.976 -5.166 47.416 1.00 97.69 717 THR A CA 1
ATOM 5254 C C . THR A 1 717 ? -37.865 -5.934 46.105 1.00 97.69 717 THR A C 1
ATOM 5256 O O . THR A 1 717 ? -36.852 -5.899 45.405 1.00 97.69 717 THR A O 1
ATOM 5259 N N . SER A 1 718 ? -38.941 -6.628 45.734 1.00 97.44 718 SER A N 1
ATOM 5260 C CA . SER A 1 718 ? -39.093 -7.144 44.376 1.00 97.44 718 SER A CA 1
ATOM 5261 C C . SER A 1 718 ? -39.514 -6.031 43.416 1.00 97.44 718 SER A C 1
ATOM 5263 O O . SER A 1 718 ? -40.497 -5.324 43.635 1.00 97.44 718 SER A O 1
ATOM 5265 N N . SER A 1 719 ? -38.825 -5.953 42.282 1.00 96.00 719 SER A N 1
ATOM 5266 C CA . SER A 1 719 ? -39.208 -5.172 41.092 1.00 96.00 719 SER A CA 1
ATOM 5267 C C . SER A 1 719 ? -40.611 -5.493 40.552 1.00 96.00 719 SER A C 1
ATOM 5269 O O . SER A 1 719 ? -41.188 -4.696 39.811 1.00 96.00 719 SER A O 1
ATOM 5271 N N . ALA A 1 720 ? -41.163 -6.660 40.897 1.00 95.00 720 ALA A N 1
ATOM 5272 C CA . ALA A 1 720 ? -42.497 -7.095 40.513 1.00 95.00 720 ALA A CA 1
ATOM 5273 C C . ALA A 1 720 ? -43.334 -7.322 41.778 1.00 95.00 720 ALA A C 1
ATOM 5275 O O . ALA A 1 720 ? -43.298 -8.401 42.363 1.00 95.00 720 ALA A O 1
ATOM 5276 N N . VAL A 1 721 ? -44.088 -6.295 42.183 1.00 92.38 721 VAL A N 1
ATOM 5277 C CA . VAL A 1 721 ? -44.925 -6.290 43.397 1.00 92.38 721 VAL A CA 1
ATOM 5278 C C . VAL A 1 721 ? -45.772 -7.564 43.503 1.00 92.38 721 VAL A C 1
ATOM 5280 O O . VAL A 1 721 ? -46.471 -7.930 42.554 1.00 92.38 721 VAL A O 1
ATOM 5283 N N . GLY A 1 722 ? -45.716 -8.233 44.655 1.00 89.88 722 GLY A N 1
ATOM 5284 C CA . GLY A 1 722 ? -46.391 -9.511 44.903 1.00 89.88 722 GLY A CA 1
ATOM 5285 C C . GLY A 1 722 ? -45.631 -10.753 44.414 1.00 89.88 722 GLY A C 1
ATOM 5286 O O . GLY A 1 722 ? -46.088 -11.871 44.651 1.00 89.88 722 GLY A O 1
ATOM 5287 N N . THR A 1 723 ? -44.490 -10.597 43.731 1.00 95.25 723 THR A N 1
ATOM 5288 C CA . THR A 1 723 ? -43.648 -11.708 43.252 1.00 95.25 723 THR A CA 1
ATOM 5289 C C . THR A 1 723 ? -42.422 -11.855 44.140 1.00 95.25 723 THR A C 1
ATOM 5291 O O . THR A 1 723 ? -41.490 -11.057 44.034 1.00 95.25 723 THR A O 1
ATOM 5294 N N . GLN A 1 724 ? -42.408 -12.900 44.964 1.00 95.25 724 GLN A N 1
ATOM 5295 C CA . GLN A 1 724 ? -41.295 -13.207 45.859 1.00 95.25 724 GLN A CA 1
ATOM 5296 C C . GLN A 1 724 ? -39.982 -13.468 45.105 1.00 95.25 724 GLN A C 1
ATOM 5298 O O . GLN A 1 724 ? -39.987 -14.102 44.046 1.00 95.25 724 GLN A O 1
ATOM 5303 N N . ARG A 1 725 ? -38.858 -13.011 45.672 1.00 97.06 725 ARG A N 1
ATOM 5304 C CA . ARG A 1 725 ? -37.491 -13.375 45.251 1.00 97.06 725 ARG A CA 1
ATOM 5305 C C . ARG A 1 725 ? -36.853 -14.278 46.286 1.00 97.06 725 ARG A C 1
ATOM 5307 O O . ARG A 1 725 ? -36.872 -13.955 47.470 1.00 97.06 725 ARG A O 1
ATOM 5314 N N . ASN A 1 726 ? -36.329 -15.417 45.856 1.00 96.19 726 ASN A N 1
ATOM 5315 C CA . ASN A 1 726 ? -35.766 -16.408 46.759 1.00 96.19 726 ASN A CA 1
ATOM 5316 C C . ASN A 1 726 ? -34.312 -16.083 47.112 1.00 96.19 726 ASN A C 1
ATOM 5318 O O . ASN A 1 726 ? -33.532 -15.730 46.235 1.00 96.19 726 ASN A O 1
ATOM 5322 N N . TRP A 1 727 ? -33.936 -16.266 48.371 1.00 97.12 727 TRP A N 1
ATOM 5323 C CA . TRP A 1 727 ? -32.580 -16.104 48.884 1.00 97.12 727 TRP A CA 1
ATOM 5324 C C . TRP A 1 727 ? -32.103 -17.425 49.479 1.00 97.12 727 TRP A C 1
ATOM 5326 O O . TRP A 1 727 ? -32.814 -18.019 50.286 1.00 97.12 727 TRP A O 1
ATOM 5336 N N . GLN A 1 728 ? -30.913 -17.901 49.105 1.00 94.81 728 GLN A N 1
ATOM 5337 C CA . GLN A 1 728 ? -30.338 -19.156 49.610 1.00 94.81 728 GLN A CA 1
ATOM 5338 C C . GLN A 1 728 ? -28.853 -19.004 49.960 1.00 94.81 728 GLN A C 1
ATOM 5340 O O . GLN A 1 728 ? -28.083 -18.426 49.190 1.00 94.81 728 GLN A O 1
ATOM 5345 N N . ALA A 1 729 ? -28.446 -19.575 51.097 1.00 91.44 729 ALA A N 1
ATOM 5346 C CA . ALA A 1 729 ? -27.045 -19.757 51.464 1.00 91.44 729 ALA A CA 1
ATOM 5347 C C . ALA A 1 729 ? -26.525 -21.086 50.900 1.00 91.44 729 ALA A C 1
ATOM 5349 O O . ALA A 1 729 ? -26.635 -22.146 51.518 1.00 91.44 729 ALA A O 1
ATOM 5350 N N . VAL A 1 730 ? -25.928 -21.038 49.715 1.00 83.94 730 VAL A N 1
ATOM 5351 C CA . VAL A 1 730 ? -25.154 -22.159 49.174 1.00 83.94 730 VAL A CA 1
ATOM 5352 C C . VAL A 1 730 ? -23.803 -22.198 49.903 1.00 83.94 730 VAL A C 1
ATOM 5354 O O . VAL A 1 730 ? -23.332 -21.183 50.395 1.00 83.94 730 VAL A O 1
ATOM 5357 N N . GLY A 1 731 ? -23.182 -23.367 50.076 1.00 80.56 731 GLY A N 1
ATOM 5358 C CA . GLY A 1 731 ? -21.786 -23.465 50.545 1.00 80.56 731 GLY A CA 1
ATOM 5359 C C . GLY A 1 731 ? -21.444 -22.936 51.955 1.00 80.56 731 GLY A C 1
ATOM 5360 O O . GLY A 1 731 ? -20.292 -23.072 52.358 1.00 80.56 731 GLY A O 1
ATOM 5361 N N . GLY A 1 732 ? -22.406 -22.396 52.714 1.00 84.38 732 GLY A N 1
ATOM 5362 C CA . GLY A 1 732 ? -22.180 -21.755 54.017 1.00 84.38 732 GLY A CA 1
ATOM 5363 C C . GLY A 1 732 ? -22.180 -20.219 54.003 1.00 84.38 732 GLY A C 1
ATOM 5364 O O . GLY A 1 732 ? -21.649 -19.628 54.942 1.00 84.38 732 GLY A O 1
ATOM 5365 N N . GLY A 1 733 ? -22.754 -19.583 52.973 1.00 93.06 733 GLY A N 1
ATOM 5366 C CA . GLY A 1 733 ? -22.868 -18.123 52.898 1.00 93.06 733 GLY A CA 1
ATOM 5367 C C . GLY A 1 733 ? -23.631 -17.485 54.067 1.00 93.06 733 GLY A C 1
ATOM 5368 O O . GLY A 1 733 ? -24.512 -18.096 54.674 1.00 93.06 733 GLY A O 1
ATOM 5369 N N . VAL A 1 734 ? -23.287 -16.235 54.377 1.00 95.38 734 VAL A N 1
ATOM 5370 C CA . VAL A 1 734 ? -23.794 -15.479 55.533 1.00 95.38 734 VAL A CA 1
ATOM 5371 C C . VAL A 1 734 ? -24.623 -14.280 55.074 1.00 95.38 734 VAL A C 1
ATOM 5373 O O . VAL A 1 734 ? -24.207 -13.536 54.184 1.00 95.38 734 VAL A O 1
ATOM 5376 N N . PHE A 1 735 ? -25.772 -14.077 55.719 1.00 97.00 735 PHE A N 1
ATOM 5377 C CA . PHE A 1 735 ? -26.619 -12.893 55.579 1.00 97.00 735 PHE A CA 1
ATOM 5378 C C . PHE A 1 735 ? -26.647 -12.140 56.914 1.00 97.00 735 PHE A C 1
ATOM 5380 O O . PHE A 1 735 ? -27.101 -12.692 57.914 1.00 97.00 735 PHE A O 1
ATOM 5387 N N . ASN A 1 736 ? -26.181 -10.892 56.931 1.00 96.25 736 ASN A N 1
ATOM 5388 C CA . ASN A 1 736 ? -26.294 -9.989 58.075 1.00 96.25 736 ASN A CA 1
ATOM 5389 C C . ASN A 1 736 ? -27.292 -8.884 57.706 1.00 96.25 736 ASN A C 1
ATOM 5391 O O . ASN A 1 736 ? -26.986 -8.063 56.841 1.00 96.25 736 ASN A O 1
ATOM 5395 N N . MET A 1 737 ? -28.471 -8.885 58.331 1.00 95.94 737 MET A N 1
ATOM 5396 C CA . MET A 1 737 ? -29.569 -7.963 58.021 1.00 95.94 737 MET A CA 1
ATOM 5397 C C . MET A 1 737 ? -29.953 -7.157 59.268 1.00 95.94 737 MET A C 1
ATOM 5399 O O . MET A 1 737 ? -30.436 -7.727 60.252 1.00 95.94 737 MET A O 1
ATOM 5403 N N . THR A 1 738 ? -29.743 -5.842 59.220 1.00 93.31 738 THR A N 1
ATOM 5404 C CA . THR A 1 738 ? -30.025 -4.896 60.311 1.00 93.31 738 THR A CA 1
ATOM 5405 C C . THR A 1 738 ? -30.515 -3.572 59.723 1.00 93.31 738 THR A C 1
ATOM 5407 O O . THR A 1 738 ? -29.984 -3.117 58.717 1.00 93.31 738 THR A O 1
ATOM 5410 N N . ASP A 1 739 ? -31.494 -2.933 60.357 1.00 93.00 739 ASP A N 1
ATOM 5411 C CA . ASP A 1 739 ? -32.084 -1.662 59.921 1.00 93.00 739 ASP A CA 1
ATOM 5412 C C . ASP A 1 739 ? -32.578 -1.714 58.454 1.00 93.00 739 ASP A C 1
ATOM 5414 O O . ASP A 1 739 ? -32.242 -0.879 57.612 1.00 93.00 739 ASP A O 1
ATOM 5418 N N . VAL A 1 740 ? -33.368 -2.751 58.142 1.00 94.94 740 VAL A N 1
ATOM 5419 C CA . VAL A 1 740 ? -33.888 -3.061 56.795 1.00 94.94 740 VAL A CA 1
ATOM 5420 C C . VAL A 1 740 ? -35.422 -3.106 56.748 1.00 94.94 740 VAL A C 1
ATOM 5422 O O . VAL A 1 740 ? -36.065 -3.606 57.666 1.00 94.94 740 VAL A O 1
ATOM 5425 N N . ASP A 1 741 ? -36.020 -2.646 55.650 1.00 94.25 741 ASP A N 1
ATOM 5426 C CA . ASP A 1 741 ? -37.447 -2.815 55.328 1.00 94.25 741 ASP A CA 1
ATOM 5427 C C . ASP A 1 741 ? -37.595 -3.852 54.205 1.00 94.25 741 ASP A C 1
ATOM 5429 O O . ASP A 1 741 ? -37.136 -3.632 53.084 1.00 94.25 741 ASP A O 1
ATOM 5433 N N . ILE A 1 742 ? -38.200 -5.004 54.492 1.00 95.06 742 ILE A N 1
ATOM 5434 C CA . ILE A 1 742 ? -38.217 -6.152 53.574 1.00 95.06 742 ILE A CA 1
ATOM 5435 C C . ILE A 1 742 ? -39.616 -6.342 52.984 1.00 95.06 742 ILE A C 1
ATOM 5437 O O . ILE A 1 742 ? -40.601 -6.406 53.720 1.00 95.06 742 ILE A O 1
ATOM 5441 N N . ARG A 1 743 ? -39.730 -6.524 51.662 1.00 93.75 743 ARG A N 1
ATOM 5442 C CA . ARG A 1 743 ? -41.005 -6.871 50.999 1.00 93.75 743 ARG A CA 1
ATOM 5443 C C . ARG A 1 743 ? -40.807 -7.789 49.800 1.00 93.75 743 ARG A C 1
ATOM 5445 O O . ARG A 1 743 ? -39.888 -7.581 49.006 1.00 93.75 743 ARG A O 1
ATOM 5452 N N . ASP A 1 744 ? -41.745 -8.714 49.588 1.00 95.31 744 ASP A N 1
ATOM 5453 C CA . ASP A 1 744 ? -41.744 -9.651 48.455 1.00 95.31 744 ASP A CA 1
ATOM 5454 C C . ASP A 1 744 ? -40.446 -10.501 48.378 1.00 95.31 744 ASP A C 1
ATOM 5456 O O . ASP A 1 744 ? -39.864 -10.670 47.302 1.00 95.31 744 ASP A O 1
ATOM 5460 N N . GLN A 1 745 ? -39.970 -11.040 49.506 1.00 96.00 745 GLN A N 1
ATOM 5461 C CA . GLN A 1 745 ? -38.786 -11.914 49.586 1.00 96.00 745 GLN A CA 1
ATOM 5462 C C . GLN A 1 745 ? -39.130 -13.319 50.113 1.00 96.00 745 GLN A C 1
ATOM 5464 O O . GLN A 1 745 ? -40.106 -13.523 50.826 1.00 96.00 745 GLN A O 1
ATOM 5469 N N . ALA A 1 746 ? -38.320 -14.322 49.787 1.00 92.69 746 ALA A N 1
ATOM 5470 C CA . ALA A 1 746 ? -38.479 -15.693 50.266 1.00 92.69 746 ALA A CA 1
ATOM 5471 C C . ALA A 1 746 ? -37.126 -16.315 50.640 1.00 92.69 746 ALA A C 1
ATOM 5473 O O . ALA A 1 746 ? -36.094 -15.911 50.114 1.00 92.69 746 ALA A O 1
ATOM 5474 N N . CYS A 1 747 ? -37.131 -17.313 51.522 1.00 90.75 747 CYS A N 1
ATOM 5475 C CA . CYS A 1 747 ? -35.984 -18.179 51.806 1.00 90.75 747 CYS A CA 1
ATOM 5476 C C . CYS A 1 747 ? -36.432 -19.652 51.769 1.00 90.75 747 CYS A C 1
ATOM 5478 O O . CYS A 1 747 ? -36.653 -20.302 52.793 1.00 90.75 747 CYS A O 1
ATOM 5480 N N . VAL A 1 748 ? -36.637 -20.179 50.560 1.00 85.38 748 VAL A N 1
ATOM 5481 C CA . VAL A 1 748 ? -37.178 -21.520 50.299 1.00 85.38 748 VAL A CA 1
ATOM 5482 C C . VAL A 1 748 ? -36.147 -22.420 49.610 1.00 85.38 748 VAL A C 1
ATOM 5484 O O . VAL A 1 748 ? -35.625 -22.110 48.542 1.00 85.38 748 VAL A O 1
ATOM 5487 N N . GLY A 1 749 ? -35.868 -23.571 50.226 1.00 79.31 749 GLY A N 1
ATOM 5488 C CA . GLY A 1 749 ? -34.858 -24.537 49.765 1.00 79.31 749 GLY A CA 1
ATOM 5489 C C . GLY A 1 749 ? -34.066 -25.196 50.901 1.00 79.31 749 GLY A C 1
ATOM 5490 O O . GLY A 1 749 ? -33.526 -26.284 50.715 1.00 79.31 749 GLY A O 1
ATOM 5491 N N . GLY A 1 750 ? -34.102 -24.608 52.103 1.00 68.50 750 GLY A N 1
ATOM 5492 C CA . GLY A 1 750 ? -33.671 -25.242 53.354 1.00 68.50 750 GLY A CA 1
ATOM 5493 C C . GLY A 1 750 ? -32.259 -24.894 53.829 1.00 68.50 750 GLY A C 1
ATOM 5494 O O . GLY A 1 750 ? -31.870 -25.365 54.897 1.00 68.50 750 GLY A O 1
ATOM 5495 N N . VAL A 1 751 ? -31.500 -24.072 53.093 1.00 80.56 751 VAL A N 1
ATOM 5496 C CA . VAL A 1 751 ? -30.208 -23.540 53.561 1.00 80.56 751 VAL A CA 1
ATOM 5497 C C . VAL A 1 751 ? -30.123 -22.028 53.270 1.00 80.56 751 VAL A C 1
ATOM 5499 O O . VAL A 1 751 ? -30.017 -21.649 52.104 1.00 80.56 751 VAL A O 1
ATOM 5502 N N . PRO A 1 752 ? -30.185 -21.147 54.290 1.00 82.88 752 PRO A N 1
ATOM 5503 C CA . PRO A 1 752 ? -30.624 -21.461 55.649 1.00 82.88 752 PRO A CA 1
ATOM 5504 C C . PRO A 1 752 ? -32.118 -21.858 55.645 1.00 82.88 752 PRO A C 1
ATOM 5506 O O . PRO A 1 752 ? -32.811 -21.658 54.642 1.00 82.88 752 PRO A O 1
ATOM 5509 N N . PRO A 1 753 ? -32.659 -22.419 56.740 1.00 78.12 753 PRO A N 1
ATOM 5510 C CA . PRO A 1 753 ? -34.106 -22.586 56.871 1.00 78.12 753 PRO A CA 1
ATOM 5511 C C . PRO A 1 753 ? -34.846 -21.235 56.848 1.00 78.12 753 PRO A C 1
ATOM 5513 O O . PRO A 1 753 ? -35.985 -21.185 56.393 1.00 78.12 753 PRO A O 1
ATOM 5516 N N . TYR A 1 754 ? -34.193 -20.154 57.292 1.00 83.69 754 TYR A N 1
ATOM 5517 C CA . TYR A 1 754 ? -34.698 -18.781 57.285 1.00 83.69 754 TYR A CA 1
ATOM 5518 C C . TYR A 1 754 ? -33.573 -17.745 57.299 1.00 83.69 754 TYR A C 1
ATOM 5520 O O . TYR A 1 754 ? -32.450 -18.056 57.698 1.00 83.69 754 TYR A O 1
ATOM 5528 N N . ILE A 1 755 ? -33.890 -16.507 56.921 1.00 88.75 755 ILE A N 1
ATOM 5529 C CA . ILE A 1 755 ? -33.002 -15.349 57.098 1.00 88.75 755 ILE A CA 1
ATOM 5530 C C . ILE A 1 755 ? -33.454 -14.550 58.321 1.00 88.75 755 ILE A C 1
ATOM 5532 O O . ILE A 1 755 ? -34.643 -14.300 58.507 1.00 88.75 755 ILE A O 1
ATOM 5536 N N . GLU A 1 756 ? -32.498 -14.180 59.169 1.00 88.75 756 GLU A N 1
ATOM 5537 C CA . GLU A 1 756 ? -32.715 -13.445 60.416 1.00 88.75 756 GLU A CA 1
ATOM 5538 C C . GLU A 1 756 ? -32.477 -11.944 60.203 1.00 88.75 756 GLU A C 1
ATOM 5540 O O . GLU A 1 756 ? -31.387 -11.529 59.806 1.00 88.75 756 GLU A O 1
ATOM 5545 N N . VAL A 1 757 ? -33.493 -11.137 60.503 1.00 90.88 757 VAL A N 1
ATOM 5546 C CA . VAL A 1 757 ? -33.444 -9.673 60.523 1.00 90.88 757 VAL A CA 1
ATOM 5547 C C . VAL A 1 757 ? -33.318 -9.231 61.979 1.00 90.88 757 VAL A C 1
ATOM 5549 O O . VAL A 1 757 ? -34.206 -9.466 62.798 1.00 90.88 757 VAL A O 1
ATOM 5552 N N . THR A 1 758 ? -32.172 -8.640 62.324 1.00 89.75 758 THR A N 1
ATOM 5553 C CA . THR A 1 758 ? -31.842 -8.284 63.714 1.00 89.75 758 THR A CA 1
ATOM 5554 C C . THR A 1 758 ? -32.511 -6.995 64.183 1.00 89.75 758 THR A C 1
ATOM 5556 O O . THR A 1 758 ? -32.787 -6.865 65.371 1.00 89.75 758 THR A O 1
ATOM 5559 N N . ASP A 1 759 ? -32.766 -6.082 63.253 1.00 87.25 759 ASP A N 1
ATOM 5560 C CA . ASP A 1 759 ? -33.547 -4.855 63.412 1.00 87.25 759 ASP A CA 1
ATOM 5561 C C . ASP A 1 759 ? -34.155 -4.564 62.031 1.00 87.25 759 ASP A C 1
ATOM 5563 O O . ASP A 1 759 ? -33.458 -4.758 61.027 1.00 87.25 759 ASP A O 1
ATOM 5567 N N . GLY A 1 760 ? -35.429 -4.192 61.935 1.00 89.62 760 GLY A N 1
ATOM 5568 C CA . GLY A 1 760 ? -36.101 -4.040 60.641 1.00 89.62 760 GLY A CA 1
ATOM 5569 C C . GLY A 1 760 ? -37.625 -4.178 60.671 1.00 89.62 760 GLY A C 1
ATOM 5570 O O . GLY A 1 760 ? -38.224 -4.391 61.722 1.00 89.62 760 GLY A O 1
ATOM 5571 N N . THR A 1 761 ? -38.248 -4.084 59.493 1.00 89.06 761 THR A N 1
ATOM 5572 C CA . THR A 1 761 ? -39.710 -4.124 59.291 1.00 89.06 761 THR A CA 1
ATOM 5573 C C . THR A 1 761 ? -40.107 -5.136 58.210 1.00 89.06 761 THR A C 1
ATOM 5575 O O . THR A 1 761 ? -39.474 -5.208 57.153 1.00 89.06 761 THR A O 1
ATOM 5578 N N . ASP A 1 762 ? -41.190 -5.887 58.450 1.00 88.56 762 ASP A N 1
ATOM 5579 C CA . ASP A 1 762 ? -41.877 -6.695 57.433 1.00 88.56 762 ASP A CA 1
ATOM 5580 C C . ASP A 1 762 ? -42.926 -5.836 56.697 1.00 88.56 762 ASP A C 1
ATOM 5582 O O . ASP A 1 762 ? -44.038 -5.613 57.180 1.00 88.56 762 ASP A O 1
ATOM 5586 N N . SER A 1 763 ? -42.589 -5.356 55.496 1.00 89.62 763 SER A N 1
ATOM 5587 C CA . SER A 1 763 ? -43.521 -4.649 54.598 1.00 89.62 763 SER A CA 1
ATOM 5588 C C . SER A 1 763 ? -44.411 -5.589 53.761 1.00 89.62 763 SER A C 1
ATOM 5590 O O . SER A 1 763 ? -45.136 -5.136 52.864 1.00 89.62 763 SER A O 1
ATOM 5592 N N . GLY A 1 764 ? -44.394 -6.891 54.053 1.00 84.56 764 GLY A N 1
ATOM 5593 C CA . GLY A 1 764 ? -45.376 -7.878 53.620 1.00 84.56 764 GLY A CA 1
ATOM 5594 C C . GLY A 1 764 ? -44.924 -8.839 52.517 1.00 84.56 764 GLY A C 1
ATOM 5595 O O . GLY A 1 764 ? -43.972 -8.611 51.768 1.00 84.56 764 GLY A O 1
ATOM 5596 N N . ASN A 1 765 ? -45.694 -9.927 52.385 1.00 86.25 765 ASN A N 1
ATOM 5597 C CA . ASN A 1 765 ? -45.498 -11.001 51.400 1.00 86.25 765 ASN A CA 1
ATOM 5598 C C . ASN A 1 765 ? -44.107 -11.664 51.463 1.00 86.25 765 ASN A C 1
ATOM 5600 O O . ASN A 1 765 ? -43.598 -12.143 50.448 1.00 86.25 765 ASN A O 1
ATOM 5604 N N . ASN A 1 766 ? -43.499 -11.706 52.649 1.00 88.75 766 ASN A N 1
ATOM 5605 C CA . ASN A 1 766 ? -42.237 -12.397 52.882 1.00 88.75 766 ASN A CA 1
ATOM 5606 C C . ASN A 1 766 ? -42.468 -13.863 53.301 1.00 88.75 766 ASN A C 1
ATOM 5608 O O . ASN A 1 766 ? -43.508 -14.183 53.865 1.00 88.75 766 ASN A O 1
ATOM 5612 N N . VAL A 1 767 ? -41.527 -14.774 53.026 1.00 86.44 767 VAL A N 1
ATOM 5613 C CA . VAL A 1 767 ? -41.597 -16.197 53.438 1.00 86.44 767 VAL A CA 1
ATOM 5614 C C . VAL A 1 767 ? -40.256 -16.659 53.992 1.00 86.44 767 VAL A C 1
ATOM 5616 O O . VAL A 1 767 ? -39.244 -16.577 53.300 1.00 86.44 767 VAL A O 1
ATOM 5619 N N . ASN A 1 768 ? -40.241 -17.210 55.208 1.00 83.00 768 ASN A N 1
ATOM 5620 C CA . ASN A 1 768 ? -39.016 -17.635 55.904 1.00 83.00 768 ASN A CA 1
ATOM 5621 C C . ASN A 1 768 ? -38.001 -16.492 56.124 1.00 83.00 768 ASN A C 1
ATOM 5623 O O . ASN A 1 768 ? -36.788 -16.701 56.103 1.00 83.00 768 ASN A O 1
ATOM 5627 N N . TRP A 1 769 ? -38.513 -15.287 56.362 1.00 86.38 769 TRP A N 1
ATOM 5628 C CA . TRP A 1 769 ? -37.763 -14.173 56.937 1.00 86.38 769 TRP A CA 1
ATOM 5629 C C . TRP A 1 769 ? -38.264 -13.982 58.370 1.00 86.38 769 TRP A C 1
ATOM 5631 O O . TRP A 1 769 ? -39.472 -13.943 58.598 1.00 86.38 769 TRP A O 1
ATOM 5641 N N . PHE A 1 770 ? -37.348 -13.954 59.335 1.00 84.00 770 PHE A N 1
ATOM 5642 C CA . PHE A 1 770 ? -37.652 -13.841 60.759 1.00 84.00 770 PHE A CA 1
ATOM 5643 C C . PHE A 1 770 ? -37.182 -12.483 61.274 1.00 84.00 770 PHE A C 1
ATOM 5645 O O . PHE A 1 770 ? -35.986 -12.193 61.244 1.00 84.00 770 PHE A O 1
ATOM 5652 N N . PHE A 1 771 ? -38.121 -11.674 61.756 1.00 86.00 771 PHE A N 1
ATOM 5653 C CA . PHE A 1 771 ? -37.876 -10.344 62.300 1.00 86.00 771 PHE A CA 1
ATOM 5654 C C . PHE A 1 771 ? -37.843 -10.429 63.829 1.00 86.00 771 PHE A C 1
ATOM 5656 O O . PHE A 1 771 ? -38.705 -11.062 64.442 1.00 86.00 771 PHE A O 1
ATOM 5663 N N . LYS A 1 772 ? -36.825 -9.834 64.457 1.00 83.19 772 LYS A N 1
ATOM 5664 C CA . LYS A 1 772 ? -36.740 -9.774 65.922 1.00 83.19 772 LYS A CA 1
ATOM 5665 C C . LYS A 1 772 ? -37.677 -8.706 66.475 1.00 83.19 772 LYS A C 1
ATOM 5667 O O . LYS A 1 772 ? -37.332 -7.528 66.483 1.00 83.19 772 LYS A O 1
ATOM 5672 N N . GLY A 1 773 ? -38.811 -9.141 67.008 1.00 79.75 773 GLY A N 1
ATOM 5673 C CA . GLY A 1 773 ? -39.660 -8.305 67.851 1.00 79.75 773 GLY A CA 1
ATOM 5674 C C . GLY A 1 773 ? -39.118 -8.163 69.279 1.00 79.75 773 GLY A C 1
ATOM 5675 O O . GLY A 1 773 ? -38.001 -8.580 69.611 1.00 79.75 773 GLY A O 1
ATOM 5676 N N . THR A 1 774 ? -39.929 -7.570 70.157 1.00 81.81 774 THR A N 1
ATOM 5677 C CA . THR A 1 774 ? -39.576 -7.326 71.570 1.00 81.81 774 THR A CA 1
ATOM 5678 C C . THR A 1 774 ? -40.173 -8.326 72.565 1.00 81.81 774 THR A C 1
ATOM 5680 O O . THR A 1 774 ? -39.928 -8.198 73.767 1.00 81.81 774 THR A O 1
ATOM 5683 N N . ASP A 1 775 ? -40.950 -9.301 72.097 1.00 85.81 775 ASP A N 1
ATOM 5684 C CA . ASP A 1 775 ? -41.728 -10.201 72.945 1.00 85.81 775 ASP A CA 1
ATOM 5685 C C . ASP A 1 775 ? -40.948 -11.405 73.486 1.00 85.81 775 ASP A C 1
ATOM 5687 O O . ASP A 1 775 ? -39.823 -11.728 73.081 1.00 85.81 775 ASP A O 1
ATOM 5691 N N . SER A 1 776 ? -41.571 -12.086 74.451 1.00 87.12 776 SER A N 1
ATOM 5692 C CA . SER A 1 776 ? -41.028 -13.276 75.098 1.00 87.12 776 SER A CA 1
ATOM 5693 C C . SER A 1 776 ? -42.107 -14.239 75.598 1.00 87.12 776 SER A C 1
ATOM 5695 O O . SER A 1 776 ? -43.120 -13.823 76.157 1.00 87.12 776 SER A O 1
ATOM 5697 N N . ILE A 1 777 ? -41.848 -15.542 75.465 1.00 87.94 777 ILE A N 1
ATOM 5698 C CA . ILE A 1 777 ? -42.627 -16.616 76.101 1.00 87.94 777 ILE A CA 1
ATOM 5699 C C . ILE A 1 777 ? -41.779 -17.177 77.235 1.00 87.94 777 ILE A C 1
ATOM 5701 O O . ILE A 1 777 ? -40.682 -17.685 77.003 1.00 87.94 777 ILE A O 1
ATOM 5705 N N . ALA A 1 778 ? -42.276 -17.093 78.466 1.00 89.25 778 ALA A N 1
ATOM 5706 C CA . ALA A 1 778 ? -41.573 -17.564 79.651 1.00 89.25 778 ALA A CA 1
ATOM 5707 C C . ALA A 1 778 ? -42.506 -18.328 80.597 1.00 89.25 778 ALA A C 1
ATOM 5709 O O . ALA A 1 778 ? -43.713 -18.087 80.660 1.00 89.25 778 ALA A O 1
ATOM 5710 N N . GLY A 1 779 ? -41.939 -19.247 81.371 1.00 90.56 779 GLY A N 1
ATOM 5711 C CA . GLY A 1 779 ? -42.705 -20.070 82.299 1.00 90.56 779 GLY A CA 1
ATOM 5712 C C . GLY A 1 779 ? -41.820 -20.901 83.217 1.00 90.56 779 GLY A C 1
ATOM 5713 O O . GLY A 1 779 ? -40.607 -20.699 83.300 1.00 90.56 779 GLY A O 1
ATOM 5714 N N . ILE A 1 780 ? -42.449 -21.839 83.921 1.00 88.75 780 ILE A N 1
ATOM 5715 C CA . ILE A 1 780 ? -41.790 -22.822 84.785 1.00 88.75 780 ILE A CA 1
ATOM 5716 C C . ILE A 1 780 ? -42.240 -24.230 84.372 1.00 88.75 780 ILE A C 1
ATOM 5718 O O . ILE A 1 780 ? -43.429 -24.461 84.132 1.00 88.75 780 ILE A O 1
ATOM 5722 N N . ILE A 1 781 ? -41.295 -25.172 84.303 1.00 90.00 781 ILE A N 1
ATOM 5723 C CA . ILE A 1 781 ? -41.574 -26.604 84.117 1.00 90.00 781 ILE A CA 1
ATOM 5724 C C . ILE A 1 781 ? -41.827 -27.290 85.469 1.00 90.00 781 ILE A C 1
ATOM 5726 O O . ILE A 1 781 ? -41.063 -27.100 86.418 1.00 90.00 781 ILE A O 1
ATOM 5730 N N . TYR A 1 782 ? -42.874 -28.114 85.574 1.00 91.25 782 TYR A N 1
ATOM 5731 C CA . TYR A 1 782 ? -43.244 -28.818 86.810 1.00 91.25 782 TYR A CA 1
ATOM 5732 C C . TYR A 1 782 ? -43.460 -30.324 86.602 1.00 91.25 782 TYR A C 1
ATOM 5734 O O . TYR A 1 782 ? -43.958 -30.771 85.571 1.00 91.25 782 TYR A O 1
ATOM 5742 N N . ALA A 1 783 ? -43.126 -31.107 87.631 1.00 88.62 783 ALA A N 1
ATOM 5743 C CA . ALA A 1 783 ? -43.334 -32.558 87.691 1.00 88.62 783 ALA A CA 1
ATOM 5744 C C . ALA A 1 783 ? -44.769 -32.945 88.110 1.00 88.62 783 ALA A C 1
ATOM 5746 O O . ALA A 1 783 ? -45.110 -34.125 88.152 1.00 88.62 783 ALA A O 1
ATOM 5747 N N . ASP A 1 784 ? -45.580 -31.949 88.464 1.00 87.94 784 ASP A N 1
ATOM 5748 C CA . ASP A 1 784 ? -46.991 -32.023 88.832 1.00 87.94 784 ASP A CA 1
ATOM 5749 C C . ASP A 1 784 ? -47.697 -30.720 88.392 1.00 87.94 784 ASP A C 1
ATOM 5751 O O . ASP A 1 784 ? -47.070 -29.839 87.804 1.00 87.94 784 ASP A O 1
ATOM 5755 N N . GLU A 1 785 ? -48.996 -30.573 88.663 1.00 89.00 785 GLU A N 1
ATOM 5756 C CA . GLU A 1 785 ? -49.776 -29.379 88.297 1.00 89.00 785 GLU A CA 1
ATOM 5757 C C . GLU A 1 785 ? -49.406 -28.135 89.135 1.00 89.00 785 GLU A C 1
ATOM 5759 O O . GLU A 1 785 ? -50.140 -27.704 90.029 1.00 89.00 785 GLU A O 1
ATOM 5764 N N . GLY A 1 786 ? -48.259 -27.530 88.822 1.00 85.62 786 GLY A N 1
ATOM 5765 C CA . GLY A 1 786 ? -47.861 -26.201 89.287 1.00 85.62 786 GLY A CA 1
ATOM 5766 C C . GLY A 1 786 ? -47.307 -26.115 90.713 1.00 85.62 786 GLY A C 1
ATOM 5767 O O . GLY A 1 786 ? -47.271 -25.010 91.262 1.00 85.62 786 GLY A O 1
ATOM 5768 N N . ILE A 1 787 ? -46.886 -27.227 91.332 1.00 87.94 787 ILE A N 1
ATOM 5769 C CA . ILE A 1 787 ? -46.366 -27.247 92.713 1.00 87.94 787 ILE A CA 1
ATOM 5770 C C . ILE A 1 787 ? -44.858 -27.533 92.742 1.00 87.94 787 ILE A C 1
ATOM 5772 O O . ILE A 1 787 ? -44.091 -26.732 93.282 1.00 87.94 787 ILE A O 1
ATOM 5776 N N . THR A 1 788 ? -44.419 -28.659 92.178 1.00 89.31 788 THR A N 1
ATOM 5777 C CA . THR A 1 788 ? -43.027 -29.130 92.223 1.00 89.31 788 THR A CA 1
ATOM 5778 C C . THR A 1 788 ? -42.313 -28.825 90.912 1.00 89.31 788 THR A C 1
ATOM 5780 O O . THR A 1 788 ? -42.455 -29.557 89.934 1.00 89.31 788 THR A O 1
ATOM 5783 N N . ALA A 1 789 ? -41.529 -27.747 90.884 1.00 86.44 789 ALA A N 1
ATOM 5784 C CA . ALA A 1 789 ? -40.724 -27.394 89.717 1.00 86.44 789 ALA A CA 1
ATOM 5785 C C . ALA A 1 789 ? -39.676 -28.480 89.387 1.00 86.44 789 ALA A C 1
ATOM 5787 O O . ALA A 1 789 ? -39.069 -29.066 90.291 1.00 86.44 789 ALA A O 1
ATOM 5788 N N . ILE A 1 790 ? -39.435 -28.729 88.098 1.00 84.81 790 ILE A N 1
ATOM 5789 C CA . ILE A 1 790 ? -38.374 -29.630 87.630 1.00 84.81 790 ILE A CA 1
ATOM 5790 C C . ILE A 1 790 ? -37.050 -28.861 87.677 1.00 84.81 790 ILE A C 1
ATOM 5792 O O . ILE A 1 790 ? -36.824 -27.925 86.920 1.00 84.81 790 ILE A O 1
ATOM 5796 N N . VAL A 1 791 ? -36.170 -29.261 88.596 1.00 76.56 791 VAL A N 1
ATOM 5797 C CA . VAL A 1 791 ? -34.881 -28.595 88.884 1.00 76.56 791 VAL A CA 1
ATOM 5798 C C . VAL A 1 791 ? -33.672 -29.381 88.358 1.00 76.56 791 VAL A C 1
ATOM 5800 O O . VAL A 1 791 ? -32.602 -29.390 88.966 1.00 76.56 791 VAL A O 1
ATOM 5803 N N . GLN A 1 792 ? -33.863 -30.077 87.240 1.00 73.50 792 GLN A N 1
ATOM 5804 C CA . GLN A 1 792 ? -32.817 -30.762 86.480 1.00 73.50 792 GLN A CA 1
ATOM 5805 C C . GLN A 1 792 ? -32.860 -30.299 85.023 1.00 73.50 792 GLN A C 1
ATOM 5807 O O . GLN A 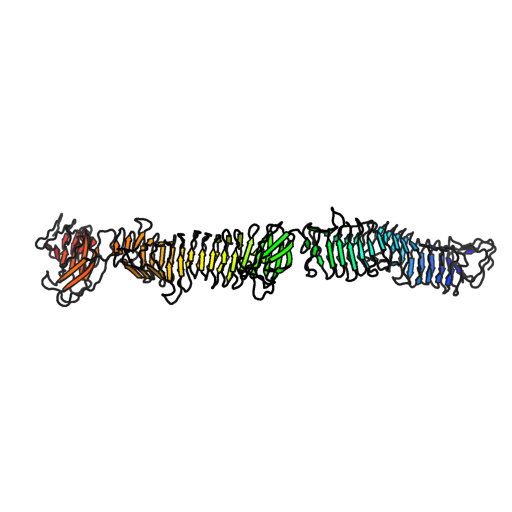1 792 ? -33.895 -29.824 84.563 1.00 73.50 792 GLN A O 1
ATOM 5812 N N . ASP A 1 793 ? -31.757 -30.483 84.305 1.00 70.94 793 ASP A N 1
ATOM 5813 C CA . ASP A 1 793 ? -31.668 -30.135 82.890 1.00 70.94 793 ASP A CA 1
ATOM 5814 C C . ASP A 1 793 ? -32.668 -30.966 82.066 1.00 70.94 793 ASP A C 1
ATOM 5816 O O . ASP A 1 793 ? -32.701 -32.198 82.158 1.00 70.94 793 ASP A O 1
ATOM 5820 N N . VAL A 1 794 ? -33.477 -30.275 81.263 1.00 76.50 794 VAL A N 1
ATOM 5821 C CA . VAL A 1 794 ? -34.406 -30.840 80.277 1.00 76.50 794 VAL A CA 1
ATOM 5822 C C . VAL A 1 794 ? -34.368 -29.938 79.043 1.00 76.50 794 VAL A C 1
ATOM 5824 O O . VAL A 1 794 ? -34.167 -28.732 79.194 1.00 76.50 794 VAL A O 1
ATOM 5827 N N . CYS A 1 795 ? -34.503 -30.492 77.837 1.00 78.69 795 CYS A N 1
ATOM 5828 C CA . CYS A 1 795 ? -34.562 -29.678 76.623 1.00 78.69 795 CYS A CA 1
ATOM 5829 C C . CYS A 1 795 ? -35.993 -29.174 76.399 1.00 78.69 795 CYS A C 1
ATOM 5831 O O . CYS A 1 795 ? -36.951 -29.900 76.656 1.00 78.69 795 CYS A O 1
ATOM 5833 N N . LEU A 1 796 ? -36.130 -27.936 75.928 1.00 80.00 796 LEU A N 1
ATOM 5834 C CA . LEU A 1 796 ? -37.405 -27.330 75.564 1.00 80.00 796 LEU A CA 1
ATOM 5835 C C . LEU A 1 796 ? -37.315 -26.838 74.124 1.00 80.00 796 LEU A C 1
ATOM 5837 O O . LEU A 1 796 ? -36.370 -26.126 73.778 1.00 80.00 796 LEU A O 1
ATOM 5841 N N . THR A 1 797 ? -38.327 -27.158 73.326 1.00 82.38 797 THR A N 1
ATOM 5842 C CA . THR A 1 797 ? -38.525 -26.569 72.001 1.00 82.38 797 THR A CA 1
ATOM 5843 C C . THR A 1 797 ? -39.729 -25.639 72.054 1.00 82.38 797 THR A C 1
ATOM 5845 O O . THR A 1 797 ? -40.774 -25.997 72.594 1.00 82.38 797 THR A O 1
ATOM 5848 N N . LEU A 1 798 ? -39.577 -24.441 71.490 1.00 83.19 798 LEU A N 1
ATOM 5849 C CA . LEU A 1 798 ? -40.684 -23.571 71.102 1.00 83.19 798 LEU A CA 1
ATOM 5850 C C . LEU A 1 798 ? -40.909 -23.759 69.603 1.00 83.19 798 LEU A C 1
ATOM 5852 O O . LEU A 1 798 ? -40.071 -23.337 68.809 1.00 83.19 798 LEU A O 1
ATOM 5856 N N . TYR A 1 799 ? -42.036 -24.356 69.233 1.00 80.25 799 TYR A N 1
ATOM 5857 C CA . TYR A 1 799 ? -42.596 -24.261 67.891 1.00 80.25 799 TYR A CA 1
ATOM 5858 C C . TYR A 1 799 ? -43.655 -23.159 67.867 1.00 80.25 799 TYR A C 1
ATOM 5860 O O . TYR A 1 799 ? -44.391 -22.977 68.834 1.00 80.25 799 TYR A O 1
ATOM 5868 N N . LEU A 1 800 ? -43.709 -22.375 66.796 1.00 80.56 800 LEU A N 1
ATOM 5869 C CA . LEU A 1 800 ? -44.441 -21.113 66.770 1.00 80.56 800 LEU A CA 1
ATOM 5870 C C . LEU A 1 800 ? -44.757 -20.758 65.299 1.00 80.56 800 LEU A C 1
ATOM 5872 O O . LEU A 1 800 ? -43.880 -20.896 64.450 1.00 80.56 800 LEU A O 1
ATOM 5876 N N . TYR A 1 801 ? -46.003 -20.359 65.006 1.00 78.19 801 TYR A N 1
ATOM 5877 C CA . TYR A 1 801 ? -46.654 -20.215 63.686 1.00 78.19 801 TYR A CA 1
ATOM 5878 C C . TYR A 1 801 ? -47.310 -18.817 63.549 1.00 78.19 801 TYR A C 1
ATOM 5880 O O . TYR A 1 801 ? -48.126 -18.460 64.396 1.00 78.19 801 TYR A O 1
ATOM 5888 N N . TYR A 1 802 ? -46.919 -18.000 62.543 1.00 76.06 802 TYR A N 1
ATOM 5889 C CA . TYR A 1 802 ? -47.422 -16.612 62.336 1.00 76.06 802 TYR A CA 1
ATOM 5890 C C . TYR A 1 802 ? -48.669 -16.712 61.459 1.00 76.06 802 TYR A C 1
ATOM 5892 O O . TYR A 1 802 ? -48.588 -17.294 60.375 1.00 76.06 802 TYR A O 1
ATOM 5900 N N . GLU A 1 803 ? -49.784 -16.090 61.848 1.00 65.88 803 GLU A N 1
ATOM 5901 C CA . GLU A 1 803 ? -50.972 -15.973 60.979 1.00 65.88 803 GLU A CA 1
ATOM 5902 C C . GLU A 1 803 ? -50.853 -14.776 60.007 1.00 65.88 803 GLU A C 1
ATOM 5904 O O . GLU A 1 803 ? -51.783 -14.013 59.742 1.00 65.88 803 GLU A O 1
ATOM 5909 N N . THR A 1 804 ? -49.668 -14.670 59.410 1.00 55.56 804 THR A N 1
ATOM 5910 C CA . THR A 1 804 ? -49.369 -13.936 58.179 1.00 55.56 804 THR A CA 1
ATOM 5911 C C . THR A 1 804 ? -48.879 -14.946 57.132 1.00 55.56 804 THR A C 1
ATOM 5913 O O . THR A 1 804 ? -48.792 -16.146 57.391 1.00 55.56 804 THR A O 1
ATOM 5916 N N . THR A 1 805 ? -48.590 -14.528 55.902 1.00 45.56 805 THR A N 1
ATOM 5917 C CA . THR A 1 805 ? -48.273 -15.438 54.777 1.00 45.56 805 THR A CA 1
ATOM 5918 C C . THR A 1 805 ? -46.914 -16.170 54.877 1.00 45.56 805 THR A C 1
ATOM 5920 O O . THR A 1 805 ? -46.413 -16.638 53.855 1.00 45.56 805 THR A O 1
ATOM 5923 N N . SER A 1 806 ? -46.308 -16.262 56.071 1.00 52.12 806 SER A N 1
ATOM 5924 C CA . SER A 1 806 ? -44.854 -16.093 56.219 1.00 52.12 806 SER A CA 1
ATOM 5925 C C . SER A 1 806 ? -44.075 -17.110 57.096 1.00 52.12 806 SER A C 1
ATOM 5927 O O . SER A 1 806 ? -42.845 -17.114 56.986 1.00 52.12 806 SER A O 1
ATOM 5929 N N . ARG A 1 807 ? -44.674 -17.966 57.962 1.00 53.75 807 ARG A N 1
ATOM 5930 C CA . ARG A 1 807 ? -43.884 -18.848 58.885 1.00 53.75 807 ARG A CA 1
ATOM 5931 C C . ARG A 1 807 ? -43.439 -20.209 58.348 1.00 53.75 807 ARG A C 1
ATOM 5933 O O . ARG A 1 807 ? -44.176 -21.188 58.315 1.00 53.75 807 ARG A O 1
ATOM 5940 N N . LEU A 1 808 ? -42.142 -20.266 58.091 1.00 52.50 808 LEU A N 1
ATOM 5941 C CA . LEU A 1 808 ? -41.124 -20.993 58.856 1.00 52.50 808 LEU A CA 1
ATOM 5942 C C . LEU A 1 808 ? -41.523 -21.714 60.168 1.00 52.50 808 LEU A C 1
ATOM 5944 O O . LEU A 1 808 ? -42.017 -21.101 61.109 1.00 52.50 808 LEU A O 1
ATOM 5948 N N . THR A 1 809 ? -41.031 -22.949 60.297 1.00 46.72 809 THR A N 1
ATOM 5949 C CA . THR A 1 809 ? -40.729 -23.659 61.556 1.00 46.72 809 THR A CA 1
ATOM 5950 C C . THR A 1 809 ? -39.527 -23.048 62.297 1.00 46.72 809 THR A C 1
ATOM 5952 O O . THR A 1 809 ? -38.382 -23.278 61.903 1.00 46.72 809 THR A O 1
ATOM 5955 N N . LEU A 1 810 ? -39.744 -22.281 63.373 1.00 48.22 810 LEU A N 1
ATOM 5956 C CA . LEU A 1 810 ? -38.646 -21.723 64.179 1.00 48.22 810 LEU A CA 1
ATOM 5957 C C . LEU A 1 810 ? -38.137 -22.738 65.219 1.00 48.22 810 LEU A C 1
ATOM 5959 O O . LEU A 1 810 ? -38.444 -22.627 66.401 1.00 48.22 810 LEU A O 1
ATOM 5963 N N . THR A 1 811 ? -37.297 -23.697 64.822 1.00 41.56 811 THR A N 1
ATOM 5964 C CA . THR A 1 811 ? -36.563 -24.523 65.800 1.00 41.56 811 THR A CA 1
ATOM 5965 C C . THR A 1 811 ? -35.427 -23.726 66.439 1.00 41.56 811 THR A C 1
ATOM 5967 O O . THR A 1 811 ? -34.263 -23.859 66.053 1.00 41.56 811 THR A O 1
ATOM 5970 N N . THR A 1 812 ? -35.741 -22.936 67.469 1.00 36.69 812 THR A N 1
ATOM 5971 C CA . THR A 1 812 ? -34.732 -22.626 68.488 1.00 36.69 812 THR A CA 1
ATOM 5972 C C . THR A 1 812 ? -34.741 -23.734 69.535 1.00 36.69 812 THR A C 1
ATOM 5974 O O . THR A 1 812 ? -35.493 -23.689 70.506 1.00 36.69 812 THR A O 1
ATOM 5977 N N . THR A 1 813 ? -33.818 -24.694 69.418 1.00 38.34 813 THR A N 1
ATOM 5978 C CA . THR A 1 813 ? -33.290 -25.343 70.626 1.00 38.34 813 THR A CA 1
ATOM 5979 C C . THR A 1 813 ? -32.428 -24.323 71.359 1.00 38.34 813 THR A C 1
ATOM 5981 O O . THR A 1 813 ? -31.197 -24.414 71.400 1.00 38.34 813 THR A O 1
ATOM 5984 N N . THR A 1 814 ? -33.084 -23.337 71.970 1.00 38.34 814 THR A N 1
ATOM 5985 C CA . THR A 1 814 ? -32.531 -22.786 73.195 1.00 38.34 814 THR A CA 1
ATOM 5986 C C . THR A 1 814 ? -32.574 -23.954 74.163 1.00 38.34 814 THR A C 1
ATOM 5988 O O . THR A 1 814 ? -33.653 -24.325 74.616 1.00 38.34 814 THR A O 1
ATOM 5991 N N . ILE A 1 815 ? -31.426 -24.563 74.480 1.00 41.25 815 ILE A N 1
ATOM 5992 C CA . ILE A 1 815 ? -31.353 -25.425 75.662 1.00 41.25 815 ILE A CA 1
ATOM 5993 C C . ILE A 1 815 ? -31.463 -24.490 76.866 1.00 41.25 815 ILE A C 1
ATOM 5995 O O . ILE A 1 815 ? -30.478 -24.144 77.518 1.00 41.25 815 ILE A O 1
ATOM 5999 N N . GLY A 1 816 ? -32.693 -24.060 77.135 1.00 45.00 816 GLY A N 1
ATOM 6000 C CA . GLY A 1 816 ? -33.115 -23.625 78.441 1.00 45.00 816 GLY A CA 1
ATOM 6001 C C . GLY A 1 816 ? -33.073 -24.852 79.327 1.00 45.00 816 GLY A C 1
ATOM 6002 O O . GLY A 1 816 ? -34.099 -25.478 79.569 1.00 45.00 816 GLY A O 1
ATOM 6003 N N . THR A 1 817 ? -31.882 -25.186 79.830 1.00 49.38 817 THR A N 1
ATOM 6004 C CA . THR A 1 817 ? -31.822 -25.876 81.113 1.00 49.38 817 THR A CA 1
ATOM 6005 C C . THR A 1 817 ? -32.661 -25.033 82.057 1.00 49.38 817 THR A C 1
ATOM 6007 O O . THR A 1 817 ? -32.367 -23.841 82.213 1.00 49.38 817 THR A O 1
ATOM 6010 N N . ALA A 1 818 ? -33.689 -25.624 82.663 1.00 52.88 818 ALA A N 1
ATOM 6011 C CA . ALA A 1 818 ? -34.336 -25.027 83.819 1.00 52.88 818 ALA A CA 1
ATOM 6012 C C . ALA A 1 818 ? -33.259 -24.430 84.728 1.00 52.88 818 ALA A C 1
ATOM 6014 O O . ALA A 1 818 ? -32.282 -25.120 85.041 1.00 52.88 818 ALA A O 1
ATOM 6015 N N . ASN A 1 819 ? -33.411 -23.166 85.139 1.00 57.62 819 ASN A N 1
ATOM 6016 C CA . ASN A 1 819 ? -32.473 -22.577 86.093 1.00 57.62 819 ASN A CA 1
ATOM 6017 C C . ASN A 1 819 ? -32.314 -23.550 87.268 1.00 57.62 819 ASN A C 1
ATOM 6019 O O . ASN A 1 819 ? -33.308 -23.909 87.911 1.00 57.62 819 ASN A O 1
ATOM 6023 N N . LEU A 1 820 ? -31.074 -24.003 87.507 1.00 54.41 820 LEU A N 1
ATOM 6024 C CA . LEU A 1 820 ? -30.727 -25.030 88.495 1.00 54.41 820 LEU A CA 1
ATOM 6025 C C . LEU A 1 820 ? -31.022 -24.515 89.913 1.00 54.41 820 LEU A C 1
ATOM 6027 O O . LEU A 1 820 ? -30.144 -24.032 90.630 1.00 54.41 820 LEU A O 1
ATOM 6031 N N . GLY A 1 821 ? -32.298 -24.587 90.290 1.00 62.03 821 GLY A N 1
ATOM 6032 C CA . GLY A 1 821 ? -32.860 -23.967 91.481 1.00 62.03 821 GLY A CA 1
ATOM 6033 C C . GLY A 1 821 ? -34.383 -23.784 91.456 1.00 62.03 821 GLY A C 1
ATOM 6034 O O . GLY A 1 821 ? -34.988 -23.956 92.513 1.00 62.03 821 GLY A O 1
ATOM 6035 N N . ASP A 1 822 ? -35.007 -23.459 90.312 1.00 76.31 822 ASP A N 1
ATOM 6036 C CA . ASP A 1 822 ? -36.433 -23.062 90.281 1.00 76.31 822 ASP A CA 1
ATOM 6037 C C . ASP A 1 822 ? -37.283 -23.502 89.071 1.00 76.31 822 ASP A C 1
ATOM 6039 O O . ASP A 1 822 ? -38.498 -23.314 89.116 1.00 76.31 822 ASP A O 1
ATOM 6043 N N . GLY A 1 823 ? -36.709 -24.118 88.031 1.00 79.69 823 GLY A N 1
ATOM 6044 C CA . GLY A 1 823 ? -37.491 -24.617 86.889 1.00 79.69 823 GLY A CA 1
ATOM 6045 C C . GLY A 1 823 ? -37.877 -23.570 85.837 1.00 79.69 823 GLY A C 1
ATOM 6046 O O . GLY A 1 823 ? -38.642 -23.897 84.931 1.00 79.69 823 GLY A O 1
ATOM 6047 N N . SER A 1 824 ? -37.401 -22.325 85.947 1.00 85.88 824 SER A N 1
ATOM 6048 C CA . SER A 1 824 ? -37.748 -21.242 85.013 1.00 85.88 824 SER A CA 1
ATOM 6049 C C . SER A 1 824 ? -37.056 -21.345 83.646 1.00 85.88 824 SER A C 1
ATOM 6051 O O . SER A 1 824 ? -35.911 -21.796 83.556 1.00 85.88 824 SER A O 1
ATOM 6053 N N . TYR A 1 825 ? -37.741 -20.870 82.598 1.00 84.38 825 TYR A N 1
ATOM 6054 C CA . TYR A 1 825 ? -37.233 -20.738 81.224 1.00 84.38 825 TYR A CA 1
ATOM 6055 C C . TYR A 1 825 ? -37.798 -19.478 80.528 1.00 84.38 825 TYR A C 1
ATOM 6057 O O . TYR A 1 825 ? -38.864 -18.988 80.911 1.00 84.38 825 TYR A O 1
ATOM 6065 N N . SER A 1 826 ? -37.120 -18.970 79.486 1.00 85.62 826 SER A N 1
ATOM 6066 C CA . SER A 1 826 ? -37.705 -18.004 78.541 1.00 85.62 826 SER A CA 1
ATOM 6067 C C . SER A 1 826 ? -37.138 -18.105 77.120 1.00 85.62 826 SER A C 1
ATOM 6069 O O . SER A 1 826 ? -35.948 -18.349 76.922 1.00 85.62 826 SER A O 1
ATOM 6071 N N . PHE A 1 827 ? -38.003 -17.848 76.142 1.00 82.12 827 PHE A N 1
ATOM 6072 C CA . PHE A 1 827 ? -37.681 -17.526 74.753 1.00 82.12 827 PHE A CA 1
ATOM 6073 C C . PHE A 1 827 ? -37.909 -16.020 74.570 1.00 82.12 827 PHE A C 1
ATOM 6075 O O . PHE A 1 827 ? -38.926 -15.510 75.031 1.00 82.12 827 PHE A O 1
ATOM 6082 N N . ASN A 1 828 ? -36.970 -15.299 73.954 1.00 83.25 828 ASN A N 1
ATOM 6083 C CA . ASN A 1 828 ? -36.971 -13.829 73.880 1.00 83.25 828 ASN A CA 1
ATOM 6084 C C . ASN A 1 828 ? -36.687 -13.369 72.440 1.00 83.25 828 ASN A C 1
ATOM 6086 O O . ASN A 1 828 ? -36.167 -14.154 71.648 1.00 83.25 828 ASN A O 1
ATOM 6090 N N . ASN A 1 829 ? -36.941 -12.090 72.144 1.00 79.69 829 ASN A N 1
ATOM 6091 C CA . ASN A 1 829 ? -36.862 -11.498 70.800 1.00 79.69 829 ASN A CA 1
ATOM 6092 C C . ASN A 1 829 ? -37.879 -12.120 69.823 1.00 79.69 829 ASN A C 1
ATOM 6094 O O . ASN A 1 829 ? -37.580 -12.346 68.650 1.00 79.69 829 ASN A O 1
ATOM 6098 N N . LEU A 1 830 ? -39.056 -12.466 70.347 1.00 80.81 830 LEU A N 1
ATOM 6099 C CA . LEU A 1 830 ? -40.209 -12.904 69.566 1.00 80.81 830 LEU A CA 1
ATOM 6100 C C . LEU A 1 830 ? -40.992 -11.674 69.086 1.00 80.81 830 LEU A C 1
ATOM 6102 O O . LEU A 1 830 ? -40.802 -10.580 69.607 1.00 80.81 830 LEU A O 1
ATOM 6106 N N . ASP A 1 831 ? -41.880 -11.862 68.121 1.00 79.31 831 ASP A N 1
ATOM 6107 C CA . ASP A 1 831 ? -42.678 -10.788 67.515 1.00 79.31 831 ASP A CA 1
ATOM 6108 C C . ASP A 1 831 ? -44.152 -11.206 67.528 1.00 79.31 831 ASP A C 1
ATOM 6110 O O . ASP A 1 831 ? -44.678 -11.639 66.514 1.00 79.31 831 ASP A O 1
ATOM 6114 N N . LEU A 1 832 ? -44.766 -11.327 68.709 1.00 82.06 832 LEU A N 1
ATOM 6115 C CA . LEU A 1 832 ? -45.989 -12.129 68.840 1.00 82.06 832 LEU A CA 1
ATOM 6116 C C . LEU A 1 832 ? -47.215 -11.352 68.372 1.00 82.06 832 LEU A C 1
ATOM 6118 O O . LEU A 1 832 ? -47.635 -10.390 69.010 1.00 82.06 832 LEU A O 1
ATOM 6122 N N . ASP A 1 833 ? -47.776 -11.818 67.260 1.00 81.12 833 ASP A N 1
ATOM 6123 C CA . ASP A 1 833 ? -48.799 -11.119 66.494 1.00 81.12 833 ASP A CA 1
ATOM 6124 C C . ASP A 1 833 ? -50.212 -11.698 66.716 1.00 81.12 833 ASP A C 1
ATOM 6126 O O . ASP A 1 833 ? -50.410 -12.765 67.306 1.00 81.12 833 ASP A O 1
ATOM 6130 N N . THR A 1 834 ? -51.249 -11.002 66.242 1.00 83.94 834 THR A N 1
ATOM 6131 C CA . THR A 1 834 ? -52.637 -11.446 66.489 1.00 83.94 834 THR A CA 1
ATOM 6132 C C . THR A 1 834 ? -53.021 -12.681 65.662 1.00 83.94 834 THR A C 1
ATOM 6134 O O . THR A 1 834 ? -53.096 -12.617 64.434 1.00 83.94 834 THR A O 1
ATOM 6137 N N . GLN A 1 835 ? -53.420 -13.755 66.358 1.00 77.50 835 GLN A N 1
ATOM 6138 C CA . GLN A 1 835 ? -53.646 -15.126 65.854 1.00 77.50 835 GLN A CA 1
ATOM 6139 C C . GLN A 1 835 ? -52.369 -15.960 65.642 1.00 77.50 835 GLN A C 1
ATOM 6141 O O . GLN A 1 835 ? -52.474 -17.095 65.176 1.00 77.50 835 GLN A O 1
ATOM 6146 N N . ASP A 1 836 ? -51.191 -15.480 66.055 1.00 85.12 836 ASP A N 1
ATOM 6147 C CA . ASP A 1 836 ? -50.036 -16.367 66.222 1.00 85.12 836 ASP A CA 1
ATOM 6148 C C . ASP A 1 836 ? -50.395 -17.547 67.122 1.00 85.12 836 ASP A C 1
ATOM 6150 O O . ASP A 1 836 ? -51.168 -17.401 68.072 1.00 85.12 836 ASP A O 1
ATOM 6154 N N . VAL A 1 837 ? -49.809 -18.715 66.858 1.00 88.88 837 VAL A N 1
ATOM 6155 C CA . VAL A 1 837 ? -49.988 -19.915 67.687 1.00 88.88 837 VAL A CA 1
ATOM 6156 C C . VAL A 1 837 ? -48.662 -20.604 67.947 1.00 88.88 837 VAL A C 1
ATOM 6158 O O . VAL A 1 837 ? -47.822 -20.696 67.061 1.00 88.88 837 VAL A O 1
ATOM 6161 N N . ALA A 1 838 ? -48.463 -21.103 69.162 1.00 88.75 838 ALA A N 1
ATOM 6162 C CA . ALA A 1 838 ? -47.235 -21.785 69.556 1.00 88.75 838 ALA A CA 1
ATOM 6163 C C . ALA A 1 838 ? -47.513 -23.046 70.355 1.00 88.75 838 ALA A C 1
ATOM 6165 O O . ALA A 1 838 ? -48.528 -23.133 71.045 1.00 88.75 838 ALA A O 1
ATOM 6166 N N . ALA A 1 839 ? -46.555 -23.967 70.325 1.00 89.88 839 ALA A N 1
ATOM 6167 C CA . ALA A 1 839 ? -46.379 -25.039 71.284 1.00 89.88 839 ALA A CA 1
ATOM 6168 C C . ALA A 1 839 ? -44.985 -24.918 71.913 1.00 89.88 839 ALA A C 1
ATOM 6170 O O . ALA A 1 839 ? -43.979 -24.904 71.209 1.00 89.88 839 ALA A O 1
ATOM 6171 N N . VAL A 1 840 ? -44.911 -24.865 73.242 1.00 89.50 840 VAL A N 1
ATOM 6172 C CA . VAL A 1 840 ? -43.671 -25.172 73.965 1.00 89.50 840 VAL A CA 1
ATOM 6173 C C . VAL A 1 840 ? -43.791 -26.600 74.470 1.00 89.50 840 VAL A C 1
ATOM 6175 O O . VAL A 1 840 ? -44.751 -26.914 75.176 1.00 89.50 840 VAL A O 1
ATOM 6178 N N . TYR A 1 841 ? -42.836 -27.456 74.126 1.00 89.88 841 TYR A N 1
ATOM 6179 C CA . TYR A 1 841 ? -42.813 -28.851 74.558 1.00 89.88 841 TYR A CA 1
ATOM 6180 C C . TYR A 1 841 ? -41.437 -29.267 75.079 1.00 89.88 841 TYR A C 1
ATOM 6182 O O . TYR A 1 841 ? -40.418 -28.633 74.790 1.00 89.88 841 TYR A O 1
ATOM 6190 N N . ILE A 1 842 ? -41.422 -30.314 75.903 1.00 88.88 842 ILE A N 1
ATOM 6191 C CA . ILE A 1 842 ? -40.188 -30.932 76.392 1.00 88.88 842 ILE A CA 1
ATOM 6192 C C . ILE A 1 842 ? -39.695 -31.924 75.336 1.00 88.88 842 ILE A C 1
ATOM 6194 O O . ILE A 1 842 ? -40.426 -32.853 75.027 1.00 88.88 842 ILE A O 1
ATOM 6198 N N . ASN A 1 843 ? -38.472 -31.742 74.834 1.00 84.88 843 ASN A N 1
ATOM 6199 C CA . ASN A 1 843 ? -37.911 -32.520 73.722 1.00 84.88 843 ASN A CA 1
ATOM 6200 C C . ASN A 1 843 ? -36.853 -33.543 74.206 1.00 84.88 843 ASN A C 1
ATOM 6202 O O . ASN A 1 843 ? -36.040 -33.223 75.085 1.00 84.88 843 ASN A O 1
ATOM 6206 N N . ASP A 1 844 ? -36.850 -34.756 73.638 1.00 83.75 844 ASP A N 1
ATOM 6207 C CA . ASP A 1 844 ? -35.821 -35.809 73.772 1.00 83.75 844 ASP A CA 1
ATOM 6208 C C . ASP A 1 844 ? -35.543 -36.243 75.239 1.00 83.75 844 ASP A C 1
ATOM 6210 O O . ASP A 1 844 ? -34.445 -36.667 75.634 1.00 83.75 844 ASP A O 1
ATOM 6214 N N . SER A 1 845 ? -36.554 -36.130 76.105 1.00 84.62 845 SER A N 1
ATOM 6215 C CA . SER A 1 845 ? -36.418 -36.249 77.561 1.00 84.62 845 SER A CA 1
ATOM 6216 C C . SER A 1 845 ? -36.841 -37.616 78.106 1.00 84.62 845 SER A C 1
ATOM 6218 O O . SER A 1 845 ? -38.013 -37.937 78.247 1.00 84.62 845 SER A O 1
ATOM 6220 N N . LEU A 1 846 ? -35.864 -38.396 78.581 1.00 84.19 846 LEU A N 1
ATOM 6221 C CA . LEU A 1 846 ? -36.075 -39.753 79.122 1.00 84.19 846 LEU A CA 1
ATOM 6222 C C . LEU A 1 846 ? -36.973 -39.867 80.377 1.00 84.19 846 LEU A C 1
ATOM 6224 O O . LEU A 1 846 ? -37.183 -40.983 80.853 1.00 84.19 846 LEU A O 1
ATOM 6228 N N . ASN A 1 847 ? -37.396 -38.756 80.992 1.00 85.69 847 ASN A N 1
ATOM 6229 C CA . ASN A 1 847 ? -38.108 -38.770 82.283 1.00 85.69 847 ASN A CA 1
ATOM 6230 C C . ASN A 1 847 ? -39.330 -37.845 82.352 1.00 85.69 847 ASN A C 1
ATOM 6232 O O . ASN A 1 847 ? -40.121 -38.002 83.279 1.00 85.69 847 ASN A O 1
ATOM 6236 N N . TYR A 1 848 ? -39.456 -36.876 81.442 1.00 88.62 848 TYR A N 1
ATOM 6237 C CA . TYR A 1 848 ? -40.551 -35.908 81.448 1.00 88.62 848 TYR A CA 1
ATOM 6238 C C . TYR A 1 848 ? -40.914 -35.520 80.026 1.00 88.62 848 TYR A C 1
ATOM 6240 O O . TYR A 1 848 ? -40.063 -34.997 79.321 1.00 88.62 848 TYR A O 1
ATOM 6248 N N . GLU A 1 849 ? -42.178 -35.672 79.672 1.00 91.44 849 GLU A N 1
ATOM 6249 C CA . GLU A 1 849 ? -42.792 -35.083 78.483 1.00 91.44 849 GLU A CA 1
ATOM 6250 C C . GLU A 1 849 ? -43.925 -34.154 78.945 1.00 91.44 849 GLU A C 1
ATOM 6252 O O . GLU A 1 849 ? -44.539 -34.395 79.997 1.00 91.44 849 GLU A O 1
ATOM 6257 N N . ALA A 1 850 ? -44.161 -33.073 78.203 1.00 92.50 850 ALA A N 1
ATOM 6258 C CA . ALA A 1 850 ? -45.230 -32.098 78.422 1.00 92.50 850 ALA A CA 1
ATOM 6259 C C . ALA A 1 850 ? -45.345 -31.178 77.200 1.00 92.50 850 ALA A C 1
ATOM 6261 O O . ALA A 1 850 ? -44.329 -30.881 76.569 1.00 92.50 850 ALA A O 1
ATOM 6262 N N . THR A 1 851 ? -46.540 -30.649 76.936 1.00 93.69 851 THR A N 1
ATOM 6263 C CA . THR 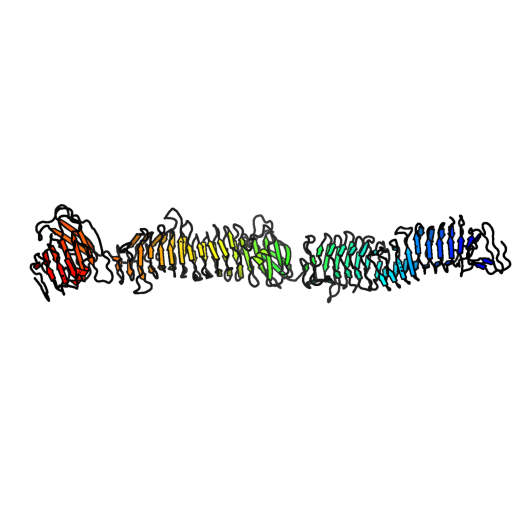A 1 851 ? -46.772 -29.672 75.860 1.00 93.69 851 THR A CA 1
ATOM 6264 C C . THR A 1 851 ? -47.713 -28.575 76.346 1.00 93.69 851 THR A C 1
ATOM 6266 O O . THR A 1 851 ? -48.766 -28.876 76.901 1.00 93.69 851 THR A O 1
ATOM 6269 N N . THR A 1 852 ? -47.389 -27.311 76.087 1.00 95.56 852 THR A N 1
ATOM 6270 C CA . THR A 1 852 ? -48.297 -26.175 76.292 1.00 95.56 852 THR A CA 1
ATOM 6271 C C . THR A 1 852 ? -48.479 -25.437 74.981 1.00 95.56 852 THR A C 1
ATOM 6273 O O . THR A 1 852 ? -47.503 -24.945 74.421 1.00 95.56 852 THR A O 1
ATOM 6276 N N . SER A 1 853 ? -49.720 -25.322 74.511 1.00 95.44 853 SER A N 1
ATOM 6277 C CA . SER A 1 853 ? -50.065 -24.635 73.269 1.00 95.44 853 SER A CA 1
ATOM 6278 C C . SER A 1 853 ? -51.025 -23.472 73.492 1.00 95.44 853 SER A C 1
ATOM 6280 O O . SER A 1 853 ? -51.993 -23.588 74.248 1.00 95.44 853 SER A O 1
ATOM 6282 N N . SER A 1 854 ? -50.755 -22.351 72.823 1.00 94.62 854 SER A N 1
ATOM 6283 C CA . SER A 1 854 ? -51.500 -21.094 72.948 1.00 94.62 854 SER A CA 1
ATOM 6284 C C . SER A 1 854 ? -51.686 -20.405 71.607 1.00 94.62 854 SER A C 1
ATOM 6286 O O . SER A 1 854 ? -50.902 -20.632 70.688 1.00 94.62 854 SER A O 1
ATOM 6288 N N . ASN A 1 855 ? -52.691 -19.535 71.533 1.00 92.94 855 ASN A N 1
ATOM 6289 C CA . ASN A 1 855 ? -52.787 -18.470 70.545 1.00 92.94 855 ASN A CA 1
ATOM 6290 C C . ASN A 1 855 ? -52.562 -17.100 71.208 1.00 92.94 855 ASN A C 1
ATOM 6292 O O . ASN A 1 855 ? -52.914 -16.932 72.377 1.00 92.94 855 ASN A O 1
ATOM 6296 N N . PHE A 1 856 ? -52.018 -16.131 70.474 1.00 91.25 856 PHE A N 1
ATOM 6297 C CA . PHE A 1 856 ? -51.612 -14.817 70.994 1.00 91.25 856 PHE A CA 1
ATOM 6298 C C . PHE A 1 856 ? -52.391 -13.661 70.340 1.00 91.25 856 PHE A C 1
ATOM 6300 O O . PHE A 1 856 ? -52.950 -13.798 69.247 1.00 91.25 856 PHE A O 1
ATOM 6307 N N . ASP A 1 857 ? -52.455 -12.533 71.049 1.00 87.56 857 ASP A N 1
ATOM 6308 C CA . ASP A 1 857 ? -52.731 -11.212 70.471 1.00 87.56 857 ASP A CA 1
ATOM 6309 C C . ASP A 1 857 ? -51.399 -10.447 70.289 1.00 87.56 857 ASP A C 1
ATOM 6311 O O . ASP A 1 857 ? -50.394 -10.802 70.903 1.00 87.56 857 ASP A O 1
ATOM 6315 N N . ASP A 1 858 ? -51.423 -9.380 69.484 1.00 83.31 858 ASP A N 1
ATOM 6316 C CA . ASP A 1 858 ? -50.304 -8.444 69.254 1.00 83.31 858 ASP A CA 1
ATOM 6317 C C . ASP A 1 858 ? -49.668 -7.929 70.569 1.00 83.31 858 ASP A C 1
ATOM 6319 O O . ASP A 1 858 ? -50.371 -7.485 71.489 1.00 83.31 858 ASP A O 1
ATOM 6323 N N . ALA A 1 859 ? -48.332 -7.980 70.635 1.00 78.44 859 ALA A N 1
ATOM 6324 C CA . ALA A 1 859 ? -47.474 -7.508 71.727 1.00 78.44 859 ALA A CA 1
ATOM 6325 C C . ALA A 1 859 ? -47.732 -8.183 73.094 1.00 78.44 859 ALA A C 1
ATOM 6327 O O . ALA A 1 859 ? -47.694 -7.541 74.158 1.00 78.44 859 ALA A O 1
ATOM 6328 N N . VAL A 1 860 ? -48.025 -9.490 73.084 1.00 83.31 860 VAL A N 1
ATOM 6329 C CA . VAL A 1 860 ? -48.262 -10.289 74.295 1.00 83.31 860 VAL A CA 1
ATOM 6330 C C . VAL A 1 860 ? -47.035 -11.119 74.675 1.00 83.31 860 VAL A C 1
ATOM 6332 O O . VAL A 1 860 ? -46.660 -12.065 73.995 1.00 83.31 860 VAL A O 1
ATOM 6335 N N . SER A 1 861 ? -46.476 -10.840 75.857 1.00 88.75 861 SER A N 1
ATOM 6336 C CA . SER A 1 861 ? -45.354 -11.587 76.448 1.00 88.75 861 SER A CA 1
ATOM 6337 C C . SER A 1 861 ? -45.766 -12.360 77.718 1.00 88.75 861 SER A C 1
ATOM 6339 O O . SER A 1 861 ? -45.688 -11.806 78.825 1.00 88.75 861 SER A O 1
ATOM 6341 N N . PRO A 1 862 ? -46.242 -13.620 77.626 1.00 90.19 862 PRO A N 1
ATOM 6342 C CA . PRO A 1 862 ? -46.703 -14.363 78.794 1.00 90.19 862 PRO A CA 1
ATOM 6343 C C . PRO A 1 862 ? -45.535 -14.931 79.606 1.00 90.19 862 PRO A C 1
ATOM 6345 O O . PRO A 1 862 ? -44.736 -15.726 79.119 1.00 90.19 862 PRO A O 1
ATOM 6348 N N . ALA A 1 863 ? -45.489 -14.573 80.892 1.00 89.75 863 ALA A N 1
ATOM 6349 C CA . ALA A 1 863 ? -44.480 -15.034 81.854 1.00 89.75 863 ALA A CA 1
ATOM 6350 C C . ALA A 1 863 ? -44.918 -16.248 82.706 1.00 89.75 863 ALA A C 1
ATOM 6352 O O . ALA A 1 863 ? -44.278 -16.586 83.703 1.00 89.75 863 ALA A O 1
ATOM 6353 N N . ASN A 1 864 ? -46.051 -16.863 82.365 1.00 92.12 864 ASN A N 1
ATOM 6354 C CA . ASN A 1 864 ? -46.673 -17.982 83.078 1.00 92.12 864 ASN A CA 1
ATOM 6355 C C . ASN A 1 864 ? -47.027 -19.147 82.136 1.00 92.12 864 ASN A C 1
ATOM 6357 O O . ASN A 1 864 ? -47.994 -19.871 82.395 1.00 92.12 864 ASN A O 1
ATOM 6361 N N . PHE A 1 865 ? -46.276 -19.315 81.045 1.00 92.88 865 PHE A N 1
ATOM 6362 C CA . PHE A 1 865 ? -46.451 -20.349 80.020 1.00 92.88 865 PHE A CA 1
ATOM 6363 C C . PHE A 1 865 ? -45.976 -21.724 80.529 1.00 92.88 865 PHE A C 1
ATOM 6365 O O . PHE A 1 865 ? -45.093 -22.370 79.975 1.00 92.88 865 PHE A O 1
ATOM 6372 N N . ASN A 1 866 ? -46.478 -22.140 81.686 1.00 93.19 866 ASN A N 1
ATOM 6373 C CA . ASN A 1 866 ? -45.957 -23.297 82.406 1.00 93.19 866 ASN A CA 1
ATOM 6374 C C . ASN A 1 866 ? -46.228 -24.601 81.647 1.00 93.19 866 ASN A C 1
ATOM 6376 O O . ASN A 1 866 ? -47.232 -24.700 80.944 1.00 93.19 866 ASN A O 1
ATOM 6380 N N . LEU A 1 867 ? -45.365 -25.600 81.841 1.00 92.81 867 LEU A N 1
ATOM 6381 C CA . LEU A 1 867 ? -45.570 -26.972 81.368 1.00 92.81 867 LEU A CA 1
ATOM 6382 C C . LEU A 1 867 ? -45.685 -27.899 82.580 1.00 92.81 867 LEU A C 1
ATOM 6384 O O . LEU A 1 867 ? -44.901 -27.770 83.527 1.00 92.81 867 LEU A O 1
ATOM 6388 N N . TYR A 1 868 ? -46.624 -28.844 82.541 1.00 94.19 868 TYR A N 1
ATOM 6389 C CA . TYR A 1 868 ? -46.815 -29.858 83.581 1.00 94.19 868 TYR A CA 1
ATOM 6390 C C . TYR A 1 868 ? -46.579 -31.250 82.991 1.00 94.19 868 TYR A C 1
ATOM 6392 O O . TYR A 1 868 ? -47.088 -31.568 81.920 1.00 94.19 868 TYR A O 1
ATOM 6400 N N . HIS A 1 869 ? -45.788 -32.078 83.672 1.00 92.06 869 HIS A N 1
ATOM 6401 C CA . HIS A 1 869 ? -45.433 -33.406 83.175 1.00 92.06 869 HIS A CA 1
ATOM 6402 C C . HIS A 1 869 ? -46.663 -34.310 82.957 1.00 92.06 869 HIS A C 1
ATOM 6404 O O . HIS A 1 869 ? -47.443 -34.545 83.880 1.00 92.06 869 HIS A O 1
ATOM 6410 N N . ASN A 1 870 ? -46.759 -34.879 81.752 1.00 91.88 870 ASN A N 1
ATOM 6411 C CA . ASN A 1 870 ? -47.886 -35.640 81.200 1.00 91.88 870 ASN A CA 1
ATOM 6412 C C . ASN A 1 870 ? -49.159 -34.823 80.914 1.00 91.88 870 ASN A C 1
ATOM 6414 O O . ASN A 1 870 ? -50.194 -35.427 80.640 1.00 91.88 870 ASN A O 1
ATOM 6418 N N . ASP A 1 871 ? -49.113 -33.489 80.918 1.00 94.00 871 ASP A N 1
ATOM 6419 C CA . ASP A 1 871 ? -50.236 -32.664 80.460 1.00 94.00 871 ASP A CA 1
ATOM 6420 C C . ASP A 1 871 ? -49.977 -32.118 79.044 1.00 94.00 871 ASP A C 1
ATOM 6422 O O . ASP A 1 871 ? -48.898 -31.609 78.726 1.00 94.00 871 ASP A O 1
ATOM 6426 N N . VAL A 1 872 ? -51.025 -32.166 78.219 1.00 94.94 872 VAL A N 1
ATOM 6427 C CA . VAL A 1 872 ? -51.217 -31.296 77.056 1.00 94.94 872 VAL A CA 1
ATOM 6428 C C . VAL A 1 872 ? -52.072 -30.119 77.518 1.00 94.94 872 VAL A C 1
ATOM 6430 O O . VAL A 1 872 ? -53.282 -30.246 77.738 1.00 94.94 872 VAL A O 1
ATOM 6433 N N . ILE A 1 873 ? -51.430 -28.971 77.698 1.00 95.75 873 ILE A N 1
ATOM 6434 C CA . ILE A 1 873 ? -52.049 -27.731 78.151 1.00 95.75 873 ILE A CA 1
ATOM 6435 C C . ILE A 1 873 ? -52.491 -26.921 76.934 1.00 95.75 873 ILE A C 1
ATOM 6437 O O . ILE A 1 873 ? -51.682 -26.509 76.112 1.00 95.75 873 ILE A O 1
ATOM 6441 N N . ILE A 1 874 ? -53.787 -26.648 76.852 1.00 95.00 874 ILE A N 1
ATOM 6442 C CA . ILE A 1 874 ? -54.405 -25.758 75.874 1.00 95.00 874 ILE A CA 1
ATOM 6443 C C . ILE A 1 874 ? -54.760 -24.459 76.593 1.00 95.00 874 ILE A C 1
ATOM 6445 O O . ILE A 1 874 ? -55.562 -24.456 77.533 1.00 95.00 874 ILE A O 1
ATOM 6449 N N . ARG A 1 875 ? -54.179 -23.349 76.148 1.00 94.56 875 ARG A N 1
ATOM 6450 C CA . ARG A 1 875 ? -54.380 -22.013 76.720 1.00 94.56 875 ARG A CA 1
ATOM 6451 C C . ARG A 1 875 ? -54.640 -20.979 75.624 1.00 94.56 875 ARG A C 1
ATOM 6453 O O . ARG A 1 875 ? -54.655 -21.315 74.443 1.00 94.56 875 ARG A O 1
ATOM 6460 N N . SER A 1 876 ? -54.924 -19.746 76.018 1.00 92.94 876 SER A N 1
ATOM 6461 C CA . SER A 1 876 ? -55.199 -18.648 75.095 1.00 92.94 876 SER A CA 1
ATOM 6462 C C . SER A 1 876 ? -54.686 -17.339 75.682 1.00 92.94 876 SER A C 1
ATOM 6464 O O . SER A 1 876 ? -55.321 -16.731 76.539 1.00 92.94 876 SER A O 1
ATOM 6466 N N . ASP A 1 877 ? -53.528 -16.901 75.199 1.00 93.19 877 ASP A N 1
ATOM 6467 C CA . ASP A 1 877 ? -52.954 -15.580 75.471 1.00 93.19 877 ASP A CA 1
ATOM 6468 C C . ASP A 1 877 ? -53.482 -14.532 74.458 1.00 93.19 877 ASP A C 1
ATOM 6470 O O . ASP A 1 877 ? -52.853 -13.509 74.200 1.00 93.19 877 ASP A O 1
ATOM 6474 N N . SER A 1 878 ? -54.673 -14.797 73.907 1.00 89.56 878 SER A N 1
ATOM 6475 C CA . SER A 1 878 ? -55.417 -14.002 72.931 1.00 89.56 878 SER A CA 1
ATOM 6476 C C . SER A 1 878 ? -56.820 -13.691 73.463 1.00 89.56 878 SER A C 1
ATOM 6478 O O . SER A 1 878 ? -57.397 -14.424 74.269 1.00 89.56 878 SER A O 1
ATOM 6480 N N . THR A 1 879 ? -57.443 -12.631 72.952 1.00 87.19 879 THR A N 1
ATOM 6481 C CA . THR A 1 879 ? -58.885 -12.387 73.116 1.00 87.19 879 THR A CA 1
ATOM 6482 C C . THR A 1 879 ? -59.767 -13.370 72.331 1.00 87.19 879 THR A C 1
ATOM 6484 O O . THR A 1 879 ? -60.987 -13.404 72.542 1.00 87.19 879 THR A O 1
ATOM 6487 N N . THR A 1 880 ? -59.186 -14.187 71.445 1.00 89.69 880 THR A N 1
ATOM 6488 C CA . THR A 1 880 ? -59.885 -15.197 70.639 1.00 89.69 880 THR A CA 1
ATOM 6489 C C . THR A 1 880 ? -59.701 -16.612 71.208 1.00 89.69 880 THR A C 1
ATOM 6491 O O . THR A 1 880 ? -58.582 -16.996 71.519 1.00 89.69 880 THR A O 1
ATOM 6494 N N . PRO A 1 881 ? -60.755 -17.444 71.328 1.00 92.06 881 PRO A N 1
ATOM 6495 C CA . PRO A 1 881 ? -60.603 -18.829 71.781 1.00 92.06 881 PRO A CA 1
ATOM 6496 C C . PRO A 1 881 ? -59.741 -19.690 70.843 1.00 92.06 881 PRO A C 1
ATOM 6498 O O . PRO A 1 881 ? -60.046 -19.790 69.653 1.00 92.06 881 PRO A O 1
ATOM 6501 N N . ILE A 1 882 ? -58.753 -20.404 71.390 1.00 92.75 882 ILE A N 1
ATOM 6502 C CA . ILE A 1 882 ? -57.955 -21.396 70.649 1.00 92.75 882 ILE A CA 1
ATOM 6503 C C . ILE A 1 882 ? -58.836 -22.540 70.097 1.00 92.75 882 ILE A C 1
ATOM 6505 O O . ILE A 1 882 ? -59.908 -22.839 70.634 1.00 92.75 882 ILE A O 1
ATOM 6509 N N . SER A 1 883 ? -58.408 -23.191 69.011 1.00 93.44 883 SER A N 1
ATOM 6510 C CA . SER A 1 883 ? -59.176 -24.208 68.266 1.00 93.44 883 SER A CA 1
ATOM 6511 C C . SER A 1 883 ? -58.317 -25.395 67.808 1.00 93.44 883 SER A C 1
ATOM 6513 O O . SER A 1 883 ? -57.094 -25.322 67.858 1.00 93.44 883 SER A O 1
ATOM 6515 N N . ASN A 1 884 ? -58.925 -26.478 67.299 1.00 93.12 884 ASN A N 1
ATOM 6516 C CA . ASN A 1 884 ? -58.152 -27.593 66.728 1.00 93.12 884 ASN A CA 1
ATOM 6517 C C . ASN A 1 884 ? -57.329 -27.161 65.503 1.00 93.12 884 ASN A C 1
ATOM 6519 O O . ASN A 1 884 ? -56.289 -27.749 65.246 1.00 93.12 884 ASN A O 1
ATOM 6523 N N . THR A 1 885 ? -57.772 -26.147 64.750 1.00 90.50 885 THR A N 1
ATOM 6524 C CA . THR A 1 885 ? -56.992 -25.588 63.633 1.00 90.50 885 THR A CA 1
ATOM 6525 C C . THR A 1 885 ? -55.745 -24.873 64.146 1.00 90.50 885 THR A C 1
ATOM 6527 O O . THR A 1 885 ? -54.661 -25.104 63.631 1.00 90.50 885 THR A O 1
ATOM 6530 N N . ALA A 1 886 ? -55.887 -24.068 65.203 1.00 89.88 886 ALA A N 1
ATOM 6531 C CA . ALA A 1 886 ? -54.765 -23.405 65.868 1.00 89.88 886 ALA A CA 1
ATOM 6532 C C . ALA A 1 886 ? -53.751 -24.417 66.431 1.00 89.88 886 ALA A C 1
ATOM 6534 O O . ALA A 1 886 ? -52.553 -24.244 66.258 1.00 89.88 886 ALA A O 1
ATOM 6535 N N . LEU A 1 887 ? -54.229 -25.512 67.033 1.00 92.44 887 LEU A N 1
ATOM 6536 C CA . LEU A 1 887 ? -53.367 -26.600 67.505 1.00 92.44 887 LEU A CA 1
ATOM 6537 C C . LEU A 1 887 ? -52.671 -27.332 66.347 1.00 92.44 887 LEU A C 1
ATOM 6539 O O . LEU A 1 887 ? -51.479 -27.566 66.424 1.00 92.44 887 LEU A O 1
ATOM 6543 N N . ASN A 1 888 ? -53.365 -27.616 65.238 1.00 90.75 888 ASN A N 1
ATOM 6544 C CA . ASN A 1 888 ? -52.740 -28.189 64.034 1.00 90.75 888 ASN A CA 1
ATOM 6545 C C . ASN A 1 888 ? -51.655 -27.267 63.450 1.00 90.75 888 ASN A C 1
ATOM 6547 O O . ASN A 1 888 ? -50.722 -27.742 62.817 1.00 90.75 888 ASN A O 1
ATOM 6551 N N . ASN A 1 889 ? -51.814 -25.952 63.590 1.00 88.00 889 ASN A N 1
ATOM 6552 C CA . ASN A 1 889 ? -50.824 -24.974 63.150 1.00 88.00 889 ASN A CA 1
ATOM 6553 C C . ASN A 1 889 ? -49.654 -24.843 64.142 1.00 88.00 889 ASN A C 1
ATOM 6555 O O . ASN A 1 889 ? -48.619 -24.319 63.761 1.00 88.00 889 ASN A O 1
ATOM 6559 N N . ALA A 1 890 ? -49.808 -25.313 65.384 1.00 87.75 890 ALA A N 1
ATOM 6560 C CA . ALA A 1 890 ? -48.781 -25.351 66.427 1.00 87.75 890 ALA A CA 1
ATOM 6561 C C . ALA A 1 890 ? -48.164 -26.758 66.619 1.00 87.75 890 ALA A C 1
ATOM 6563 O O . ALA A 1 890 ? -47.470 -26.989 67.607 1.00 87.75 890 ALA A O 1
ATOM 6564 N N . ASP A 1 891 ? -48.422 -27.677 65.688 1.00 88.25 891 ASP A N 1
ATOM 6565 C CA . ASP A 1 891 ? -47.925 -29.054 65.645 1.00 88.25 891 ASP A CA 1
ATOM 6566 C C . ASP A 1 891 ? -46.931 -29.173 64.477 1.00 88.25 891 ASP A C 1
ATOM 6568 O O . ASP A 1 891 ? -47.301 -28.990 63.314 1.00 88.25 891 ASP A O 1
ATOM 6572 N N . ASP A 1 892 ? -45.659 -29.432 64.783 1.00 83.19 892 ASP A N 1
ATOM 6573 C CA . ASP A 1 892 ? -44.588 -29.607 63.795 1.00 83.19 892 ASP A CA 1
ATOM 6574 C C . ASP A 1 892 ? -44.354 -31.074 63.396 1.00 83.19 892 ASP A C 1
ATOM 6576 O O . ASP A 1 892 ? -43.514 -31.363 62.535 1.00 83.19 892 ASP A O 1
ATOM 6580 N N . GLY A 1 893 ? -45.135 -31.996 63.966 1.00 84.88 893 GLY A N 1
ATOM 6581 C CA . GLY A 1 893 ? -45.008 -33.434 63.774 1.00 84.88 893 GLY A CA 1
ATOM 6582 C C . GLY A 1 893 ? -43.903 -34.095 64.601 1.00 84.88 893 GLY A C 1
ATOM 6583 O O . GLY A 1 893 ? -43.586 -35.259 64.325 1.00 84.88 893 GLY A O 1
ATOM 6584 N N . ASP A 1 894 ? -43.308 -33.399 65.578 1.00 87.00 894 ASP A N 1
ATOM 6585 C CA . ASP A 1 894 ? -42.454 -34.021 66.593 1.00 87.00 894 ASP A CA 1
ATOM 6586 C C . ASP A 1 894 ? -43.273 -35.010 67.454 1.00 87.00 894 ASP A C 1
ATOM 6588 O O . ASP A 1 894 ? -44.454 -34.806 67.737 1.00 87.00 894 ASP A O 1
ATOM 6592 N N . MET A 1 895 ? -42.656 -36.122 67.861 1.00 89.50 895 MET A N 1
ATOM 6593 C CA . MET A 1 895 ? -43.325 -37.168 68.646 1.00 89.50 895 MET A CA 1
ATOM 6594 C C . MET A 1 895 ? -43.564 -36.761 70.106 1.00 89.50 895 MET A C 1
ATOM 6596 O O . MET A 1 895 ? -44.382 -37.395 70.772 1.00 89.50 895 MET A O 1
ATOM 6600 N N . ASP A 1 896 ? -42.881 -35.715 70.577 1.00 89.31 896 ASP A N 1
ATOM 6601 C CA . ASP A 1 896 ? -43.028 -35.168 71.931 1.00 89.31 896 ASP A CA 1
ATOM 6602 C C . ASP A 1 896 ? -44.190 -34.145 72.042 1.00 89.31 896 ASP A C 1
ATOM 6604 O O . ASP A 1 896 ? -44.491 -33.621 73.122 1.00 89.31 896 ASP A O 1
ATOM 6608 N N . ILE A 1 897 ? -44.897 -33.877 70.932 1.00 91.81 897 ILE A N 1
ATOM 6609 C CA . ILE A 1 897 ? -46.200 -33.199 70.918 1.00 91.81 897 ILE A CA 1
ATOM 6610 C C . ILE A 1 897 ? -47.296 -34.268 71.046 1.00 91.81 897 ILE A C 1
ATOM 6612 O O . ILE A 1 897 ? -47.744 -34.868 70.074 1.00 91.81 897 ILE A O 1
ATOM 6616 N N . HIS A 1 898 ? -47.769 -34.507 72.272 1.00 92.12 898 HIS A N 1
ATOM 6617 C CA . HIS A 1 898 ? -48.694 -35.614 72.592 1.00 92.12 898 HIS A CA 1
ATOM 6618 C C . HIS A 1 898 ? -50.171 -35.364 72.246 1.00 92.12 898 HIS A C 1
ATOM 6620 O O . HIS A 1 898 ? -51.103 -35.826 72.924 1.00 92.12 898 HIS A O 1
ATOM 6626 N N . TYR A 1 899 ? -50.398 -34.631 71.161 1.00 92.88 899 TYR A N 1
ATOM 6627 C CA . TYR A 1 899 ? -51.697 -34.480 70.535 1.00 92.88 899 TYR A CA 1
ATOM 6628 C C . TYR A 1 899 ? -51.577 -34.548 69.016 1.00 92.88 899 TYR A C 1
ATOM 6630 O O . TYR A 1 899 ? -50.554 -34.217 68.442 1.00 92.88 899 TYR A O 1
ATOM 6638 N N . SER A 1 900 ? -52.658 -34.945 68.348 1.00 92.50 900 SER A N 1
ATOM 6639 C CA . SER A 1 900 ? -52.724 -34.941 66.886 1.00 92.50 900 SER A CA 1
ATOM 6640 C C . SER A 1 900 ? -54.080 -34.458 66.388 1.00 92.50 900 SER A C 1
ATOM 6642 O O . SER A 1 900 ? -55.126 -34.735 66.991 1.00 92.50 900 SER A O 1
ATOM 6644 N N . ILE A 1 901 ? -54.080 -33.746 65.258 1.00 93.19 901 ILE A N 1
ATOM 6645 C CA . ILE A 1 901 ? -55.299 -33.254 64.610 1.00 93.19 901 ILE A CA 1
ATOM 6646 C C . ILE A 1 901 ? -55.554 -34.028 63.312 1.00 93.19 901 ILE A C 1
ATOM 6648 O O . ILE A 1 901 ? -54.905 -33.824 62.293 1.00 93.19 901 ILE A O 1
ATOM 6652 N N . THR A 1 902 ? -56.557 -34.912 63.305 1.00 90.88 902 THR A N 1
ATOM 6653 C CA . THR A 1 902 ? -56.936 -35.679 62.103 1.00 90.88 902 THR A CA 1
ATOM 6654 C C . THR A 1 902 ? -58.330 -35.292 61.617 1.00 90.88 902 THR A C 1
ATOM 6656 O O . THR A 1 902 ? -59.342 -35.510 62.290 1.00 90.88 902 THR A O 1
ATOM 6659 N N . GLY A 1 903 ? -58.403 -34.709 60.416 1.00 86.69 903 GLY A N 1
ATOM 6660 C CA . GLY A 1 903 ? -59.668 -34.267 59.813 1.00 86.69 903 GLY A CA 1
ATOM 6661 C C . GLY A 1 903 ? -60.400 -33.212 60.653 1.00 86.69 903 GLY A C 1
ATOM 6662 O O . GLY A 1 903 ? -61.627 -33.246 60.735 1.00 86.69 903 GLY A O 1
ATOM 6663 N N . GLY A 1 904 ? -59.643 -32.339 61.329 1.00 87.62 904 GLY A N 1
ATOM 6664 C CA . GLY A 1 904 ? -60.152 -31.324 62.258 1.00 87.62 904 GLY A CA 1
ATOM 6665 C C . GLY A 1 904 ? -60.517 -31.842 63.656 1.00 87.62 904 GLY A C 1
ATOM 6666 O O . GLY A 1 904 ? -61.025 -31.071 64.465 1.00 87.62 904 GLY A O 1
ATOM 6667 N N . ASN A 1 905 ? -60.287 -33.123 63.965 1.00 90.06 905 ASN A N 1
ATOM 6668 C CA . ASN A 1 905 ? -60.557 -33.706 65.284 1.00 90.06 905 ASN A CA 1
ATOM 6669 C C . ASN A 1 905 ? -59.257 -33.842 66.078 1.00 90.06 905 ASN A C 1
ATOM 6671 O O . ASN A 1 905 ? -58.301 -34.416 65.563 1.00 90.06 905 ASN A O 1
ATOM 6675 N N . LEU A 1 906 ? -59.265 -33.370 67.322 1.00 91.62 906 LEU A N 1
ATOM 6676 C CA . LEU A 1 906 ? -58.174 -33.516 68.279 1.00 91.62 906 LEU A CA 1
ATOM 6677 C C . LEU A 1 906 ? -58.209 -34.914 68.901 1.00 91.62 906 LEU A C 1
ATOM 6679 O O . LEU A 1 906 ? -59.260 -35.364 69.371 1.00 91.62 906 LEU A O 1
ATOM 6683 N N . SER A 1 907 ? -57.057 -35.574 68.937 1.00 91.50 907 SER A N 1
ATOM 6684 C CA . SER A 1 907 ? -56.806 -36.777 69.724 1.00 91.50 907 SER A CA 1
ATOM 6685 C C . SER A 1 907 ? -55.623 -36.529 70.650 1.00 91.50 907 SER A C 1
ATOM 6687 O O . SER A 1 907 ? -54.589 -36.058 70.189 1.00 91.50 907 SER A O 1
ATOM 6689 N N . ILE A 1 908 ? -55.776 -36.854 71.932 1.00 91.94 908 ILE A N 1
ATOM 6690 C CA . ILE A 1 908 ? -54.691 -36.837 72.922 1.00 91.94 908 ILE A CA 1
ATOM 6691 C C . ILE A 1 908 ? -54.163 -38.257 73.104 1.00 91.94 908 ILE A C 1
ATOM 6693 O O . ILE A 1 908 ? -54.950 -39.216 73.190 1.00 91.94 908 ILE A O 1
ATOM 6697 N N . ASP A 1 909 ? -52.840 -38.381 73.156 1.00 91.00 909 ASP A N 1
ATOM 6698 C CA . ASP A 1 909 ? -52.164 -39.667 73.256 1.00 91.00 909 ASP A CA 1
ATOM 6699 C C . ASP A 1 909 ? -52.449 -40.404 74.571 1.00 91.00 909 ASP A C 1
ATOM 6701 O O . ASP A 1 909 ? -52.828 -39.842 75.603 1.00 91.00 909 ASP A O 1
ATOM 6705 N N . SER A 1 910 ? -52.273 -41.724 74.523 1.00 87.75 910 SER A N 1
ATOM 6706 C CA . SER A 1 910 ? -52.554 -42.611 75.648 1.00 87.75 910 SER A CA 1
ATOM 6707 C C . SER A 1 910 ? -51.536 -42.441 76.775 1.00 87.75 910 SER A C 1
ATOM 6709 O O . SER A 1 910 ? -50.505 -43.110 76.786 1.00 87.75 910 SER A O 1
ATOM 6711 N N . GLY A 1 911 ? -51.892 -41.636 77.771 1.00 87.94 911 GLY A N 1
ATOM 6712 C CA . GLY A 1 911 ? -51.068 -41.360 78.950 1.00 87.94 911 GLY A CA 1
ATOM 6713 C C . GLY A 1 911 ? -51.097 -39.893 79.368 1.00 87.94 911 GLY A C 1
ATOM 6714 O O . GLY A 1 911 ? -50.807 -39.602 80.526 1.00 87.94 911 GLY A O 1
ATOM 6715 N N . TYR A 1 912 ? -51.520 -39.003 78.464 1.00 91.94 912 TYR A N 1
ATOM 6716 C CA . TYR A 1 912 ? -51.431 -37.557 78.642 1.00 91.94 912 TYR A CA 1
ATOM 6717 C C . TYR A 1 912 ? -52.795 -36.948 78.938 1.00 91.94 912 TYR A C 1
ATOM 6719 O O . TYR A 1 912 ? -53.798 -37.243 78.285 1.00 91.94 912 TYR A O 1
ATOM 6727 N N . LYS A 1 913 ? -52.838 -36.094 79.953 1.00 92.12 913 LYS A N 1
ATOM 6728 C CA . LYS A 1 913 ? -54.038 -35.390 80.389 1.00 92.12 913 LYS A CA 1
ATOM 6729 C C . LYS A 1 913 ? -54.261 -34.147 79.535 1.00 92.12 913 LYS A C 1
ATOM 6731 O O . LYS A 1 913 ? -53.327 -33.423 79.212 1.00 92.12 913 LYS A O 1
ATOM 6736 N N . LEU A 1 914 ? -55.521 -33.860 79.220 1.00 92.44 914 LEU A N 1
ATOM 6737 C CA . LEU A 1 914 ? -55.895 -32.613 78.554 1.00 92.44 914 LEU A CA 1
ATOM 6738 C C . LEU A 1 914 ? -56.233 -31.540 79.592 1.00 92.44 914 LEU A C 1
ATOM 6740 O O . LEU A 1 914 ? -57.223 -31.686 80.312 1.00 92.44 914 LEU A O 1
ATOM 6744 N N . LEU A 1 915 ? -55.467 -30.452 79.649 1.00 93.44 915 LEU A N 1
ATOM 6745 C CA . LEU A 1 915 ? -55.726 -29.318 80.539 1.00 93.44 915 LEU A CA 1
ATOM 6746 C C . LEU A 1 915 ? -56.134 -28.083 79.728 1.00 93.44 915 LEU A C 1
ATOM 6748 O O . LEU A 1 915 ? -55.318 -27.539 78.998 1.00 93.44 915 LEU A O 1
ATOM 6752 N N . VAL A 1 916 ? -57.356 -27.576 79.904 1.00 93.62 916 VAL A N 1
ATOM 6753 C CA . VAL A 1 916 ? -57.710 -26.223 79.431 1.00 93.62 916 VAL A CA 1
ATOM 6754 C C . VAL A 1 916 ? -57.397 -25.219 80.539 1.00 93.62 916 VAL A C 1
ATOM 6756 O O . VAL A 1 916 ? -57.911 -25.352 81.656 1.00 93.62 916 VAL A O 1
ATOM 6759 N N . TRP A 1 917 ? -56.536 -24.247 80.237 1.00 94.50 917 TRP A N 1
ATOM 6760 C CA . TRP A 1 917 ? -55.920 -23.331 81.199 1.00 94.50 917 TRP A CA 1
ATOM 6761 C C . TRP A 1 917 ? -56.900 -22.339 81.841 1.00 94.50 917 TRP A C 1
ATOM 6763 O O . TRP A 1 917 ? -57.942 -21.989 81.291 1.00 94.50 917 TRP A O 1
ATOM 6773 N N . GLY A 1 918 ? -56.584 -21.917 83.068 1.00 91.31 918 GLY A N 1
ATOM 6774 C CA . GLY A 1 918 ? -57.509 -21.203 83.951 1.00 91.31 918 GLY A CA 1
ATOM 6775 C C . GLY A 1 918 ? -57.804 -19.771 83.510 1.00 91.31 918 GLY A C 1
ATOM 6776 O O . GLY A 1 918 ? -56.968 -18.893 83.693 1.00 91.31 918 GLY A O 1
ATOM 6777 N N . GLY A 1 919 ? -59.030 -19.540 83.033 1.00 89.38 919 GLY A N 1
ATOM 6778 C CA . GLY A 1 919 ? -59.499 -18.248 82.512 1.00 89.38 919 GLY A CA 1
ATOM 6779 C C . GLY A 1 919 ? -59.730 -18.249 81.000 1.00 89.38 919 GLY A C 1
ATOM 6780 O O . GLY A 1 919 ? -60.469 -17.402 80.498 1.00 89.38 919 GLY A O 1
ATOM 6781 N N . ASP A 1 920 ? -59.180 -19.244 80.305 1.00 94.06 920 ASP A N 1
ATOM 6782 C CA . ASP A 1 920 ? -59.089 -19.266 78.847 1.00 94.06 920 ASP A CA 1
ATOM 6783 C C . ASP A 1 920 ? -60.225 -20.091 78.236 1.00 94.06 920 ASP A C 1
ATOM 6785 O O . ASP A 1 920 ? -60.894 -20.873 78.915 1.00 94.06 920 ASP A O 1
ATOM 6789 N N . THR A 1 921 ? -60.479 -19.930 76.936 1.00 93.25 921 THR A N 1
ATOM 6790 C CA . THR A 1 921 ? -61.552 -20.664 76.246 1.00 93.25 921 THR A CA 1
ATOM 6791 C C . THR A 1 921 ? -61.002 -21.518 75.113 1.00 93.25 921 THR A C 1
ATOM 6793 O O . THR A 1 921 ? -60.387 -21.000 74.188 1.00 93.25 921 THR A O 1
ATOM 6796 N N . PHE A 1 922 ? -61.313 -22.815 75.132 1.00 93.06 922 PHE A N 1
ATOM 6797 C CA . PHE A 1 922 ? -61.045 -23.739 74.031 1.00 93.06 922 PHE A CA 1
ATOM 6798 C C . PHE A 1 922 ? -62.320 -23.975 73.203 1.00 93.06 922 PHE A C 1
ATOM 6800 O O . PHE A 1 922 ? -63.367 -24.369 73.726 1.00 93.06 922 PHE A O 1
ATOM 6807 N N . THR A 1 923 ? -62.247 -23.727 71.895 1.00 93.19 923 THR A N 1
ATOM 6808 C CA . THR A 1 923 ? -63.335 -23.930 70.925 1.00 93.19 923 THR A CA 1
ATOM 6809 C C . THR A 1 923 ? -62.847 -24.856 69.801 1.00 93.19 923 THR A C 1
ATOM 6811 O O . THR A 1 923 ? -62.481 -24.382 68.727 1.00 93.19 923 THR A O 1
ATOM 6814 N N . PRO A 1 924 ? -62.819 -26.187 70.022 1.00 89.81 924 PRO A N 1
ATOM 6815 C CA . PRO A 1 924 ? -62.145 -27.145 69.138 1.00 89.81 924 PRO A CA 1
ATOM 6816 C C . PRO A 1 924 ? -62.613 -27.127 67.676 1.00 89.81 924 PRO A C 1
ATOM 6818 O O . PRO A 1 924 ? -61.813 -27.348 66.776 1.00 89.81 924 PRO A O 1
ATOM 6821 N N . GLY A 1 925 ? -63.898 -26.884 67.405 1.00 85.31 925 GLY A N 1
ATOM 6822 C CA . GLY A 1 925 ? -64.461 -26.883 66.043 1.00 85.31 925 GLY A CA 1
ATOM 6823 C C . GLY A 1 925 ? -64.710 -28.279 65.444 1.00 85.31 925 GLY A C 1
ATOM 6824 O O . GLY A 1 925 ? -65.682 -28.449 64.707 1.00 85.31 925 GLY A O 1
ATOM 6825 N N . GLY A 1 926 ? -63.912 -29.284 65.817 1.00 86.75 926 GLY A N 1
ATOM 6826 C CA . GLY A 1 926 ? -64.181 -30.711 65.592 1.00 86.75 926 GLY A CA 1
ATOM 6827 C C . GLY A 1 926 ? -64.364 -31.494 66.896 1.00 86.75 926 GLY A C 1
ATOM 6828 O O . GLY A 1 926 ? -64.557 -30.911 67.964 1.00 86.75 926 GLY A O 1
ATOM 6829 N N . ASN A 1 927 ? -64.309 -32.828 66.823 1.00 87.06 927 ASN A N 1
ATOM 6830 C CA . ASN A 1 927 ? -64.356 -33.661 68.028 1.00 87.06 927 ASN A CA 1
ATOM 6831 C C . ASN A 1 927 ? -63.042 -33.560 68.821 1.00 87.06 927 ASN A C 1
ATOM 6833 O O . ASN A 1 927 ? -61.986 -33.279 68.256 1.00 87.06 927 ASN A O 1
ATOM 6837 N N . VAL A 1 928 ? -63.122 -33.852 70.119 1.00 88.31 928 VAL A N 1
ATOM 6838 C CA . VAL A 1 928 ? -61.973 -34.043 71.013 1.00 88.31 928 VAL A CA 1
ATOM 6839 C C . VAL A 1 928 ? -62.052 -35.461 71.567 1.00 88.31 928 VAL A C 1
ATOM 6841 O O . VAL A 1 928 ? -63.096 -35.849 72.092 1.00 88.31 928 VAL A O 1
ATOM 6844 N N . THR A 1 929 ? -60.972 -36.225 71.429 1.00 87.56 929 THR A N 1
ATOM 6845 C CA . THR A 1 929 ? -60.833 -37.603 71.920 1.00 87.56 929 THR A CA 1
ATOM 6846 C C . THR A 1 929 ? -59.676 -37.645 72.910 1.00 87.56 929 THR A C 1
ATOM 6848 O O . THR A 1 929 ? -58.571 -37.240 72.565 1.00 87.56 929 THR A O 1
ATOM 6851 N N . VAL A 1 930 ? -59.908 -38.132 74.131 1.00 84.25 930 VAL A N 1
ATOM 6852 C CA . VAL A 1 930 ? -58.851 -38.290 75.144 1.00 84.25 930 VAL A CA 1
ATOM 6853 C C . VAL A 1 930 ? -58.749 -39.767 75.491 1.00 84.25 930 VAL A C 1
ATOM 6855 O O . VAL A 1 930 ? -59.627 -40.339 76.139 1.00 84.25 930 VAL A O 1
ATOM 6858 N N . THR A 1 931 ? -57.706 -40.423 74.992 1.00 68.19 931 THR A N 1
ATOM 6859 C CA . THR A 1 931 ? -57.607 -41.884 75.040 1.00 68.19 931 THR A CA 1
ATOM 6860 C C . THR A 1 931 ? -57.023 -42.354 76.375 1.00 68.19 931 THR A C 1
ATOM 6862 O O . THR A 1 931 ? -55.820 -42.516 76.522 1.00 68.19 931 THR A O 1
ATOM 6865 N N . SER A 1 932 ? -57.890 -42.647 77.349 1.00 57.38 932 SER A N 1
ATOM 6866 C CA . SER A 1 932 ? -57.564 -43.255 78.660 1.00 57.38 932 SER A CA 1
ATOM 6867 C C . SER A 1 932 ? -56.817 -42.402 79.704 1.00 57.38 932 SER A C 1
ATOM 6869 O O . SER A 1 932 ? -56.327 -42.949 80.691 1.00 57.38 932 SER A O 1
ATOM 6871 N N . ALA A 1 933 ? -56.824 -41.077 79.552 1.00 64.38 933 ALA A N 1
ATOM 6872 C CA . ALA A 1 933 ? -56.331 -40.116 80.543 1.00 64.38 933 ALA A CA 1
ATOM 6873 C C . ALA A 1 933 ? -57.404 -39.064 80.901 1.00 64.38 933 ALA A C 1
ATOM 6875 O O . ALA A 1 933 ? -58.452 -38.987 80.256 1.00 64.38 933 ALA A O 1
ATOM 6876 N N . ASP A 1 934 ? -57.167 -38.287 81.961 1.00 80.06 934 ASP A N 1
ATOM 6877 C CA . ASP A 1 934 ? -58.120 -37.288 82.459 1.00 80.06 934 ASP A CA 1
ATOM 6878 C C . ASP A 1 934 ? -58.214 -36.049 81.544 1.00 80.06 934 ASP A C 1
ATOM 6880 O O . ASP A 1 934 ? -57.266 -35.667 80.861 1.00 80.06 934 ASP A O 1
ATOM 6884 N N . MET A 1 935 ? -59.365 -35.370 81.580 1.00 87.06 935 MET A N 1
ATOM 6885 C CA . MET A 1 935 ? -59.561 -34.042 80.987 1.00 87.06 935 MET A CA 1
ATOM 6886 C C . MET A 1 935 ? -59.968 -33.059 82.088 1.00 87.06 935 MET A C 1
ATOM 6888 O O . MET A 1 935 ? -60.972 -33.268 82.773 1.00 87.06 935 MET A O 1
ATOM 6892 N N . GLN A 1 936 ? -59.220 -31.968 82.235 1.00 89.88 936 GLN A N 1
ATOM 6893 C CA . GLN A 1 936 ? -59.453 -30.926 83.228 1.00 89.88 936 GLN A CA 1
ATOM 6894 C C . GLN A 1 936 ? -59.729 -29.582 82.562 1.00 89.88 936 GLN A C 1
ATOM 6896 O O . GLN A 1 936 ? -58.922 -29.061 81.801 1.00 89.88 936 GLN A O 1
ATOM 6901 N N . ILE A 1 937 ? -60.857 -28.979 82.928 1.00 89.44 937 ILE A N 1
ATOM 6902 C CA . ILE A 1 937 ? -61.179 -27.588 82.608 1.00 89.44 937 ILE A CA 1
ATOM 6903 C C . ILE A 1 937 ? -60.886 -26.786 83.872 1.00 89.44 937 ILE A C 1
ATOM 6905 O O . ILE A 1 937 ? -61.563 -26.969 84.889 1.00 89.44 937 ILE A O 1
ATOM 6909 N N . ALA A 1 938 ? -59.819 -25.986 83.853 1.00 89.50 938 ALA A N 1
ATOM 6910 C CA . ALA A 1 938 ? -59.350 -25.278 85.039 1.00 89.50 938 ALA A CA 1
ATOM 6911 C C . ALA A 1 938 ? -60.344 -24.194 85.504 1.00 89.50 938 ALA A C 1
ATOM 6913 O O . ALA A 1 938 ? -61.314 -23.845 84.830 1.00 89.50 938 ALA A O 1
ATOM 6914 N N . THR A 1 939 ? -60.124 -23.649 86.704 1.00 88.44 939 THR A N 1
ATOM 6915 C CA . THR A 1 939 ? -61.055 -22.670 87.288 1.00 88.44 939 THR A CA 1
ATOM 6916 C C . THR A 1 939 ? -61.136 -21.414 86.418 1.00 88.44 939 THR A C 1
ATOM 6918 O O . THR A 1 939 ? -60.131 -20.748 86.199 1.00 88.44 939 THR A O 1
ATOM 6921 N N . GLY A 1 940 ? -62.345 -21.081 85.957 1.00 85.25 940 GLY A N 1
ATOM 6922 C CA . GLY A 1 940 ? -62.599 -19.938 85.074 1.00 85.25 940 GLY A CA 1
ATOM 6923 C C . GLY A 1 940 ? -62.473 -20.240 83.578 1.00 85.25 940 GLY A C 1
ATOM 6924 O O . GLY A 1 940 ? -62.845 -19.385 82.784 1.00 85.25 940 GLY A O 1
ATOM 6925 N N . ALA A 1 941 ? -62.010 -21.435 83.199 1.00 88.94 941 ALA A N 1
ATOM 6926 C CA . ALA A 1 941 ? -61.856 -21.839 81.807 1.00 88.94 941 ALA A CA 1
ATOM 6927 C C . ALA A 1 941 ? -63.192 -22.225 81.138 1.00 88.94 941 ALA A C 1
ATOM 6929 O O . ALA A 1 941 ? -64.134 -22.680 81.798 1.00 88.94 941 ALA A O 1
ATOM 6930 N N . GLY A 1 942 ? -63.260 -22.080 79.814 1.00 87.56 942 GLY A N 1
ATOM 6931 C CA . GLY A 1 942 ? -64.400 -22.442 78.969 1.00 87.56 942 GLY A CA 1
ATOM 6932 C C . GLY A 1 942 ? -64.059 -23.531 77.946 1.00 87.56 942 GLY A C 1
ATOM 6933 O O . GLY A 1 942 ? -62.970 -23.548 77.382 1.00 87.56 942 GLY A O 1
ATOM 6934 N N . LEU A 1 943 ? -65.017 -24.419 77.663 1.00 88.12 943 LEU A N 1
ATOM 6935 C CA . LEU A 1 943 ? -64.910 -25.429 76.604 1.00 88.12 943 LEU A CA 1
ATOM 6936 C C . LEU A 1 943 ? -66.192 -25.457 75.759 1.00 88.12 943 LEU A C 1
ATOM 6938 O O . LEU A 1 943 ? -67.259 -25.841 76.242 1.00 88.12 943 LEU A O 1
ATOM 6942 N N . ASN A 1 944 ? -66.077 -25.077 74.487 1.00 84.81 944 ASN A N 1
ATOM 6943 C CA . ASN A 1 944 ? -67.196 -24.945 73.552 1.00 84.81 944 ASN A CA 1
ATOM 6944 C C . ASN A 1 944 ? -67.266 -26.140 72.584 1.00 84.81 944 ASN A C 1
ATOM 6946 O O . ASN A 1 944 ? -66.808 -26.067 71.444 1.00 84.81 944 ASN A O 1
ATOM 6950 N N . LEU A 1 945 ? -67.852 -27.251 73.038 1.00 77.62 945 LEU A N 1
ATOM 6951 C CA . LEU A 1 945 ? -68.045 -28.464 72.231 1.00 77.62 945 LEU A CA 1
ATOM 6952 C C . LEU A 1 945 ? -69.343 -28.427 71.407 1.00 77.62 945 LEU A C 1
ATOM 6954 O O . LEU A 1 945 ? -70.416 -28.117 71.924 1.00 77.62 945 LEU A O 1
ATOM 6958 N N . THR A 1 946 ? -69.257 -28.834 70.139 1.00 65.44 946 THR A N 1
ATOM 6959 C CA . THR A 1 946 ? -70.409 -29.058 69.242 1.00 65.44 946 THR A CA 1
ATOM 6960 C C . THR A 1 946 ? -70.866 -30.523 69.234 1.00 65.44 946 THR A C 1
ATOM 6962 O O . THR A 1 946 ? -72.069 -30.789 69.201 1.00 65.44 946 THR A O 1
ATOM 6965 N N . THR A 1 947 ? -69.927 -31.468 69.334 1.00 58.16 947 THR A N 1
ATOM 6966 C CA . THR A 1 947 ? -70.142 -32.909 69.565 1.00 58.16 947 THR A CA 1
ATOM 6967 C C . THR A 1 947 ? -69.030 -33.475 70.451 1.00 58.16 947 THR A C 1
ATOM 6969 O O . THR A 1 947 ? -67.929 -32.932 70.488 1.00 58.16 947 THR A O 1
ATOM 6972 N N . TYR A 1 948 ? -69.312 -34.555 71.187 1.00 53.50 948 TYR A N 1
ATOM 6973 C CA . TYR A 1 948 ? -68.361 -35.166 72.121 1.00 53.50 948 TYR A CA 1
ATOM 6974 C C . TYR A 1 948 ? -68.580 -36.680 72.246 1.00 53.50 948 TYR A C 1
ATOM 6976 O O . TYR A 1 948 ? -69.727 -37.131 72.262 1.00 53.50 948 TYR A O 1
ATOM 6984 N N . ASN A 1 949 ? -67.487 -37.436 72.371 1.00 53.53 949 ASN A N 1
ATOM 6985 C CA . ASN A 1 949 ? -67.462 -38.843 72.775 1.00 53.53 949 ASN A CA 1
ATOM 6986 C C . ASN A 1 949 ? -66.500 -38.975 73.966 1.00 53.53 949 ASN A C 1
ATOM 6988 O O . ASN A 1 949 ? -65.413 -38.406 73.926 1.00 53.53 949 ASN A O 1
ATOM 6992 N N . LEU A 1 950 ? -66.923 -39.724 74.987 1.00 50.50 950 LEU A N 1
ATOM 6993 C CA . LEU A 1 950 ? -66.169 -40.059 76.202 1.00 50.50 950 LEU A CA 1
ATOM 6994 C C . LEU A 1 950 ? -65.785 -41.545 76.143 1.00 50.50 950 LEU A C 1
ATOM 6996 O O . LEU A 1 950 ? -66.692 -42.335 75.783 1.00 50.50 950 LEU A O 1
#

Foldseek 3Di:
DEADEADAADLDDEAEQPPEAYEDVPYHYHHQEEYEDQLPHAHHPAADDQCHYEYEHAHQEEHADRNNDQHHQEYYYDHQYAYEHPEAHEHVEEYYDCEHEYEDEAHEYEHCYEYAFLYEYHYAAYEYEYQEEYHDANYFYAAHQYEYEHQHAYEYHQNEADNRRAHAHYEYNYAYEYDDYEYEYVHEYEYCEEYEPCQHEYEYAEEYHYLYYYHQNNYEYEHAHAAAYEYDPNPYAHAEYEYNYAQQHEYEYDDEEYEHNAEYEYQHHEYEYDAQHAYEYEEYYAAQRYEYDYAYQHEYEYNEAYEHNHYYAAAYDDPPAGHEYYYPDALAEHEHAYQYYYHAESYEYHRYEHDDVHVPAAEHAHYHDPDDYARYFYQDFAKAKAFEAQADPDQGDQDWWKKWKWKQAPSRHIDIDIWIDHSRITMDGRHFHDQQIKMKMWTPPDPQFAWIEIEGDGTVYHHHHSYTYGLEYEYFYPDDEAELVRVQSNDPVDPSHQWDQDPQEIEGHARREYEYDALHEYAGPEEYEYHQEEYEQAANYEYAAEAYEYEYYPNYEYHYNHEYHYQEYEYAYCDYYAHPYEYQQNQYEYEYAEEYHHLYYYNQPNYEYEHEEQFEYEDDCNPYAHAHYEYYYDHPDQVGREYEYDDAAYHHNAEYEYQAHEYEDPQHAYEYEEYHYAQRYEYEYQELYEYEYNEAYEFQHEYAHEYDDDQQSYEYYYPDALAEHEHAHDNNYYYHAESHEYERYEHPDVHPLADEHAGYHDPAPYARYFYFDFAKEKAFEAQADPDHTDLFFFWKFKFKFDPGPYDDGDGDRPSPGQPNPTRMDMDGRHFQAAQIKIKIWTPPDPPFTWIAIEGAHGPQHDRHSYTYGQEHEYFYNHPDAAELVSVQSHCPPDPSNQWDADPLEIEGHDRHEYEYDAQGEHEHVHEYHYHPHYYYDHHNYYYHDPDYDD

Secondary structure (DSSP, 8-state):
-B--S-EEE-TT-EEE-TT---B-TTPPEEESSEEEE-S----TT----SSSSEEEE---SEESS-TT-SEESEEEE-SS-EEE-SS-EEESS-EEE-SSEEE-TT--EEESS-EEESSEEE-SS-EEEESS-EEESS-EEE-TT-EEEE-SEEEEE---SSTTT-BSEEEE-SEEEE-SS-EEESS-EEESSEEE-TT--EEESS-EEESSEEE-TTPEEEE--SS-EEEE-TT--EEEEEEE-STTPEEEEESS-EEEEEEEEEEEEEEEEPTT--EEEEEEEEEEEEEEEE-SS--EEESS-EEESSEEEEE---TT--EEEEESSTT--EEEESSSEEEEESEEE-SEE--SSSSSSEEESSEEE-S--BSEEE--SEEEEEEEESSSSSSB--S-EEEEEEEE-TTS-EEEEEEEEBTTEEEEEEE---TT-EEEEEEES-TT---EEEEE--SS-EE----EETTEEEEEESSS-EEHHHHHHS----TTS-EEEETTEEEEPTTPEEEEPTT-EEEESS-EEE-SS-EEE-TT-EEEEEEEEEEE-TT-EEEESSEEEEEEEEEEESSEEEESSEEE-TT-EEEESS-EEESSEEE-TT-EEEE-SSS-EEEE-TTPEEEEEEEE---SSTTS-EEEE-SS-EEEEEEEEEEEEEEEESS--EEESEEEEEEEEEEEE-SS--EEESS-EEESSEEEEE--SSTT-EEEEESSTT--EEEEE-TT-EEEEESEEEESEE--SSSSSSEEESSEEE-S--BSEEE--SEEEEEEEESSSSSSB--S--EEEEEEE-TTTT-----B-------TTT-EEEEEEE---TT-EEEEEEES-SS---EEEEEB-TT---S---EETTEEEE--BSSSPB-HHHHHHT--S-TTS-EEEETTEEEE-TT-EEEE-TT-EE--SS-EEE-SS-EEE-TT-EE--SS---

Mean predicted aligned error: 13.96 Å